Protein AF-0000000075830595 (afdb_homodimer)

Nearest PDB structures (foldseek):
  4n7w-assembly1_A  TM=6.187E-01  e=1.275E-03  Yersinia frederiksenii
  7awq-assembly1_A  TM=2.212E-01  e=4.517E-02  Homo sapiens
  7ngh-assembly1_C  TM=2.656E-01  e=3.595E-01  Thermococcus kodakarensis KOD1
  7awn-assembly1_A  TM=2.608E-01  e=2.580E-01  Homo sapiens
  5llm-assembly1_A  TM=1.905E-01  e=7.129E-02  Homo sapiens

Organism: Prymnesium parvum (NCBI:txid97485)

Sequence (900 aa):
MASAPPLSPPADGQSSLLIHAIEVAFYTNSQVLIYVAVGAYSVYSGVVDGGALRKLAGLVLNALFPALTFSMFVAYTAERVADWSPILVVALLHIYGGGLMGKLGAKLFRLRSPHEQLCILSVAFGNVASLPFVMIGPIVNNWRGAVEYRGQTITPSEAVQYAGGMIALYSGMWVINFFSVGKWYVSTIPELGEAAEDPQPREAAAPEGAAPPPLPLWKRLYKLTTSLVLEPTVFGTLLALLVGCVPALKDTACGTHENCDNGALRFIATSTKGLGDTGVTLSTIVLGAALMLSYKAARAKVAAARTAATEMAVTSERGAPSNELVESAETEERTMLHRRGARWWHLSEKQRAYIVIISIKLILLPAVAFPISYAAVEAGLIPKDDGLLQIIIYMQAAVPSSQTAVSFLAASGKPNLSQELSGLYLPQYVLSVFTIAFSIVSAISLIGESMASAPPLSPPADGQSSLLIHAIEVAFYTNSQVLIYVAVGAYSVYSGVVDGGALRKLAGLVLNALFPALTFSMFVAYTAERVADWSPILVVALLHIYGGGLMGKLGAKLFRLRSPHEQLCILSVAFGNVASLPFVMIGPIVNNWRGAVEYRGQTITPSEAVQYAGGMIALYSGMWVINFFSVGKWYVSTIPELGEAAEDPQPREAAAPEGAAPPPLPLWKRLYKLTTSLVLEPTVFGTLLALLVGCVPALKDTACGTHENCDNGALRFIATSTKGLGDTGVTLSTIVLGAALMLSYKAARAKVAAARTAATEMAVTSERGAPSNELVESAETEERTMLHRRGARWWHLSEKQRAYIVIISIKLILLPAVAFPISYAAVEAGLIPKDDGLLQIIIYMQAAVPSSQTAVSFLAASGKPNLSQELSGLYLPQYVLSVFTIAFSIVSAISLIGES

Foldseek 3Di:
DPDDDQDDQPPVQLVVLLVVLLVLLVVLLVLLVVLLVLLLVCVVVPVDDLVNLLVLLVCLQQPLLLLQLLLLLLLDAQVLCVQLVVLLVLLVCQLVVQLVLLQVLCVVLVFDAPLSLLSSQFRNFFPLQRSQLSSLLSCLSRPQLLQQAPNDGHDSVVSSSSLNSSSSSSVLSSQLCCLQVVLVSLVPGDFPPPPPPPVPPPPPPPPPDPPPPPPPPVVVVVVSVVVSCPRSNNVSNVNSNVQNHDVVNVCQQQNPDSVSPDHPNVVSSVVSNVSNVVSQSSLSSSLSNLQSVLVVVVVVVVVVVVVVVVVVVVVCVVPVPDPPVVVVVVCCVVVVQPPDDDVCSVDDSLRSSLVSSLCCQAPVQLVVSLVVLLVCCVVVVRPLSNLNSQLSSSLSSRGGGDSSSLSSCSNVPNSNVSSSSSVSRSVSSVVSSNSSSVSSSVSSVSSVVD/DPDDPQDDQPPVQLVVLLVVLLVLLVVLLVLLVVLLVLLLVCVVVPVDDLVNLLVLLVCLQQPLLLLQLLLLLLLDAPVLCVQLVVLLVLLVCQLVVQLVLLQVLCVVLVFDAPLSLLSSQFRNFFPLQRSQLSSLLSCLSRPQLLQQAPNDGHDSVVSSSSLNSSSSSSVLSSQLCCLQVVLVSLVPGDFPPPPPPPPPPPPPPPPPDPPPPDDPPVVVVVVSVVVSCPRSNNVSNVNSNVQNHDVVNVCQQQNPDSVSPDHPNVVSSVVSNVSNVVSQSSLSSSLSNLQSVLVVVVVVVVVVVVVVVVVVVVVCVVPPPDPPVVVVVVCCVVVVQPPDDDVCSVDDSLRSSLVSSLCCQAPVQLVVSLVVLLVCCVVVVRPLSGLNSQLSSSLSSRGGGDSSSLSSCSNVPRSNVSSSSSVSRSVSSVVSSNSSSVSSSVSSVSSVVD

Secondary structure (DSSP, 8-state):
----------SSHHHHHHHHHHHHHHHHHHHHHHHHHHHHHHHHTTSS-HHHHHHHHHHIIIIIHHHHHHHGGGG--HHHHHHTTHHHHHHHHHHHHHHHHHHHHHHHTTPPTTHHHHHHHHHHSB--SHHHHHHHHHHHHH-GGGSEETTEE--HHHHHHHHHHHHHHHHHHHHHHIIIIIHHHHHHSPPTTS------------S-S-------HHHHHHHHHHHHHTSHHHHHHHHHHHHHH-HHHHHHHHTTSTT-SS-TTHHHHHHHHHHHHHHHHHHHHHHHHHHHHHHHHHHHHHHHHHHHHHHHHHHHTSS---HHHHHHHHHHHHHHHHSSSSGGGGS-HHHHHHHHHHHIIIIIHHHHHHHHHHHHHHTTSS-TTBHHHHHHHHHHTS--B-THHHHHHHHTT-HHHHHHHHHHHHHHHHHHHHHHHHHHHHHHHHHHH-/----------SSHHHHHHHHHHHHHHHHHHHHHHHHHHHHHHHHTTSS-HHHHHHHHHHIIIIIHHHHHHHGGGG--HHHHHHTTHHHHHHHHHHHHHHHHHHHHHHHTTPPTTHHHHHHHHHHSB--SHHHHHHHHHHHHH-GGGSEETTEE--HHHHHHHHHHHHHHHHHHHHHHIIIIIHHHHHTSPPTTS------------S-S-------HHHHHHHHHHHHHTSHHHHHHHHHHHHHH-HHHHHHHHTTSTT-SS-TTHHHHHHHHHHHHHHHHHHHHHHHHHHHHHHHHHHHHHHHHHHHHHHHHHHHTTS---HHHHHHHHHHHHHHHHSS-SGGGGS-HHHHHHHHHHHIIIIIHHHHHHHHHHHHHHTTSS-TTBHHHHHHHHHHTT--B-THHHHHHHHTT-HHHHHHHHHHHHHHHHHHHHHHHHHHHHHHHHHHH-

Structure (mmCIF, N/CA/C/O backbone):
data_AF-0000000075830595-model_v1
#
loop_
_entity.id
_entity.type
_entity.pdbx_description
1 polymer Transporter
#
loop_
_atom_site.group_PDB
_atom_site.id
_atom_site.type_symbol
_atom_site.label_atom_id
_atom_site.label_alt_id
_atom_site.label_comp_id
_atom_site.label_asym_id
_atom_site.label_entity_id
_atom_site.label_seq_id
_atom_site.pdbx_PDB_ins_code
_atom_site.Cartn_x
_atom_site.Cartn_y
_atom_site.Cartn_z
_atom_site.occupancy
_atom_site.B_iso_or_equiv
_atom_site.auth_seq_id
_atom_site.auth_comp_id
_atom_site.auth_asym_id
_atom_site.auth_atom_id
_atom_site.pdbx_PDB_model_num
ATOM 1 N N . MET A 1 1 ? -21.125 -7.27 2.283 1 18.48 1 MET A N 1
ATOM 2 C CA . MET A 1 1 ? -20.875 -6.832 3.654 1 18.48 1 MET A CA 1
ATOM 3 C C . MET A 1 1 ? -22.188 -6.641 4.406 1 18.48 1 MET A C 1
ATOM 5 O O . MET A 1 1 ? -22.969 -5.738 4.086 1 18.48 1 MET A O 1
ATOM 9 N N . ALA A 1 2 ? -22.703 -7.691 4.836 1 24.12 2 ALA A N 1
ATOM 10 C CA . ALA A 1 2 ? -23.938 -7.625 5.594 1 24.12 2 ALA A CA 1
ATOM 11 C C . ALA A 1 2 ? -23.875 -6.555 6.68 1 24.12 2 ALA A C 1
ATOM 13 O O . ALA A 1 2 ? -22.844 -6.406 7.344 1 24.12 2 ALA A O 1
ATOM 14 N N . SER A 1 3 ? -24.703 -5.582 6.711 1 24.64 3 SER A N 1
ATOM 15 C CA . SER A 1 3 ? -24.953 -4.469 7.621 1 24.64 3 SER A CA 1
ATOM 16 C C . SER A 1 3 ? -25.234 -4.965 9.039 1 24.64 3 SER A C 1
ATOM 18 O O . SER A 1 3 ? -26.078 -5.832 9.242 1 24.64 3 SER A O 1
ATOM 20 N N . ALA A 1 4 ? -24.219 -5.016 9.922 1 29.58 4 ALA A N 1
ATOM 21 C CA . ALA A 1 4 ? -24.5 -5.281 11.336 1 29.58 4 ALA A CA 1
ATOM 22 C C . ALA A 1 4 ? -25.781 -4.574 11.773 1 29.58 4 ALA A C 1
ATOM 24 O O . ALA A 1 4 ? -26.125 -3.51 11.258 1 29.58 4 ALA A O 1
ATOM 25 N N . PRO A 1 5 ? -26.656 -5.273 12.367 1 30.08 5 PRO A N 1
ATOM 26 C CA . PRO A 1 5 ? -27.875 -4.629 12.875 1 30.08 5 PRO A CA 1
ATOM 27 C C . PRO A 1 5 ? -27.594 -3.336 13.633 1 30.08 5 PRO A C 1
ATOM 29 O O . PRO A 1 5 ? -26.5 -3.176 14.188 1 30.08 5 PRO A O 1
ATOM 32 N N . PRO A 1 6 ? -28.297 -2.207 13.469 1 30.95 6 PRO A N 1
ATOM 33 C CA . PRO A 1 6 ? -28.156 -0.933 14.172 1 30.95 6 PRO A CA 1
ATOM 34 C C . PRO A 1 6 ? -28.172 -1.095 15.695 1 30.95 6 PRO A C 1
ATOM 36 O O . PRO A 1 6 ? -28.984 -1.836 16.234 1 30.95 6 PRO A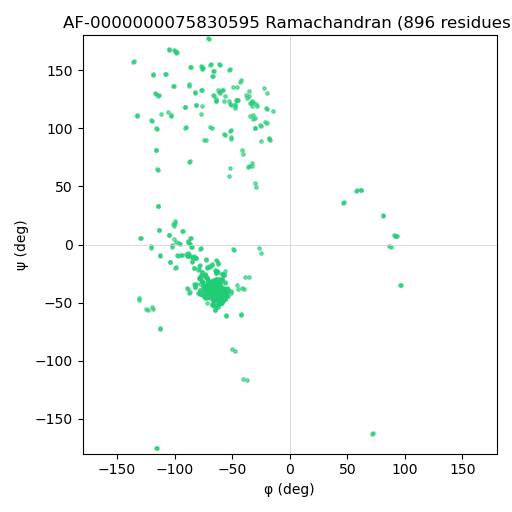 O 1
ATOM 39 N N . LEU A 1 7 ? -27.031 -1.136 16.391 1 31.28 7 LEU A N 1
ATOM 40 C CA . LEU A 1 7 ? -27.109 -1.092 17.844 1 31.28 7 LEU A CA 1
ATOM 41 C C . LEU A 1 7 ? -28.094 -0.018 18.297 1 31.28 7 LEU A C 1
ATOM 43 O O . LEU A 1 7 ? -28.188 1.039 17.672 1 31.28 7 LEU A O 1
ATOM 47 N N . SER A 1 8 ? -29.062 -0.325 19.062 1 31.56 8 SER A N 1
ATOM 48 C CA . SER A 1 8 ? -29.969 0.628 19.688 1 31.56 8 SER A CA 1
ATOM 49 C C . SER A 1 8 ? -29.203 1.777 20.328 1 31.56 8 SER A C 1
ATOM 51 O O . SER A 1 8 ? -28.172 1.56 20.969 1 31.56 8 SER A O 1
ATOM 53 N N . PRO A 1 9 ? -29.453 3.088 20 1 36.5 9 PRO A N 1
ATOM 54 C CA . PRO A 1 9 ? -28.797 4.262 20.578 1 36.5 9 PRO A CA 1
ATOM 55 C C . PRO A 1 9 ? -28.812 4.254 22.109 1 36.5 9 PRO A C 1
ATOM 57 O O . PRO A 1 9 ? -29.875 4.133 22.719 1 36.5 9 PRO A O 1
ATOM 60 N N . PRO A 1 10 ? -27.875 3.74 22.859 1 37.91 10 PRO A N 1
ATOM 61 C CA . PRO A 1 10 ? -28.125 3.867 24.297 1 37.91 10 PRO A CA 1
ATOM 62 C C . PRO A 1 10 ? -28.438 5.301 24.703 1 37.91 10 PRO A C 1
ATOM 64 O O . PRO A 1 10 ? -28.062 6.25 24.016 1 37.91 10 PRO A O 1
ATOM 67 N N . ALA A 1 11 ? -29.219 5.656 25.75 1 39.91 11 ALA A N 1
ATOM 68 C CA . ALA A 1 11 ? -29.641 6.887 26.406 1 39.91 11 ALA A CA 1
ATOM 69 C C . ALA A 1 11 ? -28.484 7.859 26.562 1 39.91 11 ALA A C 1
ATOM 71 O O . ALA A 1 11 ? -28.641 9.07 26.406 1 39.91 11 ALA A O 1
ATOM 72 N N . ASP A 1 12 ? -27.266 7.668 27.281 1 48.28 12 ASP A N 1
ATOM 73 C CA . ASP A 1 12 ? -26.281 8.719 27.531 1 48.28 12 ASP A CA 1
ATOM 74 C C . ASP A 1 12 ? -25.281 8.82 26.391 1 48.28 12 ASP A C 1
ATOM 76 O O . ASP A 1 12 ? -24.266 8.125 26.375 1 48.28 12 ASP A O 1
ATOM 80 N N . GLY A 1 13 ? -25.609 9.305 25.203 1 53.16 13 GLY A N 1
ATOM 81 C CA . GLY A 1 13 ? -25.156 9.422 23.828 1 53.16 13 GLY A CA 1
ATOM 82 C C . GLY A 1 13 ? -23.734 9.969 23.703 1 53.16 13 GLY A C 1
ATOM 83 O O . GLY A 1 13 ? -22.938 9.469 22.922 1 53.16 13 GLY A O 1
ATOM 84 N N . GLN A 1 14 ? -23.391 11.008 24.531 1 61.72 14 GLN A N 1
ATOM 85 C CA . GLN A 1 14 ? -22.094 11.672 24.422 1 61.72 14 GLN A CA 1
ATOM 86 C C . GLN A 1 14 ? -20.969 10.789 24.953 1 61.72 14 GLN A C 1
ATOM 88 O O . GLN A 1 14 ? -19.891 10.711 24.344 1 61.72 14 GLN A O 1
ATOM 93 N N . SER A 1 15 ? -21.203 10.172 26.172 1 63.78 15 SER A N 1
ATOM 94 C CA . SER A 1 15 ? -20.188 9.289 26.719 1 63.78 15 SER A CA 1
ATOM 95 C C . SER A 1 15 ? -19.922 8.102 25.797 1 63.78 15 SER A C 1
ATOM 97 O O . SER A 1 15 ? -18.766 7.688 25.625 1 63.78 15 SER A O 1
ATOM 99 N N . SER A 1 16 ? -20.984 7.703 25.281 1 74.19 16 SER A N 1
ATOM 100 C CA . SER A 1 16 ? -20.844 6.578 24.359 1 74.19 16 SER A CA 1
ATOM 101 C C . SER A 1 16 ? -20.078 6.98 23.109 1 74.19 16 SER A C 1
ATOM 103 O O . SER A 1 16 ? -19.219 6.227 22.641 1 74.19 16 SER A O 1
ATOM 105 N N . LEU A 1 17 ? -20.281 8.227 22.797 1 72.94 17 LEU A N 1
ATOM 106 C CA . LEU A 1 17 ? -19.578 8.711 21.609 1 72.94 17 LEU A CA 1
ATOM 107 C C . LEU A 1 17 ? -18.094 8.914 21.891 1 72.94 17 LEU A C 1
ATOM 109 O O . LEU A 1 17 ? -17.25 8.617 21.047 1 72.94 17 LEU A O 1
ATOM 113 N N . LEU A 1 18 ? -17.875 9.461 23.141 1 77.94 18 LEU A N 1
ATOM 114 C CA . LEU A 1 18 ? -16.484 9.68 23.5 1 77.94 18 LEU A CA 1
ATOM 115 C C . LEU A 1 18 ? -15.711 8.359 23.516 1 77.94 18 LEU A C 1
ATOM 117 O O . LEU A 1 18 ? -14.609 8.273 22.953 1 77.94 18 LEU A O 1
ATOM 121 N N . ILE A 1 19 ? -16.281 7.359 24.062 1 78.69 19 ILE A N 1
ATOM 122 C CA . ILE A 1 19 ? -15.625 6.059 24.172 1 78.69 19 ILE A CA 1
ATOM 123 C C . ILE A 1 19 ? -15.43 5.465 22.766 1 78.69 19 ILE A C 1
ATOM 125 O O . ILE A 1 19 ? -14.367 4.922 22.469 1 78.69 19 ILE A O 1
ATOM 129 N N . HIS A 1 20 ? -16.359 5.609 21.984 1 75.88 20 HIS A N 1
ATOM 130 C CA . HIS A 1 20 ? -16.266 5.086 20.625 1 75.88 20 HIS A CA 1
ATOM 131 C C . HIS A 1 20 ? -15.234 5.859 19.812 1 75.88 20 HIS A C 1
ATOM 133 O O . HIS A 1 20 ? -14.516 5.277 18.984 1 75.88 20 HIS A O 1
ATOM 139 N N . ALA A 1 21 ? -15.25 7.203 20.062 1 75.31 21 ALA A N 1
ATOM 140 C CA . ALA A 1 21 ? -14.266 8.023 19.359 1 75.31 21 ALA A CA 1
ATOM 141 C C . ALA A 1 21 ? -12.844 7.648 19.781 1 75.31 21 ALA A C 1
ATOM 143 O O . ALA A 1 21 ? -11.945 7.586 18.938 1 75.31 21 ALA A O 1
ATOM 144 N N . ILE A 1 22 ? -12.688 7.391 21.031 1 78.88 22 ILE A N 1
ATOM 145 C CA . ILE A 1 22 ? -11.375 6.973 21.531 1 78.88 22 ILE A CA 1
ATOM 146 C C . ILE A 1 22 ? -11.008 5.613 20.938 1 78.88 22 ILE A C 1
ATOM 148 O O . ILE A 1 22 ? -9.867 5.402 20.516 1 78.88 22 ILE A O 1
ATOM 152 N N . GLU A 1 23 ? -11.938 4.766 20.875 1 77.56 23 GLU A N 1
ATOM 153 C CA . GLU A 1 23 ? -11.703 3.43 20.344 1 77.56 23 GLU A CA 1
ATOM 154 C C . GLU A 1 23 ? -11.289 3.496 18.875 1 77.56 23 GLU A C 1
ATOM 156 O O . GLU A 1 23 ? -10.344 2.822 18.453 1 77.56 23 GLU A O 1
ATOM 161 N N . VAL A 1 24 ? -11.945 4.258 18.156 1 75 24 VAL A N 1
ATOM 162 C CA . VAL A 1 24 ? -11.664 4.367 16.734 1 75 24 VAL A CA 1
ATOM 163 C C . VAL A 1 24 ? -10.312 5.051 16.516 1 75 24 VAL A C 1
ATOM 165 O O . VAL A 1 24 ? -9.539 4.652 15.641 1 75 24 VAL A O 1
ATOM 168 N N . ALA A 1 25 ? -10.125 6.09 17.297 1 77.38 25 ALA A N 1
ATOM 169 C CA . ALA A 1 25 ? -8.828 6.766 17.203 1 77.38 25 ALA A CA 1
ATOM 170 C C . ALA A 1 25 ? -7.688 5.816 17.562 1 77.38 25 ALA A C 1
ATOM 172 O O . ALA A 1 25 ? -6.625 5.855 16.938 1 77.38 25 ALA A O 1
ATOM 173 N N . PHE A 1 26 ? -7.941 5.02 18.531 1 79.44 26 PHE A N 1
ATOM 174 C CA . PHE A 1 26 ? -6.941 4.039 18.938 1 79.44 26 PHE A CA 1
ATOM 175 C C . PHE A 1 26 ? -6.676 3.043 17.828 1 79.44 26 PHE A C 1
ATOM 177 O O . PHE A 1 26 ? -5.52 2.721 17.531 1 79.44 26 PHE A O 1
ATOM 184 N N . TYR A 1 27 ? -7.703 2.617 17.219 1 75.19 27 TYR A N 1
ATOM 185 C CA . TYR A 1 27 ? -7.578 1.65 16.125 1 75.19 27 TYR A CA 1
ATOM 186 C C . TYR A 1 27 ? -6.801 2.242 14.961 1 75.19 27 TYR A C 1
ATOM 188 O O . TYR A 1 27 ? -5.906 1.596 14.406 1 75.19 27 TYR A O 1
ATOM 196 N N . THR A 1 28 ? -7.16 3.41 14.617 1 73.81 28 THR A N 1
ATOM 197 C CA . THR A 1 28 ? -6.516 4.059 13.484 1 73.81 28 THR A CA 1
ATOM 198 C C . THR A 1 28 ? -5.039 4.312 13.773 1 73.81 28 THR A C 1
ATOM 200 O O . THR A 1 28 ? -4.188 4.078 12.914 1 73.81 28 THR A O 1
ATOM 203 N N . ASN A 1 29 ? -4.801 4.73 14.945 1 81.06 29 ASN A N 1
ATOM 204 C CA . ASN A 1 29 ? -3.414 5.02 15.297 1 81.06 29 ASN A CA 1
ATOM 205 C C . ASN A 1 29 ? -2.6 3.74 15.461 1 81.06 29 ASN A C 1
ATOM 207 O O . ASN A 1 29 ? -1.386 3.742 15.242 1 81.06 29 ASN A O 1
ATOM 211 N N . SER A 1 30 ? -3.275 2.695 15.828 1 82.81 30 SER A N 1
ATOM 212 C CA . SER A 1 30 ? -2.572 1.42 15.914 1 82.81 30 SER A CA 1
ATOM 213 C C . SER A 1 30 ? -2.117 0.943 14.539 1 82.81 30 SER A C 1
ATOM 215 O O . SER A 1 30 ? -1.038 0.366 14.406 1 82.81 30 SER A O 1
ATOM 217 N N . GLN A 1 31 ? -2.918 1.173 13.578 1 85 31 GLN A N 1
ATOM 218 C CA . GLN A 1 31 ? -2.521 0.842 12.211 1 85 31 GLN A CA 1
ATOM 219 C C . GLN A 1 31 ? -1.29 1.639 11.789 1 85 31 GLN A C 1
ATOM 221 O O . GLN A 1 31 ? -0.369 1.091 11.18 1 85 31 GLN A O 1
ATOM 226 N N . VAL A 1 32 ? -1.298 2.91 12.117 1 84.62 32 VAL A N 1
ATOM 227 C CA . VAL A 1 32 ? -0.16 3.773 11.82 1 84.62 32 VAL A CA 1
ATOM 228 C C . VAL A 1 32 ? 1.088 3.25 12.523 1 84.62 32 VAL A C 1
ATOM 230 O O . VAL A 1 32 ? 2.16 3.166 11.922 1 84.62 32 VAL A O 1
ATOM 233 N N . LEU A 1 33 ? 0.901 2.848 13.75 1 88.44 33 LEU A N 1
ATOM 234 C CA . LEU A 1 33 ? 2.031 2.381 14.547 1 88.44 33 LEU A CA 1
ATOM 235 C C . LEU A 1 33 ? 2.59 1.077 13.984 1 88.44 33 LEU A C 1
ATOM 237 O O . LEU A 1 33 ? 3.801 0.855 14.008 1 88.44 33 LEU A O 1
ATOM 241 N N . ILE A 1 34 ? 1.731 0.259 13.492 1 91.5 34 ILE A N 1
ATOM 242 C CA . ILE A 1 34 ? 2.184 -0.994 12.898 1 91.5 34 ILE A CA 1
ATOM 243 C C . ILE A 1 34 ? 2.975 -0.704 11.625 1 91.5 34 ILE A C 1
ATOM 245 O O . ILE A 1 34 ? 4.02 -1.315 11.383 1 91.5 34 ILE A O 1
ATOM 249 N N . TYR A 1 35 ? 2.486 0.161 10.797 1 93.19 35 TYR A N 1
ATOM 250 C CA . TYR A 1 35 ? 3.203 0.533 9.578 1 93.19 35 TYR A CA 1
ATOM 251 C C . TYR A 1 35 ? 4.562 1.142 9.914 1 93.19 35 TYR A C 1
ATOM 253 O O . TYR A 1 35 ? 5.555 0.863 9.234 1 93.19 35 TYR A O 1
ATOM 261 N N . VAL A 1 36 ? 4.562 1.998 10.992 1 92.31 36 VAL A N 1
ATOM 262 C CA . VAL A 1 36 ? 5.812 2.588 11.461 1 92.31 36 VAL A CA 1
ATOM 263 C C . VAL A 1 36 ? 6.77 1.484 11.906 1 92.31 36 VAL A C 1
ATOM 265 O O . VAL A 1 36 ? 7.961 1.527 11.602 1 92.31 36 VAL A O 1
ATOM 268 N N . ALA A 1 37 ? 6.254 0.519 12.625 1 94 37 ALA A N 1
ATOM 269 C CA . ALA A 1 37 ? 7.074 -0.592 13.094 1 94 37 ALA A CA 1
ATOM 270 C C . ALA A 1 37 ? 7.676 -1.366 11.93 1 94 37 ALA A C 1
ATOM 272 O O . ALA A 1 37 ? 8.828 -1.797 11.984 1 94 37 ALA A O 1
ATOM 273 N N . VAL A 1 38 ? 6.918 -1.574 10.922 1 94.69 38 VAL A N 1
ATOM 274 C CA . VAL A 1 38 ? 7.402 -2.273 9.734 1 94.69 38 VAL A CA 1
ATOM 275 C C . VAL A 1 38 ? 8.523 -1.469 9.086 1 94.69 38 VAL A C 1
ATOM 277 O O . VAL A 1 38 ? 9.539 -2.035 8.664 1 94.69 38 VAL A O 1
ATOM 280 N N . GLY A 1 39 ? 8.32 -0.15 8.969 1 94.88 39 GLY A N 1
ATOM 281 C CA . GLY A 1 39 ? 9.375 0.71 8.453 1 94.88 39 GLY A CA 1
ATOM 282 C C . GLY A 1 39 ? 10.641 0.656 9.281 1 94.88 39 GLY A C 1
ATOM 283 O O . GLY A 1 39 ? 11.742 0.512 8.742 1 94.88 39 GLY A O 1
ATOM 284 N N . ALA A 1 40 ? 10.438 0.721 10.594 1 95.19 40 ALA A N 1
ATOM 285 C CA . ALA A 1 40 ? 11.578 0.649 11.5 1 95.19 40 ALA A CA 1
ATOM 286 C C . ALA A 1 40 ? 12.289 -0.695 11.383 1 95.19 40 ALA A C 1
ATOM 288 O O . ALA A 1 40 ? 13.523 -0.753 11.359 1 95.19 40 ALA A O 1
ATOM 289 N N . TYR A 1 41 ? 11.547 -1.711 11.25 1 95.06 41 TYR A N 1
ATOM 290 C CA . TYR A 1 41 ? 12.109 -3.051 11.148 1 95.06 41 TYR A CA 1
ATOM 291 C C . TYR A 1 41 ? 12.883 -3.221 9.836 1 95.06 41 TYR A C 1
ATOM 293 O O . TYR A 1 41 ? 13.898 -3.908 9.797 1 95.06 41 TYR A O 1
ATOM 301 N N . SER A 1 42 ? 12.398 -2.688 8.812 1 94.5 42 SER A N 1
ATOM 302 C CA . SER A 1 42 ? 13.07 -2.816 7.523 1 94.5 42 SER A CA 1
ATOM 303 C C . SER A 1 42 ? 14.469 -2.211 7.566 1 94.5 42 SER A C 1
ATOM 305 O O . SER A 1 42 ? 15.383 -2.705 6.902 1 94.5 42 SER A O 1
ATOM 307 N N . VAL A 1 43 ? 14.625 -1.137 8.312 1 93.75 43 VAL A N 1
ATOM 308 C CA . VAL A 1 43 ? 15.938 -0.531 8.492 1 93.75 43 VAL A CA 1
ATOM 309 C C . VAL A 1 43 ? 16.766 -1.372 9.461 1 93.75 43 VAL A C 1
ATOM 311 O O . VAL A 1 43 ? 17.953 -1.607 9.227 1 93.75 43 VAL A O 1
ATOM 314 N N . TYR A 1 44 ? 16.141 -1.799 10.508 1 94 44 TYR A N 1
ATOM 315 C CA . TYR A 1 44 ? 16.812 -2.621 11.508 1 94 44 TYR A CA 1
ATOM 316 C C . TYR A 1 44 ? 17.391 -3.879 10.883 1 94 44 TYR A C 1
ATOM 318 O O . TYR A 1 44 ? 18.516 -4.27 11.203 1 94 44 TYR A O 1
ATOM 326 N N . SER A 1 45 ? 16.719 -4.516 9.938 1 92.38 45 SER A N 1
ATOM 327 C CA . SER A 1 45 ? 17.125 -5.766 9.305 1 92.38 45 SER A CA 1
ATOM 328 C C . SER A 1 45 ? 18.094 -5.512 8.141 1 92.38 45 SER A C 1
ATOM 330 O O . SER A 1 45 ? 18.609 -6.457 7.547 1 92.38 45 SER A O 1
ATOM 332 N N . GLY A 1 46 ? 18.25 -4.297 7.746 1 91.5 46 GLY A N 1
ATOM 333 C CA . GLY A 1 46 ? 19.203 -3.947 6.699 1 91.5 46 GLY A CA 1
ATOM 334 C C . GLY A 1 46 ? 18.594 -3.967 5.312 1 91.5 46 GLY A C 1
ATOM 335 O O . GLY A 1 46 ? 19.281 -3.76 4.316 1 91.5 46 GLY A O 1
ATOM 336 N N . VAL A 1 47 ? 17.344 -4.129 5.238 1 91.06 47 VAL A N 1
ATOM 337 C CA . VAL A 1 47 ? 16.656 -4.184 3.951 1 91.06 47 VAL A CA 1
ATOM 338 C C . VAL A 1 47 ? 16.625 -2.793 3.326 1 91.06 47 VAL A C 1
ATOM 340 O O . VAL A 1 47 ? 16.781 -2.645 2.113 1 91.06 47 VAL A O 1
ATOM 343 N N . VAL A 1 48 ? 16.312 -1.771 4.184 1 92.94 48 VAL A N 1
ATOM 344 C CA . VAL A 1 48 ? 16.234 -0.386 3.732 1 92.94 48 VAL A CA 1
ATOM 345 C C . VAL A 1 48 ? 17.344 0.439 4.387 1 92.94 48 VAL A C 1
ATOM 347 O O . VAL A 1 48 ? 17.562 0.329 5.594 1 92.94 48 VAL A O 1
ATOM 350 N N . ASP A 1 49 ? 18.062 1.133 3.535 1 93.25 49 ASP A N 1
ATOM 351 C CA . ASP A 1 49 ? 19.062 2.07 4.031 1 93.25 49 ASP A CA 1
ATOM 352 C C . ASP A 1 49 ? 18.719 3.506 3.652 1 93.25 49 ASP A C 1
ATOM 354 O O . ASP A 1 49 ? 17.609 3.77 3.148 1 93.25 49 ASP A O 1
ATOM 358 N N . GLY A 1 50 ? 19.641 4.449 3.971 1 90.88 50 GLY A N 1
ATOM 359 C CA . GLY A 1 50 ? 19.375 5.855 3.719 1 90.88 50 GLY A CA 1
ATOM 360 C C . GLY A 1 50 ? 19.094 6.156 2.26 1 90.88 50 GLY A C 1
ATOM 361 O O . GLY A 1 50 ? 18.172 6.922 1.94 1 90.88 50 GLY A O 1
ATOM 362 N N . GLY A 1 51 ? 19.875 5.578 1.389 1 90.69 51 GLY A N 1
ATOM 363 C CA . GLY A 1 51 ? 19.672 5.77 -0.039 1 90.69 51 GLY A CA 1
ATOM 364 C C . GLY A 1 51 ? 18.344 5.223 -0.532 1 90.69 51 GLY A C 1
ATOM 365 O O . GLY A 1 51 ? 17.656 5.875 -1.316 1 90.69 51 GLY A O 1
ATOM 366 N N . ALA A 1 52 ? 18.016 4.082 -0.068 1 91.81 52 ALA A N 1
ATOM 367 C CA . ALA A 1 52 ? 16.75 3.465 -0.444 1 91.81 52 ALA A CA 1
ATOM 368 C C . ALA A 1 52 ? 15.562 4.277 0.078 1 91.81 52 ALA A C 1
ATOM 370 O O . ALA A 1 52 ? 14.531 4.383 -0.588 1 91.81 52 ALA A O 1
ATOM 371 N N . LEU A 1 53 ? 15.75 4.754 1.257 1 93.81 53 LEU A N 1
ATOM 372 C CA . LEU A 1 53 ? 14.68 5.547 1.855 1 93.81 53 LEU A CA 1
ATOM 373 C C . LEU A 1 53 ? 14.375 6.773 1.005 1 93.81 53 LEU A C 1
ATOM 375 O O . LEU A 1 53 ? 13.211 7.121 0.806 1 93.81 53 LEU A O 1
ATOM 379 N N . ARG A 1 54 ? 15.375 7.453 0.569 1 92.88 54 ARG A N 1
ATOM 380 C CA . ARG A 1 54 ? 15.219 8.625 -0.282 1 92.88 54 ARG A CA 1
ATOM 381 C C . ARG A 1 54 ? 14.461 8.281 -1.559 1 92.88 54 ARG A C 1
ATOM 383 O O . ARG A 1 54 ? 13.555 9.016 -1.972 1 92.88 54 ARG A O 1
ATOM 390 N N . LYS A 1 55 ? 14.789 7.199 -2.145 1 92.5 55 LYS A N 1
ATOM 391 C CA . LYS A 1 55 ? 14.164 6.777 -3.395 1 92.5 55 LYS A CA 1
ATOM 392 C C . LYS A 1 55 ? 12.727 6.32 -3.16 1 92.5 55 LYS A C 1
ATOM 394 O O . LYS A 1 55 ? 11.844 6.566 -3.992 1 92.5 55 LYS A O 1
ATOM 399 N N . LEU A 1 56 ? 12.562 5.652 -2.094 1 93.25 56 LEU A N 1
ATOM 400 C CA . LEU A 1 56 ? 11.211 5.242 -1.727 1 93.25 56 LEU A CA 1
ATOM 401 C C . LEU A 1 56 ? 10.312 6.457 -1.514 1 93.25 56 LEU A C 1
ATOM 403 O O . LEU A 1 56 ? 9.172 6.484 -1.981 1 93.25 56 LEU A O 1
ATOM 407 N N . ALA A 1 57 ? 10.812 7.41 -0.785 1 93.75 57 ALA A N 1
ATOM 408 C CA . ALA A 1 57 ? 10.078 8.648 -0.562 1 93.75 57 ALA A CA 1
ATOM 409 C C . ALA A 1 57 ? 9.812 9.375 -1.879 1 93.75 57 ALA A C 1
ATOM 411 O O . ALA A 1 57 ? 8.742 9.961 -2.066 1 93.75 57 ALA A O 1
ATOM 412 N N . GLY A 1 58 ? 10.781 9.336 -2.74 1 92.75 58 GLY A N 1
ATOM 413 C CA . GLY A 1 58 ? 10.594 9.914 -4.062 1 92.75 58 GLY A CA 1
ATOM 414 C C . GLY A 1 58 ? 9.477 9.258 -4.852 1 92.75 58 GLY A C 1
ATOM 415 O O . GLY A 1 58 ? 8.703 9.938 -5.527 1 92.75 58 GLY A O 1
ATOM 416 N N . LEU A 1 59 ? 9.422 7.98 -4.789 1 94.31 59 LEU A N 1
ATOM 417 C CA . LEU A 1 59 ? 8.359 7.238 -5.457 1 94.31 59 LEU A CA 1
ATOM 418 C C . LEU A 1 59 ? 6.992 7.633 -4.914 1 94.31 59 LEU A C 1
ATOM 420 O O . LEU A 1 59 ? 6.043 7.82 -5.68 1 94.31 59 LEU A O 1
ATOM 424 N N . VAL A 1 60 ? 6.895 7.75 -3.615 1 94.38 60 VAL A N 1
ATOM 425 C CA . VAL A 1 60 ? 5.652 8.117 -2.947 1 94.38 60 VAL A CA 1
ATOM 426 C C . VAL A 1 60 ? 5.191 9.492 -3.436 1 94.38 60 VAL A C 1
ATOM 428 O O . VAL A 1 60 ? 4.043 9.648 -3.855 1 94.38 60 VAL A O 1
ATOM 431 N N . LEU A 1 61 ? 6.094 10.445 -3.459 1 91.88 61 LEU A N 1
ATOM 432 C CA . LEU A 1 61 ? 5.746 11.836 -3.699 1 91.88 61 LEU A CA 1
ATOM 433 C C . LEU A 1 61 ? 5.516 12.094 -5.184 1 91.88 61 LEU A C 1
ATOM 435 O O . LEU A 1 61 ? 4.676 12.922 -5.551 1 91.88 61 LEU A O 1
ATOM 439 N N . ASN A 1 62 ? 6.168 11.336 -6.031 1 90.81 62 ASN A N 1
ATOM 440 C CA . ASN A 1 62 ? 6.172 11.711 -7.441 1 90.81 62 ASN A CA 1
ATOM 441 C C . ASN A 1 62 ? 5.234 10.82 -8.258 1 90.81 62 ASN A C 1
ATOM 443 O O . ASN A 1 62 ? 4.863 11.172 -9.383 1 90.81 62 ASN A O 1
ATOM 447 N N . ALA A 1 63 ? 4.844 9.766 -7.707 1 93.81 63 ALA A N 1
ATOM 448 C CA . ALA A 1 63 ? 4.012 8.875 -8.508 1 93.81 63 ALA A CA 1
ATOM 449 C C . ALA A 1 63 ? 2.766 8.445 -7.742 1 93.81 63 ALA A C 1
ATOM 451 O O . ALA A 1 63 ? 1.65 8.523 -8.266 1 93.81 63 ALA A O 1
ATOM 452 N N . LEU A 1 64 ? 2.893 8.062 -6.52 1 95.31 64 LEU A N 1
ATOM 453 C CA . LEU A 1 64 ? 1.776 7.465 -5.789 1 95.31 64 LEU A CA 1
ATOM 454 C C . LEU A 1 64 ? 0.823 8.539 -5.281 1 95.31 64 LEU A C 1
ATOM 456 O O . LEU A 1 64 ? -0.397 8.391 -5.379 1 95.31 64 LEU A O 1
ATOM 460 N N . PHE A 1 65 ? 1.347 9.625 -4.781 1 93.38 65 PHE A N 1
ATOM 461 C CA . PHE A 1 65 ? 0.496 10.688 -4.25 1 93.38 65 PHE A CA 1
ATOM 462 C C . PHE A 1 65 ? -0.264 11.383 -5.375 1 93.38 65 PHE A C 1
ATOM 464 O O . PHE A 1 65 ? -1.44 11.719 -5.219 1 93.38 65 PHE A O 1
ATOM 471 N N . PRO A 1 66 ? 0.393 11.633 -6.559 1 93.81 66 PRO A N 1
ATOM 472 C CA . PRO A 1 66 ? -0.399 12.156 -7.676 1 93.81 66 PRO A CA 1
ATOM 473 C C . PRO A 1 66 ? -1.576 11.25 -8.031 1 93.81 66 PRO A C 1
ATOM 475 O O . PRO A 1 66 ? -2.666 11.742 -8.344 1 93.81 66 PRO A O 1
ATOM 478 N N . ALA A 1 67 ? -1.342 9.992 -7.953 1 94.56 67 ALA A N 1
ATOM 479 C CA . ALA A 1 67 ? -2.434 9.055 -8.203 1 94.56 67 ALA A CA 1
ATOM 480 C C . ALA A 1 67 ? -3.506 9.156 -7.125 1 94.56 67 ALA A C 1
ATOM 482 O O . ALA A 1 67 ? -4.699 9.078 -7.414 1 94.56 67 ALA A O 1
ATOM 483 N N . LEU A 1 68 ? -3.072 9.312 -5.926 1 92.56 68 LEU A N 1
ATOM 484 C CA . LEU A 1 68 ? -4 9.438 -4.809 1 92.56 68 LEU A CA 1
ATOM 485 C C . LEU A 1 68 ? -4.914 10.641 -4.992 1 92.56 68 LEU A C 1
ATOM 487 O O . LEU A 1 68 ? -6.137 10.523 -4.879 1 92.56 68 LEU A O 1
ATOM 491 N N . THR A 1 69 ? -4.344 11.758 -5.277 1 94.06 69 THR A N 1
ATOM 492 C CA . THR A 1 69 ? -5.129 12.984 -5.391 1 94.06 69 THR A CA 1
ATOM 493 C C . THR A 1 69 ? -6.039 12.93 -6.613 1 94.06 69 THR A C 1
ATOM 495 O O . THR A 1 69 ? -7.176 13.406 -6.57 1 94.06 69 THR A O 1
ATOM 498 N N . PHE A 1 70 ? -5.539 12.336 -7.668 1 94.88 70 PHE A N 1
ATOM 499 C CA . PHE A 1 70 ? -6.383 12.203 -8.844 1 94.88 70 PHE A CA 1
ATOM 500 C C . PHE A 1 70 ? -7.578 11.305 -8.555 1 94.88 70 PHE A C 1
ATOM 502 O O . PHE A 1 70 ? -8.68 11.547 -9.047 1 94.88 70 PHE A O 1
ATOM 509 N N . SER A 1 71 ? -7.398 10.289 -7.805 1 92.06 71 SER A N 1
ATOM 510 C CA . SER A 1 71 ? -8.453 9.32 -7.543 1 92.06 71 SER A CA 1
ATOM 511 C C . SER A 1 71 ? -9.625 9.961 -6.812 1 92.06 71 SER A C 1
ATOM 513 O O . SER A 1 71 ? -10.727 9.406 -6.781 1 92.06 71 SER A O 1
ATOM 515 N N . MET A 1 72 ? -9.453 11.117 -6.285 1 91.25 72 MET A N 1
ATOM 516 C CA . MET A 1 72 ? -10.492 11.781 -5.516 1 91.25 72 MET A CA 1
ATOM 517 C C . MET A 1 72 ? -11.547 12.391 -6.441 1 91.25 72 MET A C 1
ATOM 519 O O . MET A 1 72 ? -12.57 12.891 -5.977 1 91.25 72 MET A O 1
ATOM 523 N N . PHE A 1 73 ? -11.328 12.289 -7.762 1 91.94 73 PHE A N 1
ATOM 524 C CA . PHE A 1 73 ? -12.273 12.852 -8.719 1 91.94 73 PHE A CA 1
ATOM 525 C C . PHE A 1 73 ? -13.664 12.242 -8.531 1 91.94 73 PHE A C 1
ATOM 527 O O . PHE A 1 73 ? -14.672 12.891 -8.812 1 91.94 73 PHE A O 1
ATOM 534 N N . VAL A 1 74 ? -13.742 11.078 -8 1 87.12 74 VAL A N 1
ATOM 535 C CA . VAL A 1 74 ? -14.992 10.344 -7.824 1 87.12 74 VAL A CA 1
ATOM 536 C C . VAL A 1 74 ? -15.898 11.102 -6.859 1 87.12 74 VAL A C 1
ATOM 538 O O . VAL A 1 74 ? -17.125 11.055 -6.984 1 87.12 74 VAL A O 1
ATOM 541 N N . ALA A 1 75 ? -15.32 11.812 -5.957 1 86.31 75 ALA A N 1
ATOM 542 C CA . ALA A 1 75 ? -16.094 12.477 -4.906 1 86.31 75 ALA A CA 1
ATOM 543 C C . ALA A 1 75 ? -16.547 13.859 -5.355 1 86.31 75 ALA A C 1
ATOM 545 O O . ALA A 1 75 ? -17.422 14.469 -4.719 1 86.31 75 ALA A O 1
ATOM 546 N N . TYR A 1 76 ? -16.094 14.328 -6.48 1 90.25 76 TYR A N 1
ATOM 547 C CA . TYR A 1 76 ? -16.328 15.719 -6.863 1 90.25 76 TYR A CA 1
ATOM 548 C C . TYR A 1 76 ? -17.469 15.836 -7.859 1 90.25 76 TYR A C 1
ATOM 550 O O . TYR A 1 76 ? -17.656 14.953 -8.711 1 90.25 76 TYR A O 1
ATOM 558 N N . THR A 1 77 ? -18.312 16.766 -7.68 1 91.31 77 THR A N 1
ATOM 559 C CA . THR A 1 77 ? -19.219 17.359 -8.656 1 91.31 77 THR A CA 1
ATOM 560 C C . THR A 1 77 ? -19.219 18.891 -8.523 1 91.31 77 THR A C 1
ATOM 562 O O . THR A 1 77 ? -18.844 19.422 -7.477 1 91.31 77 THR A O 1
ATOM 565 N N . ALA A 1 78 ? -19.609 19.5 -9.609 1 93.12 78 ALA A N 1
ATOM 566 C CA . ALA A 1 78 ? -19.672 20.953 -9.547 1 93.12 78 ALA A CA 1
ATOM 567 C C . ALA A 1 78 ? -20.578 21.422 -8.414 1 93.12 78 ALA A C 1
ATOM 569 O O . ALA A 1 78 ? -20.266 22.391 -7.711 1 93.12 78 ALA A O 1
ATOM 570 N N . GLU A 1 79 ? -21.625 20.766 -8.227 1 92.81 79 GLU A N 1
ATOM 571 C CA . GLU A 1 79 ? -22.594 21.094 -7.184 1 92.81 79 GLU A CA 1
ATOM 572 C C . GLU A 1 79 ? -22.016 20.891 -5.793 1 92.81 79 GLU A C 1
ATOM 574 O O . GLU A 1 79 ? -22.156 21.734 -4.914 1 92.81 79 GLU A O 1
ATOM 579 N N . ARG A 1 80 ? -21.328 19.828 -5.625 1 91.06 80 ARG A N 1
ATOM 580 C CA . ARG A 1 80 ? -20.734 19.516 -4.324 1 91.06 80 ARG A CA 1
ATOM 581 C C . ARG A 1 80 ? -19.609 20.469 -3.98 1 91.06 80 ARG A C 1
ATOM 583 O O . ARG A 1 80 ? -19.484 20.906 -2.834 1 91.06 80 ARG A O 1
ATOM 590 N N . VAL A 1 81 ? -18.828 20.734 -4.957 1 94.12 81 VAL A N 1
ATOM 591 C CA . VAL A 1 81 ? -17.719 21.656 -4.73 1 94.12 81 VAL A CA 1
ATOM 592 C C . VAL A 1 81 ? -18.266 23.016 -4.324 1 94.12 81 VAL A C 1
ATOM 594 O O . VAL A 1 81 ? -17.719 23.672 -3.422 1 94.12 81 VAL A O 1
ATOM 597 N N . ALA A 1 82 ? -19.328 23.438 -4.949 1 94 82 ALA A N 1
ATOM 598 C CA . ALA A 1 82 ? -19.953 24.703 -4.598 1 94 82 ALA A CA 1
ATOM 599 C C . ALA A 1 82 ? -20.562 24.641 -3.199 1 94 82 ALA A C 1
ATOM 601 O O . ALA A 1 82 ? -20.375 25.562 -2.393 1 94 82 ALA A O 1
ATOM 602 N N . ASP A 1 83 ? -21.219 23.578 -2.924 1 92.44 83 ASP A N 1
ATOM 603 C CA . ASP A 1 83 ? -21.906 23.406 -1.646 1 92.44 83 ASP A CA 1
ATOM 604 C C . ASP A 1 83 ? -20.906 23.344 -0.491 1 92.44 83 ASP A C 1
ATOM 606 O O . ASP A 1 83 ? -21.188 23.828 0.606 1 92.44 83 ASP A O 1
ATOM 610 N N . TRP A 1 84 ? -19.781 22.719 -0.794 1 95.25 84 TRP A N 1
ATOM 611 C CA . TRP A 1 84 ? -18.797 22.516 0.263 1 95.25 84 TRP A CA 1
ATOM 612 C C . TRP A 1 84 ? -17.688 23.562 0.188 1 95.25 84 TRP A C 1
ATOM 614 O O . TRP A 1 84 ? -16.656 23.438 0.835 1 95.25 84 TRP A O 1
ATOM 624 N N . SER A 1 85 ? -17.891 24.672 -0.452 1 95.19 85 SER A N 1
ATOM 625 C CA . SER A 1 85 ? -16.875 25.656 -0.748 1 95.19 85 SER A CA 1
ATOM 626 C C . SER A 1 85 ? -16.328 26.281 0.53 1 95.19 85 SER A C 1
ATOM 628 O O . SER A 1 85 ? -15.164 26.719 0.571 1 95.19 85 SER A O 1
ATOM 630 N N . PRO A 1 86 ? -17.094 26.422 1.642 1 96.31 86 PRO A N 1
ATOM 631 C CA . PRO A 1 86 ? -16.5 26.969 2.865 1 96.31 86 PRO A CA 1
ATOM 632 C C . PRO A 1 86 ? -15.281 26.172 3.34 1 96.31 86 PRO A C 1
ATOM 634 O O . PRO A 1 86 ? -14.383 26.719 3.973 1 96.31 86 PRO A O 1
ATOM 637 N N . ILE A 1 87 ? -15.234 24.906 2.994 1 96.75 87 ILE A N 1
ATOM 638 C CA . ILE A 1 87 ? -14.141 24.031 3.4 1 96.75 87 ILE A CA 1
ATOM 639 C C . ILE A 1 87 ? -12.828 24.562 2.822 1 96.75 87 ILE A C 1
ATOM 641 O O . ILE A 1 87 ? -11.773 24.453 3.457 1 96.75 87 ILE A O 1
ATOM 645 N N . LEU A 1 88 ? -12.891 25.078 1.628 1 96.75 88 LEU A N 1
ATOM 646 C CA . LEU A 1 88 ? -11.695 25.578 0.958 1 96.75 88 LEU A CA 1
ATOM 647 C C . LEU A 1 88 ? -11.102 26.75 1.716 1 96.75 88 LEU A C 1
ATOM 649 O O . LEU A 1 88 ? -9.883 26.828 1.896 1 96.75 88 LEU A O 1
ATOM 653 N N . VAL A 1 89 ? -11.953 27.609 2.209 1 97.19 89 VAL A N 1
ATOM 654 C CA . VAL A 1 89 ? -11.516 28.781 2.953 1 97.19 89 VAL A CA 1
ATOM 655 C C . VAL A 1 89 ? -10.992 28.359 4.324 1 97.19 89 VAL A C 1
ATOM 657 O O . VAL A 1 89 ? -9.953 28.844 4.773 1 97.19 89 VAL A O 1
ATOM 660 N N . VAL A 1 90 ? -11.68 27.484 4.941 1 97.75 90 VAL A N 1
ATOM 661 C CA . VAL A 1 90 ? -11.289 27 6.262 1 97.75 90 VAL A CA 1
ATOM 662 C C . VAL A 1 90 ? -9.938 26.297 6.18 1 97.75 90 VAL A C 1
ATOM 664 O O . VAL A 1 90 ? -9.102 26.438 7.078 1 97.75 90 VAL A O 1
ATOM 667 N N . ALA A 1 91 ? -9.75 25.516 5.105 1 97.94 91 ALA A N 1
ATOM 668 C CA . ALA A 1 91 ? -8.469 24.844 4.91 1 97.94 91 ALA A CA 1
ATOM 669 C C . ALA A 1 91 ? -7.324 25.859 4.875 1 97.94 91 ALA A C 1
ATOM 671 O O . ALA A 1 91 ? -6.281 25.641 5.496 1 97.94 91 ALA A O 1
ATOM 672 N N . LEU A 1 92 ? -7.539 26.953 4.172 1 97.81 92 LEU A N 1
ATOM 673 C CA . LEU A 1 92 ? -6.523 28 4.09 1 97.81 92 LEU A CA 1
ATOM 674 C C . LEU A 1 92 ? -6.277 28.625 5.457 1 97.81 92 LEU A C 1
ATOM 676 O O . LEU A 1 92 ? -5.133 28.891 5.832 1 97.81 92 LEU A O 1
ATOM 680 N N . LEU A 1 93 ? -7.336 28.844 6.188 1 98 93 LEU A N 1
ATOM 681 C CA . LEU A 1 93 ? -7.211 29.438 7.52 1 98 93 LEU A CA 1
ATOM 682 C C . LEU A 1 93 ? -6.445 28.5 8.453 1 98 93 LEU A C 1
ATOM 684 O O . LEU A 1 93 ? -5.633 28.953 9.258 1 98 93 LEU A O 1
ATOM 688 N N . HIS A 1 94 ? -6.738 27.234 8.328 1 98.12 94 HIS A N 1
ATOM 689 C CA . HIS A 1 94 ? -6.039 26.266 9.164 1 98.12 94 HIS A CA 1
ATOM 690 C C . HIS A 1 94 ? -4.559 26.188 8.805 1 98.12 94 HIS A C 1
ATOM 692 O O . HIS A 1 94 ? -3.707 26.109 9.695 1 98.12 94 HIS A O 1
ATOM 698 N N . ILE A 1 95 ? -4.238 26.172 7.516 1 98.19 95 ILE A N 1
ATOM 699 C CA . ILE A 1 95 ? -2.857 26.031 7.062 1 98.19 95 ILE A CA 1
ATOM 700 C C . ILE A 1 95 ? -2.059 27.266 7.449 1 98.19 95 ILE A C 1
ATOM 702 O O . ILE A 1 95 ? -1.038 27.172 8.133 1 98.19 95 ILE A O 1
ATOM 706 N N . TYR A 1 96 ? -2.566 28.453 7.102 1 98 96 TYR A N 1
ATOM 707 C CA . TYR A 1 96 ? -1.806 29.672 7.316 1 98 96 TYR A CA 1
ATOM 708 C C . TYR A 1 96 ? -1.951 30.156 8.75 1 98 96 TYR A C 1
ATOM 710 O O . TYR A 1 96 ? -1.016 30.719 9.32 1 98 96 TYR A O 1
ATOM 718 N N . GLY A 1 97 ? -3.127 30 9.336 1 98 97 GLY A N 1
ATOM 719 C CA . GLY A 1 97 ? -3.26 30.266 10.758 1 98 97 GLY A CA 1
ATOM 720 C C . GLY A 1 97 ? -2.385 29.359 11.609 1 98 97 GLY A C 1
ATOM 721 O O . GLY A 1 97 ? -1.769 29.812 12.578 1 98 97 GLY A O 1
ATOM 722 N N . GLY A 1 98 ? -2.352 28.094 11.242 1 97.81 98 GLY A N 1
ATOM 723 C CA . GLY A 1 98 ? -1.459 27.172 11.922 1 97.81 98 GLY A CA 1
ATOM 724 C C . GLY A 1 98 ? 0.005 27.531 11.781 1 97.81 98 GLY A C 1
ATOM 725 O O . GLY A 1 98 ? 0.763 27.484 12.75 1 97.81 98 GLY A O 1
ATOM 726 N N . GLY A 1 99 ? 0.381 27.859 10.539 1 97.81 99 GLY A N 1
ATOM 727 C CA . GLY A 1 99 ? 1.743 28.312 10.328 1 97.81 99 GLY A CA 1
ATOM 728 C C . GLY A 1 99 ? 2.109 29.516 11.188 1 97.81 99 GLY A C 1
ATOM 729 O O . GLY A 1 99 ? 3.205 29.578 11.742 1 97.81 99 GLY A O 1
ATOM 730 N N . LEU A 1 100 ? 1.219 30.438 11.297 1 98 100 LEU A N 1
ATOM 731 C CA . LEU A 1 100 ? 1.441 31.625 12.117 1 98 100 LEU A CA 1
ATOM 732 C C . LEU A 1 100 ? 1.566 31.25 13.594 1 98 100 LEU A C 1
ATOM 734 O O . LEU A 1 100 ? 2.42 31.781 14.305 1 98 100 LEU A O 1
ATOM 738 N N . MET A 1 101 ? 0.742 30.359 14.016 1 98.25 101 MET A N 1
ATOM 739 C CA . MET A 1 101 ? 0.827 29.906 15.398 1 98.25 101 MET A CA 1
ATOM 740 C C . MET A 1 101 ? 2.146 29.172 15.648 1 98.25 101 MET A C 1
ATOM 742 O O . MET A 1 101 ? 2.729 29.297 16.734 1 98.25 101 MET A O 1
ATOM 746 N N . GLY A 1 102 ? 2.494 28.391 14.664 1 97.94 102 GLY A N 1
ATOM 747 C CA . GLY A 1 102 ? 3.795 27.75 14.773 1 97.94 102 GLY A CA 1
ATOM 748 C C . GLY A 1 102 ? 4.938 28.734 14.898 1 97.94 102 GLY A C 1
ATOM 749 O O . GLY A 1 102 ? 5.84 28.547 15.719 1 97.94 102 GLY A O 1
ATOM 750 N N . LYS A 1 103 ? 4.891 29.812 14.109 1 97.56 103 LYS A N 1
ATOM 751 C CA . LYS A 1 103 ? 5.914 30.844 14.148 1 97.56 103 LYS A CA 1
ATOM 752 C C . LYS A 1 103 ? 5.918 31.562 15.5 1 97.56 103 LYS A C 1
ATOM 754 O O . LYS A 1 103 ? 6.98 31.781 16.094 1 97.56 103 LYS A O 1
ATOM 759 N N . LEU A 1 104 ? 4.789 31.891 15.977 1 97.75 104 LEU A N 1
ATOM 760 C CA . LEU A 1 104 ? 4.664 32.562 17.266 1 97.75 104 LEU A CA 1
ATOM 761 C C . LEU A 1 104 ? 5.141 31.656 18.406 1 97.75 104 LEU A C 1
ATOM 763 O O . LEU A 1 104 ? 5.805 32.125 19.328 1 97.75 104 LEU A O 1
ATOM 767 N N . GLY A 1 105 ? 4.723 30.406 18.328 1 96.94 105 GLY A N 1
ATOM 768 C CA . GLY A 1 105 ? 5.211 29.453 19.328 1 96.94 105 GLY A CA 1
ATOM 769 C C . GLY A 1 105 ? 6.719 29.312 19.312 1 96.94 105 GLY A C 1
ATOM 770 O O . GLY A 1 105 ? 7.344 29.266 20.375 1 96.94 105 GLY A O 1
ATOM 771 N N . ALA A 1 106 ? 7.254 29.219 18.109 1 96.62 106 ALA A N 1
ATOM 772 C CA . ALA A 1 106 ? 8.711 29.109 17.984 1 96.62 106 ALA A CA 1
ATOM 773 C C . ALA A 1 106 ? 9.391 30.344 18.594 1 96.62 106 ALA A C 1
ATOM 775 O O . ALA A 1 106 ? 10.422 30.219 19.266 1 96.62 106 ALA A O 1
ATOM 776 N N . LYS A 1 107 ? 8.836 31.531 18.391 1 96.19 107 LYS A N 1
ATOM 777 C CA . LYS A 1 107 ? 9.406 32.781 18.922 1 96.19 107 LYS A CA 1
ATOM 778 C C . LYS A 1 107 ? 9.297 32.812 20.438 1 96.19 107 LYS A C 1
ATOM 780 O O . LYS A 1 107 ? 10.25 33.156 21.125 1 96.19 107 LYS A O 1
ATOM 785 N N . LEU A 1 108 ? 8.195 32.469 20.922 1 95.5 108 LEU A N 1
ATOM 786 C CA . LEU A 1 108 ? 7.93 32.5 22.359 1 95.5 108 LEU A CA 1
ATOM 787 C C . LEU A 1 108 ? 8.852 31.547 23.109 1 95.5 108 LEU A C 1
ATOM 789 O O . LEU A 1 108 ? 9.25 31.828 24.25 1 95.5 108 LEU A O 1
ATOM 793 N N . PHE A 1 109 ? 9.172 30.453 22.469 1 95.06 109 PHE A N 1
ATOM 794 C CA . PHE A 1 109 ? 9.977 29.453 23.141 1 95.06 109 PHE A CA 1
ATOM 795 C C . PHE A 1 109 ? 11.406 29.469 22.625 1 95.06 109 PHE A C 1
ATOM 797 O O . PHE A 1 109 ? 12.164 28.516 22.859 1 95.06 109 PHE A O 1
ATOM 804 N N . ARG A 1 110 ? 11.75 30.422 21.828 1 93.56 110 ARG A N 1
ATOM 805 C CA . ARG A 1 110 ? 13.109 30.734 21.391 1 93.56 110 ARG A CA 1
ATOM 806 C C . ARG A 1 110 ? 13.703 29.562 20.609 1 93.56 110 ARG A C 1
ATOM 808 O O . ARG A 1 110 ? 14.828 29.141 20.891 1 93.56 110 ARG A O 1
ATOM 815 N N . LEU A 1 111 ? 12.898 29.047 19.688 1 94.12 111 LEU A N 1
ATOM 816 C CA . LEU A 1 111 ? 13.414 28.016 18.797 1 94.12 111 LEU A CA 1
ATOM 817 C C . LEU A 1 111 ? 14.172 28.656 17.641 1 94.12 111 LEU A C 1
ATOM 819 O O . LEU A 1 111 ? 13.75 29.672 17.094 1 94.12 111 LEU A O 1
ATOM 823 N N . ARG A 1 112 ? 15.414 28.125 17.391 1 91.19 112 ARG A N 1
ATOM 824 C CA . ARG A 1 112 ? 16.25 28.594 16.297 1 91.19 112 ARG A CA 1
ATOM 825 C C . ARG A 1 112 ? 16.172 27.656 15.102 1 91.19 112 ARG A C 1
ATOM 827 O O . ARG A 1 112 ? 15.594 26.562 15.203 1 91.19 112 ARG A O 1
ATOM 834 N N . SER A 1 113 ? 16.641 28.031 13.992 1 91.25 113 SER A N 1
ATOM 835 C CA . SER A 1 113 ? 16.734 27.188 12.812 1 91.25 113 SER A CA 1
ATOM 836 C C . SER A 1 113 ? 17.578 25.953 13.086 1 91.25 113 SER A C 1
ATOM 838 O O . SER A 1 113 ? 18.641 26.047 13.719 1 91.25 113 SER A O 1
ATOM 840 N N . PRO A 1 114 ? 17.078 24.938 12.695 1 93.38 114 PRO A N 1
ATOM 841 C CA . PRO A 1 114 ? 15.938 24.656 11.805 1 93.38 114 PRO A CA 1
ATOM 842 C C . PRO A 1 114 ? 14.656 24.328 12.562 1 93.38 114 PRO A C 1
ATOM 844 O O . PRO A 1 114 ? 13.633 24.031 11.945 1 93.38 114 PRO A O 1
ATOM 847 N N . HIS A 1 115 ? 14.664 24.375 13.891 1 93.5 115 HIS A N 1
ATOM 848 C CA . HIS A 1 115 ? 13.531 23.953 14.703 1 93.5 115 HIS A CA 1
ATOM 849 C C . HIS A 1 115 ? 12.359 24.922 14.547 1 93.5 115 HIS A C 1
ATOM 851 O O . HIS A 1 115 ? 11.195 24.5 14.617 1 93.5 115 HIS A O 1
ATOM 857 N N . GLU A 1 116 ? 12.672 26.172 14.359 1 94.81 116 GLU A N 1
ATOM 858 C CA . GLU A 1 116 ? 11.617 27.141 14.078 1 94.81 116 GLU A CA 1
ATOM 859 C C . GLU A 1 116 ? 10.828 26.75 12.836 1 94.81 116 GLU A C 1
ATOM 861 O O . GLU A 1 116 ? 9.594 26.75 12.844 1 94.81 116 GLU A O 1
ATOM 866 N N . GLN A 1 117 ? 11.523 26.375 11.773 1 94.56 117 GLN A N 1
ATOM 867 C CA . GLN A 1 117 ? 10.883 26.016 10.508 1 94.56 117 GLN A CA 1
ATOM 868 C C . GLN A 1 117 ? 10.125 24.703 10.641 1 94.56 117 GLN A C 1
ATOM 870 O O . GLN A 1 117 ? 9.055 24.531 10.055 1 94.56 117 GLN A O 1
ATOM 875 N N . LEU A 1 118 ? 10.703 23.844 11.391 1 94.44 118 LEU A N 1
ATOM 876 C CA . LEU A 1 118 ? 10.016 22.578 11.617 1 94.44 118 LEU A CA 1
ATOM 877 C C . LEU A 1 118 ? 8.711 22.797 12.375 1 94.44 118 LEU A C 1
ATOM 879 O O . LEU A 1 118 ? 7.719 22.109 12.125 1 94.44 118 LEU A O 1
ATOM 883 N N . CYS A 1 119 ? 8.781 23.719 13.289 1 96.25 119 CYS A N 1
ATOM 884 C CA . CYS A 1 119 ? 7.582 24.047 14.047 1 96.25 119 CYS A CA 1
ATOM 885 C C . CYS A 1 119 ? 6.492 24.594 13.141 1 96.25 119 CYS A C 1
ATOM 887 O O . CYS A 1 119 ? 5.344 24.156 13.195 1 96.25 119 CYS A O 1
ATOM 889 N N . ILE A 1 120 ? 6.812 25.531 12.305 1 97.31 120 ILE A N 1
ATOM 890 C CA . ILE A 1 120 ? 5.871 26.141 11.375 1 97.31 120 ILE A CA 1
ATOM 891 C C . ILE A 1 120 ? 5.293 25.078 10.445 1 97.31 120 ILE A C 1
ATOM 893 O O . ILE A 1 120 ? 4.074 24.984 10.281 1 97.31 120 ILE A O 1
ATOM 897 N N . LEU A 1 121 ? 6.148 24.25 9.914 1 96.44 121 LEU A N 1
ATOM 898 C CA . LEU A 1 121 ? 5.758 23.219 8.961 1 96.44 121 LEU A CA 1
ATOM 899 C C . LEU A 1 121 ? 4.832 22.203 9.609 1 96.44 121 LEU A C 1
ATOM 901 O O . LEU A 1 121 ? 3.811 21.828 9.031 1 96.44 121 LEU A O 1
ATOM 905 N N . SER A 1 122 ? 5.117 21.781 10.797 1 97.5 122 SER A N 1
ATOM 906 C CA . SER A 1 122 ? 4.387 20.734 11.5 1 97.5 122 SER A CA 1
ATOM 907 C C . SER A 1 122 ? 2.998 21.203 11.906 1 97.5 122 SER A C 1
ATOM 909 O O . SER A 1 122 ? 2.047 20.422 11.914 1 97.5 122 SER A O 1
ATOM 911 N N . VAL A 1 123 ? 2.932 22.453 12.266 1 97.81 123 VAL A N 1
ATOM 912 C CA . VAL A 1 123 ? 1.648 22.969 12.727 1 97.81 123 VAL A CA 1
ATOM 913 C C . VAL A 1 123 ? 0.779 23.344 11.531 1 97.81 123 VAL A C 1
ATOM 915 O O . VAL A 1 123 ? -0.439 23.156 11.555 1 97.81 123 VAL A O 1
ATOM 918 N N . ALA A 1 124 ? 1.35 23.812 10.5 1 97.88 124 ALA A N 1
ATOM 919 C CA . ALA A 1 124 ? 0.619 24.281 9.32 1 97.88 124 ALA A CA 1
ATOM 920 C C . ALA A 1 124 ? -0.027 23.109 8.586 1 97.88 124 ALA A C 1
ATOM 922 O O . ALA A 1 124 ? -1.15 23.219 8.094 1 97.88 124 ALA A O 1
ATOM 923 N N . PHE A 1 125 ? 0.665 21.984 8.539 1 97.75 125 PHE A N 1
ATOM 924 C CA . PHE A 1 125 ? 0.212 20.906 7.672 1 97.75 125 PHE A CA 1
ATOM 925 C C . PHE A 1 125 ? -0.078 19.656 8.477 1 97.75 125 PHE A C 1
ATOM 927 O O . PHE A 1 125 ? 0.845 18.969 8.922 1 97.75 125 PHE A O 1
ATOM 934 N N . GLY A 1 126 ? -1.353 19.422 8.586 1 96.62 126 GLY A N 1
ATOM 935 C CA . GLY A 1 126 ? -1.793 18.266 9.367 1 96.62 126 GLY A CA 1
ATOM 936 C C . GLY A 1 126 ? -2.127 17.062 8.516 1 96.62 126 GLY A C 1
ATOM 937 O O . GLY A 1 126 ? -2.17 17.156 7.285 1 96.62 126 GLY A O 1
ATOM 938 N N . ASN A 1 127 ? -2.236 15.898 9.117 1 93 127 ASN A N 1
ATOM 939 C CA . ASN A 1 127 ? -2.703 14.672 8.477 1 93 127 ASN A CA 1
ATOM 940 C C . ASN A 1 127 ? -4.207 14.711 8.227 1 93 127 ASN A C 1
ATOM 942 O O . ASN A 1 127 ? -4.977 14.094 8.969 1 93 127 ASN A O 1
ATOM 946 N N . VAL A 1 128 ? -4.574 15.18 7.137 1 94.56 128 VAL A N 1
ATOM 947 C CA . VAL A 1 128 ? -5.953 15.609 6.934 1 94.56 128 VAL A CA 1
ATOM 948 C C . VAL A 1 128 ? -6.75 14.484 6.273 1 94.56 128 VAL A C 1
ATOM 950 O O . VAL A 1 128 ? -7.945 14.641 6.004 1 94.56 128 VAL A O 1
ATOM 953 N N . ALA A 1 129 ? -6.176 13.375 6.016 1 86.88 129 ALA A N 1
ATOM 954 C CA . ALA A 1 129 ? -6.875 12.336 5.266 1 86.88 129 ALA A CA 1
ATOM 955 C C . ALA A 1 129 ? -7.004 11.055 6.09 1 86.88 129 ALA A C 1
ATOM 957 O O . ALA A 1 129 ? -8.117 10.648 6.441 1 86.88 129 ALA A O 1
ATOM 958 N N . SER A 1 130 ? -5.965 10.5 6.621 1 78.88 130 SER A N 1
ATOM 959 C CA . SER A 1 130 ? -5.973 9.164 7.215 1 78.88 130 SER A CA 1
ATOM 960 C C . SER A 1 130 ? -6.91 9.102 8.414 1 78.88 130 SER A C 1
ATOM 962 O O . SER A 1 130 ? -7.848 8.297 8.438 1 78.88 130 SER A O 1
ATOM 964 N N . LEU A 1 131 ? -6.715 9.945 9.297 1 78.62 131 LEU A N 1
ATOM 965 C CA . LEU A 1 131 ? -7.488 9.898 10.531 1 78.62 131 LEU A CA 1
ATOM 966 C C . LEU A 1 131 ? -8.922 10.375 10.297 1 78.62 131 LEU A C 1
ATOM 968 O O . LEU A 1 131 ? -9.875 9.727 10.711 1 78.62 131 LEU A O 1
ATOM 972 N N . PRO A 1 132 ? -9.109 11.438 9.586 1 88.5 132 PRO A N 1
ATOM 973 C CA . PRO A 1 132 ? -10.484 11.875 9.32 1 88.5 132 PRO A CA 1
ATOM 974 C C . PRO A 1 132 ? -11.305 10.828 8.578 1 88.5 132 PRO A C 1
ATOM 976 O O . PRO A 1 132 ? -12.477 10.602 8.914 1 88.5 132 PRO A O 1
ATOM 979 N N . PHE A 1 133 ? -10.773 10.125 7.676 1 84.75 133 PHE A N 1
ATOM 980 C CA . PHE A 1 133 ? -11.523 9.133 6.91 1 84.75 133 PHE A CA 1
ATOM 981 C C . PHE A 1 133 ? -11.992 7.996 7.812 1 84.75 133 PHE A C 1
ATOM 983 O O . PHE A 1 133 ? -13.109 7.504 7.668 1 84.75 133 PHE A O 1
ATOM 990 N N . VAL A 1 134 ? -11.18 7.652 8.711 1 77.19 134 VAL A N 1
ATOM 991 C CA . VAL A 1 134 ? -11.547 6.512 9.539 1 77.19 134 VAL A CA 1
ATOM 992 C C . VAL A 1 134 ? -12.555 6.945 10.602 1 77.19 134 VAL A C 1
ATOM 994 O O . VAL A 1 134 ? -13.289 6.113 11.148 1 77.19 134 VAL A O 1
ATOM 997 N N . MET A 1 135 ? -12.664 8.195 10.883 1 83.56 135 MET A N 1
ATOM 998 C CA . MET A 1 135 ? -13.555 8.711 11.922 1 83.56 135 MET A CA 1
ATOM 999 C C . MET A 1 135 ? -14.969 8.906 11.391 1 83.56 135 MET A C 1
ATOM 1001 O O . MET A 1 135 ? -15.914 9.055 12.164 1 83.56 135 MET A O 1
ATOM 1005 N N . ILE A 1 136 ? -15.164 8.883 10.109 1 86.44 136 ILE A N 1
ATOM 1006 C CA . ILE A 1 136 ? -16.453 9.148 9.5 1 86.44 136 ILE A CA 1
ATOM 1007 C C . ILE A 1 136 ? -17.469 8.117 9.984 1 86.44 136 ILE A C 1
ATOM 1009 O O . ILE A 1 136 ? -18.594 8.469 10.383 1 86.44 136 ILE A O 1
ATOM 1013 N N . GLY A 1 137 ? -17.156 6.906 9.938 1 80 137 GLY A N 1
ATOM 1014 C CA . GLY A 1 137 ? -18.062 5.828 10.297 1 80 137 GLY A CA 1
ATOM 1015 C C . GLY A 1 137 ? -18.625 5.973 11.703 1 80 137 GLY A C 1
ATOM 1016 O O . GLY A 1 137 ? -19.844 6.062 11.875 1 80 137 GLY A O 1
ATOM 1017 N N . PRO A 1 138 ? -17.75 5.973 12.641 1 75.81 138 PRO A N 1
ATOM 1018 C CA . PRO A 1 138 ? -18.219 6.125 14.016 1 75.81 138 PRO A CA 1
ATOM 1019 C C . PRO A 1 138 ? -19.062 7.379 14.219 1 75.81 138 PRO A C 1
ATOM 1021 O O . PRO A 1 138 ? -20.031 7.359 14.992 1 75.81 138 PRO A O 1
ATOM 1024 N N . ILE A 1 139 ? -18.734 8.461 13.602 1 84.94 139 ILE A N 1
ATOM 1025 C CA . ILE A 1 139 ? -19.484 9.711 13.75 1 84.94 139 ILE A CA 1
ATOM 1026 C C . ILE A 1 139 ? -20.875 9.547 13.172 1 84.94 139 ILE A C 1
ATOM 1028 O O . ILE A 1 139 ? -21.875 9.867 13.828 1 84.94 139 ILE A O 1
ATOM 1032 N N . VAL A 1 140 ? -20.969 9.008 11.953 1 85.5 140 VAL A N 1
ATOM 1033 C CA . VAL A 1 140 ? -22.234 8.859 11.258 1 85.5 140 VAL A CA 1
ATOM 1034 C C . VAL A 1 140 ? -23.109 7.855 12 1 85.5 140 VAL A C 1
ATOM 1036 O O . VAL A 1 140 ? -24.328 8.039 12.086 1 85.5 140 VAL A O 1
ATOM 1039 N N . ASN A 1 141 ? -22.547 6.871 12.586 1 77.62 141 ASN A N 1
ATOM 1040 C CA . ASN A 1 141 ? -23.312 5.805 13.219 1 77.62 141 ASN A CA 1
ATOM 1041 C C . ASN A 1 141 ? -23.75 6.191 14.633 1 77.62 141 ASN A C 1
ATOM 1043 O O . ASN A 1 141 ? -24.688 5.605 15.18 1 77.62 141 ASN A O 1
ATOM 1047 N N . ASN A 1 142 ? -23.094 7.164 15.258 1 76.88 142 ASN A N 1
ATOM 1048 C CA . ASN A 1 142 ? -23.344 7.406 16.672 1 76.88 142 ASN A CA 1
ATOM 1049 C C . ASN A 1 142 ? -23.859 8.828 16.922 1 76.88 142 ASN A C 1
ATOM 1051 O O . ASN A 1 142 ? -24.156 9.195 18.047 1 76.88 142 ASN A O 1
ATOM 1055 N N . TRP A 1 143 ? -23.938 9.602 15.898 1 83.62 143 TRP A N 1
ATOM 1056 C CA . TRP A 1 143 ? -24.391 10.984 16.062 1 83.62 143 TRP A CA 1
ATOM 1057 C C . TRP A 1 143 ? -25.438 11.336 15.016 1 83.62 143 TRP A C 1
ATOM 1059 O O . TRP A 1 143 ? -25.141 11.438 13.828 1 83.62 143 TRP A O 1
ATOM 1069 N N . ARG A 1 144 ? -26.594 11.508 15.406 1 81.62 144 ARG A N 1
ATOM 1070 C CA . ARG A 1 144 ? -27.734 11.742 14.539 1 81.62 144 ARG A CA 1
ATOM 1071 C C . ARG A 1 144 ? -27.547 12.984 13.688 1 81.62 144 ARG A C 1
ATOM 1073 O O . ARG A 1 144 ? -28.031 13.055 12.555 1 81.62 144 ARG A O 1
ATOM 1080 N N . GLY A 1 145 ? -26.812 13.969 14.188 1 85.5 145 GLY A N 1
ATOM 1081 C CA . GLY A 1 145 ? -26.562 15.188 13.438 1 85.5 145 GLY A CA 1
ATOM 1082 C C . GLY A 1 145 ? -25.797 14.953 12.156 1 85.5 145 GLY A C 1
ATOM 1083 O O . GLY A 1 145 ? -25.828 15.781 11.242 1 85.5 145 GLY A O 1
ATOM 1084 N N . ALA A 1 146 ? -25.172 13.812 12.031 1 88.5 146 ALA A N 1
ATOM 1085 C CA . ALA A 1 146 ? -24.344 13.492 10.867 1 88.5 146 ALA A CA 1
ATOM 1086 C C . ALA A 1 146 ? -25.203 13.148 9.656 1 88.5 146 ALA A C 1
ATOM 1088 O O . ALA A 1 146 ? -24.75 13.258 8.516 1 88.5 146 ALA A O 1
ATOM 1089 N N . VAL A 1 147 ? -26.406 12.734 9.906 1 89.69 147 VAL A N 1
ATOM 1090 C CA . VAL A 1 147 ? -27.281 12.344 8.797 1 89.69 147 VAL A CA 1
ATOM 1091 C C . VAL A 1 147 ? -28.281 13.453 8.508 1 89.69 147 VAL A C 1
ATOM 1093 O O . VAL A 1 147 ? -29.094 13.328 7.59 1 89.69 147 VAL A O 1
ATOM 1096 N N . GLU A 1 148 ? -28.203 14.445 9.273 1 84.31 148 GLU A N 1
ATOM 1097 C CA . GLU A 1 148 ? -29.016 15.625 8.977 1 84.31 148 GLU A CA 1
ATOM 1098 C C . GLU A 1 148 ? -28.266 16.594 8.07 1 84.31 148 GLU A C 1
ATOM 1100 O O . GLU A 1 148 ? -27.359 17.297 8.516 1 84.31 148 GLU A O 1
ATOM 1105 N N . TYR A 1 149 ? -28.578 16.594 6.766 1 87.56 149 TYR A N 1
ATOM 1106 C CA . TYR A 1 149 ? -27.891 17.344 5.727 1 87.56 149 TYR A CA 1
ATOM 1107 C C . TYR A 1 149 ? -28.812 18.375 5.086 1 87.56 149 TYR A C 1
ATOM 1109 O O . TYR A 1 149 ? -29.641 18.031 4.238 1 87.56 149 TYR A O 1
ATOM 1117 N N . ARG A 1 150 ? -28.672 19.641 5.504 1 87.31 150 ARG A N 1
ATOM 1118 C CA . ARG A 1 150 ? -29.375 20.797 4.938 1 87.31 150 ARG A CA 1
ATOM 1119 C C . ARG A 1 150 ? -30.891 20.609 5.016 1 87.31 150 ARG A C 1
ATOM 1121 O O . ARG A 1 150 ? -31.594 20.75 4.016 1 87.31 150 ARG A O 1
ATOM 1128 N N . GLY A 1 151 ? -31.281 20.203 6.102 1 82.38 151 GLY A N 1
ATOM 1129 C CA . GLY A 1 151 ? -32.719 20.094 6.379 1 82.38 151 GLY A CA 1
ATOM 1130 C C . GLY A 1 151 ? -33.281 18.766 5.953 1 82.38 151 GLY A C 1
ATOM 1131 O O . GLY A 1 151 ? -34.469 18.5 6.176 1 82.38 151 GLY A O 1
ATOM 1132 N N . GLN A 1 152 ? -32.5 17.891 5.367 1 90 152 GLN A N 1
ATOM 1133 C CA . GLN A 1 152 ? -32.969 16.578 4.941 1 90 152 GLN A CA 1
ATOM 1134 C C . GLN A 1 152 ? -32.188 15.469 5.672 1 90 152 GLN A C 1
ATOM 1136 O O . GLN A 1 152 ? -31.031 15.633 6.016 1 90 152 GLN A O 1
ATOM 1141 N N . THR A 1 153 ? -32.906 14.383 5.918 1 90.06 153 THR A N 1
ATOM 1142 C CA . THR A 1 153 ? -32.281 13.211 6.5 1 90.06 153 THR A CA 1
ATOM 1143 C C . THR A 1 153 ? -31.766 12.273 5.406 1 90.06 153 THR A C 1
ATOM 1145 O O . THR A 1 153 ? -32.562 11.805 4.574 1 90.06 153 THR A O 1
ATOM 1148 N N . ILE A 1 154 ? -30.531 12.078 5.406 1 91.44 154 ILE A N 1
ATOM 1149 C CA . ILE A 1 154 ? -29.938 11.195 4.406 1 91.44 154 ILE A CA 1
ATOM 1150 C C . ILE A 1 154 ? -29.562 9.867 5.055 1 91.44 154 ILE A C 1
ATOM 1152 O O . ILE A 1 154 ? -29.609 9.727 6.277 1 91.44 154 ILE A O 1
ATOM 1156 N N . THR A 1 155 ? -29.266 8.922 4.191 1 91 155 THR A N 1
ATOM 1157 C CA . THR A 1 155 ? -28.875 7.605 4.691 1 91 155 THR A CA 1
ATOM 1158 C C . THR A 1 155 ? -27.438 7.629 5.219 1 91 155 THR A C 1
ATOM 1160 O O . THR A 1 155 ? -26.641 8.469 4.809 1 91 155 THR A O 1
ATOM 1163 N N . PRO A 1 156 ? -27.172 6.77 6.121 1 86.56 156 PRO A N 1
ATOM 1164 C CA . PRO A 1 156 ? -25.781 6.684 6.605 1 86.56 156 PRO A CA 1
ATOM 1165 C C . PRO A 1 156 ? -24.781 6.48 5.48 1 86.56 156 PRO A C 1
ATOM 1167 O O . PRO A 1 156 ? -23.688 7.059 5.512 1 86.56 156 PRO A O 1
ATOM 1170 N N . SER A 1 157 ? -25.156 5.691 4.508 1 84.88 157 SER A N 1
ATOM 1171 C CA . SER A 1 157 ? -24.281 5.457 3.371 1 84.88 157 SER A CA 1
ATOM 1172 C C . SER A 1 157 ? -24.016 6.75 2.605 1 84.88 157 SER A C 1
ATOM 1174 O O . SER A 1 157 ? -22.875 7.012 2.193 1 84.88 157 SER A O 1
ATOM 1176 N N . GLU A 1 158 ? -25 7.453 2.482 1 87.38 158 GLU A N 1
ATOM 1177 C CA . GLU A 1 158 ? -24.859 8.742 1.812 1 87.38 158 GLU A CA 1
ATOM 1178 C C . GLU A 1 158 ? -24 9.703 2.639 1 87.38 158 GLU A C 1
ATOM 1180 O O . GLU A 1 158 ? -23.172 10.43 2.092 1 87.38 158 GLU A O 1
ATOM 1185 N N . ALA A 1 159 ? -24.219 9.703 3.912 1 92.44 159 ALA A N 1
ATOM 1186 C CA . ALA A 1 159 ? -23.469 10.57 4.805 1 92.44 159 ALA A CA 1
ATOM 1187 C C . ALA A 1 159 ? -21.969 10.258 4.738 1 92.44 159 ALA A C 1
ATOM 1189 O O . ALA A 1 159 ? -21.141 11.164 4.723 1 92.44 159 ALA A O 1
ATOM 1190 N N . VAL A 1 160 ? -21.672 9.047 4.699 1 90.06 160 VAL A N 1
ATOM 1191 C CA . VAL A 1 160 ? -20.281 8.617 4.602 1 90.06 160 VAL A CA 1
ATOM 1192 C C . VAL A 1 160 ? -19.688 9.094 3.279 1 90.06 160 VAL A C 1
ATOM 1194 O O . VAL A 1 160 ? -18.547 9.57 3.24 1 90.06 160 VAL A O 1
ATOM 1197 N N . GLN A 1 161 ? -20.438 8.984 2.262 1 87.19 161 GLN A N 1
ATOM 1198 C CA . GLN A 1 161 ? -19.984 9.422 0.945 1 87.19 161 GLN A CA 1
ATOM 1199 C C . GLN A 1 161 ? -19.75 10.93 0.914 1 87.19 161 GLN A C 1
ATOM 1201 O O . GLN A 1 161 ? -18.734 11.398 0.385 1 87.19 161 GLN A O 1
ATOM 1206 N N . TYR A 1 162 ? -20.656 11.633 1.479 1 92.56 162 TYR A N 1
ATOM 1207 C CA . TYR A 1 162 ? -20.516 13.086 1.514 1 92.56 162 TYR A CA 1
ATOM 1208 C C . TYR A 1 162 ? -19.312 13.5 2.352 1 92.56 162 TYR A C 1
ATOM 1210 O O . TYR A 1 162 ? -18.531 14.359 1.938 1 92.56 162 TYR A O 1
ATOM 1218 N N . ALA A 1 163 ? -19.219 12.891 3.467 1 94.56 163 ALA A N 1
ATOM 1219 C CA . ALA A 1 163 ? -18.094 13.203 4.34 1 94.56 163 ALA A CA 1
ATOM 1220 C C . ALA A 1 163 ? -16.766 12.93 3.643 1 94.56 163 ALA A C 1
ATOM 1222 O O . ALA A 1 163 ? -15.812 13.711 3.758 1 94.56 163 ALA A O 1
ATOM 1223 N N . GLY A 1 164 ? -16.75 11.844 2.957 1 92.62 164 GLY A N 1
ATOM 1224 C CA . GLY A 1 164 ? -15.555 11.523 2.186 1 92.62 164 GLY A CA 1
ATOM 1225 C C . GLY A 1 164 ? -15.219 12.57 1.143 1 92.62 164 GLY A C 1
ATOM 1226 O O . GLY A 1 164 ? -14.047 12.922 0.957 1 92.62 164 GLY A O 1
ATOM 1227 N N . GLY A 1 165 ? -16.219 12.977 0.493 1 93.19 165 GLY A N 1
ATOM 1228 C CA . GLY A 1 165 ? -16.016 14.039 -0.48 1 93.19 165 GLY A CA 1
ATOM 1229 C C . GLY A 1 165 ? -15.547 15.336 0.144 1 93.19 165 GLY A C 1
ATOM 1230 O O . GLY A 1 165 ? -14.711 16.031 -0.427 1 93.19 165 GLY A O 1
ATOM 1231 N N . MET A 1 166 ? -16.031 15.688 1.298 1 96.38 166 MET A N 1
ATOM 1232 C CA . MET A 1 166 ? -15.633 16.891 2.006 1 96.38 166 MET A CA 1
ATOM 1233 C C . MET A 1 166 ? -14.18 16.812 2.443 1 96.38 166 MET A C 1
ATOM 1235 O O . MET A 1 166 ? -13.43 17.781 2.324 1 96.38 166 MET A O 1
ATOM 1239 N N . ILE A 1 167 ? -13.805 15.68 2.883 1 96.19 167 ILE A N 1
ATOM 1240 C CA . ILE A 1 167 ? -12.414 15.461 3.275 1 96.19 167 ILE A CA 1
ATOM 1241 C C . ILE A 1 167 ? -11.508 15.555 2.049 1 96.19 167 ILE A C 1
ATOM 1243 O O . ILE A 1 167 ? -10.422 16.125 2.117 1 96.19 167 ILE A O 1
ATOM 1247 N N . ALA A 1 168 ? -12.023 14.969 0.983 1 94.44 168 ALA A N 1
ATOM 1248 C CA . ALA A 1 168 ? -11.273 15.031 -0.266 1 94.44 168 ALA A CA 1
ATOM 1249 C C . ALA A 1 168 ? -11.062 16.484 -0.701 1 94.44 168 ALA A C 1
ATOM 1251 O O . ALA A 1 168 ? -9.984 16.844 -1.184 1 94.44 168 ALA A O 1
ATOM 1252 N N . LEU A 1 169 ? -12.055 17.234 -0.564 1 95.81 169 LEU A N 1
ATOM 1253 C CA . LEU A 1 169 ? -11.961 18.625 -0.961 1 95.81 169 LEU A CA 1
ATOM 1254 C C . LEU A 1 169 ? -10.984 19.391 -0.066 1 95.81 169 LEU A C 1
ATOM 1256 O O . LEU A 1 169 ? -10.18 20.188 -0.554 1 95.81 169 LEU A O 1
ATOM 1260 N N . TYR A 1 170 ? -11.078 19.234 1.213 1 97.44 170 TYR A N 1
ATOM 1261 C CA . TYR A 1 170 ? -10.109 19.812 2.139 1 97.44 170 TYR A CA 1
ATOM 1262 C C . TYR A 1 170 ? -8.695 19.391 1.774 1 97.44 170 TYR A C 1
ATOM 1264 O O . TYR A 1 170 ? -7.777 20.219 1.753 1 97.44 170 TYR A O 1
ATOM 1272 N N . SER A 1 171 ? -8.531 18.094 1.47 1 96.06 171 SER A N 1
ATOM 1273 C CA . SER A 1 171 ? -7.238 17.531 1.108 1 96.06 171 SER A CA 1
ATOM 1274 C C . SER A 1 171 ? -6.707 18.156 -0.179 1 96.06 171 SER A C 1
ATOM 1276 O O . SER A 1 171 ? -5.496 18.328 -0.34 1 96.06 171 SER A O 1
ATOM 1278 N N . GLY A 1 172 ? -7.664 18.359 -1.081 1 94.5 172 GLY A N 1
ATOM 1279 C CA . GLY A 1 172 ? -7.242 19.016 -2.309 1 94.5 172 GLY A CA 1
ATOM 1280 C C . GLY A 1 172 ? -6.586 20.359 -2.072 1 94.5 172 GLY A C 1
ATOM 1281 O O . GLY A 1 172 ? -5.531 20.656 -2.639 1 94.5 172 GLY A O 1
ATOM 1282 N N . MET A 1 173 ? -7.176 21.156 -1.243 1 95.44 173 MET A N 1
ATOM 1283 C CA . MET A 1 173 ? -6.617 22.453 -0.909 1 95.44 173 MET A CA 1
ATOM 1284 C C . MET A 1 173 ? -5.305 22.312 -0.148 1 95.44 173 MET A C 1
ATOM 1286 O O . MET A 1 173 ? -4.367 23.078 -0.362 1 95.44 173 MET A O 1
ATOM 1290 N N . TRP A 1 174 ? -5.281 21.375 0.711 1 96.62 174 TRP A N 1
ATOM 1291 C CA . TRP A 1 174 ? -4.066 21.062 1.456 1 96.62 174 TRP A CA 1
ATOM 1292 C C . TRP A 1 174 ? -2.932 20.688 0.511 1 96.62 174 TRP A C 1
ATOM 1294 O O . TRP A 1 174 ? -1.809 21.172 0.656 1 96.62 174 TRP A O 1
ATOM 1304 N N . VAL A 1 175 ? -3.213 19.875 -0.498 1 95.06 175 VAL A N 1
ATOM 1305 C CA . VAL A 1 175 ? -2.227 19.375 -1.447 1 95.06 175 VAL A CA 1
ATOM 1306 C C . VAL A 1 175 ? -1.662 20.531 -2.271 1 95.06 175 VAL A C 1
ATOM 1308 O O . VAL A 1 175 ? -0.446 20.641 -2.449 1 95.06 175 VAL A O 1
ATOM 1311 N N . ILE A 1 176 ? -2.504 21.359 -2.754 1 94 176 ILE A N 1
ATOM 1312 C CA . ILE A 1 176 ? -2.084 22.484 -3.57 1 94 176 ILE A CA 1
ATOM 1313 C C . ILE A 1 176 ? -1.123 23.375 -2.775 1 94 176 ILE A C 1
ATOM 1315 O O . ILE A 1 176 ? -0.079 23.781 -3.287 1 94 176 ILE A O 1
ATOM 1319 N N . ASN A 1 177 ? -1.402 23.578 -1.553 1 95.12 177 ASN A N 1
ATOM 1320 C CA . ASN A 1 177 ? -0.576 24.453 -0.728 1 95.12 177 ASN A CA 1
ATOM 1321 C C . ASN A 1 177 ? 0.705 23.75 -0.278 1 95.12 177 ASN A C 1
ATOM 1323 O O . ASN A 1 177 ? 1.766 24.375 -0.214 1 95.12 177 ASN A O 1
ATOM 1327 N N . PHE A 1 178 ? 0.631 22.516 0.044 1 95.5 178 PHE A N 1
ATOM 1328 C CA . PHE A 1 178 ? 1.809 21.797 0.521 1 95.5 178 PHE A CA 1
ATOM 1329 C C . PHE A 1 178 ? 2.84 21.656 -0.593 1 95.5 178 PHE A C 1
ATOM 1331 O O . PHE A 1 178 ? 4.031 21.875 -0.376 1 95.5 178 PHE A O 1
ATOM 1338 N N . PHE A 1 179 ? 2.387 21.312 -1.736 1 93.06 179 PHE A N 1
ATOM 1339 C CA . PHE A 1 179 ? 3.305 21.016 -2.828 1 93.06 179 PHE A CA 1
ATOM 1340 C C . PHE A 1 179 ? 3.652 22.281 -3.605 1 93.06 179 PHE A C 1
ATOM 1342 O O . PHE A 1 179 ? 4.316 22.219 -4.641 1 93.06 179 PHE A O 1
ATOM 1349 N N . SER A 1 180 ? 3.145 23.406 -3.162 1 89.5 180 SER A N 1
ATOM 1350 C CA . SER A 1 180 ? 3.617 24.703 -3.658 1 89.5 180 SER A CA 1
ATOM 1351 C C . SER A 1 180 ? 4.348 25.469 -2.57 1 89.5 180 SER A C 1
ATOM 1353 O O . SER A 1 180 ? 5.559 25.328 -2.396 1 89.5 180 SER A O 1
ATOM 1355 N N . VAL A 1 181 ? 3.576 25.969 -1.622 1 89.38 181 VAL A N 1
ATOM 1356 C CA . VAL A 1 181 ? 4.141 26.797 -0.561 1 89.38 181 VAL A CA 1
ATOM 1357 C C . VAL A 1 181 ? 4.965 25.922 0.387 1 89.38 181 VAL A C 1
ATOM 1359 O O . VAL A 1 181 ? 6.066 26.312 0.789 1 89.38 181 VAL A O 1
ATOM 1362 N N . GLY A 1 182 ? 4.465 24.812 0.739 1 90.81 182 GLY A N 1
ATOM 1363 C CA . GLY A 1 182 ? 5.18 23.906 1.628 1 90.81 182 GLY A CA 1
ATOM 1364 C C . GLY A 1 182 ? 6.492 23.406 1.05 1 90.81 182 GLY A C 1
ATOM 1365 O O . GLY A 1 182 ? 7.512 23.391 1.74 1 90.81 182 GLY A O 1
ATOM 1366 N N . LYS A 1 183 ? 6.395 23 -0.136 1 88.19 183 LYS A N 1
ATOM 1367 C CA . LYS A 1 183 ? 7.586 22.531 -0.831 1 88.19 183 LYS A CA 1
ATOM 1368 C C . LYS A 1 183 ? 8.656 23.625 -0.892 1 88.19 183 LYS A C 1
ATOM 1370 O O . LYS A 1 183 ? 9.836 23.359 -0.644 1 88.19 183 LYS A O 1
ATOM 1375 N N . TRP A 1 184 ? 8.312 24.812 -1.3 1 86.62 184 TRP A N 1
ATOM 1376 C CA . TRP A 1 184 ? 9.227 25.953 -1.309 1 86.62 184 TRP A CA 1
ATOM 1377 C C . TRP A 1 184 ? 9.797 26.203 0.083 1 86.62 184 TRP A C 1
ATOM 1379 O O . TRP A 1 184 ? 11.008 26.422 0.236 1 86.62 184 TRP A O 1
ATOM 1389 N N . TYR A 1 185 ? 8.961 26.188 1.016 1 89.31 185 TYR A N 1
ATOM 1390 C CA . TYR A 1 185 ? 9.367 26.438 2.393 1 89.31 185 TYR A CA 1
ATOM 1391 C C . TYR A 1 185 ? 10.391 25.406 2.863 1 89.31 185 TYR A C 1
ATOM 1393 O O . TYR A 1 185 ? 11.398 25.766 3.475 1 89.31 185 TYR A O 1
ATOM 1401 N N . VAL A 1 186 ? 10.211 24.172 2.574 1 89.06 186 VAL A N 1
ATOM 1402 C CA . VAL A 1 186 ? 11.109 23.094 2.969 1 89.06 186 VAL A CA 1
ATOM 1403 C C . VAL A 1 186 ? 12.477 23.281 2.311 1 89.06 186 VAL A C 1
ATOM 1405 O O . VAL A 1 186 ? 13.516 23.016 2.924 1 89.06 186 VAL A O 1
ATOM 1408 N N . SER A 1 187 ? 12.438 23.734 1.115 1 86.06 187 SER A N 1
ATOM 1409 C CA . SER A 1 187 ? 13.688 23.953 0.391 1 86.06 187 SER A CA 1
ATOM 1410 C C . SER A 1 187 ? 14.547 25.016 1.062 1 86.06 187 SER A C 1
ATOM 1412 O O . SER A 1 187 ? 15.766 25.047 0.888 1 86.06 187 SER A O 1
ATOM 1414 N N . THR A 1 188 ? 13.961 25.906 1.835 1 86 188 THR A N 1
ATOM 1415 C CA . THR A 1 188 ? 14.688 27 2.471 1 86 188 THR A CA 1
ATOM 1416 C C . THR A 1 188 ? 15.266 26.562 3.812 1 86 188 THR A C 1
ATOM 1418 O O . THR A 1 188 ? 16.094 27.25 4.391 1 86 188 THR A O 1
ATOM 1421 N N . ILE A 1 189 ? 14.898 25.391 4.305 1 90 189 ILE A N 1
ATOM 1422 C CA . ILE A 1 189 ? 15.352 24.938 5.613 1 90 189 ILE A CA 1
ATOM 1423 C C . ILE A 1 189 ? 16.75 24.344 5.496 1 90 189 ILE A C 1
ATOM 1425 O O . ILE A 1 189 ? 16.984 23.438 4.695 1 90 189 ILE A O 1
ATOM 1429 N N . PRO A 1 190 ? 17.688 24.875 6.164 1 87.5 190 PRO A N 1
ATOM 1430 C CA . PRO A 1 190 ? 19.016 24.266 6.148 1 87.5 190 P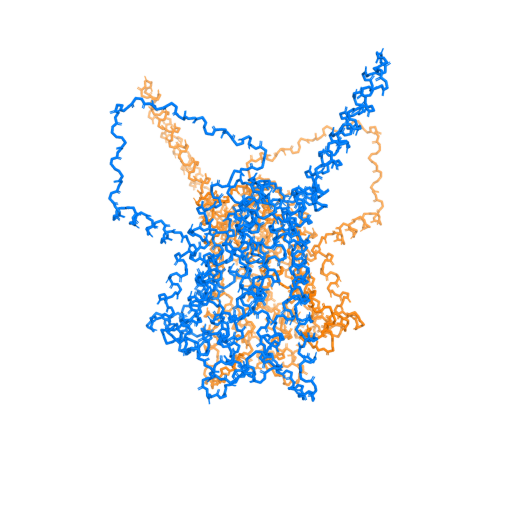RO A CA 1
ATOM 1431 C C . PRO A 1 190 ? 19.047 22.906 6.824 1 87.5 190 PRO A C 1
ATOM 1433 O O . PRO A 1 190 ? 18.281 22.656 7.754 1 87.5 190 PRO A O 1
ATOM 1436 N N . GLU A 1 191 ? 19.875 22.016 6.277 1 87.5 191 GLU A N 1
ATOM 1437 C CA . GLU A 1 191 ? 20.016 20.688 6.887 1 87.5 191 GLU A CA 1
ATOM 1438 C C . GLU A 1 191 ? 20.703 20.781 8.25 1 87.5 191 GLU A C 1
ATOM 1440 O O . GLU A 1 191 ? 21.391 21.75 8.531 1 87.5 191 GLU A O 1
ATOM 1445 N N . LEU A 1 192 ? 20.438 19.781 9.117 1 81.81 192 LEU A N 1
ATOM 1446 C CA . LEU A 1 192 ? 21.047 19.734 10.438 1 81.81 192 LEU A CA 1
ATOM 1447 C C . LEU A 1 192 ? 22.562 19.5 10.328 1 81.81 192 LEU A C 1
ATOM 1449 O O . LEU A 1 192 ? 23 18.594 9.609 1 81.81 192 LEU A O 1
ATOM 1453 N N . GLY A 1 193 ? 23.453 20.234 10.922 1 67.62 193 GLY A N 1
ATOM 1454 C CA . GLY A 1 193 ? 24.906 20.125 10.898 1 67.62 193 GLY A CA 1
ATOM 1455 C C . GLY A 1 193 ? 25.547 21.031 9.867 1 67.62 193 GLY A C 1
ATOM 1456 O O . GLY A 1 193 ? 26.766 21.25 9.906 1 67.62 193 GLY A O 1
ATOM 1457 N N . GLU A 1 194 ? 25 21.25 8.828 1 59.31 194 GLU A N 1
ATOM 1458 C CA . GLU A 1 194 ? 25.578 22.188 7.871 1 59.31 194 GLU A CA 1
ATOM 1459 C C . GLU A 1 194 ? 25.5 23.625 8.398 1 59.31 194 GLU A C 1
ATOM 1461 O O . GLU A 1 194 ? 24.484 24.016 8.984 1 59.31 194 GLU A O 1
ATOM 1466 N N . ALA A 1 195 ? 26.797 24.109 8.969 1 48.09 195 ALA A N 1
ATOM 1467 C CA . ALA A 1 195 ? 26.922 25.516 9.375 1 48.09 195 ALA A CA 1
ATOM 1468 C C . ALA A 1 195 ? 26.031 26.406 8.508 1 48.09 195 ALA A C 1
ATOM 1470 O O . ALA A 1 195 ? 25.938 26.203 7.297 1 48.09 195 ALA A O 1
ATOM 1471 N N . ALA A 1 196 ? 25.078 26.859 9.086 1 45.84 196 ALA A N 1
ATOM 1472 C CA . ALA A 1 196 ? 24.406 27.891 8.305 1 45.84 196 ALA A CA 1
ATOM 1473 C C . ALA A 1 196 ? 25.406 28.719 7.504 1 45.84 196 ALA A C 1
ATOM 1475 O O . ALA A 1 196 ? 26.328 29.297 8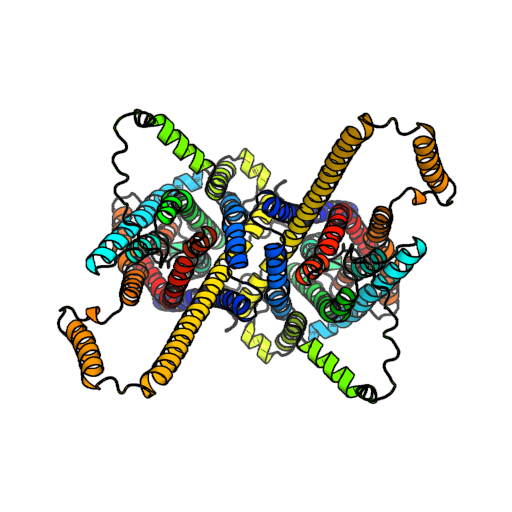.07 1 45.84 196 ALA A O 1
ATOM 1476 N N . GLU A 1 197 ? 26.109 28.203 6.473 1 38.75 197 GLU A N 1
ATOM 1477 C CA . GLU A 1 197 ? 26.969 29.188 5.828 1 38.75 197 GLU A CA 1
ATOM 1478 C C . GLU A 1 197 ? 26.453 30.609 6.027 1 38.75 197 GLU A C 1
ATOM 1480 O O . GLU A 1 197 ? 25.266 30.875 5.84 1 38.75 197 GLU A O 1
ATOM 1485 N N . ASP A 1 198 ? 27.078 31.25 6.922 1 34.44 198 ASP A N 1
ATOM 1486 C CA . ASP A 1 198 ? 26.844 32.688 6.91 1 34.44 198 ASP A CA 1
ATOM 1487 C C . ASP A 1 198 ? 26.547 33.188 5.496 1 34.44 198 ASP A C 1
ATOM 1489 O O . ASP A 1 198 ? 27.297 32.906 4.562 1 34.44 198 ASP A O 1
ATOM 1493 N N . PRO A 1 199 ? 25.422 33.375 5.203 1 38.22 199 PRO A N 1
ATOM 1494 C CA . PRO A 1 199 ? 25.438 34.031 3.889 1 38.22 199 PRO A CA 1
ATOM 1495 C C . PRO A 1 199 ? 26.641 34.938 3.688 1 38.22 199 PRO A C 1
ATOM 1497 O O . PRO A 1 199 ? 26.797 35.906 4.422 1 38.22 199 PRO A O 1
ATOM 1500 N N . GLN A 1 200 ? 27.812 34.469 3.605 1 34.12 200 GLN A N 1
ATOM 1501 C CA . GLN A 1 200 ? 28.766 35.5 3.195 1 34.12 200 GLN A CA 1
ATOM 1502 C C . GLN A 1 200 ? 28.078 36.562 2.354 1 34.12 200 GLN A C 1
ATOM 1504 O O . GLN A 1 200 ? 27.234 36.25 1.509 1 34.12 200 GLN A O 1
ATOM 1509 N N . PRO A 1 201 ? 28.125 37.688 2.852 1 30.12 201 PRO A N 1
ATOM 1510 C CA . PRO A 1 201 ? 27.672 38.688 1.872 1 30.12 201 PRO A CA 1
ATOM 1511 C C . PRO A 1 201 ? 28.188 38.406 0.465 1 30.12 201 PRO A C 1
ATOM 1513 O O . PRO A 1 201 ? 29.406 38.281 0.27 1 30.12 201 PRO A O 1
ATOM 1516 N N . ARG A 1 202 ? 27.688 37.531 -0.291 1 35 202 ARG A N 1
ATOM 1517 C CA . ARG A 1 202 ? 28.172 37.688 -1.656 1 35 202 ARG A CA 1
ATOM 1518 C C . ARG A 1 202 ? 28.781 39.062 -1.864 1 35 202 ARG A C 1
ATOM 1520 O O . ARG A 1 202 ? 28.156 40.094 -1.545 1 35 202 ARG A O 1
ATOM 1527 N N . GLU A 1 203 ? 30.062 39.281 -1.646 1 32.59 203 GLU A N 1
ATOM 1528 C CA . GLU A 1 203 ? 30.594 40.531 -2.172 1 32.59 203 GLU A CA 1
ATOM 1529 C C . GLU A 1 203 ? 29.625 41.156 -3.186 1 32.59 203 GLU A C 1
ATOM 1531 O O . GLU A 1 203 ? 29.109 40.438 -4.062 1 32.59 203 GLU A O 1
ATOM 1536 N N . ALA A 1 204 ? 29.062 42.25 -2.963 1 30.94 204 ALA A N 1
ATOM 1537 C CA . ALA A 1 204 ? 28.484 43.062 -4.012 1 30.94 204 ALA A CA 1
ATOM 1538 C C . ALA A 1 204 ? 29.219 42.875 -5.332 1 30.94 204 ALA A C 1
ATOM 1540 O O . ALA A 1 204 ? 30.359 43.344 -5.488 1 30.94 204 ALA A O 1
ATOM 1541 N N . ALA A 1 205 ? 29.438 41.625 -5.883 1 31.45 205 ALA A N 1
ATOM 1542 C CA . ALA A 1 205 ? 29.938 41.844 -7.234 1 31.45 205 ALA A CA 1
ATOM 1543 C C . ALA A 1 205 ? 29.578 43.219 -7.754 1 31.45 205 ALA A C 1
ATOM 1545 O O . ALA A 1 205 ? 28.516 43.781 -7.418 1 31.45 205 ALA A O 1
ATOM 1546 N N . ALA A 1 206 ? 30.484 44.031 -8.031 1 33.72 206 ALA A N 1
ATOM 1547 C CA . ALA A 1 206 ? 30.312 45.312 -8.727 1 33.72 206 ALA A CA 1
ATOM 1548 C C . ALA A 1 206 ? 29 45.344 -9.5 1 33.72 206 ALA A C 1
ATOM 1550 O O . ALA A 1 206 ? 28.5 44.281 -9.922 1 33.72 206 ALA A O 1
ATOM 1551 N N . PRO A 1 207 ? 28.109 46.375 -9.414 1 35.81 207 PRO A N 1
ATOM 1552 C CA . PRO A 1 207 ? 27.016 46.719 -10.32 1 35.81 207 PRO A CA 1
ATOM 1553 C C . PRO A 1 207 ? 27.266 46.25 -11.758 1 35.81 207 PRO A C 1
ATOM 1555 O O . PRO A 1 207 ? 26.625 46.75 -12.688 1 35.81 207 PRO A O 1
ATOM 1558 N N . GLU A 1 208 ? 28.422 45.688 -11.961 1 37.56 208 GLU A N 1
ATOM 1559 C CA . GLU A 1 208 ? 28.453 45.75 -13.414 1 37.56 208 GLU A CA 1
ATOM 1560 C C . GLU A 1 208 ? 27.141 45.25 -14.023 1 37.56 208 GLU A C 1
ATOM 1562 O O . GLU A 1 208 ? 26.578 45.906 -14.914 1 37.56 208 GLU A O 1
ATOM 1567 N N . GLY A 1 209 ? 27.109 43.875 -14.344 1 37 209 GLY A N 1
ATOM 1568 C CA . GLY A 1 209 ? 25.969 43.656 -15.227 1 37 209 GLY A CA 1
ATOM 1569 C C . GLY A 1 209 ? 24.641 43.656 -14.5 1 37 209 GLY A C 1
ATOM 1570 O O . GLY A 1 209 ? 24.578 43.344 -13.305 1 37 209 GLY A O 1
ATOM 1571 N N . ALA A 1 210 ? 23.672 44.5 -14.734 1 36.66 210 ALA A N 1
ATOM 1572 C CA . ALA A 1 210 ? 22.266 44.75 -14.391 1 36.66 210 ALA A CA 1
ATOM 1573 C C . ALA A 1 210 ? 21.562 43.469 -13.984 1 36.66 210 ALA A C 1
ATOM 1575 O O . ALA A 1 210 ? 21.703 42.438 -14.664 1 36.66 210 ALA A O 1
ATOM 1576 N N . ALA A 1 211 ? 21.594 43.125 -12.688 1 44.94 211 ALA A N 1
ATOM 1577 C CA . ALA A 1 211 ? 20.672 42.062 -12.273 1 44.94 211 ALA A CA 1
ATOM 1578 C C . ALA A 1 211 ? 19.531 41.906 -13.281 1 44.94 211 ALA A C 1
ATOM 1580 O O . ALA A 1 211 ? 19.031 42.906 -13.812 1 44.94 211 ALA A O 1
ATOM 1581 N N . PRO A 1 212 ? 19.547 40.875 -14.102 1 49.84 212 PRO A N 1
ATOM 1582 C CA . PRO A 1 212 ? 18.438 40.938 -15.047 1 49.84 212 PRO A CA 1
ATOM 1583 C C . PRO A 1 212 ? 17.188 41.562 -14.445 1 49.84 212 PRO A C 1
ATOM 1585 O O . PRO A 1 212 ? 16.984 41.531 -13.234 1 49.84 212 PRO A O 1
ATOM 1588 N N . PRO A 1 213 ? 16.578 42.625 -14.922 1 51.81 213 PRO A N 1
ATOM 1589 C CA . PRO A 1 213 ? 15.375 43.25 -14.383 1 51.81 213 PRO A CA 1
ATOM 1590 C C . PRO A 1 213 ? 14.406 42.219 -13.789 1 51.81 213 PRO A C 1
ATOM 1592 O O . PRO A 1 213 ? 14.352 41.094 -14.234 1 51.81 213 PRO A O 1
ATOM 1595 N N . PRO A 1 214 ? 14.047 42.344 -12.461 1 57.44 214 PRO A N 1
ATOM 1596 C CA . PRO A 1 214 ? 13.031 41.469 -11.898 1 57.44 214 PRO A CA 1
ATOM 1597 C C . PRO A 1 214 ? 11.969 41.062 -12.914 1 57.44 214 PRO A C 1
ATOM 1599 O O . PRO A 1 214 ? 11.547 41.875 -13.734 1 57.44 214 PRO A O 1
ATOM 1602 N N . LEU A 1 215 ? 12.039 39.875 -13.289 1 64.5 215 LEU A N 1
ATOM 1603 C CA . LEU A 1 215 ? 10.984 39.469 -14.211 1 64.5 215 LEU A CA 1
ATOM 1604 C C . LEU A 1 215 ? 9.664 40.156 -13.883 1 64.5 215 LEU A C 1
ATOM 1606 O O . LEU A 1 215 ? 9.383 40.438 -12.711 1 64.5 215 LEU A O 1
ATOM 1610 N N . PRO A 1 216 ? 9.023 40.812 -14.883 1 69.88 216 PRO A N 1
ATOM 1611 C CA . PRO A 1 216 ? 7.695 41.375 -14.625 1 69.88 216 PRO A CA 1
ATOM 1612 C C . PRO A 1 216 ? 6.789 40.438 -13.844 1 69.88 216 PRO A C 1
ATOM 1614 O O . PRO A 1 216 ? 6.973 39.219 -13.906 1 69.88 216 PRO A O 1
ATOM 1617 N N . LEU A 1 217 ? 6.016 40.906 -12.922 1 68.62 217 LEU A N 1
ATOM 1618 C CA . LEU A 1 217 ? 5.105 40.219 -12.031 1 68.62 217 LEU A CA 1
ATOM 1619 C C . LEU A 1 217 ? 4.375 39.094 -12.766 1 68.62 217 LEU A C 1
ATOM 1621 O O . LEU A 1 217 ? 4.199 38 -12.219 1 68.62 217 LEU A O 1
ATOM 1625 N N . TRP A 1 218 ? 4.062 39.469 -14.023 1 69.38 218 TRP A N 1
ATOM 1626 C CA . TRP A 1 218 ? 3.295 38.5 -14.781 1 69.38 218 TRP A CA 1
ATOM 1627 C C . TRP A 1 218 ? 4.148 37.281 -15.109 1 69.38 218 TRP A C 1
ATOM 1629 O O . TRP A 1 218 ? 3.648 36.156 -15.141 1 69.38 218 TRP A O 1
ATOM 1639 N N . LYS A 1 219 ? 5.395 37.312 -15.453 1 70.75 219 LYS A N 1
ATOM 1640 C CA . LYS A 1 219 ? 6.266 36.188 -15.773 1 70.75 219 LYS A CA 1
ATOM 1641 C C . LYS A 1 219 ? 6.562 35.344 -14.531 1 70.75 219 LYS A C 1
ATOM 1643 O O . LYS A 1 219 ? 6.66 34.125 -14.609 1 70.75 219 LYS A O 1
ATOM 1648 N N . ARG A 1 220 ? 6.598 36.188 -13.445 1 66.25 220 ARG A N 1
ATOM 1649 C CA . ARG A 1 220 ? 6.805 35.5 -12.18 1 66.25 220 ARG A CA 1
ATOM 1650 C C . ARG A 1 220 ? 5.59 34.656 -11.82 1 66.25 220 ARG A C 1
ATOM 1652 O O . ARG A 1 220 ? 5.73 33.5 -11.383 1 66.25 220 ARG A O 1
ATOM 1659 N N . LEU A 1 221 ? 4.527 35.281 -12.016 1 67.75 221 LEU A N 1
ATOM 1660 C CA . LEU A 1 221 ? 3.283 34.562 -11.727 1 67.75 221 LEU A CA 1
ATOM 1661 C C . LEU A 1 221 ? 3.107 33.375 -12.664 1 67.75 221 LEU A C 1
ATOM 1663 O O . LEU A 1 221 ? 2.641 32.312 -12.25 1 67.75 221 LEU A O 1
ATOM 1667 N N . TYR A 1 222 ? 3.496 33.625 -13.906 1 68.88 222 TYR A N 1
ATOM 1668 C CA . TYR A 1 222 ? 3.406 32.562 -14.891 1 68.88 222 TYR A CA 1
ATOM 1669 C C . TYR A 1 222 ? 4.324 31.406 -14.523 1 68.88 222 TYR A C 1
ATOM 1671 O O . TYR A 1 222 ? 3.914 30.234 -14.578 1 68.88 222 TYR A O 1
ATOM 1679 N N . LYS A 1 223 ? 5.434 31.75 -14.148 1 69.25 223 LYS A N 1
ATOM 1680 C CA . LYS A 1 223 ? 6.387 30.703 -13.781 1 69.25 223 LYS A CA 1
ATOM 1681 C C . LYS A 1 223 ? 5.926 29.953 -12.531 1 69.25 223 LYS A C 1
ATOM 1683 O O . LYS A 1 223 ? 6.07 28.734 -12.445 1 69.25 223 LYS A O 1
ATOM 1688 N N . LEU A 1 224 ? 5.406 30.719 -11.695 1 68.06 224 LEU A N 1
ATOM 1689 C CA . LEU A 1 224 ? 4.879 30.125 -10.477 1 68.06 224 LEU A CA 1
ATOM 1690 C C . LEU A 1 224 ? 3.703 29.203 -10.781 1 68.06 224 LEU A C 1
ATOM 1692 O O . LEU A 1 224 ? 3.645 28.078 -10.273 1 68.06 224 LEU A O 1
ATOM 1696 N N . THR A 1 225 ? 2.881 29.766 -11.609 1 69.5 225 THR A N 1
ATOM 1697 C CA . THR A 1 225 ? 1.687 29 -11.945 1 69.5 225 THR A CA 1
ATOM 1698 C C . THR A 1 225 ? 2.053 27.75 -12.734 1 69.5 225 THR A C 1
ATOM 1700 O O . THR A 1 225 ? 1.508 26.672 -12.492 1 69.5 225 THR A O 1
ATOM 1703 N N . THR A 1 226 ? 2.93 27.953 -13.57 1 70.62 226 THR A N 1
ATOM 1704 C CA . THR A 1 226 ? 3.312 26.812 -14.398 1 70.62 226 THR A CA 1
ATOM 1705 C C . THR A 1 226 ? 4.039 25.766 -13.57 1 70.62 226 THR A C 1
ATOM 1707 O O . THR A 1 226 ? 3.797 24.562 -13.727 1 70.62 226 THR A O 1
ATOM 1710 N N . SER A 1 227 ? 4.836 26.234 -12.711 1 75 227 SER A N 1
ATOM 1711 C CA . SER A 1 227 ? 5.559 25.297 -11.859 1 75 227 SER A CA 1
ATOM 1712 C C . SER A 1 227 ? 4.613 24.562 -10.922 1 75 227 SER A C 1
ATOM 1714 O O . SER A 1 227 ? 4.82 23.375 -10.617 1 75 227 SER A O 1
ATOM 1716 N N . LEU A 1 228 ? 3.615 25.328 -10.586 1 71.94 228 LEU A N 1
ATOM 1717 C CA . LEU A 1 228 ? 2.623 24.75 -9.688 1 71.94 228 LEU A CA 1
ATOM 1718 C C . LEU A 1 228 ? 1.793 23.688 -10.406 1 71.94 228 LEU A C 1
ATOM 1720 O O . LEU A 1 228 ? 1.562 22.609 -9.859 1 71.94 228 LEU A O 1
ATOM 1724 N N . VAL A 1 229 ? 1.456 24.078 -11.578 1 74.12 229 VAL A N 1
ATOM 1725 C CA . VAL A 1 229 ? 0.589 23.188 -12.336 1 74.12 229 VAL A CA 1
ATOM 1726 C C . VAL A 1 229 ? 1.38 21.969 -12.789 1 74.12 229 VAL A C 1
ATOM 1728 O O . VAL A 1 229 ? 0.819 20.875 -12.945 1 74.12 229 VAL A O 1
ATOM 1731 N N . LEU A 1 230 ? 2.586 22.188 -12.773 1 79.62 230 LEU A N 1
ATOM 1732 C CA . LEU A 1 230 ? 3.387 21.078 -13.297 1 79.62 230 LEU A CA 1
ATOM 1733 C C . LEU A 1 230 ? 3.85 20.156 -12.18 1 79.62 230 LEU A C 1
ATOM 1735 O O . LEU A 1 230 ? 4.422 19.094 -12.43 1 79.62 230 LEU A O 1
ATOM 1739 N N . GLU A 1 231 ? 3.582 20.672 -10.953 1 86.94 231 GLU A N 1
ATOM 1740 C CA . GLU A 1 231 ? 3.803 19.734 -9.844 1 86.94 231 GLU A CA 1
ATOM 1741 C C . GLU A 1 231 ? 2.855 18.547 -9.93 1 86.94 231 GLU A C 1
ATOM 1743 O O . GLU A 1 231 ? 1.636 18.719 -9.969 1 86.94 231 GLU A O 1
ATOM 1748 N N . PRO A 1 232 ? 3.383 17.328 -9.969 1 88.75 232 PRO A N 1
ATOM 1749 C CA . PRO A 1 232 ? 2.568 16.156 -10.289 1 88.75 232 PRO A CA 1
ATOM 1750 C C . PRO A 1 232 ? 1.362 16.016 -9.359 1 88.75 232 PRO A C 1
ATOM 1752 O O . PRO A 1 232 ? 0.268 15.672 -9.82 1 88.75 232 PRO A O 1
ATOM 1755 N N . THR A 1 233 ? 1.567 16.188 -8.148 1 92.44 233 THR A N 1
ATOM 1756 C CA . THR A 1 233 ? 0.477 15.984 -7.199 1 92.44 233 THR A CA 1
ATOM 1757 C C . THR A 1 233 ? -0.574 17.078 -7.348 1 92.44 233 THR A C 1
ATOM 1759 O O . THR A 1 233 ? -1.773 16.828 -7.242 1 92.44 233 THR A O 1
ATOM 1762 N N . VAL A 1 234 ? -0.129 18.312 -7.535 1 93.75 234 VAL A N 1
ATOM 1763 C CA . VAL A 1 234 ? -1.049 19.406 -7.781 1 93.75 234 VAL A CA 1
ATOM 1764 C C . VAL A 1 234 ? -1.797 19.172 -9.094 1 93.75 234 VAL A C 1
ATOM 1766 O O . VAL A 1 234 ? -3.014 19.375 -9.164 1 93.75 234 VAL A O 1
ATOM 1769 N N . PHE A 1 235 ? -1.057 18.797 -10.086 1 93.62 235 PHE A N 1
ATOM 1770 C CA . PHE A 1 235 ? -1.682 18.469 -11.359 1 93.62 235 PHE A CA 1
ATOM 1771 C C . PHE A 1 235 ? -2.738 17.391 -11.188 1 93.62 235 PHE A C 1
ATOM 1773 O O . PHE A 1 235 ? -3.83 17.469 -11.75 1 93.62 235 PHE A O 1
ATOM 1780 N N . GLY A 1 236 ? -2.377 16.328 -10.445 1 93.44 236 GLY A N 1
ATOM 1781 C CA . GLY A 1 236 ? -3.348 15.289 -10.164 1 93.44 236 GLY A CA 1
ATOM 1782 C C . GLY A 1 236 ? -4.613 15.805 -9.516 1 93.44 236 GLY A C 1
ATOM 1783 O O . GLY A 1 236 ? -5.719 15.383 -9.867 1 93.44 236 GLY A O 1
ATOM 1784 N N . THR A 1 237 ? -4.461 16.703 -8.594 1 93.94 237 THR A N 1
ATOM 1785 C CA . THR A 1 237 ? -5.594 17.281 -7.891 1 93.94 237 THR A CA 1
ATOM 1786 C C . THR A 1 237 ? -6.449 18.125 -8.844 1 93.94 237 THR A C 1
ATOM 1788 O O . THR A 1 237 ? -7.676 18.031 -8.82 1 93.94 237 THR A O 1
ATOM 1791 N N . LEU A 1 238 ? -5.824 18.969 -9.656 1 94.06 238 LEU A N 1
ATOM 1792 C CA . LEU A 1 238 ? -6.551 19.812 -10.602 1 94.06 238 LEU A CA 1
ATOM 1793 C C . LEU A 1 238 ? -7.273 18.953 -11.641 1 94.06 238 LEU A C 1
ATOM 1795 O O . LEU A 1 238 ? -8.406 19.266 -12.008 1 94.06 238 LEU A O 1
ATOM 1799 N N . LEU A 1 239 ? -6.586 17.922 -12.055 1 94.44 239 LEU A N 1
ATOM 1800 C CA . LEU A 1 239 ? -7.215 17.016 -13 1 94.44 239 LEU A CA 1
ATOM 1801 C C . LEU A 1 239 ? -8.414 16.312 -12.359 1 94.44 239 LEU A C 1
ATOM 1803 O O . LEU A 1 239 ? -9.406 16.047 -13.031 1 94.44 239 LEU A O 1
ATOM 1807 N N . ALA A 1 240 ? -8.258 15.93 -11.125 1 94.94 240 ALA A N 1
ATOM 1808 C CA . ALA A 1 240 ? -9.367 15.32 -10.398 1 94.94 240 ALA A CA 1
ATOM 1809 C C . ALA A 1 240 ? -10.578 16.25 -10.352 1 94.94 240 ALA A C 1
ATOM 1811 O O . ALA A 1 240 ? -11.711 15.82 -10.547 1 94.94 240 ALA A O 1
ATOM 1812 N N . LEU A 1 241 ? -10.328 17.531 -10.07 1 93.88 241 LEU A N 1
ATOM 1813 C CA . LEU A 1 241 ? -11.398 18.516 -10.039 1 93.88 241 LEU A CA 1
ATOM 1814 C C . LEU A 1 241 ? -12.031 18.672 -11.414 1 93.88 241 LEU A C 1
ATOM 1816 O O . LEU A 1 241 ? -13.258 18.766 -11.531 1 93.88 241 LEU A O 1
ATOM 1820 N N . LEU A 1 242 ? -11.195 18.688 -12.43 1 94.75 242 LEU A N 1
ATOM 1821 C CA . LEU A 1 242 ? -11.695 18.812 -13.797 1 94.75 242 LEU A CA 1
ATOM 1822 C C . LEU A 1 242 ? -12.586 17.641 -14.164 1 94.75 242 LEU A C 1
ATOM 1824 O O . LEU A 1 242 ? -13.719 17.828 -14.625 1 94.75 242 LEU A O 1
ATOM 1828 N N . VAL A 1 243 ? -12.117 16.453 -13.938 1 92.94 243 VAL A N 1
ATOM 1829 C CA . VAL A 1 243 ? -12.852 15.25 -14.297 1 92.94 243 VAL A CA 1
ATOM 1830 C C . VAL A 1 243 ? -14.117 15.141 -13.445 1 92.94 243 VAL A C 1
ATOM 1832 O O . VAL A 1 243 ? -15.172 14.75 -13.945 1 92.94 243 VAL A O 1
ATOM 1835 N N . GLY A 1 244 ? -14.008 15.422 -12.203 1 92.88 244 GLY A N 1
ATOM 1836 C CA . GLY A 1 244 ? -15.133 15.312 -11.289 1 92.88 244 GLY A CA 1
ATOM 1837 C C . GLY A 1 244 ? -16.219 16.344 -11.555 1 92.88 244 GLY A C 1
ATOM 1838 O O . GLY A 1 244 ? -17.406 16.062 -11.375 1 92.88 244 GLY A O 1
ATOM 1839 N N . CYS A 1 245 ? -15.852 17.578 -12.023 1 94.06 245 CYS A N 1
ATOM 1840 C CA . CYS A 1 245 ? -16.797 18.688 -12.125 1 94.06 245 CYS A CA 1
ATOM 1841 C C . CYS A 1 245 ? -17.359 18.797 -13.539 1 94.06 245 CYS A C 1
ATOM 1843 O O . CYS A 1 245 ? -18.297 19.562 -13.781 1 94.06 245 CYS A O 1
ATOM 1845 N N . VAL A 1 246 ? -16.812 18.078 -14.453 1 94.12 246 VAL A N 1
ATOM 1846 C CA . VAL A 1 246 ? -17.344 18.047 -15.812 1 94.12 246 VAL A CA 1
ATOM 1847 C C . VAL A 1 246 ? -18.125 16.75 -16.031 1 94.12 246 VAL A C 1
ATOM 1849 O O . VAL A 1 246 ? -17.531 15.68 -16.172 1 94.12 246 VAL A O 1
ATOM 1852 N N . PRO A 1 247 ? -19.422 16.891 -16.156 1 89.31 247 PRO A N 1
ATOM 1853 C CA . PRO A 1 247 ? -20.281 15.711 -16.188 1 89.31 247 PRO A CA 1
ATOM 1854 C C . PRO A 1 247 ? -19.906 14.742 -17.312 1 89.31 247 PRO A C 1
ATOM 1856 O O . PRO A 1 247 ? -19.906 13.523 -17.094 1 89.31 247 PRO A O 1
ATOM 1859 N N . ALA A 1 248 ? -19.562 15.211 -18.469 1 87.69 248 ALA A N 1
ATOM 1860 C CA . ALA A 1 248 ? -19.219 14.344 -19.578 1 87.69 248 ALA A CA 1
ATOM 1861 C C . ALA A 1 248 ? -18 13.484 -19.25 1 87.69 248 ALA A C 1
ATOM 1863 O O . ALA A 1 248 ? -17.953 12.297 -19.578 1 87.69 248 ALA A O 1
ATOM 1864 N N . LEU A 1 249 ? -17.078 14.062 -18.594 1 89.06 249 LEU A N 1
ATOM 1865 C CA . LEU A 1 249 ? -15.852 13.344 -18.234 1 89.06 249 LEU A CA 1
ATOM 1866 C C . LEU A 1 249 ? -16.125 12.359 -17.109 1 89.06 249 LEU A C 1
ATOM 1868 O O . LEU A 1 249 ? -15.609 11.234 -17.125 1 89.06 249 LEU A O 1
ATOM 1872 N N . LYS A 1 250 ? -16.828 12.797 -16.188 1 88.38 250 LYS A N 1
ATOM 1873 C CA . LYS A 1 250 ? -17.156 11.953 -15.047 1 88.38 250 LYS A CA 1
ATOM 1874 C C . LYS A 1 250 ? -17.969 10.727 -15.477 1 88.38 250 LYS A C 1
ATOM 1876 O O . LYS A 1 250 ? -17.703 9.617 -15.016 1 88.38 250 LYS A O 1
ATOM 1881 N N . ASP A 1 251 ? -18.875 10.945 -16.344 1 85.06 251 ASP A N 1
ATOM 1882 C CA . ASP A 1 251 ? -19.703 9.852 -16.828 1 85.06 251 ASP A CA 1
ATOM 1883 C C . ASP A 1 251 ? -18.859 8.828 -17.594 1 85.06 251 ASP A C 1
ATOM 1885 O O . ASP A 1 251 ? -19.125 7.625 -17.531 1 85.06 251 ASP A O 1
ATOM 1889 N N . THR A 1 252 ? -17.984 9.312 -18.297 1 81.81 252 THR A N 1
ATOM 1890 C CA . THR A 1 252 ? -17.109 8.414 -19.047 1 81.81 252 THR A CA 1
ATOM 1891 C C . THR A 1 252 ? -16.234 7.594 -18.094 1 81.81 252 THR A C 1
ATOM 1893 O O . THR A 1 252 ? -16.016 6.402 -18.328 1 81.81 252 THR A O 1
ATOM 1896 N N . ALA A 1 253 ? -15.781 8.242 -17.062 1 79.69 253 ALA A N 1
ATOM 1897 C CA . ALA A 1 253 ? -14.875 7.582 -16.125 1 79.69 253 ALA A CA 1
ATOM 1898 C C . ALA A 1 253 ? -15.641 6.652 -15.18 1 79.69 253 ALA A C 1
ATOM 1900 O O . ALA A 1 253 ? -15.18 5.547 -14.883 1 79.69 253 ALA A O 1
ATOM 1901 N N . CYS A 1 254 ? -16.734 7.062 -14.688 1 77.69 254 CYS A N 1
ATOM 1902 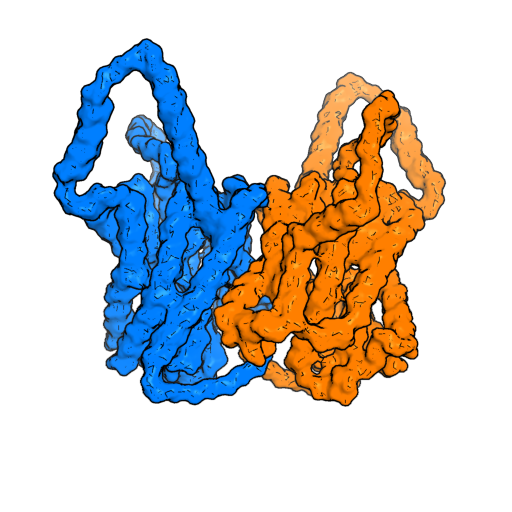C CA . CYS A 1 254 ? -17.422 6.344 -13.625 1 77.69 254 CYS A CA 1
ATOM 1903 C C . CYS A 1 254 ? -18.734 5.758 -14.125 1 77.69 254 CYS A C 1
ATOM 1905 O O . CYS A 1 254 ? -19.297 4.863 -13.492 1 77.69 254 CYS A O 1
ATOM 1907 N N . GLY A 1 255 ? -19.109 6.074 -15.164 1 73.06 255 GLY A N 1
ATOM 1908 C CA . GLY A 1 255 ? -20.453 5.73 -15.562 1 73.06 255 GLY A CA 1
ATOM 1909 C C . GLY A 1 255 ? -21.516 6.543 -14.852 1 73.06 255 GLY A C 1
ATOM 1910 O O . GLY A 1 255 ? -21.234 7.629 -14.336 1 73.06 255 GLY A O 1
ATOM 1911 N N . THR A 1 256 ? -22.719 6.059 -14.891 1 62.38 256 THR A N 1
ATOM 1912 C CA . THR A 1 256 ? -23.844 6.828 -14.367 1 62.38 256 THR A CA 1
ATOM 1913 C C . THR A 1 256 ? -24.031 6.578 -12.875 1 62.38 256 THR A C 1
ATOM 1915 O O . THR A 1 256 ? -24.875 7.211 -12.234 1 62.38 256 THR A O 1
ATOM 1918 N N . HIS A 1 257 ? -23.078 5.723 -12.43 1 59 257 HIS A N 1
ATOM 1919 C CA . HIS A 1 257 ? -23.312 5.395 -11.031 1 59 257 HIS A CA 1
ATOM 1920 C C . HIS A 1 257 ? -22.266 6.066 -10.133 1 59 257 HIS A C 1
ATOM 1922 O O . HIS A 1 257 ? -21.156 6.355 -10.57 1 59 257 HIS A O 1
ATOM 1928 N N . GLU A 1 258 ? -22.672 6.414 -8.992 1 56.16 258 GLU A N 1
ATOM 1929 C CA . GLU A 1 258 ? -21.906 7.188 -8.016 1 56.16 258 GLU A CA 1
ATOM 1930 C C . GLU A 1 258 ? -20.672 6.43 -7.566 1 56.16 258 GLU A C 1
ATOM 1932 O O . GLU A 1 258 ? -19.656 7.039 -7.207 1 56.16 258 GLU A O 1
ATOM 1937 N N . ASN A 1 259 ? -20.656 5.121 -7.68 1 58.44 259 ASN A N 1
ATOM 1938 C CA . ASN A 1 259 ? -19.531 4.359 -7.145 1 58.44 259 ASN A CA 1
ATOM 1939 C C . ASN A 1 259 ? -18.547 3.959 -8.242 1 58.44 259 ASN A C 1
ATOM 1941 O O . ASN A 1 259 ? -17.531 3.32 -7.973 1 58.44 259 ASN A O 1
ATOM 1945 N N . CYS A 1 260 ? -18.609 4.562 -9.391 1 57.28 260 CYS A N 1
ATOM 1946 C CA . CYS A 1 260 ? -17.75 4.355 -10.555 1 57.28 260 CYS A CA 1
ATOM 1947 C C . CYS A 1 260 ? -17.578 2.871 -10.852 1 57.28 260 CYS A C 1
ATOM 1949 O O . CYS A 1 260 ? -16.469 2.408 -11.117 1 57.28 260 CYS A O 1
ATOM 1951 N N . ASP A 1 261 ? -18.594 2.086 -10.664 1 61.44 261 ASP A N 1
ATOM 1952 C CA . ASP A 1 261 ? -18.484 0.644 -10.859 1 61.44 261 ASP A CA 1
ATOM 1953 C C . ASP A 1 261 ? -18.828 0.258 -12.297 1 61.44 261 ASP A C 1
ATOM 1955 O O . ASP A 1 261 ? -18.562 -0.868 -12.719 1 61.44 261 ASP A O 1
ATOM 1959 N N . ASN A 1 262 ? -19.281 1.149 -13.023 1 62.91 262 ASN A N 1
ATOM 1960 C CA . ASN A 1 262 ? -19.781 0.745 -14.336 1 62.91 262 ASN A CA 1
ATOM 1961 C C . ASN A 1 262 ? -19.203 1.625 -15.445 1 62.91 262 ASN A C 1
ATOM 1963 O O . ASN A 1 262 ? -19.609 1.514 -16.609 1 62.91 262 ASN A O 1
ATOM 1967 N N . GLY A 1 263 ? -18.375 2.42 -15.148 1 67.88 263 GLY A N 1
ATOM 1968 C CA . GLY A 1 263 ? -17.844 3.289 -16.188 1 67.88 263 GLY A CA 1
ATOM 1969 C C . GLY A 1 263 ? -16.859 2.586 -17.109 1 67.88 263 GLY A C 1
ATOM 1970 O O . GLY A 1 263 ? -16.312 1.543 -16.75 1 67.88 263 GLY A O 1
ATOM 1971 N N . ALA A 1 264 ? -16.781 3.037 -18.344 1 70.62 264 ALA A N 1
ATOM 1972 C CA . ALA A 1 264 ? -15.875 2.461 -19.344 1 70.62 264 ALA A CA 1
ATOM 1973 C C . ALA A 1 264 ? -14.422 2.545 -18.875 1 70.62 264 ALA A C 1
ATOM 1975 O O . ALA A 1 264 ? -13.609 1.685 -19.219 1 70.62 264 ALA A O 1
ATOM 1976 N N . LEU A 1 265 ? -14.18 3.57 -18.094 1 77.69 265 LEU A N 1
ATOM 1977 C CA . LEU A 1 265 ? -12.805 3.775 -17.656 1 77.69 265 LEU A CA 1
ATOM 1978 C C . LEU A 1 265 ? -12.68 3.592 -16.141 1 77.69 265 LEU A C 1
ATOM 1980 O O . LEU A 1 265 ? -11.859 4.246 -15.5 1 77.69 265 LEU A O 1
ATOM 1984 N N . ARG A 1 266 ? -13.438 2.742 -15.656 1 78.69 266 ARG A N 1
ATOM 1985 C CA . ARG A 1 266 ? -13.477 2.51 -14.219 1 78.69 266 ARG A CA 1
ATOM 1986 C C . ARG A 1 266 ? -12.133 1.979 -13.719 1 78.69 266 ARG A C 1
ATOM 1988 O O . ARG A 1 266 ? -11.789 2.154 -12.547 1 78.69 266 ARG A O 1
ATOM 1995 N N . PHE A 1 267 ? -11.43 1.356 -14.672 1 79 267 PHE A N 1
ATOM 1996 C CA . PHE A 1 267 ? -10.133 0.802 -14.281 1 79 267 PHE A CA 1
ATOM 1997 C C . PHE A 1 267 ? -9.172 1.909 -13.867 1 79 267 PHE A C 1
ATOM 1999 O O . PHE A 1 267 ? -8.273 1.685 -13.055 1 79 267 PHE A O 1
ATOM 2006 N N . ILE A 1 268 ? -9.43 3.053 -14.32 1 84.81 268 ILE A N 1
ATOM 2007 C CA . ILE A 1 268 ? -8.578 4.176 -13.938 1 84.81 268 ILE A CA 1
ATOM 2008 C C . ILE A 1 268 ? -8.852 4.555 -12.484 1 84.81 268 ILE A C 1
ATOM 2010 O O . ILE A 1 268 ? -7.914 4.789 -11.719 1 84.81 268 ILE A O 1
ATOM 2014 N N . ALA A 1 269 ? -10.102 4.586 -12.195 1 84.56 269 ALA A N 1
ATOM 2015 C CA . ALA A 1 269 ? -10.484 4.945 -10.828 1 84.56 269 ALA A CA 1
ATOM 2016 C C . ALA A 1 269 ? -9.945 3.93 -9.828 1 84.56 269 ALA A C 1
ATOM 2018 O O . ALA A 1 269 ? -9.391 4.305 -8.789 1 84.56 269 ALA A O 1
ATOM 2019 N N . THR A 1 270 ? -10.023 2.738 -10.164 1 83.44 270 THR A N 1
ATOM 2020 C CA . THR A 1 270 ? -9.609 1.681 -9.25 1 83.44 270 THR A CA 1
ATOM 2021 C C . THR A 1 270 ? -8.086 1.625 -9.148 1 83.44 270 THR A C 1
ATOM 2023 O O . THR A 1 270 ? -7.535 1.42 -8.062 1 83.44 270 THR A O 1
ATOM 2026 N N . SER A 1 271 ? -7.461 1.767 -10.25 1 89.25 271 SER A N 1
ATOM 2027 C CA . SER A 1 271 ? -6.004 1.717 -10.25 1 89.25 271 SER A CA 1
ATOM 2028 C C . SER A 1 271 ? -5.41 2.895 -9.484 1 89.25 271 SER A C 1
ATOM 2030 O O . SER A 1 271 ? -4.465 2.725 -8.711 1 89.25 271 SER A O 1
ATOM 2032 N N . THR A 1 272 ? -5.961 4.016 -9.75 1 91.88 272 THR A N 1
ATOM 2033 C CA . THR A 1 272 ? -5.418 5.191 -9.078 1 91.88 272 THR A CA 1
ATOM 2034 C C . THR A 1 272 ? -5.688 5.133 -7.574 1 91.88 272 THR A C 1
ATOM 2036 O O . THR A 1 272 ? -4.844 5.539 -6.773 1 91.88 272 THR A O 1
ATOM 2039 N N . LYS A 1 273 ? -6.785 4.652 -7.234 1 89.56 273 LYS A N 1
ATOM 2040 C CA . LYS A 1 273 ? -7.074 4.477 -5.816 1 89.56 273 LYS A CA 1
ATOM 2041 C C . LYS A 1 273 ? -6.113 3.48 -5.176 1 89.56 273 LYS A C 1
ATOM 2043 O O . LYS A 1 273 ? -5.598 3.721 -4.078 1 89.56 273 LYS A O 1
ATOM 2048 N N . GLY A 1 274 ? -5.898 2.396 -5.875 1 90.19 274 GLY A N 1
ATOM 2049 C CA . GLY A 1 274 ? -4.953 1.408 -5.379 1 90.19 274 GLY A CA 1
ATOM 2050 C C . GLY A 1 274 ? -3.549 1.958 -5.207 1 90.19 274 GLY A C 1
ATOM 2051 O O . GLY A 1 274 ? -2.9 1.717 -4.188 1 90.19 274 GLY A O 1
ATOM 2052 N N . LEU A 1 275 ? -3.119 2.674 -6.18 1 93.94 275 LEU A N 1
ATOM 2053 C CA . LEU A 1 275 ? -1.821 3.334 -6.102 1 93.94 275 LEU A CA 1
ATOM 2054 C C . LEU A 1 275 ? -1.783 4.328 -4.945 1 93.94 275 LEU A C 1
ATOM 2056 O O . LEU A 1 275 ? -0.798 4.391 -4.207 1 93.94 275 LEU A O 1
ATOM 2060 N N . GLY A 1 276 ? -2.818 5.074 -4.871 1 93.44 276 GLY A N 1
ATOM 2061 C CA . GLY A 1 276 ? -2.902 6.059 -3.803 1 93.44 276 GLY A CA 1
ATOM 2062 C C . GLY A 1 276 ? -2.842 5.441 -2.418 1 93.44 276 GLY A C 1
ATOM 2063 O O . GLY A 1 276 ? -2.094 5.906 -1.557 1 93.44 276 GLY A O 1
ATOM 2064 N N . ASP A 1 277 ? -3.6 4.41 -2.213 1 89.69 277 ASP A N 1
ATOM 2065 C CA . ASP A 1 277 ? -3.586 3.705 -0.936 1 89.69 277 ASP A CA 1
ATOM 2066 C C . ASP A 1 277 ? -2.193 3.164 -0.62 1 89.69 277 ASP A C 1
ATOM 2068 O O . ASP A 1 277 ? -1.759 3.189 0.534 1 89.69 277 ASP A O 1
ATOM 2072 N N . THR A 1 278 ? -1.574 2.691 -1.611 1 93.5 278 THR A N 1
ATOM 2073 C CA . THR A 1 278 ? -0.198 2.232 -1.463 1 93.5 278 THR A CA 1
ATOM 2074 C C . THR A 1 278 ? 0.708 3.373 -1.01 1 93.5 278 THR A C 1
ATOM 2076 O O . THR A 1 278 ? 1.592 3.176 -0.173 1 93.5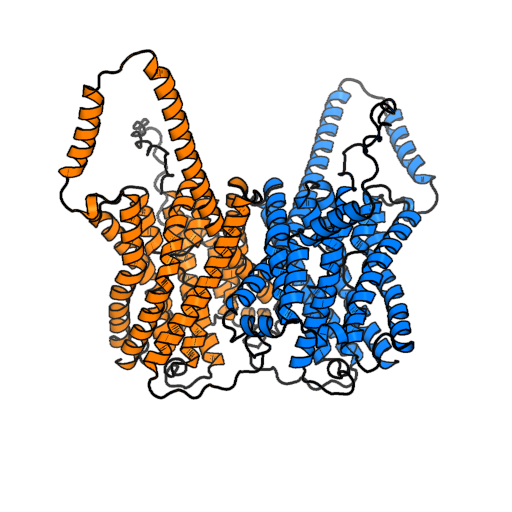 278 THR A O 1
ATOM 2079 N N . GLY A 1 279 ? 0.488 4.531 -1.604 1 93.81 279 GLY A N 1
ATOM 2080 C CA . GLY A 1 279 ? 1.269 5.699 -1.227 1 93.81 279 GLY A CA 1
ATOM 2081 C C . GLY A 1 279 ? 1.122 6.066 0.237 1 93.81 279 GLY A C 1
ATOM 2082 O O . GLY A 1 279 ? 2.104 6.418 0.896 1 93.81 279 GLY A O 1
ATOM 2083 N N . VAL A 1 280 ? -0.057 5.992 0.73 1 90.31 280 VAL A N 1
ATOM 2084 C CA . VAL A 1 280 ? -0.323 6.324 2.127 1 90.31 280 VAL A CA 1
ATOM 2085 C C . VAL A 1 280 ? 0.419 5.352 3.039 1 90.31 280 VAL A C 1
ATOM 2087 O O . VAL A 1 280 ? 1.098 5.77 3.982 1 90.31 280 VAL A O 1
ATOM 2090 N N . THR A 1 281 ? 0.321 4.109 2.775 1 91.94 281 THR A N 1
ATOM 2091 C CA . THR A 1 281 ? 0.987 3.08 3.562 1 91.94 281 THR A CA 1
ATOM 2092 C C . THR A 1 281 ? 2.502 3.24 3.492 1 91.94 281 THR A C 1
ATOM 2094 O O . THR A 1 281 ? 3.184 3.209 4.52 1 91.94 281 THR A O 1
ATOM 2097 N N . LEU A 1 282 ? 3.006 3.436 2.305 1 93.94 282 LEU A N 1
ATOM 2098 C CA . LEU A 1 282 ? 4.449 3.549 2.123 1 93.94 282 LEU A CA 1
ATOM 2099 C C . LEU A 1 282 ? 4.984 4.805 2.803 1 93.94 282 LEU A C 1
ATOM 2101 O O . LEU A 1 282 ? 6.109 4.809 3.311 1 93.94 282 LEU A O 1
ATOM 2105 N N . SER A 1 283 ? 4.219 5.867 2.705 1 92.81 283 SER A N 1
ATOM 2106 C CA . SER A 1 283 ? 4.645 7.094 3.375 1 92.81 283 SER A CA 1
ATOM 2107 C C . SER A 1 283 ? 4.789 6.879 4.879 1 92.81 283 SER A C 1
ATOM 2109 O O . SER A 1 283 ? 5.68 7.449 5.508 1 92.81 283 SER A O 1
ATOM 2111 N N . THR A 1 284 ? 3.955 6.086 5.469 1 91.44 284 THR A N 1
ATOM 2112 C CA . THR A 1 284 ? 4.031 5.785 6.891 1 91.44 284 THR A CA 1
ATOM 2113 C C . THR A 1 284 ? 5.207 4.859 7.188 1 91.44 284 THR A C 1
ATOM 2115 O O . THR A 1 284 ? 5.844 4.973 8.234 1 91.44 284 THR A O 1
ATOM 2118 N N . ILE A 1 285 ? 5.438 3.967 6.305 1 93.62 285 ILE A N 1
ATOM 2119 C CA . ILE A 1 285 ? 6.609 3.105 6.43 1 93.62 285 ILE A CA 1
ATOM 2120 C C . ILE A 1 285 ? 7.879 3.955 6.387 1 93.62 285 ILE A C 1
ATOM 2122 O O . ILE A 1 285 ? 8.828 3.703 7.133 1 93.62 285 ILE A O 1
ATOM 2126 N N . VAL A 1 286 ? 7.918 4.98 5.52 1 93.31 286 VAL A N 1
ATOM 2127 C CA . VAL A 1 286 ? 9.039 5.914 5.43 1 93.31 286 VAL A CA 1
ATOM 2128 C C . VAL A 1 286 ? 9.25 6.605 6.773 1 93.31 286 VAL A C 1
ATOM 2130 O O . VAL A 1 286 ? 10.383 6.793 7.211 1 93.31 286 VAL A O 1
ATOM 2133 N N . LEU A 1 287 ? 8.164 6.969 7.379 1 92.31 287 LEU A N 1
ATOM 2134 C CA . LEU A 1 287 ? 8.242 7.582 8.703 1 92.31 287 LEU A CA 1
ATOM 2135 C C . LEU A 1 287 ? 8.953 6.66 9.688 1 92.31 287 LEU A C 1
ATOM 2137 O O . LEU A 1 287 ? 9.844 7.098 10.422 1 92.31 287 LEU A O 1
ATOM 2141 N N . GLY A 1 288 ? 8.57 5.402 9.719 1 94.38 288 GLY A N 1
ATOM 2142 C CA . GLY A 1 288 ? 9.203 4.434 10.602 1 94.38 288 GLY A CA 1
ATOM 2143 C C . GLY A 1 288 ? 10.664 4.184 10.273 1 94.38 288 GLY A C 1
ATOM 2144 O O . GLY A 1 288 ? 11.492 4.043 11.172 1 94.38 288 GLY A O 1
ATOM 2145 N N . ALA A 1 289 ? 10.898 4.105 9.031 1 94.56 289 ALA A N 1
ATOM 2146 C CA . ALA A 1 289 ? 12.281 3.91 8.602 1 94.56 289 ALA A CA 1
ATOM 2147 C C . ALA A 1 289 ? 13.164 5.082 9.016 1 94.56 289 ALA A C 1
ATOM 2149 O O . ALA A 1 289 ? 14.281 4.891 9.492 1 94.56 289 ALA A O 1
ATOM 2150 N N . ALA A 1 290 ? 12.664 6.262 8.797 1 93 290 ALA A N 1
ATOM 2151 C CA . ALA A 1 290 ? 13.398 7.461 9.188 1 93 290 ALA A CA 1
ATOM 2152 C C . ALA A 1 290 ? 13.656 7.477 10.695 1 93 290 ALA A C 1
ATOM 2154 O O . ALA A 1 290 ? 14.719 7.902 11.148 1 93 290 ALA A O 1
ATOM 2155 N N . LEU A 1 291 ? 12.711 7.047 11.422 1 92.44 291 LEU A N 1
ATOM 2156 C CA . LEU A 1 291 ? 12.844 6.984 12.867 1 92.44 291 LEU A CA 1
ATOM 2157 C C . LEU A 1 291 ? 13.969 6.035 13.273 1 92.44 291 LEU A C 1
ATOM 2159 O O . LEU A 1 291 ? 14.773 6.359 14.156 1 92.44 291 LEU A O 1
ATOM 2163 N N . MET A 1 292 ? 13.938 4.871 12.648 1 94.19 292 MET A N 1
ATOM 2164 C CA . MET A 1 292 ? 14.953 3.883 12.992 1 94.19 292 MET A CA 1
ATOM 2165 C C . MET A 1 292 ? 16.344 4.363 12.57 1 94.19 292 MET A C 1
ATOM 2167 O O . MET A 1 292 ? 17.328 4.098 13.258 1 94.19 292 MET A O 1
ATOM 2171 N N . LEU A 1 293 ? 16.438 5.008 11.469 1 91.81 293 LEU A N 1
ATOM 2172 C CA . LEU A 1 293 ? 17.703 5.59 11.055 1 91.81 293 LEU A CA 1
ATOM 2173 C C . LEU A 1 293 ? 18.188 6.617 12.078 1 91.81 293 LEU A C 1
ATOM 2175 O O . LEU A 1 293 ? 19.391 6.703 12.359 1 91.81 293 LEU A O 1
ATOM 2179 N N . SER A 1 294 ? 17.266 7.398 12.562 1 89.31 294 SER A N 1
ATOM 2180 C CA . SER A 1 294 ? 17.578 8.359 13.602 1 89.31 294 SER A CA 1
ATOM 2181 C C . SER A 1 294 ? 18.125 7.668 14.852 1 89.31 294 SER A C 1
ATOM 2183 O O . SER A 1 294 ? 19.094 8.133 15.445 1 89.31 294 SER A O 1
ATOM 2185 N N . TYR A 1 295 ? 17.531 6.637 15.203 1 91.19 295 TYR A N 1
ATOM 2186 C CA . TYR A 1 295 ? 17.953 5.867 16.375 1 91.19 295 TYR A CA 1
ATOM 2187 C C . TYR A 1 295 ? 19.344 5.297 16.188 1 91.19 295 TYR A C 1
ATOM 2189 O O . TYR A 1 295 ? 20.188 5.383 17.078 1 91.19 295 TYR A O 1
ATOM 2197 N N . LYS A 1 296 ? 19.562 4.742 15.055 1 90.75 296 LYS A N 1
ATOM 2198 C CA . LYS A 1 296 ? 20.859 4.172 14.766 1 90.75 296 LYS A CA 1
ATOM 2199 C C . LYS A 1 296 ? 21.938 5.254 14.734 1 90.75 296 LYS A C 1
ATOM 2201 O O . LYS A 1 296 ? 23.062 5.031 15.188 1 90.75 296 LYS A O 1
ATOM 2206 N N . ALA A 1 297 ? 21.625 6.359 14.172 1 85.88 297 ALA A N 1
ATOM 2207 C CA . ALA A 1 297 ? 22.562 7.473 14.133 1 85.88 297 ALA A CA 1
ATOM 2208 C C . ALA A 1 297 ? 22.906 7.965 15.531 1 85.88 297 ALA A C 1
ATOM 2210 O O . ALA A 1 297 ? 24.062 8.289 15.828 1 85.88 297 ALA A O 1
ATOM 2211 N N . ALA A 1 298 ? 21.969 8.047 16.391 1 85.25 298 ALA A N 1
ATOM 2212 C CA . ALA A 1 298 ? 22.188 8.477 17.766 1 85.25 298 ALA A CA 1
ATOM 2213 C C . ALA A 1 298 ? 23.062 7.477 18.531 1 85.25 298 ALA A C 1
ATOM 2215 O O . ALA A 1 298 ? 23.938 7.871 19.297 1 85.25 298 ALA A O 1
ATOM 2216 N N . ARG A 1 299 ? 22.844 6.234 18.234 1 86.31 299 ARG A N 1
ATOM 2217 C CA . ARG A 1 299 ? 23.625 5.195 18.906 1 86.31 299 ARG A CA 1
ATOM 2218 C C . ARG A 1 299 ? 25.078 5.211 18.422 1 86.31 299 ARG A C 1
ATOM 2220 O O . ARG A 1 299 ? 26 4.977 19.203 1 86.31 299 ARG A O 1
ATOM 2227 N N . ALA A 1 300 ? 25.188 5.434 17.219 1 86 300 ALA A N 1
ATOM 2228 C CA . ALA A 1 300 ? 26.531 5.516 16.656 1 86 300 ALA A CA 1
ATOM 2229 C C . ALA A 1 300 ? 27.297 6.703 17.234 1 86 300 ALA A C 1
ATOM 2231 O O . ALA A 1 300 ? 28.5 6.617 17.469 1 86 300 ALA A O 1
ATOM 2232 N N . LYS A 1 301 ? 26.656 7.797 17.484 1 82 301 LYS A N 1
ATOM 2233 C CA . LYS A 1 301 ? 27.281 8.977 18.062 1 82 301 LYS A CA 1
ATOM 2234 C C . LYS A 1 301 ? 27.688 8.719 19.516 1 82 301 LYS A C 1
ATOM 2236 O O . LYS A 1 301 ? 28.766 9.148 19.938 1 82 301 LYS A O 1
ATOM 2241 N N . VAL A 1 302 ? 26.891 8.023 20.141 1 83.62 302 VAL A N 1
ATOM 2242 C CA . VAL A 1 302 ? 27.188 7.688 21.531 1 83.62 302 VAL A CA 1
ATOM 2243 C C . VAL A 1 302 ? 28.359 6.719 21.578 1 83.62 302 VAL A C 1
ATOM 2245 O O . VAL A 1 302 ? 29.266 6.871 22.422 1 83.62 302 VAL A O 1
ATOM 2248 N N . ALA A 1 303 ? 28.359 5.82 20.688 1 84.62 303 ALA A N 1
ATOM 2249 C CA . ALA A 1 303 ? 29.453 4.859 20.625 1 84.62 303 ALA A CA 1
ATOM 2250 C C . ALA A 1 303 ? 30.766 5.551 20.25 1 84.62 303 ALA A C 1
ATOM 2252 O O . ALA A 1 303 ? 31.812 5.234 20.812 1 84.62 303 ALA A O 1
ATOM 2253 N N . ALA A 1 304 ? 30.594 6.398 19.359 1 85.38 304 ALA A N 1
ATOM 2254 C CA . ALA A 1 304 ? 31.766 7.152 18.953 1 85.38 304 ALA A CA 1
ATOM 2255 C C . ALA A 1 304 ? 32.281 8.023 20.109 1 85.38 304 ALA A C 1
ATOM 2257 O O . ALA A 1 304 ? 33.5 8.164 20.281 1 85.38 304 ALA A O 1
ATOM 2258 N N . ALA A 1 305 ? 31.406 8.578 20.828 1 82.62 305 ALA A N 1
ATOM 2259 C CA . ALA A 1 305 ? 31.781 9.398 21.969 1 82.62 305 ALA A CA 1
ATOM 2260 C C . ALA A 1 305 ? 32.438 8.555 23.062 1 82.62 305 ALA A C 1
ATOM 2262 O O . ALA A 1 305 ? 33.375 9 23.703 1 82.62 305 ALA A O 1
ATOM 2263 N N . ARG A 1 306 ? 31.984 7.406 23.188 1 82.69 306 ARG A N 1
ATOM 2264 C CA . ARG A 1 306 ? 32.562 6.496 24.172 1 82.69 306 ARG A CA 1
ATOM 2265 C C . ARG A 1 306 ? 33.938 6.043 23.766 1 82.69 306 ARG A C 1
ATOM 2267 O O . ARG A 1 306 ? 34.844 5.941 24.609 1 82.69 306 ARG A O 1
ATOM 2274 N N . THR A 1 307 ? 33.969 5.727 22.547 1 84.94 307 THR A N 1
ATOM 2275 C CA . THR A 1 307 ? 35.281 5.324 22.047 1 84.94 307 THR A CA 1
ATOM 2276 C C . THR A 1 307 ? 36.281 6.473 22.156 1 84.94 307 THR A C 1
ATOM 2278 O O . THR A 1 307 ? 37.438 6.258 22.531 1 84.94 307 THR A O 1
ATOM 2281 N N . ALA A 1 308 ? 35.812 7.617 21.797 1 82.81 308 ALA A N 1
ATOM 2282 C CA . ALA A 1 308 ? 36.688 8.797 21.906 1 82.81 308 ALA A CA 1
ATOM 2283 C C . ALA A 1 308 ? 37.062 9.055 23.359 1 82.81 308 ALA A C 1
ATOM 2285 O O . ALA A 1 308 ? 38.219 9.43 23.656 1 82.81 308 ALA A O 1
ATOM 2286 N N . ALA A 1 309 ? 36.156 8.844 24.203 1 80.5 309 ALA A N 1
ATOM 2287 C CA . ALA A 1 309 ? 36.438 9.031 25.641 1 80.5 309 ALA A CA 1
ATOM 2288 C C . ALA A 1 309 ? 37.406 7.996 26.156 1 80.5 309 ALA A C 1
ATOM 2290 O O . ALA A 1 309 ? 38.281 8.312 26.953 1 80.5 309 ALA A O 1
ATOM 2291 N N . THR A 1 310 ? 37.281 6.844 25.688 1 78.56 310 THR A N 1
ATOM 2292 C CA . THR A 1 310 ? 38.188 5.773 26.094 1 78.56 310 THR A CA 1
ATOM 2293 C C . THR A 1 310 ? 39.594 6.02 25.547 1 78.56 310 THR A C 1
ATOM 2295 O O . THR A 1 310 ? 40.594 5.793 26.25 1 78.56 310 THR A O 1
ATOM 2298 N N . GLU A 1 311 ? 39.594 6.457 24.328 1 79.81 311 GLU A N 1
ATOM 2299 C CA . GLU A 1 311 ? 40.875 6.766 23.719 1 79.81 311 GLU A CA 1
ATOM 2300 C C . GLU A 1 311 ? 41.562 7.926 24.438 1 79.81 311 GLU A C 1
ATOM 2302 O O . GLU A 1 311 ? 42.781 7.91 24.641 1 79.81 311 GLU A O 1
ATOM 2307 N N . MET A 1 312 ? 40.844 8.906 24.781 1 75.19 312 MET A N 1
ATOM 2308 C CA . MET A 1 312 ? 41.375 10.055 25.516 1 75.19 312 MET A CA 1
ATOM 2309 C C . MET A 1 312 ? 41.844 9.633 26.906 1 75.19 312 MET A C 1
ATOM 2311 O O . MET A 1 312 ? 42.844 10.141 27.406 1 75.19 312 MET A O 1
ATOM 2315 N N . ALA A 1 313 ? 41.125 8.797 27.484 1 71.69 313 ALA A N 1
ATOM 2316 C CA . ALA A 1 313 ? 41.5 8.297 28.812 1 71.69 313 ALA A CA 1
ATOM 2317 C C . ALA A 1 313 ? 42.781 7.504 28.75 1 71.69 313 ALA A C 1
ATOM 2319 O O . ALA A 1 313 ? 43.656 7.617 29.641 1 71.69 313 ALA A O 1
ATOM 2320 N N . VAL A 1 314 ? 42.969 6.801 27.703 1 70.25 314 VAL A N 1
ATOM 2321 C CA . VAL A 1 314 ? 44.188 6.004 27.547 1 70.25 314 VAL A CA 1
ATOM 2322 C C . VAL A 1 314 ? 45.375 6.922 27.281 1 70.25 314 VAL A C 1
ATOM 2324 O O . VAL A 1 314 ? 46.469 6.699 27.812 1 70.25 314 VAL A O 1
ATOM 2327 N N . THR A 1 315 ? 45.094 7.973 26.562 1 65.62 315 THR A N 1
ATOM 2328 C CA . THR A 1 315 ? 46.188 8.898 26.25 1 65.62 315 THR A CA 1
ATOM 2329 C C . THR A 1 315 ? 46.5 9.773 27.453 1 65.62 315 THR A C 1
ATOM 2331 O O . THR A 1 315 ? 47.656 10.211 27.609 1 65.62 315 THR A O 1
ATOM 2334 N N . SER A 1 316 ? 45.5 10.102 28.188 1 59.88 316 SER A N 1
ATOM 2335 C CA . SER A 1 316 ? 45.719 10.938 29.375 1 59.88 316 SER A CA 1
ATOM 2336 C C . SER A 1 316 ? 46.375 10.148 30.484 1 59.88 316 SER A C 1
ATOM 2338 O O . SER A 1 316 ? 46.938 10.734 31.422 1 59.88 316 SER A O 1
ATOM 2340 N N . GLU A 1 317 ? 46.312 8.914 30.672 1 51.31 317 GLU A N 1
ATOM 2341 C CA . GLU A 1 317 ? 47.031 8.172 31.688 1 51.31 317 GLU A CA 1
ATOM 2342 C C . GLU A 1 317 ? 48.531 8.359 31.531 1 51.31 317 GLU A C 1
ATOM 2344 O O . GLU A 1 317 ? 49.312 7.988 32.406 1 51.31 317 GLU A O 1
ATOM 2349 N N . ARG A 1 318 ? 49.156 8.672 30.391 1 45.69 318 ARG A N 1
ATOM 2350 C CA . ARG A 1 318 ? 50.594 8.977 30.453 1 45.69 318 ARG A CA 1
ATOM 2351 C C . ARG A 1 318 ? 50.812 10.336 31.109 1 45.69 318 ARG A C 1
ATOM 2353 O O . ARG A 1 318 ? 51.906 10.617 31.594 1 45.69 318 ARG A O 1
ATOM 2360 N N . GLY A 1 319 ? 50.281 11.562 30.906 1 37.06 319 GLY A N 1
ATOM 2361 C CA . GLY A 1 319 ? 50.375 12.836 31.594 1 37.06 319 GLY A CA 1
ATOM 2362 C C . GLY A 1 319 ? 49.125 13.164 32.375 1 37.06 319 GLY A C 1
ATOM 2363 O O . GLY A 1 319 ? 48 12.984 31.906 1 37.06 319 GLY A O 1
ATOM 2364 N N . ALA A 1 320 ? 49.094 13.25 33.812 1 39.66 320 ALA A N 1
ATOM 2365 C CA . ALA A 1 320 ? 48.094 13.422 34.906 1 39.66 320 ALA A CA 1
ATOM 2366 C C . ALA A 1 320 ? 47.219 14.648 34.656 1 39.66 320 ALA A C 1
ATOM 2368 O O . ALA A 1 320 ? 47.719 15.781 34.75 1 39.66 320 ALA A O 1
ATOM 2369 N N . PRO A 1 321 ? 46.438 14.898 33.625 1 39.84 321 PRO A N 1
ATOM 2370 C CA . PRO A 1 321 ? 45.875 16.25 33.656 1 39.84 321 PRO A CA 1
ATOM 2371 C C . PRO A 1 321 ? 45.094 16.547 34.938 1 39.84 321 PRO A C 1
ATOM 2373 O O . PRO A 1 321 ? 44.562 15.633 35.562 1 39.84 321 PRO A O 1
ATOM 2376 N N . SER A 1 322 ? 45.406 17.688 35.656 1 38.84 322 SER A N 1
ATOM 2377 C CA . SER A 1 322 ? 44.906 18.141 36.969 1 38.84 322 SER A CA 1
ATOM 2378 C C . SER A 1 322 ? 43.406 18.141 37.031 1 38.84 322 SER A C 1
ATOM 2380 O O . SER A 1 322 ? 42.75 18.438 36.031 1 38.84 322 SER A O 1
ATOM 2382 N N . ASN A 1 323 ? 42.781 17.359 38 1 42.34 323 ASN A N 1
ATOM 2383 C CA . ASN A 1 323 ? 41.406 17.156 38.469 1 42.34 323 ASN A CA 1
ATOM 2384 C C . ASN A 1 323 ? 40.625 18.453 38.406 1 42.34 323 ASN A C 1
ATOM 2386 O O . ASN A 1 323 ? 39.375 18.438 38.438 1 42.34 323 ASN A O 1
ATOM 2390 N N . GLU A 1 324 ? 41.312 19.625 38.531 1 40.84 324 GLU A N 1
ATOM 2391 C CA . GLU A 1 324 ? 40.688 20.906 38.781 1 40.84 324 GLU A CA 1
ATOM 2392 C C . GLU A 1 324 ? 39.969 21.438 37.531 1 40.84 324 GLU A C 1
ATOM 2394 O O . GLU A 1 324 ? 38.906 22.031 37.625 1 40.84 324 GLU A O 1
ATOM 2399 N N . LEU A 1 325 ? 40.5 21.266 36.375 1 40.78 325 LEU A N 1
ATOM 2400 C CA . LEU A 1 325 ? 39.906 21.891 35.188 1 40.78 325 LEU A CA 1
ATOM 2401 C C . LEU A 1 325 ? 38.688 21.125 34.719 1 40.78 325 LEU A C 1
ATOM 2403 O O . LEU A 1 325 ? 37.75 21.703 34.125 1 40.78 325 LEU A O 1
ATOM 2407 N N . VAL A 1 326 ? 38.688 19.781 34.969 1 39.53 326 VAL A N 1
ATOM 2408 C CA . VAL A 1 326 ? 37.5 19.016 34.594 1 39.53 326 VAL A CA 1
ATOM 2409 C C . VAL A 1 326 ? 36.344 19.359 35.5 1 39.53 326 VAL A C 1
ATOM 2411 O O . VAL A 1 326 ? 35.188 19.484 35.062 1 39.53 326 VAL A O 1
ATOM 2414 N N . GLU A 1 327 ? 36.625 19.578 36.812 1 41.88 327 GLU A N 1
ATOM 2415 C CA . GLU A 1 327 ? 35.594 19.953 37.75 1 41.88 327 GLU A CA 1
ATOM 2416 C C . GLU A 1 327 ? 35.062 21.359 37.469 1 41.88 327 GLU A C 1
ATOM 2418 O O . GLU A 1 327 ? 33.875 21.609 37.562 1 41.88 327 GLU A O 1
ATOM 2423 N N . SER A 1 328 ? 35.938 22.297 37 1 41.72 328 SER A N 1
ATOM 2424 C CA . SER A 1 328 ? 35.531 23.672 36.75 1 41.72 328 SER A CA 1
ATOM 2425 C C . SER A 1 328 ? 34.719 23.766 35.438 1 41.72 328 SER A C 1
ATOM 2427 O O . SER A 1 328 ? 33.781 24.547 35.344 1 41.72 328 SER A O 1
ATOM 2429 N N . ALA A 1 329 ? 35.031 22.906 34.438 1 43.72 329 ALA A N 1
ATOM 2430 C CA . ALA A 1 329 ? 34.25 22.922 33.188 1 43.72 329 ALA A CA 1
ATOM 2431 C C . ALA A 1 329 ? 32.906 22.25 33.375 1 43.72 329 ALA A C 1
ATOM 2433 O O . ALA A 1 329 ? 31.891 22.688 32.844 1 43.72 329 ALA A O 1
ATOM 2434 N N . GLU A 1 330 ? 32.906 21.25 34.281 1 44.66 330 GLU A N 1
ATOM 2435 C CA . GLU A 1 330 ? 31.609 20.656 34.656 1 44.66 330 GLU A CA 1
ATOM 2436 C C . GLU A 1 330 ? 30.781 21.594 35.531 1 44.66 330 GLU A C 1
ATOM 2438 O O . GLU A 1 330 ? 29.562 21.688 35.375 1 44.66 330 GLU A O 1
ATOM 2443 N N . THR A 1 331 ? 31.484 22.297 36.344 1 43.56 331 THR A N 1
ATOM 2444 C CA . THR A 1 331 ? 30.797 23.281 37.188 1 43.56 331 THR A CA 1
ATOM 2445 C C . THR A 1 331 ? 30.375 24.5 36.375 1 43.56 331 THR A C 1
ATOM 2447 O O . THR A 1 331 ? 29.281 25.016 36.562 1 43.56 331 THR A O 1
ATOM 2450 N N . GLU A 1 332 ? 31.25 25.016 35.469 1 42 332 GLU A N 1
ATOM 2451 C CA . GLU A 1 332 ? 30.844 26.156 34.656 1 42 332 GLU A CA 1
ATOM 2452 C C . GLU A 1 332 ? 29.734 25.766 33.688 1 42 332 GLU A C 1
ATOM 2454 O O . GLU A 1 332 ? 28.797 26.547 33.469 1 42 332 GLU A O 1
ATOM 2459 N N . GLU A 1 333 ? 29.859 24.531 33.062 1 41.22 333 GLU A N 1
ATOM 2460 C CA . GLU A 1 333 ? 28.75 24.094 32.219 1 41.22 333 GLU A CA 1
ATOM 2461 C C . GLU A 1 333 ? 27.484 23.844 33.031 1 41.22 333 GLU A C 1
ATOM 2463 O O . GLU A 1 333 ? 26.375 24.125 32.562 1 41.22 333 GLU A O 1
ATOM 2468 N N . ARG A 1 334 ? 27.781 23.344 34.188 1 43.69 334 ARG A N 1
ATOM 2469 C CA . ARG A 1 334 ? 26.641 23.203 35.094 1 43.69 334 ARG A CA 1
ATOM 2470 C C . ARG A 1 334 ? 26.172 24.562 35.594 1 43.69 334 ARG A C 1
ATOM 2472 O O . ARG A 1 334 ? 24.984 24.797 35.75 1 43.69 334 ARG A O 1
ATOM 2479 N N . THR A 1 335 ? 27.125 25.406 35.969 1 37.88 335 THR A N 1
ATOM 2480 C CA . THR A 1 335 ? 26.797 26.719 36.5 1 37.88 335 THR A CA 1
ATOM 2481 C C . THR A 1 335 ? 26.141 27.578 35.406 1 37.88 335 THR A C 1
ATOM 2483 O O . THR A 1 335 ? 25.234 28.359 35.688 1 37.88 335 THR A O 1
ATOM 2486 N N . MET A 1 336 ? 26.734 27.594 34.219 1 38.25 336 MET A N 1
ATOM 2487 C CA . MET A 1 336 ? 26.078 28.375 33.156 1 38.25 336 MET A CA 1
ATOM 2488 C C . MET A 1 336 ? 24.688 27.828 32.844 1 38.25 336 MET A C 1
ATOM 2490 O O . MET A 1 336 ? 23.828 28.562 32.375 1 38.25 336 MET A O 1
ATOM 2494 N N . LEU A 1 337 ? 24.516 26.547 33.031 1 38 337 LEU A N 1
ATOM 2495 C CA . LEU A 1 337 ? 23.156 26.016 32.906 1 38 337 LEU A CA 1
ATOM 2496 C C . LEU A 1 337 ? 22.281 26.531 34.031 1 38 337 LEU A C 1
ATOM 2498 O O . LEU A 1 337 ? 21.062 26.672 33.875 1 38 337 LEU A O 1
ATOM 2502 N N . HIS A 1 338 ? 22.797 26.656 35.25 1 35.12 338 HIS A N 1
ATOM 2503 C CA . HIS A 1 338 ? 21.969 27.078 36.375 1 35.12 338 HIS A CA 1
ATOM 2504 C C . HIS A 1 338 ? 21.484 28.516 36.188 1 35.12 338 HIS A C 1
ATOM 2506 O O . HIS A 1 338 ? 20.516 28.953 36.812 1 35.12 338 HIS A O 1
ATOM 2512 N N . ARG A 1 339 ? 22.219 29.531 35.938 1 35.97 339 ARG A N 1
ATOM 2513 C CA . ARG A 1 339 ? 21.844 30.938 36.062 1 35.97 339 ARG A CA 1
ATOM 2514 C C . ARG A 1 339 ? 20.766 31.297 35.031 1 35.97 339 ARG A C 1
ATOM 2516 O O . ARG A 1 339 ? 20.281 32.438 35 1 35.97 339 ARG A O 1
ATOM 2523 N N . ARG A 1 340 ? 20.812 30.844 33.812 1 38.84 340 ARG A N 1
ATOM 2524 C CA . ARG A 1 340 ? 19.781 31.469 33 1 38.84 340 ARG A CA 1
ATOM 2525 C C . ARG A 1 340 ? 18.391 31.125 33.531 1 38.84 340 ARG A C 1
ATOM 2527 O O . ARG A 1 340 ? 18.141 30.016 34 1 38.84 340 ARG A O 1
ATOM 2534 N N . GLY A 1 341 ? 17.344 32.031 33.75 1 33.06 341 GLY A N 1
ATOM 2535 C CA . GLY A 1 341 ? 15.992 32.156 34.312 1 33.06 341 GLY A CA 1
ATOM 2536 C C . GLY A 1 341 ? 15.109 30.969 34 1 33.06 341 GLY A C 1
ATOM 2537 O O . GLY A 1 341 ? 14.914 30.094 34.844 1 33.06 341 GLY A O 1
ATOM 2538 N N . ALA A 1 342 ? 13.945 31.172 33.188 1 40.84 342 ALA A N 1
ATOM 2539 C CA . ALA A 1 342 ? 12.734 30.359 33.094 1 40.84 342 ALA A CA 1
ATOM 2540 C C . ALA A 1 342 ? 13.086 28.891 32.844 1 40.84 342 ALA A C 1
ATOM 2542 O O . ALA A 1 342 ? 13.969 28.562 32.062 1 40.84 342 ALA A O 1
ATOM 2543 N N . ARG A 1 343 ? 12.695 27.953 33.75 1 42.41 343 ARG A N 1
ATOM 2544 C CA . ARG A 1 343 ? 12.859 26.531 34.031 1 42.41 343 ARG A CA 1
ATOM 2545 C C . ARG A 1 343 ? 12.695 25.703 32.75 1 42.41 343 ARG A C 1
ATOM 2547 O O . ARG A 1 343 ? 12.734 24.469 32.812 1 42.41 343 ARG A O 1
ATOM 2554 N N . TRP A 1 344 ? 11.734 26.125 31.891 1 48.97 344 TRP A N 1
ATOM 2555 C CA . TRP A 1 344 ? 11.719 25.328 30.672 1 48.97 344 TRP A CA 1
ATOM 2556 C C . TRP A 1 344 ? 13.117 25.188 30.094 1 48.97 344 TRP A C 1
ATOM 2558 O O . TRP A 1 344 ? 13.312 24.531 29.062 1 48.97 344 TRP A O 1
ATOM 2568 N N . TRP A 1 345 ? 14.117 25.938 30.797 1 53.44 345 TRP A N 1
ATOM 2569 C CA . TRP A 1 345 ? 15.492 26.203 30.391 1 53.44 345 TRP A CA 1
ATOM 2570 C C . TRP A 1 345 ? 16.344 24.953 30.453 1 53.44 345 TRP A C 1
ATOM 2572 O O . TRP A 1 345 ? 17.438 24.906 29.906 1 53.44 345 TRP A O 1
ATOM 2582 N N . HIS A 1 346 ? 15.758 24 31.25 1 67.69 346 HIS A N 1
ATOM 2583 C CA . HIS A 1 346 ? 16.625 22.828 31.328 1 67.69 346 HIS A CA 1
ATOM 2584 C C . HIS A 1 346 ? 16.391 21.875 30.156 1 67.69 346 HIS A C 1
ATOM 2586 O O . HIS A 1 346 ? 17.141 20.938 29.953 1 67.69 346 HIS A O 1
ATOM 2592 N N . LEU A 1 347 ? 15.359 22.406 29.391 1 82.31 347 LEU A N 1
ATOM 2593 C CA . LEU A 1 347 ? 15.07 21.531 28.25 1 82.31 347 LEU A CA 1
ATOM 2594 C C . LEU A 1 347 ? 15.961 21.875 27.062 1 82.31 347 LEU A C 1
ATOM 2596 O O . LEU A 1 347 ? 16.266 23.031 26.828 1 82.31 347 LEU A O 1
ATOM 2600 N N . SER A 1 348 ? 16.422 20.859 26.453 1 87.44 348 SER A N 1
ATOM 2601 C CA . SER A 1 348 ? 17.141 21.062 25.203 1 87.44 348 SER A CA 1
ATOM 2602 C C . SER A 1 348 ? 16.25 21.703 24.156 1 87.44 348 SER A C 1
ATOM 2604 O O . SER A 1 348 ? 15.023 21.719 24.297 1 87.44 348 SER A O 1
ATOM 2606 N N . GLU A 1 349 ? 16.766 22.359 23.234 1 89.06 349 GLU A N 1
ATOM 2607 C CA . GLU A 1 349 ? 16 22.984 22.141 1 89.06 349 GLU A CA 1
ATOM 2608 C C . GLU A 1 349 ? 15.094 21.953 21.453 1 89.06 349 GLU A C 1
ATOM 2610 O O . GLU A 1 349 ? 13.961 22.281 21.078 1 89.06 349 GLU A O 1
ATOM 2615 N N . LYS A 1 350 ? 15.633 20.812 21.297 1 88.88 350 LYS A N 1
ATOM 2616 C CA . LYS A 1 350 ? 14.852 19.719 20.719 1 88.88 350 LYS A CA 1
ATOM 2617 C C . LYS A 1 350 ? 13.617 19.406 21.547 1 88.88 350 LYS A C 1
ATOM 2619 O O . LYS A 1 350 ? 12.523 19.234 21.016 1 88.88 350 LYS A O 1
ATOM 2624 N N . GLN A 1 351 ? 13.773 19.344 22.766 1 92.12 351 GLN A N 1
ATOM 2625 C CA . GLN A 1 351 ? 12.68 19.031 23.688 1 92.12 351 GLN A CA 1
ATOM 2626 C C . GLN A 1 351 ? 11.633 20.141 23.688 1 92.12 351 GLN A C 1
ATOM 2628 O O . GLN A 1 351 ? 10.43 19.875 23.688 1 92.12 351 GLN A O 1
ATOM 2633 N N . ARG A 1 352 ? 12.141 21.375 23.703 1 94 352 ARG A N 1
ATOM 2634 C CA . ARG A 1 352 ? 11.219 22.5 23.641 1 94 352 ARG A CA 1
ATOM 2635 C C . ARG A 1 352 ? 10.422 22.484 22.344 1 94 352 ARG A C 1
ATOM 2637 O O . ARG A 1 352 ? 9.211 22.734 22.359 1 94 352 ARG A O 1
ATOM 2644 N N . ALA A 1 353 ? 11.086 22.188 21.25 1 94.06 353 ALA A N 1
ATOM 2645 C CA . ALA A 1 353 ? 10.414 22.125 19.969 1 94.06 353 ALA A CA 1
ATOM 2646 C C . ALA A 1 353 ? 9.312 21.062 19.969 1 94.06 353 ALA A C 1
ATOM 2648 O O . ALA A 1 353 ? 8.219 21.297 19.453 1 94.06 353 ALA A O 1
ATOM 2649 N N . TYR A 1 354 ? 9.594 19.938 20.578 1 94.5 354 TYR A N 1
ATOM 2650 C CA . TYR A 1 354 ? 8.633 18.844 20.656 1 94.5 354 TYR A CA 1
ATOM 2651 C C . TYR A 1 354 ? 7.391 19.281 21.438 1 94.5 354 TYR A C 1
ATOM 2653 O O . TYR A 1 354 ? 6.262 19.078 20.969 1 94.5 354 TYR A O 1
ATOM 2661 N N . ILE A 1 355 ? 7.621 19.891 22.5 1 94.88 355 ILE A N 1
ATOM 2662 C CA . ILE A 1 355 ? 6.523 20.297 23.375 1 94.88 355 ILE A CA 1
ATOM 2663 C C . ILE A 1 355 ? 5.684 21.359 22.688 1 94.88 355 ILE A C 1
ATOM 2665 O O . ILE A 1 355 ? 4.453 21.312 22.719 1 94.88 355 ILE A O 1
ATOM 2669 N N . VAL A 1 356 ? 6.352 22.266 22.094 1 96.25 356 VAL A N 1
ATOM 2670 C CA . VAL A 1 356 ? 5.672 23.391 21.438 1 96.25 356 VAL A CA 1
ATOM 2671 C C . VAL A 1 356 ? 4.836 22.875 20.266 1 96.25 356 VAL A C 1
ATOM 2673 O O . VAL A 1 356 ? 3.66 23.219 20.141 1 96.25 356 VAL A O 1
ATOM 2676 N N . ILE A 1 357 ? 5.367 22 19.438 1 97.38 357 ILE A N 1
ATOM 2677 C CA . ILE A 1 357 ? 4.684 21.5 18.25 1 97.38 357 ILE A CA 1
ATOM 2678 C C . ILE A 1 357 ? 3.486 20.656 18.656 1 97.38 357 ILE A C 1
ATOM 2680 O O . ILE A 1 357 ? 2.379 20.844 18.156 1 97.38 357 ILE A O 1
ATOM 2684 N N . ILE A 1 358 ? 3.672 19.797 19.594 1 97.44 358 ILE A N 1
ATOM 2685 C CA . ILE A 1 358 ? 2.613 18.891 20.047 1 97.44 358 ILE A CA 1
ATOM 2686 C C . ILE A 1 358 ? 1.494 19.703 20.703 1 97.44 358 ILE A C 1
ATOM 2688 O O . ILE A 1 358 ? 0.314 19.484 20.406 1 97.44 358 ILE A O 1
ATOM 2692 N N . SER A 1 359 ? 1.849 20.641 21.531 1 97.31 359 SER A N 1
ATOM 2693 C CA . SER A 1 359 ? 0.859 21.438 22.25 1 97.31 359 SER A CA 1
ATOM 2694 C C . SER A 1 359 ? 0.058 22.312 21.297 1 97.31 359 SER A C 1
ATOM 2696 O O . SER A 1 359 ? -1.167 22.391 21.406 1 97.31 359 SER A O 1
ATOM 2698 N N . ILE A 1 360 ? 0.732 22.922 20.359 1 98.06 360 ILE A N 1
ATOM 2699 C CA . ILE A 1 360 ? 0.025 23.812 19.438 1 98.06 360 ILE A CA 1
ATOM 2700 C C . ILE A 1 360 ? -0.84 22.984 18.484 1 98.06 360 ILE A C 1
ATOM 2702 O O . ILE A 1 360 ? -2.02 23.297 18.297 1 98.06 360 ILE A O 1
ATOM 2706 N N . LYS A 1 361 ? -0.307 21.906 17.953 1 97.75 361 LYS A N 1
ATOM 2707 C CA . LYS A 1 361 ? -0.985 21.141 16.922 1 97.75 361 LYS A CA 1
ATOM 2708 C C . LYS A 1 361 ? -2.189 20.391 17.484 1 97.75 361 LYS A C 1
ATOM 2710 O O . LYS A 1 361 ? -3.248 20.344 16.859 1 97.75 361 LYS A O 1
ATOM 2715 N N . LEU A 1 362 ? -2.053 19.875 18.719 1 97.12 362 LEU A N 1
ATOM 2716 C CA . LEU A 1 362 ? -3.078 18.969 19.203 1 97.12 362 LEU A CA 1
ATOM 2717 C C . LEU A 1 362 ? -4.055 19.688 20.125 1 97.12 362 LEU A C 1
ATOM 2719 O O . LEU A 1 362 ? -5.184 19.234 20.328 1 97.12 362 LEU A O 1
ATOM 2723 N N . ILE A 1 363 ? -3.645 20.859 20.688 1 97 363 ILE A N 1
ATOM 2724 C CA . ILE A 1 363 ? -4.492 21.5 21.688 1 97 363 ILE A CA 1
ATOM 2725 C C . ILE A 1 363 ? -4.824 22.922 21.25 1 97 363 ILE A C 1
ATOM 2727 O O . ILE A 1 363 ? -5.996 23.281 21.094 1 97 363 ILE A O 1
ATOM 2731 N N . LEU A 1 364 ? -3.844 23.719 21 1 97.75 364 LEU A N 1
ATOM 2732 C CA . LEU A 1 364 ? -4.055 25.156 20.812 1 97.75 364 LEU A CA 1
ATOM 2733 C C . LEU A 1 364 ? -4.715 25.422 19.469 1 97.75 364 LEU A C 1
ATOM 2735 O O . LEU A 1 364 ? -5.551 26.328 19.344 1 97.75 364 LEU A O 1
ATOM 2739 N N . LEU A 1 365 ? -4.285 24.734 18.422 1 97.75 365 LEU A N 1
ATOM 2740 C CA . LEU A 1 365 ? -4.859 24.969 17.094 1 97.75 365 LEU A CA 1
ATOM 2741 C C . LEU A 1 365 ? -6.355 24.672 17.094 1 97.75 365 LEU A C 1
ATOM 2743 O O . LEU A 1 365 ? -7.164 25.5 16.672 1 97.75 365 LEU A O 1
ATOM 2747 N N . PRO A 1 366 ? -6.816 23.5 17.578 1 97.19 366 PRO A N 1
ATOM 2748 C CA . PRO A 1 366 ? -8.266 23.281 17.656 1 97.19 366 PRO A CA 1
ATOM 2749 C C . PRO A 1 366 ? -8.961 24.281 18.578 1 97.19 366 PRO A C 1
ATOM 2751 O O . PRO A 1 366 ? -10.078 24.703 18.281 1 97.19 366 PRO A O 1
ATOM 2754 N N . ALA A 1 367 ? -8.32 24.672 19.625 1 96.81 367 ALA A N 1
ATOM 2755 C CA . ALA A 1 367 ? -8.922 25.609 20.578 1 96.81 367 ALA A CA 1
ATOM 2756 C C . ALA A 1 367 ? -9.188 26.969 19.938 1 96.81 367 ALA A C 1
ATOM 2758 O O . ALA A 1 367 ? -10.141 27.656 20.297 1 96.81 367 ALA A O 1
ATOM 2759 N N . VAL A 1 368 ? -8.352 27.328 19 1 97.44 368 VAL A N 1
ATOM 2760 C CA . VAL A 1 368 ? -8.508 28.609 18.312 1 97.44 368 VAL A CA 1
ATOM 2761 C C . VAL A 1 368 ? -9.422 28.438 17.109 1 97.44 368 VAL A C 1
ATOM 2763 O O . VAL A 1 368 ? -10.234 29.312 16.812 1 97.44 368 VAL A O 1
ATOM 2766 N N . ALA A 1 369 ? -9.32 27.328 16.391 1 97.5 369 ALA A N 1
ATOM 2767 C CA . ALA A 1 369 ? -10.07 27.094 15.164 1 97.5 369 ALA A CA 1
ATOM 2768 C C . ALA A 1 369 ? -11.547 26.875 15.453 1 97.5 369 ALA A C 1
ATOM 2770 O O . ALA A 1 369 ? -12.406 27.266 14.656 1 97.5 369 ALA A O 1
ATOM 2771 N N . PHE A 1 370 ? -11.906 26.25 16.562 1 97.12 370 PHE A N 1
ATOM 2772 C CA . PHE A 1 370 ? -13.289 25.906 16.875 1 97.12 370 PHE A CA 1
ATOM 2773 C C . PHE A 1 370 ? -14.141 27.156 17.047 1 97.12 370 PHE A C 1
ATOM 2775 O O . PHE A 1 370 ? -15.18 27.297 16.391 1 97.12 370 PHE A O 1
ATOM 2782 N N . PRO A 1 371 ? -13.727 28.125 17.906 1 96.12 371 PRO A N 1
ATOM 2783 C CA . PRO A 1 371 ? -14.531 29.344 18.031 1 96.12 371 PRO A CA 1
ATOM 2784 C C . PRO A 1 371 ? -14.641 30.109 16.719 1 96.12 371 PRO A C 1
ATOM 2786 O O . PRO A 1 371 ? -15.68 30.719 16.438 1 96.12 371 PRO A O 1
ATOM 2789 N N . ILE A 1 372 ? -13.586 30.094 15.906 1 96.62 372 ILE A N 1
ATOM 2790 C CA . ILE A 1 372 ? -13.617 30.781 14.625 1 96.62 372 ILE A CA 1
ATOM 2791 C C . ILE A 1 372 ? -14.648 30.125 13.711 1 96.62 372 ILE A C 1
ATOM 2793 O O . ILE A 1 372 ? -15.445 30.812 13.07 1 96.62 372 ILE A O 1
ATOM 2797 N N . SER A 1 373 ? -14.641 28.797 13.641 1 96.38 373 SER A N 1
ATOM 2798 C CA . SER A 1 373 ? -15.617 28.078 12.828 1 96.38 373 SER A CA 1
ATOM 2799 C C . SER A 1 373 ? -17.031 28.266 13.367 1 96.38 373 SER A C 1
ATOM 2801 O O . SER A 1 373 ? -17.984 28.375 12.602 1 96.38 373 SER A O 1
ATOM 2803 N N . TYR A 1 374 ? -17.141 28.297 14.68 1 95.88 374 TYR A N 1
ATOM 2804 C CA . TYR A 1 374 ? -18.438 28.531 15.305 1 95.88 374 TYR A CA 1
ATOM 2805 C C . TYR A 1 374 ? -18.969 29.906 14.93 1 95.88 374 TYR A C 1
ATOM 2807 O O . TYR A 1 374 ? -20.156 30.062 14.609 1 95.88 374 TYR A O 1
ATOM 2815 N N . ALA A 1 375 ? -18.109 30.906 15 1 96.06 375 ALA A N 1
ATOM 2816 C CA . ALA A 1 375 ? -18.5 32.25 14.617 1 96.06 375 ALA A CA 1
ATOM 2817 C C . ALA A 1 375 ? -18.906 32.312 13.148 1 96.06 375 ALA A C 1
ATOM 2819 O O . ALA A 1 375 ? -19.812 33.062 12.781 1 96.06 375 ALA A O 1
ATOM 2820 N N . ALA A 1 376 ? -18.219 31.562 12.297 1 96.44 376 ALA A N 1
ATOM 2821 C CA . ALA A 1 376 ? -18.547 31.516 10.875 1 96.44 376 ALA A CA 1
ATOM 2822 C C . ALA A 1 376 ? -19.922 30.906 10.648 1 96.44 376 ALA A C 1
ATOM 2824 O O . ALA A 1 376 ? -20.656 31.297 9.734 1 96.44 376 ALA A O 1
ATOM 2825 N N . VAL A 1 377 ? -20.281 29.922 11.43 1 95.38 377 VAL A N 1
ATOM 2826 C CA . VAL A 1 377 ? -21.609 29.328 11.359 1 95.38 377 VAL A CA 1
ATOM 2827 C C . VAL A 1 377 ? -22.656 30.359 11.773 1 95.38 377 VAL A C 1
ATOM 2829 O O . VAL A 1 377 ? -23.672 30.531 11.094 1 95.38 377 VAL A O 1
ATOM 2832 N N . GLU A 1 378 ? -22.422 31.125 12.867 1 94.94 378 GLU A N 1
ATOM 2833 C CA . GLU A 1 378 ? -23.344 32.125 13.375 1 94.94 378 GLU A CA 1
ATOM 2834 C C . GLU A 1 378 ? -23.5 33.281 12.391 1 94.94 378 GLU A C 1
ATOM 2836 O O . GLU A 1 378 ? -24.578 33.875 12.281 1 94.94 378 GLU A O 1
ATOM 2841 N N . ALA A 1 379 ? -22.453 33.562 11.664 1 95.88 379 ALA A N 1
ATOM 2842 C CA . ALA A 1 379 ? -22.469 34.656 10.695 1 95.88 379 ALA A CA 1
ATOM 2843 C C . ALA A 1 379 ? -23.094 34.188 9.375 1 95.88 379 ALA A C 1
ATOM 2845 O O . ALA A 1 379 ? -23.312 35 8.477 1 95.88 379 ALA A O 1
ATOM 2846 N N . GLY A 1 380 ? -23.344 32.938 9.172 1 93.62 380 GLY A N 1
ATOM 2847 C CA . GLY A 1 380 ? -24 32.438 7.984 1 93.62 380 GLY A CA 1
ATOM 2848 C C . GLY A 1 380 ? -23.031 32.031 6.879 1 93.62 380 GLY A C 1
ATOM 2849 O O . GLY A 1 380 ? -23.453 31.75 5.758 1 93.62 380 GLY A O 1
ATOM 2850 N N . LEU A 1 381 ? -21.734 32.031 7.156 1 95.38 381 LEU A N 1
ATOM 2851 C CA . LEU A 1 381 ? -20.734 31.672 6.168 1 95.38 381 LEU A CA 1
ATOM 2852 C C . LEU A 1 381 ? -20.656 30.156 6 1 95.38 381 LEU A C 1
ATOM 2854 O O . LEU A 1 381 ? -20.25 29.672 4.941 1 95.38 381 LEU A O 1
ATOM 2858 N N . ILE A 1 382 ? -20.969 29.391 7.035 1 95.31 382 ILE A N 1
ATOM 2859 C CA . ILE A 1 382 ? -21.125 27.938 7.043 1 95.31 382 ILE A CA 1
ATOM 2860 C C . ILE A 1 382 ? -22.578 27.578 7.387 1 95.31 382 ILE A C 1
ATOM 2862 O O . ILE A 1 382 ? -23.141 28.094 8.352 1 95.31 382 ILE A O 1
ATOM 2866 N N . PRO A 1 383 ? -23.172 26.75 6.609 1 93.19 383 PRO A N 1
ATOM 2867 C CA . PRO A 1 383 ? -24.594 26.438 6.836 1 93.19 383 PRO A CA 1
ATOM 2868 C C . PRO A 1 383 ? -24.844 25.828 8.203 1 93.19 383 PRO A C 1
ATOM 2870 O O . PRO A 1 383 ? -24.234 24.812 8.555 1 93.19 383 PRO A O 1
ATOM 2873 N N . LYS A 1 384 ? -25.828 26.375 8.914 1 91.31 384 LYS A N 1
ATOM 2874 C CA . LYS A 1 384 ? -26.156 25.938 10.266 1 91.31 384 LYS A CA 1
ATOM 2875 C C . LYS A 1 384 ? -26.859 24.578 10.25 1 91.31 384 LYS A C 1
ATOM 2877 O O . LYS A 1 384 ? -26.766 23.812 11.219 1 91.31 384 LYS A O 1
ATOM 2882 N N . ASP A 1 385 ? -27.516 24.266 9.164 1 90.75 385 ASP A N 1
ATOM 2883 C CA . ASP A 1 385 ? -28.312 23.047 9.102 1 90.75 385 ASP A CA 1
ATOM 2884 C C . ASP A 1 385 ? -27.5 21.875 8.531 1 90.75 385 ASP A C 1
ATOM 2886 O O . ASP A 1 385 ? -28.062 20.828 8.219 1 90.75 385 ASP A O 1
ATOM 2890 N N . ASP A 1 386 ? -26.188 22.094 8.43 1 93.25 386 ASP A N 1
ATOM 2891 C CA . ASP A 1 386 ? -25.312 21.047 7.914 1 93.25 386 ASP A CA 1
ATOM 2892 C C . ASP A 1 386 ? -24.328 20.594 8.977 1 93.25 386 ASP A C 1
ATOM 2894 O O . ASP A 1 386 ? -23.156 21 8.953 1 93.25 386 ASP A O 1
ATOM 2898 N N . GLY A 1 387 ? -24.828 19.734 9.82 1 91.81 387 GLY A N 1
ATOM 2899 C CA . GLY A 1 387 ? -24 19.219 10.898 1 91.81 387 GLY A CA 1
ATOM 2900 C C . GLY A 1 387 ? -22.797 18.422 10.406 1 91.81 387 GLY A C 1
ATOM 2901 O O . GLY A 1 387 ? -21.734 18.438 11.031 1 91.81 387 GLY A O 1
ATOM 2902 N N . LEU A 1 388 ? -22.969 17.766 9.289 1 92.94 388 LEU A N 1
ATOM 2903 C CA . LEU A 1 388 ? -21.906 16.953 8.711 1 92.94 388 LEU A CA 1
ATOM 2904 C C . LEU A 1 388 ? -20.734 17.812 8.266 1 92.94 388 LEU A C 1
ATOM 2906 O O . LEU A 1 388 ? -19.578 17.516 8.57 1 92.94 388 LEU A O 1
ATOM 2910 N N . LEU A 1 389 ? -21.062 18.875 7.562 1 95.06 389 LEU A N 1
ATOM 2911 C CA . LEU A 1 389 ? -20.031 19.812 7.117 1 95.06 389 LEU A CA 1
ATOM 2912 C C . LEU A 1 389 ? -19.297 20.422 8.305 1 95.06 389 LEU A C 1
ATOM 2914 O O . LEU A 1 389 ? -18.062 20.531 8.281 1 95.06 389 LEU A O 1
ATOM 2918 N N . GLN A 1 390 ? -19.984 20.766 9.305 1 95.25 390 GLN A N 1
ATOM 2919 C CA . GLN A 1 390 ? -19.391 21.406 10.477 1 95.25 390 GLN A CA 1
ATOM 2920 C C . GLN A 1 390 ? -18.438 20.453 11.195 1 95.25 390 GLN A C 1
ATOM 2922 O O . GLN A 1 390 ? -17.328 20.844 11.547 1 95.25 390 GLN A O 1
ATOM 2927 N N . ILE A 1 391 ? -18.859 19.266 11.398 1 93.88 391 ILE A N 1
ATOM 2928 C CA . ILE A 1 391 ? -18.047 18.344 12.164 1 93.88 391 ILE A CA 1
ATOM 2929 C C . ILE A 1 391 ? -16.766 18.031 11.391 1 93.88 391 ILE A C 1
ATOM 2931 O O . ILE A 1 391 ? -15.695 17.844 11.992 1 93.88 391 ILE A O 1
ATOM 2935 N N . ILE A 1 392 ? -16.812 17.938 10.07 1 95.31 392 ILE A N 1
ATOM 2936 C CA . ILE A 1 392 ? -15.633 17.703 9.25 1 95.31 392 ILE A CA 1
ATOM 2937 C C . ILE A 1 392 ? -14.664 18.875 9.383 1 95.31 392 ILE A C 1
ATOM 2939 O O . ILE A 1 392 ? -13.453 18.672 9.516 1 95.31 392 ILE A O 1
ATOM 2943 N N . ILE A 1 393 ? -15.203 20.062 9.375 1 96.38 393 ILE A N 1
ATOM 2944 C CA . ILE A 1 393 ? -14.398 21.266 9.516 1 96.38 393 ILE A CA 1
ATOM 2945 C C . ILE A 1 393 ? -13.695 21.266 10.875 1 96.38 393 ILE A C 1
ATOM 2947 O O . ILE A 1 393 ? -12.484 21.516 10.961 1 96.38 393 ILE A O 1
ATOM 2951 N N . TYR A 1 394 ? -14.414 20.953 11.945 1 96 394 TYR A N 1
ATOM 2952 C CA . TYR A 1 394 ? -13.836 20.906 13.289 1 96 394 TYR A CA 1
ATOM 2953 C C . TYR A 1 394 ? -12.773 19.828 13.391 1 96 394 TYR A C 1
ATOM 2955 O O . TYR A 1 394 ? -11.695 20.062 13.945 1 96 394 TYR A O 1
ATOM 2963 N N . MET A 1 395 ? -13.047 18.75 12.836 1 94.31 395 MET A N 1
ATOM 2964 C CA . MET A 1 395 ? -12.141 17.594 12.914 1 94.31 395 MET A CA 1
ATOM 2965 C C . MET A 1 395 ? -10.828 17.906 12.211 1 94.31 395 MET A C 1
ATOM 2967 O O . MET A 1 395 ? -9.758 17.5 12.68 1 94.31 395 MET A O 1
ATOM 2971 N N . GLN A 1 396 ? -10.852 18.594 11.117 1 97.12 396 GLN A N 1
ATOM 2972 C CA . GLN A 1 396 ? -9.672 18.891 10.312 1 97.12 396 GLN A CA 1
ATOM 2973 C C . GLN A 1 396 ? -8.688 19.766 11.086 1 97.12 396 GLN A C 1
ATOM 2975 O O . GLN A 1 396 ? -7.488 19.766 10.805 1 97.12 396 GLN A O 1
ATOM 2980 N N . ALA A 1 397 ? -9.188 20.516 12.078 1 97 397 ALA A N 1
ATOM 2981 C CA . ALA A 1 397 ? -8.32 21.375 12.883 1 97 397 ALA A CA 1
ATOM 2982 C C . ALA A 1 397 ? -7.625 20.578 13.984 1 97 397 ALA A C 1
ATOM 2984 O O . ALA A 1 397 ? -6.656 21.062 14.578 1 97 397 ALA A O 1
ATOM 2985 N N . ALA A 1 398 ? -8.047 19.359 14.219 1 95.94 398 ALA A N 1
ATOM 2986 C CA . ALA A 1 398 ? -7.602 18.641 15.406 1 95.94 398 ALA A CA 1
ATOM 2987 C C . ALA A 1 398 ? -6.727 17.438 15.039 1 95.94 398 ALA A C 1
ATOM 2989 O O . ALA A 1 398 ? -6.402 16.609 15.891 1 95.94 398 ALA A O 1
ATOM 2990 N N . VAL A 1 399 ? -6.289 17.328 13.836 1 95.38 399 VAL A N 1
ATOM 2991 C CA . VAL A 1 399 ? -5.512 16.188 13.375 1 95.38 399 VAL A CA 1
ATOM 2992 C C . VAL A 1 399 ? -4.031 16.406 13.68 1 95.38 399 VAL A C 1
ATOM 2994 O O . VAL A 1 399 ? -3.586 17.547 13.836 1 95.38 399 VAL A O 1
ATOM 2997 N N . PRO A 1 400 ? -3.209 15.352 13.859 1 95.19 400 PRO A N 1
ATOM 2998 C CA . PRO A 1 400 ? -1.762 15.508 14.031 1 95.19 400 PRO A CA 1
ATOM 2999 C C . PRO A 1 400 ? -1.062 15.938 12.742 1 95.19 400 PRO A C 1
ATOM 3001 O O . PRO A 1 400 ? -1.709 16.078 11.703 1 95.19 400 PRO A O 1
ATOM 3004 N N . SER A 1 401 ? 0.261 16.156 12.836 1 96.56 401 SER A N 1
ATOM 3005 C CA . SER A 1 401 ? 1.054 16.625 11.703 1 96.56 401 SER A CA 1
ATOM 3006 C C . SER A 1 401 ? 1.118 15.562 10.602 1 96.56 401 SER A C 1
ATOM 3008 O O . SER A 1 401 ? 1.049 14.367 10.883 1 96.56 401 SER A O 1
ATOM 3010 N N . SER A 1 402 ? 1.222 15.969 9.414 1 94.88 402 SER A N 1
ATOM 3011 C CA . SER A 1 402 ? 1.249 15.07 8.266 1 94.88 402 SER A CA 1
ATOM 3012 C C . SER A 1 402 ? 2.609 14.398 8.125 1 94.88 402 SER A C 1
ATOM 3014 O O . SER A 1 402 ? 3.641 15.07 8.078 1 94.88 402 SER A O 1
ATOM 3016 N N . GLN A 1 403 ? 2.604 13.211 7.934 1 91.44 403 GLN A N 1
ATOM 3017 C CA . GLN A 1 403 ? 3.846 12.477 7.727 1 91.44 403 GLN A CA 1
ATOM 3018 C C . GLN A 1 403 ? 4.438 12.766 6.352 1 91.44 403 GLN A C 1
ATOM 3020 O O . GLN A 1 403 ? 5.598 12.445 6.086 1 91.44 403 GLN A O 1
ATOM 3025 N N . THR A 1 404 ? 3.656 13.375 5.52 1 92.19 404 THR A N 1
ATOM 3026 C CA . THR A 1 404 ? 4.148 13.75 4.199 1 92.19 404 THR A CA 1
ATOM 3027 C C . THR A 1 404 ? 5.395 14.625 4.316 1 92.19 404 THR A C 1
ATOM 3029 O O . THR A 1 404 ? 6.285 14.562 3.467 1 92.19 404 THR A O 1
ATOM 3032 N N . ALA A 1 405 ? 5.457 15.445 5.367 1 93.81 405 ALA A N 1
ATOM 3033 C CA . ALA A 1 405 ? 6.617 16.312 5.578 1 93.81 405 ALA A CA 1
ATOM 3034 C C . ALA A 1 405 ? 7.887 15.484 5.77 1 93.81 405 ALA A C 1
ATOM 3036 O O . ALA A 1 405 ? 8.961 15.859 5.293 1 93.81 405 ALA A O 1
ATOM 3037 N N . VAL A 1 406 ? 7.766 14.367 6.445 1 93.69 406 VAL A N 1
ATOM 3038 C CA . VAL A 1 406 ? 8.906 13.477 6.664 1 93.69 406 VAL A CA 1
ATOM 3039 C C . VAL A 1 406 ? 9.367 12.891 5.328 1 93.69 406 VAL A C 1
ATOM 3041 O O . VAL A 1 406 ? 10.562 12.867 5.039 1 93.69 406 VAL A O 1
ATOM 3044 N N . SER A 1 407 ? 8.438 12.445 4.562 1 92.5 407 SER A N 1
ATOM 3045 C CA . SER A 1 407 ? 8.75 11.891 3.248 1 92.5 407 SER A CA 1
ATOM 3046 C C . SER A 1 407 ? 9.375 12.938 2.34 1 92.5 407 SER A C 1
ATOM 3048 O O . SER A 1 407 ? 10.297 12.633 1.574 1 92.5 407 SER A O 1
ATOM 3050 N N . PHE A 1 408 ? 8.867 14.078 2.463 1 92.75 408 PHE A N 1
ATOM 3051 C CA . PHE A 1 408 ? 9.367 15.148 1.609 1 92.75 408 PHE A CA 1
ATOM 3052 C C . PHE A 1 408 ? 10.805 15.508 1.976 1 92.75 408 PHE A C 1
ATOM 3054 O O . PHE A 1 408 ? 11.641 15.703 1.096 1 92.75 408 PHE A O 1
ATOM 3061 N N . LEU A 1 409 ? 11.078 15.633 3.225 1 92.81 409 LEU A N 1
ATOM 3062 C CA . LEU A 1 409 ? 12.438 15.906 3.672 1 92.81 409 LEU A CA 1
ATOM 3063 C C . LEU A 1 409 ? 13.391 14.797 3.25 1 92.81 409 LEU A C 1
ATOM 3065 O O . LEU A 1 409 ? 14.5 15.062 2.795 1 92.81 409 LEU A O 1
ATOM 3069 N N . ALA A 1 410 ? 12.93 13.578 3.367 1 90.56 410 ALA A N 1
ATOM 3070 C CA . ALA A 1 410 ? 13.742 12.438 2.957 1 90.56 410 ALA A CA 1
ATOM 3071 C C . ALA A 1 410 ? 14.039 12.484 1.461 1 90.56 410 ALA A C 1
ATOM 3073 O O . ALA A 1 410 ? 15.18 12.281 1.043 1 90.56 410 ALA A O 1
ATOM 3074 N N . ALA A 1 411 ? 13.094 12.781 0.719 1 89.38 411 ALA A N 1
ATOM 3075 C CA . ALA A 1 411 ? 13.234 12.797 -0.735 1 89.38 411 ALA A CA 1
ATOM 3076 C C . ALA A 1 411 ? 14.078 13.977 -1.195 1 89.38 411 ALA A C 1
ATOM 3078 O O . ALA A 1 411 ? 14.711 13.922 -2.25 1 89.38 411 ALA A O 1
ATOM 3079 N N . SER A 1 412 ? 14.055 15.078 -0.424 1 88.81 412 SER A N 1
ATOM 3080 C CA . SER A 1 412 ? 14.742 16.312 -0.802 1 88.81 412 SER A CA 1
ATOM 3081 C C . SER A 1 412 ? 16.203 16.281 -0.361 1 88.81 412 SER A C 1
ATOM 3083 O O . SER A 1 412 ? 16.875 17.312 -0.386 1 88.81 412 SER A O 1
ATOM 3085 N N . GLY A 1 413 ? 16.609 15.227 0.123 1 86.06 413 GLY A N 1
ATOM 3086 C CA . GLY A 1 413 ? 18 15.094 0.51 1 86.06 413 GLY A CA 1
ATOM 3087 C C . GLY A 1 413 ? 18.312 15.703 1.863 1 86.06 413 GLY A C 1
ATOM 3088 O O . GLY A 1 413 ? 19.391 16.266 2.07 1 86.06 413 GLY A O 1
ATOM 3089 N N . LYS A 1 414 ? 17.375 15.812 2.688 1 92 414 LYS A N 1
ATOM 3090 C CA . LYS A 1 414 ? 17.562 16.297 4.055 1 92 414 LYS A CA 1
ATOM 3091 C C . LYS A 1 414 ? 17.266 15.195 5.07 1 92 414 LYS A C 1
ATOM 3093 O O . LYS A 1 414 ? 16.344 15.328 5.887 1 92 414 LYS A O 1
ATOM 3098 N N . PRO A 1 415 ? 18.062 14.156 5.027 1 89.75 415 PRO A N 1
ATOM 3099 C CA . PRO A 1 415 ? 17.781 12.961 5.828 1 89.75 415 PRO A CA 1
ATOM 3100 C C . PRO A 1 415 ? 17.797 13.234 7.328 1 89.75 415 PRO A C 1
ATOM 3102 O O . PRO A 1 415 ? 17.031 12.648 8.086 1 89.75 415 PRO A O 1
ATOM 3105 N N . ASN A 1 416 ? 18.688 14.141 7.809 1 91.12 416 ASN A N 1
ATOM 3106 C CA . ASN A 1 416 ? 18.766 14.406 9.242 1 91.12 416 ASN A CA 1
ATOM 3107 C C . ASN A 1 416 ? 17.516 15.117 9.75 1 91.12 416 ASN A C 1
ATOM 3109 O O . ASN A 1 416 ? 17.031 14.828 10.844 1 91.12 416 ASN A O 1
ATOM 3113 N N . LEU A 1 417 ? 17.047 16 8.977 1 92.75 417 LEU A N 1
ATOM 3114 C CA . LEU A 1 417 ? 15.812 16.672 9.336 1 92.75 417 LEU A CA 1
ATOM 3115 C C . LEU A 1 417 ? 14.633 15.711 9.32 1 92.75 417 LEU A C 1
ATOM 3117 O O . LEU A 1 417 ? 13.742 15.797 10.172 1 92.75 417 LEU A O 1
ATOM 3121 N N . SER A 1 418 ? 14.633 14.844 8.258 1 93 418 SER A N 1
ATOM 3122 C CA . SER A 1 418 ? 13.602 13.812 8.164 1 93 418 SER A CA 1
ATOM 3123 C C . SER A 1 418 ? 13.602 12.922 9.398 1 93 418 SER A C 1
ATOM 3125 O O . SER A 1 418 ? 12.539 12.602 9.945 1 93 418 SER A O 1
ATOM 3127 N N . GLN A 1 419 ? 14.727 12.578 9.836 1 92.25 419 GLN A N 1
ATOM 3128 C CA . GLN A 1 419 ? 14.898 11.727 11.016 1 92.25 419 GLN A CA 1
ATOM 3129 C C . GLN A 1 419 ? 14.43 12.445 12.273 1 92.25 419 GLN A C 1
ATOM 3131 O O . GLN A 1 419 ? 13.742 11.859 13.117 1 92.25 419 GLN A O 1
ATOM 3136 N N . GLU A 1 420 ? 14.781 13.688 12.43 1 91.38 420 GLU A N 1
ATOM 3137 C CA . GLU A 1 420 ? 14.375 14.469 13.594 1 91.38 420 GLU A CA 1
ATOM 3138 C C . GLU A 1 420 ? 12.859 14.633 13.641 1 91.38 420 GLU A C 1
ATOM 3140 O O . GLU A 1 420 ? 12.25 14.477 14.703 1 91.38 420 GLU A O 1
ATOM 3145 N N . LEU A 1 421 ? 12.344 14.961 12.562 1 93.38 421 LEU A N 1
ATOM 3146 C CA . LEU A 1 421 ? 10.906 15.172 12.484 1 93.38 421 LEU A CA 1
ATOM 3147 C C . LEU A 1 421 ? 10.148 13.883 12.789 1 93.38 421 LEU A C 1
ATOM 3149 O O . LEU A 1 421 ? 9.078 13.922 13.406 1 93.38 421 LEU A O 1
ATOM 3153 N N . SER A 1 422 ? 10.656 12.758 12.336 1 93.06 422 SER A N 1
ATOM 3154 C CA . SER A 1 422 ? 10.023 11.477 12.594 1 93.06 422 SER A CA 1
ATOM 3155 C C . SER A 1 422 ? 9.977 11.18 14.094 1 93.06 422 SER A C 1
ATOM 3157 O O . SER A 1 422 ? 9 10.609 14.586 1 93.06 422 SER A O 1
ATOM 3159 N N . GLY A 1 423 ? 10.969 11.555 14.797 1 91.69 423 GLY A N 1
ATOM 3160 C CA . GLY A 1 423 ? 10.992 11.375 16.234 1 91.69 423 GLY A CA 1
ATOM 3161 C C . GLY A 1 423 ? 9.922 12.18 16.953 1 91.69 423 GLY A C 1
ATOM 3162 O O . GLY A 1 423 ? 9.406 11.758 18 1 91.69 423 GLY A O 1
ATOM 3163 N N . LEU A 1 424 ? 9.68 13.25 16.406 1 92.81 424 LEU A N 1
ATOM 3164 C CA . LEU A 1 424 ? 8.664 14.141 16.953 1 92.81 424 LEU A CA 1
ATOM 3165 C C . LEU A 1 424 ? 7.262 13.625 16.641 1 92.81 424 LEU A C 1
ATOM 3167 O O . LEU A 1 424 ? 6.359 13.719 17.469 1 92.81 424 LEU A O 1
ATOM 3171 N N . TYR A 1 425 ? 7.051 13.039 15.484 1 93.38 425 TYR A N 1
ATOM 3172 C CA . TYR A 1 425 ? 5.715 12.695 15.008 1 93.38 425 TYR A CA 1
ATOM 3173 C C . TYR A 1 425 ? 5.188 11.445 15.703 1 93.38 425 TYR A C 1
ATOM 3175 O O . TYR A 1 425 ? 3.982 11.32 15.93 1 93.38 425 TYR A O 1
ATOM 3183 N N . LEU A 1 426 ? 6.043 10.602 16.156 1 89.94 426 LEU A N 1
ATOM 3184 C CA . LEU A 1 426 ? 5.578 9.367 16.781 1 89.94 426 LEU A CA 1
ATOM 3185 C C . LEU A 1 426 ? 4.805 9.656 18.062 1 89.94 426 LEU A C 1
ATOM 3187 O O . LEU A 1 426 ? 3.639 9.266 18.188 1 89.94 426 LEU A O 1
ATOM 3191 N N . PRO A 1 427 ? 5.406 10.352 19 1 91.94 427 PRO A N 1
ATOM 3192 C CA . PRO A 1 427 ? 4.621 10.648 20.203 1 91.94 427 PRO A CA 1
ATOM 3193 C C . PRO A 1 427 ? 3.389 11.5 19.906 1 91.94 427 PRO A C 1
ATOM 3195 O O . PRO A 1 427 ? 2.363 11.367 20.578 1 91.94 427 PRO A O 1
ATOM 3198 N N . GLN A 1 428 ? 3.459 12.328 18.969 1 94.81 428 GLN A N 1
ATOM 3199 C CA . GLN A 1 428 ? 2.307 13.148 18.609 1 94.81 428 GLN A CA 1
ATOM 3200 C C . GLN A 1 428 ? 1.132 12.273 18.172 1 94.81 428 GLN A C 1
ATOM 3202 O O . GLN A 1 428 ? -0.013 12.539 18.547 1 94.81 428 GLN A O 1
ATOM 3207 N N . TYR A 1 429 ? 1.393 11.273 17.406 1 90.19 429 TYR A N 1
ATOM 3208 C CA . TYR A 1 429 ? 0.344 10.383 16.938 1 90.19 429 TYR A CA 1
ATOM 3209 C C . TYR A 1 429 ? -0.239 9.562 18.078 1 90.19 429 TYR A C 1
ATOM 3211 O O . TYR A 1 429 ? -1.443 9.297 18.109 1 90.19 429 TYR A O 1
ATOM 3219 N N . VAL A 1 430 ? 0.572 9.227 19.016 1 89.69 430 VAL A N 1
ATOM 3220 C CA . VAL A 1 430 ? 0.088 8.492 20.188 1 89.69 430 VAL A CA 1
ATOM 3221 C C . VAL A 1 430 ? -0.837 9.383 21.016 1 89.69 430 VAL A C 1
ATOM 3223 O O . VAL A 1 430 ? -1.944 8.977 21.375 1 89.69 430 VAL A O 1
ATOM 3226 N N . LEU A 1 431 ? -0.463 10.578 21.203 1 92.88 431 LEU A N 1
ATOM 3227 C CA . LEU A 1 431 ? -1.238 11.508 22.031 1 92.88 431 LEU A CA 1
ATOM 3228 C C . LEU A 1 431 ? -2.508 11.945 21.297 1 92.88 431 LEU A C 1
ATOM 3230 O O . LEU A 1 431 ? -3.512 12.266 21.938 1 92.88 431 LEU A O 1
ATOM 3234 N N . SER A 1 432 ? -2.438 11.93 19.984 1 92.56 432 SER A N 1
ATOM 3235 C CA . SER A 1 432 ? -3.566 12.414 19.203 1 92.56 432 SER A CA 1
ATOM 3236 C C . SER A 1 432 ? -4.777 11.5 19.359 1 92.56 432 SER A C 1
ATOM 3238 O O . SER A 1 432 ? -5.906 11.906 19.047 1 92.56 432 SER A O 1
ATOM 3240 N N . VAL A 1 433 ? -4.617 10.266 19.844 1 87.75 433 VAL A N 1
ATOM 3241 C CA . VAL A 1 433 ? -5.715 9.344 20.094 1 87.75 433 VAL A CA 1
ATOM 3242 C C . VAL A 1 433 ? -6.715 9.977 21.062 1 87.75 433 VAL A C 1
ATOM 3244 O O . VAL A 1 433 ? -7.926 9.922 20.844 1 87.75 433 VAL A O 1
ATOM 3247 N N . PHE A 1 434 ? -6.211 10.656 22 1 90 434 PHE A N 1
ATOM 3248 C CA . PHE A 1 434 ? -7.055 11.25 23.047 1 90 434 PHE A CA 1
ATOM 3249 C C . PHE A 1 434 ? -7.547 12.625 22.625 1 90 434 PHE A C 1
ATOM 3251 O O . PHE A 1 434 ? -8.727 12.953 22.797 1 90 434 PHE A O 1
ATOM 3258 N N . THR A 1 435 ? -6.699 13.352 22.047 1 92.88 435 THR A N 1
ATOM 3259 C CA . THR A 1 435 ? -7.051 14.734 21.734 1 92.88 435 THR A CA 1
ATOM 3260 C C . THR A 1 435 ? -8.094 14.797 20.625 1 92.88 435 THR A C 1
ATOM 3262 O O . THR A 1 435 ? -8.977 15.656 20.656 1 92.88 435 THR A O 1
ATOM 3265 N N . ILE A 1 436 ? -7.988 13.922 19.703 1 89.5 436 ILE A N 1
ATOM 3266 C CA . ILE A 1 436 ? -8.953 13.969 18.609 1 89.5 436 ILE A CA 1
ATOM 3267 C C . ILE A 1 436 ? -10.328 13.531 19.109 1 89.5 436 ILE A C 1
ATOM 3269 O O . ILE A 1 436 ? -11.352 14.07 18.672 1 89.5 436 ILE A O 1
ATOM 3273 N N . ALA A 1 437 ? -10.391 12.516 19.938 1 87.88 437 ALA A N 1
ATOM 3274 C CA . ALA A 1 437 ? -11.656 12.086 20.531 1 87.88 437 ALA A CA 1
ATOM 3275 C C . ALA A 1 437 ? -12.312 13.227 21.297 1 87.88 437 ALA A C 1
ATOM 3277 O O . ALA A 1 437 ? -13.508 13.484 21.141 1 87.88 437 ALA A O 1
ATOM 3278 N N . PHE A 1 438 ? -11.516 13.875 22.047 1 90.31 438 PHE A N 1
ATOM 3279 C CA . PHE A 1 438 ? -12.023 15.008 22.812 1 90.31 438 PHE A CA 1
ATOM 3280 C C . PHE A 1 438 ? -12.516 16.109 21.891 1 90.31 438 PHE A C 1
ATOM 3282 O O . PHE A 1 438 ? -13.539 16.75 22.156 1 90.31 438 PHE A O 1
ATOM 3289 N N . SER A 1 439 ? -11.781 16.344 20.859 1 92.25 439 SER A N 1
ATOM 3290 C CA . SER A 1 439 ? -12.148 17.391 19.906 1 92.25 439 SER A CA 1
ATOM 3291 C C . SER A 1 439 ? -13.461 17.062 19.203 1 92.25 439 SER A C 1
ATOM 3293 O O . SER A 1 439 ? -14.273 17.953 18.953 1 92.25 439 SER A O 1
ATOM 3295 N N . ILE A 1 440 ? -13.664 15.859 18.875 1 88.94 440 ILE A N 1
ATOM 3296 C CA . ILE A 1 440 ? -14.883 15.453 18.188 1 88.94 440 ILE A CA 1
ATOM 3297 C C . ILE A 1 440 ? -16.094 15.633 19.109 1 88.94 440 ILE A C 1
ATOM 3299 O O . ILE A 1 440 ? -17.125 16.172 18.703 1 88.94 440 ILE A O 1
ATOM 3303 N N . VAL A 1 441 ? -15.953 15.25 20.359 1 87.62 441 VAL A N 1
ATOM 3304 C CA . VAL A 1 441 ? -17.031 15.406 21.328 1 87.62 441 VAL A CA 1
ATOM 3305 C C . VAL A 1 441 ? -17.312 16.891 21.562 1 87.62 441 VAL A C 1
ATOM 3307 O O . VAL A 1 441 ? -18.469 17.297 21.625 1 87.62 441 VAL A O 1
ATOM 3310 N N . SER A 1 442 ? -16.266 17.594 21.688 1 90.94 442 SER A N 1
ATOM 3311 C CA . SER A 1 442 ? -16.406 19.031 21.875 1 90.94 442 SER A CA 1
ATOM 3312 C C . SER A 1 442 ? -17.109 19.672 20.672 1 90.94 442 SER A C 1
ATOM 3314 O O . SER A 1 442 ? -17.938 20.562 20.828 1 90.94 442 SER A O 1
ATOM 3316 N N . ALA A 1 443 ? -16.734 19.25 19.484 1 92.25 443 ALA A N 1
ATOM 3317 C CA . ALA A 1 443 ? -17.328 19.766 18.25 1 92.25 443 ALA A CA 1
ATOM 3318 C C . ALA A 1 443 ? -18.828 19.469 18.219 1 92.25 443 ALA A C 1
ATOM 3320 O O . ALA A 1 443 ? -19.625 20.328 17.844 1 92.25 443 ALA A O 1
ATOM 3321 N N . ILE A 1 444 ? -19.219 18.328 18.547 1 89.44 444 ILE A N 1
ATOM 3322 C CA . ILE A 1 444 ? -20.625 17.922 18.531 1 89.44 444 ILE A CA 1
ATOM 3323 C C . ILE A 1 444 ? -21.406 18.766 19.531 1 89.44 444 ILE A C 1
ATOM 3325 O O . ILE A 1 444 ? -22.531 19.172 19.25 1 89.44 444 ILE A O 1
ATOM 3329 N N . SER A 1 445 ? -20.812 18.938 20.672 1 87.25 445 SER A N 1
ATOM 3330 C CA . SER A 1 445 ? -21.469 19.797 21.672 1 87.25 445 SER A CA 1
ATOM 3331 C C . SER A 1 445 ? -21.672 21.203 21.141 1 87.25 445 SER A C 1
ATOM 3333 O O . SER A 1 445 ? -22.703 21.828 21.406 1 87.25 445 SER A O 1
ATOM 3335 N N . LEU A 1 446 ? -20.719 21.688 20.438 1 88.88 446 LEU A N 1
ATOM 3336 C CA . LEU A 1 446 ? -20.797 23.031 19.859 1 88.88 446 LEU A CA 1
ATOM 3337 C C . LEU A 1 446 ? -21.875 23.094 18.781 1 88.88 446 LEU A C 1
ATOM 3339 O O . LEU A 1 446 ? -22.578 24.094 18.656 1 88.88 446 LEU A O 1
ATOM 3343 N N . ILE A 1 447 ? -21.953 22.062 17.969 1 89.94 447 ILE A N 1
ATOM 3344 C CA . ILE A 1 447 ? -22.922 22 16.875 1 89.94 447 ILE A CA 1
ATOM 3345 C C . ILE A 1 447 ? -24.344 21.938 17.453 1 89.94 447 ILE A C 1
ATOM 3347 O O . ILE A 1 447 ? -25.266 22.547 16.906 1 89.94 447 ILE A O 1
ATOM 3351 N N . GLY A 1 448 ? -24.547 21.141 18.484 1 80.56 448 GLY A N 1
ATOM 3352 C CA . GLY A 1 448 ? -25.844 21.062 19.141 1 80.56 448 GLY A CA 1
ATOM 3353 C C . GLY A 1 448 ? -26.297 22.375 19.734 1 80.56 448 GLY A C 1
ATOM 3354 O O . GLY A 1 448 ? -27.5 22.609 19.891 1 80.56 448 GLY A O 1
ATOM 3355 N N . GLU A 1 449 ? -25.344 23.109 20.156 1 68.69 449 GLU A N 1
ATOM 3356 C CA . GLU A 1 449 ? -25.656 24.406 20.75 1 68.69 449 GLU A CA 1
ATOM 3357 C C . GLU A 1 449 ? -25.953 25.453 19.688 1 68.69 449 GLU A C 1
ATOM 3359 O O . GLU A 1 449 ? -26.578 26.469 19.969 1 68.69 449 GLU A O 1
ATOM 3364 N N . SER A 1 450 ? -25.469 25.188 18.484 1 62.72 450 SER A N 1
ATOM 3365 C CA . SER A 1 450 ? -25.734 26.156 17.422 1 62.72 450 SER A CA 1
ATOM 3366 C C . SER A 1 450 ? -27.125 25.969 16.844 1 62.72 450 SER A C 1
ATOM 3368 O O . SER A 1 450 ? -27.641 24.859 16.766 1 62.72 450 SER A O 1
ATOM 3370 N N . MET B 1 1 ? -22.312 0.521 0.408 1 18.45 1 MET B N 1
ATOM 3371 C CA . MET B 1 1 ? -22.234 0.125 -0.996 1 18.45 1 MET B CA 1
ATOM 3372 C C . MET B 1 1 ? -23.547 -0.493 -1.454 1 18.45 1 MET B C 1
ATOM 3374 O O . MET B 1 1 ? -23.938 -1.573 -0.995 1 18.45 1 MET B O 1
ATOM 3378 N N . ALA B 1 2 ? -24.484 0.305 -1.744 1 23.52 2 ALA B N 1
ATOM 3379 C CA . ALA B 1 2 ? -25.766 -0.178 -2.234 1 23.52 2 ALA B CA 1
ATOM 3380 C C . ALA B 1 2 ? -25.578 -1.202 -3.35 1 23.52 2 ALA B C 1
ATOM 3382 O O . ALA B 1 2 ? -24.766 -1.006 -4.25 1 23.52 2 ALA B O 1
ATOM 3383 N N . SER B 1 3 ? -26 -2.35 -3.211 1 22.94 3 SER B N 1
ATOM 3384 C CA . SER B 1 3 ? -26.047 -3.484 -4.129 1 22.94 3 SER B CA 1
ATOM 3385 C C . SER B 1 3 ? -26.781 -3.135 -5.41 1 22.94 3 SER B C 1
ATOM 3387 O O . SER B 1 3 ? -27.906 -2.639 -5.367 1 22.94 3 SER B O 1
ATOM 3389 N N . ALA B 1 4 ? -26.094 -2.721 -6.441 1 28.83 4 ALA B N 1
ATOM 3390 C CA . ALA B 1 4 ? -26.766 -2.586 -7.727 1 28.83 4 ALA B CA 1
ATOM 3391 C C . ALA B 1 4 ? -27.828 -3.682 -7.914 1 28.83 4 ALA B C 1
ATOM 3393 O O . ALA B 1 4 ? -27.656 -4.797 -7.414 1 28.83 4 ALA B O 1
ATOM 3394 N N . PRO B 1 5 ? -28.984 -3.318 -8.32 1 29.31 5 PRO B N 1
ATOM 3395 C CA . PRO B 1 5 ? -30.031 -4.32 -8.562 1 29.31 5 PRO B CA 1
ATOM 3396 C C . PRO B 1 5 ? -29.547 -5.484 -9.422 1 29.31 5 PRO B C 1
ATOM 3398 O O . PRO B 1 5 ? -28.609 -5.32 -10.211 1 29.31 5 PRO B O 1
ATOM 3401 N N . PRO B 1 6 ? -29.828 -6.754 -9.141 1 30.3 6 PRO B N 1
ATOM 3402 C CA . PRO B 1 6 ? -29.484 -7.945 -9.914 1 30.3 6 PRO B CA 1
ATOM 3403 C C . PRO B 1 6 ? -29.891 -7.836 -11.383 1 30.3 6 PRO B C 1
ATOM 3405 O O . PRO B 1 6 ? -31 -7.375 -11.695 1 30.3 6 PRO B O 1
ATOM 3408 N N . LEU B 1 7 ? -29 -7.488 -12.297 1 31.06 7 LEU B N 1
ATOM 3409 C CA . LEU B 1 7 ? -29.406 -7.598 -13.695 1 31.06 7 LEU B CA 1
ATOM 3410 C C . LEU B 1 7 ? -30.109 -8.922 -13.961 1 31.06 7 LEU B C 1
ATOM 3412 O O . LEU B 1 7 ? -29.766 -9.945 -13.367 1 31.06 7 LEU B O 1
ATOM 3416 N N . SER B 1 8 ? -31.281 -8.938 -14.461 1 31.03 8 SER B N 1
ATOM 3417 C CA . SER B 1 8 ? -32 -10.133 -14.891 1 31.03 8 SER B CA 1
ATOM 3418 C C . SER B 1 8 ? -31.094 -11.047 -15.711 1 31.03 8 SER B C 1
ATOM 3420 O O . SER B 1 8 ? -30.344 -10.578 -16.562 1 31.03 8 SER B O 1
ATOM 3422 N N . PRO B 1 9 ? -30.906 -12.352 -15.359 1 36.59 9 PRO B N 1
ATOM 3423 C CA . PRO B 1 9 ? -30.094 -13.32 -16.109 1 36.59 9 PRO B CA 1
ATOM 3424 C C . PRO B 1 9 ? -30.453 -13.367 -17.594 1 36.59 9 PRO B C 1
ATOM 3426 O O . PRO B 1 9 ? -31.625 -13.562 -17.938 1 36.59 9 PRO B O 1
ATOM 3429 N N . PRO B 1 10 ? -29.875 -12.664 -18.5 1 38.12 10 PRO B N 1
ATOM 3430 C CA . PRO B 1 10 ? -30.391 -12.906 -19.844 1 38.12 10 PRO B CA 1
ATOM 3431 C C . PRO B 1 10 ? -30.391 -14.391 -20.219 1 38.12 10 PRO B C 1
ATOM 3433 O O . PRO B 1 10 ? -29.641 -15.18 -19.641 1 38.12 10 PRO B O 1
ATOM 3436 N N . ALA B 1 11 ? -31.25 -14.984 -21.047 1 39.97 11 ALA B N 1
ATOM 3437 C CA . ALA B 1 11 ? -31.438 -16.312 -21.609 1 39.97 11 ALA B CA 1
ATOM 3438 C C . ALA B 1 11 ? -30.109 -16.922 -22.047 1 39.97 11 ALA B C 1
ATOM 3440 O O . ALA B 1 11 ? -29.891 -18.125 -21.906 1 39.97 11 ALA B O 1
ATOM 3441 N N . ASP B 1 12 ? -29.203 -16.422 -23 1 48.41 12 ASP B N 1
ATOM 3442 C CA . ASP B 1 12 ? -28.031 -17.125 -23.5 1 48.41 12 ASP B CA 1
ATOM 3443 C C . ASP B 1 12 ? -26.828 -16.906 -22.609 1 48.41 12 ASP B C 1
ATOM 3445 O O . ASP B 1 12 ? -26.078 -15.938 -22.781 1 48.41 12 ASP B O 1
ATOM 3449 N N . GLY B 1 13 ? -26.719 -17.453 -21.406 1 52.97 13 GLY B N 1
ATOM 3450 C CA . GLY B 1 13 ? -25.969 -17.391 -20.172 1 52.97 13 GLY B CA 1
ATOM 3451 C C . GLY B 1 13 ? -24.469 -17.516 -20.375 1 52.97 13 GLY B C 1
ATOM 3452 O O . GLY B 1 13 ? -23.688 -16.781 -19.75 1 52.97 13 GLY B O 1
ATOM 3453 N N . GLN B 1 14 ? -24.016 -18.438 -21.297 1 61.91 14 GLN B N 1
ATOM 3454 C CA . GLN B 1 14 ? -22.594 -18.703 -21.484 1 61.91 14 GLN B CA 1
ATOM 3455 C C . GLN B 1 14 ? -21.906 -17.562 -22.219 1 61.91 14 GLN B C 1
ATOM 3457 O O . GLN B 1 14 ? -20.797 -17.156 -21.875 1 61.91 14 GLN B O 1
ATOM 3462 N N . SER B 1 15 ? -22.562 -17.078 -23.359 1 63.72 15 SER B N 1
ATOM 3463 C CA . SER B 1 15 ? -21.969 -15.961 -24.094 1 63.72 15 SER B CA 1
ATOM 3464 C C . SER B 1 15 ? -21.859 -14.711 -23.219 1 63.72 15 SER B C 1
ATOM 3466 O O . SER B 1 15 ? -20.875 -13.984 -23.281 1 63.72 15 SER B O 1
ATOM 3468 N N . SER B 1 16 ? -22.875 -14.617 -22.469 1 74.12 16 SER B N 1
ATOM 3469 C CA . SER B 1 16 ? -22.859 -13.477 -21.562 1 74.12 16 SER B CA 1
ATOM 3470 C C . SER B 1 16 ? -21.75 -13.602 -20.531 1 74.12 16 SER B C 1
ATOM 3472 O O . SER B 1 16 ? -21.062 -12.625 -20.219 1 74.12 16 SER B O 1
ATOM 3474 N N . LEU B 1 17 ? -21.516 -14.852 -20.219 1 73.25 17 LEU B N 1
ATOM 3475 C CA . LEU B 1 17 ? -20.469 -15.078 -19.219 1 73.25 17 LEU B CA 1
ATOM 3476 C C . LEU B 1 17 ? -19.094 -14.859 -19.828 1 73.25 17 LEU B C 1
ATOM 3478 O O . LEU B 1 17 ? -18.203 -14.312 -19.188 1 73.25 17 LEU B O 1
ATOM 3482 N N . LEU B 1 18 ? -19 -15.359 -21.109 1 78.19 18 LEU B N 1
ATOM 3483 C CA . LEU B 1 18 ? -17.719 -15.18 -21.766 1 78.19 18 LEU B CA 1
ATOM 3484 C C . LEU B 1 18 ? -17.375 -13.695 -21.906 1 78.19 18 LEU B C 1
ATOM 3486 O O . LEU B 1 18 ? -16.25 -13.289 -21.594 1 78.19 18 LEU B O 1
ATOM 3490 N N . ILE B 1 19 ? -18.297 -12.914 -22.297 1 78.69 19 ILE B N 1
ATOM 3491 C CA . ILE B 1 19 ? -18.078 -11.484 -22.5 1 78.69 19 ILE B CA 1
ATOM 3492 C C . ILE B 1 19 ? -17.781 -10.82 -21.156 1 78.69 19 ILE B C 1
ATOM 3494 O O . ILE B 1 19 ? -16.875 -9.984 -21.062 1 78.69 19 ILE B O 1
ATOM 3498 N N . HIS B 1 20 ? -18.422 -11.195 -20.203 1 75.94 20 HIS B N 1
ATOM 3499 C CA . HIS B 1 20 ? -18.188 -10.625 -18.875 1 75.94 20 HIS B CA 1
ATOM 3500 C C . HIS B 1 20 ? -16.844 -11.047 -18.328 1 75.94 20 HIS B C 1
ATOM 3502 O O . HIS B 1 20 ? -16.156 -10.258 -17.656 1 75.94 20 HIS B O 1
ATOM 3508 N N . ALA B 1 21 ? -16.531 -12.344 -18.625 1 75.5 21 ALA B N 1
ATOM 3509 C CA . ALA B 1 21 ? -15.219 -12.82 -18.172 1 75.5 21 ALA B CA 1
ATOM 3510 C C . ALA B 1 21 ? -14.094 -12.07 -18.875 1 75.5 21 ALA B C 1
ATOM 3512 O O . ALA B 1 21 ? -13.086 -11.727 -18.25 1 75.5 21 ALA B O 1
ATOM 3513 N N . ILE B 1 22 ? -14.289 -11.82 -20.125 1 78.94 22 ILE B N 1
ATOM 3514 C CA . ILE B 1 22 ? -13.297 -11.062 -20.875 1 78.94 22 ILE B CA 1
ATOM 3515 C C . ILE B 1 22 ? -13.211 -9.633 -20.344 1 78.94 22 ILE B C 1
ATOM 3517 O O . ILE B 1 22 ? -12.117 -9.094 -20.172 1 78.94 22 ILE B O 1
ATOM 3521 N N . GLU B 1 23 ? -14.312 -9.086 -20.047 1 77.5 23 GLU B N 1
ATOM 3522 C CA . GLU B 1 23 ? -14.359 -7.723 -19.516 1 77.5 23 GLU B CA 1
ATOM 3523 C C . GLU B 1 23 ? -13.641 -7.617 -18.188 1 77.5 23 GLU B C 1
ATOM 3525 O O . GLU B 1 23 ? -12.859 -6.691 -17.953 1 77.5 23 GLU B O 1
ATOM 3530 N N . VAL B 1 24 ? -13.875 -8.523 -17.375 1 75 24 VAL B N 1
ATOM 3531 C CA . VAL B 1 24 ? -13.273 -8.5 -16.047 1 75 24 VAL B CA 1
ATOM 3532 C C . VAL B 1 24 ? -11.773 -8.758 -16.141 1 75 24 VAL B C 1
ATOM 3534 O O . VAL B 1 24 ? -10.984 -8.133 -15.445 1 75 24 VAL B O 1
ATOM 3537 N N . ALA B 1 25 ? -11.469 -9.719 -16.969 1 77.31 25 ALA B N 1
ATOM 3538 C CA . ALA B 1 25 ? -10.047 -9.984 -17.188 1 77.31 25 ALA B CA 1
ATOM 3539 C C . ALA B 1 25 ? -9.328 -8.766 -17.75 1 77.31 25 ALA B C 1
ATOM 3541 O O . ALA B 1 25 ? -8.195 -8.469 -17.359 1 77.31 25 ALA B O 1
ATOM 3542 N N . PHE B 1 26 ? -9.992 -8.102 -18.625 1 79.38 26 PHE B N 1
ATOM 3543 C CA . PHE B 1 26 ? -9.43 -6.887 -19.203 1 79.38 26 PHE B CA 1
ATOM 3544 C C . PHE B 1 26 ? -9.227 -5.82 -18.125 1 79.38 26 PHE B C 1
ATOM 3546 O O . PHE B 1 26 ? -8.18 -5.172 -18.078 1 79.38 26 PHE B O 1
ATOM 3553 N N . TYR B 1 27 ? -10.188 -5.707 -17.297 1 74.94 27 TYR B N 1
ATOM 3554 C CA . TYR B 1 27 ? -10.117 -4.715 -16.234 1 74.94 27 TYR B CA 1
ATOM 3555 C C . TYR B 1 27 ? -8.969 -5.023 -15.281 1 74.94 27 TYR B C 1
ATOM 3557 O O . TYR B 1 27 ? -8.203 -4.129 -14.914 1 74.94 27 TYR B O 1
ATOM 3565 N N . THR B 1 28 ? -8.883 -6.227 -14.914 1 73.56 28 THR B N 1
ATOM 3566 C CA . THR B 1 28 ? -7.848 -6.629 -13.969 1 73.56 28 THR B CA 1
ATOM 3567 C C . THR B 1 28 ? -6.461 -6.449 -14.578 1 73.56 28 THR B C 1
ATOM 3569 O O . THR B 1 28 ? -5.547 -5.953 -13.914 1 73.56 28 THR B O 1
ATOM 3572 N N . ASN B 1 29 ? -6.379 -6.816 -15.781 1 80.62 29 ASN B N 1
ATOM 3573 C CA . ASN B 1 29 ? -5.082 -6.703 -16.438 1 80.62 29 ASN B CA 1
ATOM 3574 C C . ASN B 1 29 ? -4.723 -5.246 -16.719 1 80.62 29 ASN B C 1
ATOM 3576 O O . ASN B 1 29 ? -3.545 -4.891 -16.766 1 80.62 29 ASN B O 1
ATOM 3580 N N . SER B 1 30 ? -5.727 -4.438 -16.906 1 82.56 30 SER B N 1
ATOM 3581 C CA . SER B 1 30 ? -5.457 -3.016 -17.094 1 82.56 30 SER B CA 1
ATOM 3582 C C . SER B 1 30 ? -4.887 -2.393 -15.828 1 82.56 30 SER B C 1
ATOM 3584 O O . SER B 1 30 ? -4.012 -1.523 -15.898 1 82.56 30 SER B O 1
ATOM 3586 N N . GLN B 1 31 ? -5.367 -2.838 -14.719 1 85 31 GLN B N 1
ATOM 3587 C CA . GLN B 1 31 ? -4.809 -2.367 -13.453 1 85 31 GLN B CA 1
ATOM 3588 C C . GLN B 1 31 ? -3.34 -2.762 -13.32 1 85 31 GLN B C 1
ATOM 3590 O O . GLN B 1 31 ? -2.51 -1.951 -12.906 1 85 31 GLN B O 1
ATOM 3595 N N . VAL B 1 32 ? -3.043 -3.975 -13.68 1 84.5 32 VAL B N 1
ATOM 3596 C CA . VAL B 1 32 ? -1.668 -4.465 -13.648 1 84.5 32 VAL B CA 1
ATOM 3597 C C . VAL B 1 32 ? -0.799 -3.625 -14.586 1 84.5 32 VAL B C 1
ATOM 3599 O O . VAL B 1 32 ? 0.308 -3.221 -14.219 1 84.5 32 VAL B O 1
ATOM 3602 N N . LEU B 1 33 ? -1.347 -3.344 -15.742 1 88.31 33 LEU B N 1
ATOM 3603 C CA . LEU B 1 33 ? -0.592 -2.594 -16.75 1 88.31 33 LEU B CA 1
ATOM 3604 C C . LEU B 1 33 ? -0.326 -1.171 -16.266 1 88.31 33 LEU B C 1
ATOM 3606 O O . LEU B 1 33 ? 0.741 -0.612 -16.531 1 88.31 33 LEU B O 1
ATOM 3610 N N . ILE B 1 34 ? -1.262 -0.611 -15.57 1 91.38 34 ILE B N 1
ATOM 3611 C CA . ILE B 1 34 ? -1.074 0.736 -15.039 1 91.38 34 ILE B CA 1
ATOM 3612 C C . ILE B 1 34 ? 0.011 0.723 -13.969 1 91.38 34 ILE B C 1
ATOM 3614 O O . ILE B 1 34 ? 0.862 1.614 -13.922 1 91.38 34 ILE B O 1
ATOM 3618 N N . TYR B 1 35 ? -0.027 -0.225 -13.094 1 93.25 35 TYR B N 1
ATOM 3619 C CA . TYR B 1 35 ? 1 -0.34 -12.062 1 93.25 35 TYR B CA 1
ATOM 3620 C C . TYR B 1 35 ? 2.375 -0.542 -12.688 1 93.25 35 TYR B C 1
ATOM 3622 O O . TYR B 1 35 ? 3.363 0.033 -12.227 1 93.25 35 TYR B O 1
ATOM 3630 N N . VAL B 1 36 ? 2.406 -1.385 -13.758 1 92.25 36 VAL B N 1
ATOM 3631 C CA . VAL B 1 36 ? 3.645 -1.605 -14.5 1 92.25 36 VAL B CA 1
ATOM 3632 C C . VAL B 1 36 ? 4.129 -0.289 -15.102 1 92.25 36 VAL B C 1
ATOM 3634 O O . VAL B 1 36 ? 5.32 0.023 -15.047 1 92.25 36 VAL B O 1
ATOM 3637 N N . ALA B 1 37 ? 3.225 0.466 -15.672 1 94 37 ALA B N 1
ATOM 3638 C CA . ALA B 1 37 ? 3.572 1.752 -16.266 1 94 37 ALA B CA 1
ATOM 3639 C C . ALA B 1 37 ? 4.152 2.703 -15.227 1 94 37 ALA B C 1
ATOM 3641 O O . ALA B 1 37 ? 5.094 3.447 -15.508 1 94 37 ALA B O 1
ATOM 3642 N N . VAL B 1 38 ? 3.594 2.707 -14.07 1 94.62 38 VAL B N 1
ATOM 3643 C CA . VAL B 1 38 ? 4.09 3.551 -12.992 1 94.62 38 VAL B CA 1
ATOM 3644 C C . VAL B 1 38 ? 5.508 3.125 -12.609 1 94.62 38 VAL B C 1
ATOM 3646 O O . VAL B 1 38 ? 6.379 3.969 -12.391 1 94.62 38 VAL B O 1
ATOM 3649 N N . GLY B 1 39 ? 5.719 1.812 -12.492 1 94.88 39 GLY B N 1
ATOM 3650 C CA . GLY B 1 39 ? 7.059 1.307 -12.234 1 94.88 39 GLY B CA 1
ATOM 3651 C C . GLY B 1 39 ? 8.062 1.696 -13.305 1 94.88 39 GLY B C 1
ATOM 3652 O O . GLY B 1 39 ? 9.156 2.166 -12.992 1 94.88 39 GLY B O 1
ATOM 3653 N N . ALA B 1 40 ? 7.625 1.525 -14.555 1 95.12 40 ALA B N 1
ATOM 3654 C CA . ALA B 1 40 ? 8.484 1.896 -15.672 1 95.12 40 ALA B CA 1
ATOM 3655 C C . ALA B 1 40 ? 8.789 3.391 -15.664 1 95.12 40 ALA B C 1
ATOM 3657 O O . ALA B 1 40 ? 9.93 3.801 -15.883 1 95.12 40 ALA B O 1
ATOM 3658 N N . TYR B 1 41 ? 7.828 4.156 -15.344 1 95.06 41 TYR B N 1
ATOM 3659 C CA . TYR B 1 41 ? 7.992 5.605 -15.32 1 95.06 41 TYR B CA 1
ATOM 3660 C C . TYR B 1 41 ? 8.93 6.031 -14.195 1 95.06 41 TYR B C 1
ATOM 3662 O O . TYR B 1 41 ? 9.695 6.984 -14.344 1 95.06 41 TYR B O 1
ATOM 3670 N N . SER B 1 42 ? 8.844 5.406 -13.117 1 94.5 42 SER B N 1
ATOM 3671 C CA . SER B 1 42 ? 9.695 5.762 -11.992 1 94.5 42 SER B CA 1
ATOM 3672 C C . SER B 1 42 ? 11.172 5.586 -12.336 1 94.5 42 SER B C 1
ATOM 3674 O O . SER B 1 42 ? 12.023 6.344 -11.867 1 94.5 42 SER B O 1
ATOM 3676 N N . VAL B 1 43 ? 11.469 4.594 -13.117 1 93.75 43 VAL B N 1
ATOM 3677 C CA . VAL B 1 43 ? 12.828 4.387 -13.594 1 93.75 43 VAL B CA 1
ATOM 3678 C C . VAL B 1 43 ? 13.164 5.398 -14.688 1 93.75 43 VAL B C 1
ATOM 3680 O O . VAL B 1 43 ? 14.25 5.977 -14.695 1 93.75 43 VAL B O 1
ATOM 3683 N N . TYR B 1 44 ? 12.258 5.594 -15.586 1 94.25 44 TYR B N 1
ATOM 3684 C CA . TYR B 1 44 ? 12.438 6.543 -16.688 1 94.25 44 TYR B CA 1
ATOM 3685 C C . TYR B 1 44 ? 12.75 7.934 -16.156 1 94.25 44 TYR B C 1
ATOM 3687 O O . TYR B 1 44 ? 13.625 8.625 -16.688 1 94.25 44 TYR B O 1
ATOM 3695 N N . SER B 1 45 ? 12.133 8.383 -15.055 1 92.5 45 SER B N 1
ATOM 3696 C CA . SER B 1 45 ? 12.281 9.711 -14.477 1 92.5 45 SER B CA 1
ATOM 3697 C C . SER B 1 45 ? 13.492 9.789 -13.555 1 92.5 45 SER B C 1
ATOM 3699 O O . SER B 1 45 ? 13.828 10.859 -13.047 1 92.5 45 SER B O 1
ATOM 3701 N N . GLY B 1 46 ? 14.078 8.68 -13.242 1 91.5 46 GLY B N 1
ATOM 3702 C CA . GLY B 1 46 ? 15.281 8.656 -12.422 1 91.5 46 GLY B CA 1
ATOM 3703 C C . GLY B 1 46 ? 14.984 8.547 -10.938 1 91.5 46 GLY B C 1
ATOM 3704 O O . GLY B 1 46 ? 15.906 8.586 -10.117 1 91.5 46 GLY B O 1
ATOM 3705 N N . VAL B 1 47 ? 13.797 8.328 -10.602 1 91 47 VAL B N 1
ATOM 3706 C CA . VAL B 1 47 ? 13.406 8.227 -9.195 1 91 47 VAL B CA 1
ATOM 3707 C C . VAL B 1 47 ? 13.906 6.902 -8.625 1 91 47 VAL B C 1
ATOM 3709 O O . VAL B 1 47 ? 14.352 6.848 -7.473 1 91 47 VAL B O 1
ATOM 3712 N N . VAL B 1 48 ? 13.727 5.812 -9.43 1 92.94 48 VAL B N 1
ATOM 3713 C CA . VAL B 1 48 ? 14.141 4.477 -9.008 1 92.94 48 VAL B CA 1
ATOM 3714 C C . VAL B 1 48 ? 15.273 3.984 -9.906 1 92.94 48 VAL B C 1
ATOM 3716 O O . VAL B 1 48 ? 15.211 4.109 -11.133 1 92.94 48 VAL B O 1
ATOM 3719 N N . ASP B 1 49 ? 16.328 3.561 -9.242 1 93.12 49 ASP B N 1
ATOM 3720 C CA . ASP B 1 49 ? 17.438 2.936 -9.961 1 93.12 49 ASP B CA 1
ATOM 3721 C C . ASP B 1 49 ? 17.594 1.472 -9.555 1 93.12 49 ASP B C 1
ATOM 3723 O O . ASP B 1 49 ? 16.75 0.923 -8.844 1 93.12 49 ASP B O 1
ATOM 3727 N N . GLY B 1 50 ? 18.688 0.825 -10.094 1 90.75 50 GLY B N 1
ATOM 3728 C CA . GLY B 1 50 ? 18.875 -0.592 -9.836 1 90.75 50 GLY B CA 1
ATOM 3729 C C . GLY B 1 50 ? 19.016 -0.915 -8.359 1 90.75 50 GLY B C 1
ATOM 3730 O O . GLY B 1 50 ? 18.453 -1.9 -7.879 1 90.75 50 GLY B O 1
ATOM 3731 N N . GLY B 1 51 ? 19.766 -0.114 -7.664 1 90.62 51 GLY B N 1
ATOM 3732 C CA . GLY B 1 51 ? 19.922 -0.308 -6.23 1 90.62 51 GLY B CA 1
ATOM 3733 C C . GLY B 1 51 ? 18.625 -0.153 -5.457 1 90.62 51 GLY B C 1
ATOM 3734 O O . GLY B 1 51 ? 18.328 -0.954 -4.566 1 90.62 51 GLY B O 1
ATOM 3735 N N . ALA B 1 52 ? 17.891 0.824 -5.793 1 91.75 52 ALA B N 1
ATOM 3736 C CA . ALA B 1 52 ? 16.594 1.062 -5.145 1 91.75 52 ALA B CA 1
ATOM 3737 C C . ALA B 1 52 ? 15.617 -0.072 -5.434 1 91.75 52 ALA B C 1
ATOM 3739 O O . ALA B 1 52 ? 14.82 -0.449 -4.574 1 91.75 52 ALA B O 1
ATOM 3740 N N . LEU B 1 53 ? 15.688 -0.507 -6.641 1 93.75 53 LEU B N 1
ATOM 3741 C CA . LEU B 1 53 ? 14.797 -1.593 -7.031 1 93.75 53 LEU B CA 1
ATOM 3742 C C . LEU B 1 53 ? 15.039 -2.83 -6.172 1 93.75 53 LEU B C 1
ATOM 3744 O O . LEU B 1 53 ? 14.086 -3.494 -5.75 1 93.75 53 LEU B O 1
ATOM 3748 N N . ARG B 1 54 ? 16.25 -3.166 -5.973 1 92.88 54 ARG B N 1
ATOM 3749 C CA . ARG B 1 54 ? 16.625 -4.312 -5.145 1 92.88 54 ARG B CA 1
ATOM 3750 C C . ARG B 1 54 ? 16.078 -4.16 -3.727 1 92.88 54 ARG B C 1
ATOM 3752 O O . ARG B 1 54 ? 15.531 -5.109 -3.16 1 92.88 54 ARG B O 1
ATOM 3759 N N . LYS B 1 55 ? 16.203 -3.029 -3.197 1 92.5 55 LYS B N 1
ATOM 3760 C CA . LYS B 1 55 ? 15.75 -2.768 -1.833 1 92.5 55 LYS B CA 1
ATOM 3761 C C . LYS B 1 55 ? 14.227 -2.752 -1.747 1 92.5 55 LYS B C 1
ATOM 3763 O O . LYS B 1 55 ? 13.648 -3.217 -0.763 1 92.5 55 LYS B O 1
ATOM 3768 N N . LEU B 1 56 ? 13.648 -2.176 -2.742 1 93.38 56 LEU B N 1
ATOM 3769 C CA . LEU B 1 56 ? 12.195 -2.186 -2.807 1 93.38 56 LEU B CA 1
ATOM 3770 C C . LEU B 1 56 ? 11.664 -3.615 -2.867 1 93.38 56 LEU B C 1
ATOM 3772 O O . LEU B 1 56 ? 10.695 -3.953 -2.174 1 93.38 56 LEU B O 1
ATOM 3776 N N . ALA B 1 57 ? 12.258 -4.406 -3.705 1 93.88 57 ALA B N 1
ATOM 3777 C CA . ALA B 1 57 ? 11.883 -5.816 -3.809 1 93.88 57 ALA B CA 1
ATOM 3778 C C . ALA B 1 57 ? 12.117 -6.543 -2.486 1 93.88 57 ALA B C 1
ATOM 3780 O O . ALA B 1 57 ? 11.328 -7.406 -2.098 1 93.88 57 ALA B O 1
ATOM 3781 N N . GLY B 1 58 ? 13.188 -6.203 -1.849 1 92.81 58 GLY B N 1
ATOM 3782 C CA . GLY B 1 58 ? 13.461 -6.762 -0.535 1 92.81 58 GLY B CA 1
ATOM 3783 C C . GLY B 1 58 ? 12.391 -6.434 0.487 1 92.81 58 GLY B C 1
ATOM 3784 O O . GLY B 1 58 ? 12.008 -7.285 1.289 1 92.81 58 GLY B O 1
ATOM 3785 N N . LEU B 1 59 ? 11.945 -5.23 0.478 1 94.38 59 LEU B N 1
ATOM 3786 C CA . LEU B 1 59 ? 10.883 -4.805 1.378 1 94.38 59 LEU B CA 1
ATOM 3787 C C . LEU B 1 59 ? 9.602 -5.594 1.118 1 94.38 59 LEU B C 1
ATOM 3789 O O . LEU B 1 59 ? 8.93 -6.02 2.061 1 94.38 59 LEU B O 1
ATOM 3793 N N . VAL B 1 60 ? 9.273 -5.773 -0.133 1 94.44 60 VAL B N 1
ATOM 3794 C CA . VAL B 1 60 ? 8.086 -6.508 -0.538 1 94.44 60 VAL B CA 1
ATOM 3795 C C . VAL B 1 60 ? 8.148 -7.938 -0.005 1 94.44 60 VAL B C 1
ATOM 3797 O O . VAL B 1 60 ? 7.207 -8.406 0.64 1 94.44 60 VAL B O 1
ATOM 3800 N N . LEU B 1 61 ? 9.281 -8.586 -0.203 1 91.94 61 LEU B N 1
ATOM 3801 C CA . LEU B 1 61 ? 9.406 -10.016 0.063 1 91.94 61 LEU B CA 1
ATOM 3802 C C . LEU B 1 61 ? 9.57 -10.273 1.556 1 91.94 61 LEU B C 1
ATOM 3804 O O . LEU B 1 61 ? 9.102 -11.297 2.066 1 91.94 61 LEU B O 1
ATOM 3808 N N . ASN B 1 62 ? 10.141 -9.344 2.268 1 90.88 62 ASN B N 1
ATOM 3809 C CA . ASN B 1 62 ? 10.539 -9.656 3.635 1 90.88 62 ASN B CA 1
ATOM 3810 C C . ASN B 1 62 ? 9.578 -9.055 4.656 1 90.88 62 ASN B C 1
ATOM 3812 O O . ASN B 1 62 ? 9.562 -9.461 5.816 1 90.88 62 ASN B O 1
ATOM 3816 N N . ALA B 1 63 ? 8.797 -8.172 4.223 1 93.88 63 ALA B N 1
ATOM 3817 C CA . ALA B 1 63 ? 7.926 -7.535 5.207 1 93.88 63 ALA B CA 1
ATOM 3818 C C . ALA B 1 63 ? 6.477 -7.516 4.727 1 93.88 63 ALA B C 1
ATOM 3820 O O . ALA B 1 63 ? 5.566 -7.891 5.469 1 93.88 63 ALA B O 1
ATOM 3821 N N . LEU B 1 64 ? 6.223 -7.129 3.531 1 95.38 64 LEU B N 1
ATOM 3822 C CA . LEU B 1 64 ? 4.859 -6.902 3.068 1 95.38 64 LEU B CA 1
ATOM 3823 C C . LEU B 1 64 ? 4.172 -8.227 2.74 1 95.38 64 LEU B C 1
ATOM 3825 O O . LEU B 1 64 ? 3.006 -8.43 3.092 1 95.38 64 LEU B O 1
ATOM 3829 N N . PHE B 1 65 ? 4.875 -9.141 2.105 1 93.44 65 PHE B N 1
ATOM 3830 C CA . PHE B 1 65 ? 4.277 -10.414 1.735 1 93.44 65 PHE B CA 1
ATOM 3831 C C . PHE B 1 65 ? 4 -11.258 2.973 1 93.44 65 PHE B C 1
ATOM 3833 O O . PHE B 1 65 ? 2.967 -11.93 3.055 1 93.44 65 PHE B O 1
ATOM 3840 N N . PRO B 1 66 ? 4.926 -11.273 3.975 1 93.81 66 PRO B N 1
ATOM 3841 C CA . PRO B 1 66 ? 4.57 -11.961 5.219 1 93.81 66 PRO B CA 1
ATOM 3842 C C . PRO B 1 66 ? 3.283 -11.43 5.84 1 93.81 66 PRO B C 1
ATOM 3844 O O . PRO B 1 66 ? 2.471 -12.203 6.352 1 93.81 66 PRO B O 1
ATOM 3847 N N . ALA B 1 67 ? 3.123 -10.172 5.746 1 94.5 67 ALA B N 1
ATOM 3848 C CA . ALA B 1 67 ? 1.886 -9.578 6.25 1 94.5 67 ALA B CA 1
ATOM 3849 C C . ALA B 1 67 ? 0.688 -10.023 5.41 1 94.5 67 ALA B C 1
ATOM 3851 O O . ALA B 1 67 ? -0.393 -10.273 5.945 1 94.5 67 ALA B O 1
ATOM 3852 N N . LEU B 1 68 ? 0.886 -10.062 4.164 1 92.62 68 LEU B N 1
ATOM 3853 C CA . LEU B 1 68 ? -0.176 -10.484 3.258 1 92.62 68 LEU B CA 1
ATOM 3854 C C . LEU B 1 68 ? -0.645 -11.898 3.598 1 92.62 68 LEU B C 1
ATOM 3856 O O . LEU B 1 68 ? -1.845 -12.141 3.74 1 92.62 68 LEU B O 1
ATOM 3860 N N . THR B 1 69 ? 0.263 -12.805 3.719 1 94 69 THR B N 1
ATOM 3861 C CA . THR B 1 69 ? -0.095 -14.195 3.959 1 94 69 THR B CA 1
ATOM 3862 C C . THR B 1 69 ? -0.706 -14.367 5.348 1 94 69 THR B C 1
ATOM 3864 O O . THR B 1 69 ? -1.637 -15.156 5.527 1 94 69 THR B O 1
ATOM 3867 N N . PHE B 1 70 ? -0.173 -13.625 6.285 1 94.94 70 PHE B N 1
ATOM 3868 C CA . PHE B 1 70 ? -0.76 -13.703 7.617 1 94.94 70 PHE B CA 1
ATOM 3869 C C . PHE B 1 70 ? -2.195 -13.188 7.605 1 94.94 70 PHE B C 1
ATOM 3871 O O . PHE B 1 70 ? -3.057 -13.727 8.305 1 94.94 70 PHE B O 1
ATOM 3878 N N . SER B 1 71 ? -2.496 -12.188 6.859 1 92 71 SER B N 1
ATOM 3879 C CA . SER B 1 71 ? -3.818 -11.57 6.855 1 92 71 SER B CA 1
ATOM 3880 C C . SER B 1 71 ? -4.883 -12.547 6.363 1 92 71 SER B C 1
ATOM 3882 O O . SER B 1 71 ? -6.078 -12.328 6.57 1 92 71 SER B O 1
ATOM 3884 N N . MET B 1 72 ? -4.484 -13.609 5.801 1 91.38 72 MET B N 1
ATOM 3885 C CA . MET B 1 72 ? -5.43 -14.578 5.246 1 91.38 72 MET B CA 1
ATOM 3886 C C . MET B 1 72 ? -6.051 -15.422 6.348 1 91.38 72 MET B C 1
ATOM 3888 O O . MET B 1 72 ? -6.973 -16.203 6.094 1 91.38 72 MET B O 1
ATOM 3892 N N . PHE B 1 73 ? -5.605 -15.234 7.582 1 91.88 73 PHE B N 1
ATOM 3893 C CA . PHE B 1 73 ? -6.129 -16.016 8.695 1 91.88 73 PHE B CA 1
ATOM 3894 C C . PHE B 1 73 ? -7.641 -15.836 8.82 1 91.88 73 PHE B C 1
ATOM 3896 O O . PHE B 1 73 ? -8.344 -16.734 9.297 1 91.88 73 PHE B O 1
ATOM 3903 N N . VAL B 1 74 ? -8.156 -14.75 8.367 1 87.06 74 VAL B N 1
ATOM 3904 C CA . VAL B 1 74 ? -9.57 -14.414 8.484 1 87.06 74 VAL B CA 1
ATOM 3905 C C . VAL B 1 74 ? -10.406 -15.43 7.707 1 87.06 74 VAL B C 1
ATOM 3907 O O . VAL B 1 74 ? -11.539 -15.734 8.086 1 87.06 74 VAL B O 1
ATOM 3910 N N . ALA B 1 75 ? -9.859 -15.984 6.664 1 86.38 75 ALA B N 1
ATOM 3911 C CA . ALA B 1 75 ? -10.602 -16.875 5.773 1 86.38 75 ALA B CA 1
ATOM 3912 C C . ALA B 1 75 ? -10.555 -18.312 6.27 1 86.38 75 ALA B C 1
ATOM 3914 O O . ALA B 1 75 ? -11.32 -19.156 5.812 1 86.38 75 ALA B O 1
ATOM 3915 N N . TYR B 1 76 ? -9.75 -18.594 7.293 1 90.31 76 TYR B N 1
ATOM 3916 C CA . TYR B 1 76 ? -9.484 -19.984 7.668 1 90.31 76 TYR B CA 1
ATOM 3917 C C . TYR B 1 76 ? -10.32 -20.391 8.883 1 90.31 76 TYR B C 1
ATOM 3919 O O . TYR B 1 76 ? -10.562 -19.578 9.773 1 90.31 76 TYR B O 1
ATOM 3927 N N . THR B 1 77 ? -10.875 -21.516 8.844 1 91.38 77 THR B N 1
ATOM 3928 C CA . THR B 1 77 ? -11.336 -22.328 9.969 1 91.38 77 THR B CA 1
ATOM 3929 C C . THR B 1 77 ? -10.93 -23.781 9.797 1 91.38 77 THR B C 1
ATOM 3931 O O . THR B 1 77 ? -10.641 -24.219 8.68 1 91.38 77 THR B O 1
ATOM 3934 N N . ALA B 1 78 ? -10.891 -24.469 10.938 1 93.31 78 ALA B N 1
ATOM 3935 C CA . ALA B 1 78 ? -10.531 -25.875 10.844 1 93.31 78 ALA B CA 1
ATOM 3936 C C . ALA B 1 78 ? -11.484 -26.625 9.906 1 93.31 78 ALA B C 1
ATOM 3938 O O . ALA B 1 78 ? -11.055 -27.469 9.117 1 93.31 78 ALA B O 1
ATOM 3939 N N . GLU B 1 79 ? -12.703 -26.281 9.953 1 92.94 79 GLU B N 1
ATOM 3940 C CA . GLU B 1 79 ? -13.727 -26.906 9.125 1 92.94 79 GLU B CA 1
ATOM 3941 C C . GLU B 1 79 ? -13.531 -26.578 7.648 1 92.94 79 GLU B C 1
ATOM 3943 O O . GLU B 1 79 ? -13.602 -27.469 6.793 1 92.94 79 GLU B O 1
ATOM 3948 N N . ARG B 1 80 ? -13.227 -25.375 7.371 1 91.19 80 ARG B N 1
ATOM 3949 C CA . ARG B 1 80 ? -13.047 -24.938 5.988 1 91.19 80 ARG B CA 1
ATOM 3950 C C . ARG B 1 80 ? -11.781 -25.531 5.387 1 91.19 80 ARG B C 1
ATOM 3952 O O . ARG B 1 80 ? -11.781 -25.953 4.227 1 91.19 80 ARG B O 1
ATOM 3959 N N . VAL B 1 81 ? -10.781 -25.547 6.176 1 94.19 81 VAL B N 1
ATOM 3960 C CA . VAL B 1 81 ? -9.523 -26.109 5.688 1 94.19 81 VAL B CA 1
ATOM 3961 C C . VAL B 1 81 ? -9.719 -27.594 5.359 1 94.19 81 VAL B C 1
ATOM 3963 O O . VAL B 1 81 ? -9.211 -28.078 4.348 1 94.19 81 VAL B O 1
ATOM 3966 N N . ALA B 1 82 ? -10.461 -28.281 6.18 1 94.12 82 ALA B N 1
ATOM 3967 C CA . ALA B 1 82 ? -10.758 -29.688 5.922 1 94.12 82 ALA B CA 1
ATOM 3968 C C . ALA B 1 82 ? -11.633 -29.844 4.684 1 94.12 82 ALA B C 1
ATOM 3970 O O . ALA B 1 82 ? -11.359 -30.688 3.83 1 94.12 82 ALA B O 1
ATOM 3971 N N . ASP B 1 83 ? -12.617 -29 4.578 1 92.44 83 ASP B N 1
ATOM 3972 C CA . ASP B 1 83 ? -13.57 -29.078 3.475 1 92.44 83 ASP B CA 1
ATOM 3973 C C . ASP B 1 83 ? -12.891 -28.766 2.143 1 92.44 83 ASP B C 1
ATOM 3975 O O . ASP B 1 83 ? -13.242 -29.344 1.112 1 92.44 83 ASP B O 1
ATOM 3979 N N . TRP B 1 84 ? -11.945 -27.844 2.227 1 95.38 84 TRP B N 1
ATOM 3980 C CA . TRP B 1 84 ? -11.305 -27.391 0.995 1 95.38 84 TRP B CA 1
ATOM 3981 C C . TRP B 1 84 ? -9.961 -28.094 0.806 1 95.38 84 TRP B C 1
ATOM 3983 O O . TRP B 1 84 ? -9.156 -27.688 -0.041 1 95.38 84 TRP B O 1
ATOM 3993 N N . SER B 1 85 ? -9.695 -29.188 1.442 1 95.19 85 SER B N 1
ATOM 3994 C CA . SER B 1 85 ? -8.391 -29.844 1.491 1 95.19 85 SER B CA 1
ATOM 3995 C C . SER B 1 85 ? -7.965 -30.328 0.11 1 95.19 85 SER B C 1
ATOM 3997 O O . SER B 1 85 ? -6.77 -30.406 -0.182 1 95.19 85 SER B O 1
ATOM 3999 N N . PRO B 1 86 ? -8.867 -30.703 -0.829 1 96.31 86 PRO B N 1
ATOM 4000 C CA . PRO B 1 86 ? -8.414 -31.094 -2.164 1 96.31 86 PRO B CA 1
ATOM 4001 C C . PRO B 1 86 ? -7.605 -30 -2.857 1 96.31 86 PRO B C 1
ATOM 4003 O O . PRO B 1 86 ? -6.738 -30.297 -3.684 1 96.31 86 PRO B O 1
ATOM 4006 N N . ILE B 1 87 ? -7.852 -28.766 -2.486 1 96.75 87 ILE B N 1
ATOM 4007 C CA . ILE B 1 87 ? -7.164 -27.625 -3.09 1 96.75 87 ILE B CA 1
ATOM 4008 C C . ILE B 1 87 ? -5.664 -27.719 -2.814 1 96.75 87 ILE B C 1
ATOM 4010 O O . ILE B 1 87 ? -4.848 -27.328 -3.65 1 96.75 87 ILE B O 1
ATOM 4014 N N . LEU B 1 88 ? -5.324 -28.219 -1.651 1 96.75 88 LEU B N 1
ATOM 4015 C CA . LEU B 1 88 ? -3.924 -28.328 -1.261 1 96.75 88 LEU B CA 1
ATOM 4016 C C . LEU B 1 88 ? -3.184 -29.312 -2.16 1 96.75 88 LEU B C 1
ATOM 4018 O O . LEU B 1 88 ? -2.062 -29.047 -2.594 1 96.75 88 LEU B O 1
ATOM 4022 N N . VAL B 1 89 ? -3.846 -30.375 -2.484 1 97.12 89 VAL B N 1
ATOM 4023 C CA . VAL B 1 89 ? -3.254 -31.406 -3.338 1 97.12 89 VAL B CA 1
ATOM 4024 C C . VAL B 1 89 ? -3.17 -30.891 -4.773 1 97.12 89 VAL B C 1
ATOM 4026 O O . VAL B 1 89 ? -2.152 -31.078 -5.449 1 97.12 89 VAL B O 1
ATOM 4029 N N . VAL B 1 90 ? -4.199 -30.266 -5.211 1 97.69 90 VAL B N 1
ATOM 4030 C CA . VAL B 1 90 ? -4.246 -29.734 -6.57 1 97.69 90 VAL B CA 1
ATOM 4031 C C . VAL B 1 90 ? -3.164 -28.688 -6.754 1 97.69 90 VAL B C 1
ATOM 4033 O O . VAL B 1 90 ? -2.535 -28.594 -7.812 1 97.69 90 VAL B O 1
ATOM 4036 N N . ALA B 1 91 ? -2.986 -27.844 -5.711 1 97.94 91 ALA B N 1
ATOM 4037 C CA . ALA B 1 91 ? -1.94 -26.828 -5.766 1 97.94 91 ALA B CA 1
ATOM 4038 C C . ALA B 1 91 ? -0.571 -27.453 -5.996 1 97.94 91 ALA B C 1
ATOM 4040 O O . ALA B 1 91 ? 0.214 -26.969 -6.812 1 97.94 91 ALA B O 1
ATOM 4041 N N . LEU B 1 92 ? -0.312 -28.562 -5.309 1 97.81 92 LEU B N 1
ATOM 4042 C CA . LEU B 1 92 ? 0.956 -29.266 -5.473 1 97.81 92 LEU B CA 1
ATOM 4043 C C . LEU B 1 92 ? 1.079 -29.844 -6.879 1 97.81 92 LEU B C 1
ATOM 4045 O O . LEU B 1 92 ? 2.146 -29.766 -7.492 1 97.81 92 LEU B O 1
ATOM 4049 N N . LEU B 1 93 ? 0.004 -30.375 -7.383 1 97.94 93 LEU B N 1
ATOM 4050 C CA . LEU B 1 93 ? 0.012 -30.938 -8.727 1 97.94 93 LEU B CA 1
ATOM 4051 C C . LEU B 1 93 ? 0.26 -29.859 -9.773 1 97.94 93 LEU B C 1
ATOM 4053 O O . LEU B 1 93 ? 0.982 -30.094 -10.742 1 97.94 93 LEU B O 1
ATOM 4057 N N . HIS B 1 94 ? -0.355 -28.719 -9.555 1 98.12 94 HIS B N 1
ATOM 4058 C CA . HIS B 1 94 ? -0.161 -27.625 -10.484 1 98.12 94 HIS B CA 1
ATOM 4059 C C . HIS B 1 94 ? 1.276 -27.109 -10.445 1 98.12 94 HIS B C 1
ATOM 4061 O O . HIS B 1 94 ? 1.862 -26.812 -11.492 1 98.12 94 HIS B O 1
ATOM 4067 N N . ILE B 1 95 ? 1.847 -26.969 -9.242 1 98.19 95 ILE B N 1
ATOM 4068 C CA . ILE B 1 95 ? 3.189 -26.422 -9.086 1 98.19 95 ILE B CA 1
ATOM 4069 C C . ILE B 1 95 ? 4.215 -27.391 -9.664 1 98.19 95 ILE B C 1
ATOM 4071 O O . ILE B 1 95 ? 4.996 -27.031 -10.547 1 98.19 95 ILE B O 1
ATOM 4075 N N . TYR B 1 96 ? 4.148 -28.641 -9.266 1 98 96 TYR B N 1
ATOM 4076 C CA . TYR B 1 96 ? 5.168 -29.609 -9.672 1 98 96 TYR B CA 1
ATOM 4077 C C . TYR B 1 96 ? 4.871 -30.156 -11.062 1 98 96 TYR B C 1
ATOM 4079 O O . TYR B 1 96 ? 5.789 -30.453 -11.828 1 98 96 TYR B O 1
ATOM 4087 N N . GLY B 1 97 ? 3.602 -30.359 -11.383 1 97.94 97 GLY B N 1
ATOM 4088 C CA . GLY B 1 97 ? 3.254 -30.688 -12.758 1 97.94 97 GLY B CA 1
ATOM 4089 C C . GLY B 1 97 ? 3.637 -29.609 -13.742 1 97.94 97 GLY B C 1
ATOM 4090 O O . GLY B 1 97 ? 4.145 -29.906 -14.828 1 97.94 97 GLY B O 1
ATOM 4091 N N . GLY B 1 98 ? 3.389 -28.359 -13.344 1 97.81 98 GLY B N 1
ATOM 4092 C CA . GLY B 1 98 ? 3.816 -27.25 -14.172 1 97.81 98 GLY B CA 1
ATOM 4093 C C . GLY B 1 98 ? 5.324 -27.172 -14.344 1 97.81 98 GLY B C 1
ATOM 4094 O O . GLY B 1 98 ? 5.816 -26.938 -15.445 1 97.81 98 GLY B O 1
ATOM 4095 N N . GLY B 1 99 ? 6.027 -27.359 -13.227 1 97.81 99 GLY B N 1
ATOM 4096 C CA . GLY B 1 99 ? 7.477 -27.391 -13.312 1 97.81 99 GLY B CA 1
ATOM 4097 C C . GLY B 1 99 ? 7.984 -28.469 -14.266 1 97.81 99 GLY B C 1
ATOM 4098 O O . GLY B 1 99 ? 8.906 -28.219 -15.039 1 97.81 99 GLY B O 1
ATOM 4099 N N . LEU B 1 100 ? 7.395 -29.609 -14.219 1 98 100 LEU B N 1
ATOM 4100 C CA . LEU B 1 100 ? 7.77 -30.703 -15.109 1 98 100 LEU B CA 1
ATOM 4101 C C . LEU B 1 100 ? 7.469 -30.344 -16.562 1 98 100 LEU B C 1
ATOM 4103 O O . LEU B 1 100 ? 8.273 -30.625 -17.453 1 98 100 LEU B O 1
ATOM 4107 N N . MET B 1 101 ? 6.352 -29.734 -16.781 1 98.19 101 MET B N 1
ATOM 4108 C CA . MET B 1 101 ? 6.012 -29.312 -18.141 1 98.19 101 MET B CA 1
ATOM 4109 C C . MET B 1 101 ? 6.988 -28.25 -18.625 1 98.19 101 MET B C 1
ATOM 4111 O O . MET B 1 101 ? 7.34 -28.219 -19.812 1 98.19 101 MET B O 1
ATOM 4115 N N . GLY B 1 102 ? 7.301 -27.375 -17.703 1 97.94 102 GLY B N 1
ATOM 4116 C CA . GLY B 1 102 ? 8.312 -26.391 -18.062 1 97.94 102 GLY B CA 1
ATOM 4117 C C . GLY B 1 102 ? 9.641 -27.016 -18.453 1 97.94 102 GLY B C 1
ATOM 4118 O O . GLY B 1 102 ? 10.258 -26.609 -19.422 1 97.94 102 GLY B O 1
ATOM 4119 N N . LYS B 1 103 ? 10.055 -28.031 -17.703 1 97.56 103 LYS B N 1
ATOM 4120 C CA . LYS B 1 103 ? 11.297 -28.734 -18 1 97.56 103 LYS B CA 1
ATOM 4121 C C . LYS B 1 103 ? 11.227 -29.453 -19.344 1 97.56 103 LYS B C 1
ATOM 4123 O O . LYS B 1 103 ? 12.164 -29.391 -20.141 1 97.56 103 LYS B O 1
ATOM 4128 N N . LEU B 1 104 ? 10.164 -30.109 -19.594 1 97.75 104 LEU B N 1
ATOM 4129 C CA . LEU B 1 104 ? 9.969 -30.828 -20.844 1 97.75 104 LEU B CA 1
ATOM 4130 C C . LEU B 1 104 ? 9.922 -29.859 -22.016 1 97.75 104 LEU B C 1
ATOM 4132 O O . LEU B 1 104 ? 10.484 -30.141 -23.078 1 97.75 104 LEU B O 1
ATOM 4136 N N . GLY B 1 105 ? 9.18 -28.781 -21.828 1 96.94 105 GLY B N 1
ATOM 4137 C CA . GLY B 1 105 ? 9.156 -27.75 -22.859 1 96.94 105 GLY B CA 1
ATOM 4138 C C . GLY B 1 105 ? 10.531 -27.188 -23.172 1 96.94 105 GLY B C 1
ATOM 4139 O O . GLY B 1 105 ? 10.875 -26.984 -24.344 1 96.94 105 GLY B O 1
ATOM 4140 N N . ALA B 1 106 ? 11.258 -26.906 -22.078 1 96.62 106 ALA B N 1
ATOM 4141 C CA . ALA B 1 106 ? 12.609 -26.391 -22.281 1 96.62 106 ALA B CA 1
ATOM 4142 C C . ALA B 1 106 ? 13.477 -27.391 -23.047 1 96.62 106 ALA B C 1
ATOM 4144 O O . ALA B 1 106 ? 14.258 -26.984 -23.922 1 96.62 106 ALA B O 1
ATOM 4145 N N . LYS B 1 107 ? 13.352 -28.688 -22.766 1 96.19 107 LYS B N 1
ATOM 4146 C CA . LYS B 1 107 ? 14.117 -29.719 -23.453 1 96.19 107 LYS B CA 1
ATOM 4147 C C . LYS B 1 107 ? 13.711 -29.828 -24.922 1 96.19 107 LYS B C 1
ATOM 4149 O O . LYS B 1 107 ? 14.562 -29.938 -25.797 1 96.19 107 LYS B O 1
ATOM 4154 N N . LEU B 1 108 ? 12.469 -29.844 -25.141 1 95.5 108 LEU B N 1
ATOM 4155 C CA . LEU B 1 108 ? 11.938 -30 -26.5 1 95.5 108 LEU B CA 1
ATOM 4156 C C . LEU B 1 108 ? 12.367 -28.844 -27.391 1 95.5 108 LEU B C 1
ATOM 4158 O O . LEU B 1 108 ? 12.586 -29.031 -28.594 1 95.5 108 LEU B O 1
ATOM 4162 N N . PHE B 1 109 ? 12.477 -27.672 -26.781 1 94.94 109 PHE B N 1
ATOM 4163 C CA . PHE B 1 109 ? 12.805 -26.5 -27.594 1 94.94 109 PHE B CA 1
ATOM 4164 C C . PHE B 1 109 ? 14.258 -26.094 -27.375 1 94.94 109 PHE B C 1
ATOM 4166 O O . PHE B 1 109 ? 14.648 -24.969 -27.734 1 94.94 109 PHE B O 1
ATOM 4173 N N . ARG B 1 110 ? 15.016 -26.875 -26.688 1 93.44 110 ARG B N 1
ATOM 4174 C CA . ARG B 1 110 ? 16.453 -26.766 -26.547 1 93.44 110 ARG B CA 1
ATOM 4175 C C . ARG B 1 110 ? 16.844 -25.453 -25.875 1 93.44 110 ARG B C 1
ATOM 4177 O O . ARG B 1 110 ? 17.719 -24.734 -26.359 1 93.44 110 ARG B O 1
ATOM 4184 N N . LEU B 1 111 ? 16.141 -25.156 -24.797 1 93.94 111 LEU B N 1
ATOM 4185 C CA . LEU B 1 111 ? 16.516 -24 -24 1 93.94 111 LEU B CA 1
ATOM 4186 C C . LEU B 1 111 ? 17.656 -24.344 -23.047 1 93.94 111 LEU B C 1
ATOM 4188 O O . LEU B 1 111 ? 17.672 -25.438 -22.453 1 93.94 111 LEU B O 1
ATOM 4192 N N . ARG B 1 112 ? 18.734 -23.484 -23.047 1 91.06 112 ARG B N 1
ATOM 4193 C CA . ARG B 1 112 ? 19.891 -23.656 -22.172 1 91.06 112 ARG B CA 1
ATOM 4194 C C . ARG B 1 112 ? 19.781 -22.734 -20.953 1 91.06 112 ARG B C 1
ATOM 4196 O O . ARG B 1 112 ? 18.922 -21.875 -20.906 1 91.06 112 ARG B O 1
ATOM 4203 N N . SER B 1 113 ? 20.562 -22.953 -20 1 91.12 113 SER B N 1
ATOM 4204 C CA . SER B 1 113 ? 20.656 -22.078 -18.844 1 91.12 113 SER B CA 1
ATOM 4205 C C . SER B 1 113 ? 21.031 -20.656 -19.25 1 91.12 113 SER B C 1
ATOM 4207 O O . SER B 1 113 ? 21.906 -20.469 -20.094 1 91.12 113 SER B O 1
ATOM 4209 N N . PRO B 1 114 ? 20.344 -19.812 -18.734 1 93.25 114 PRO B N 1
ATOM 4210 C CA . PRO B 1 114 ? 19.391 -19.859 -17.609 1 93.25 114 PRO B CA 1
ATOM 4211 C C . PRO B 1 114 ? 17.938 -19.922 -18.078 1 93.25 114 PRO B C 1
ATOM 4213 O O . PRO B 1 114 ? 17.016 -19.922 -17.25 1 93.25 114 PRO B O 1
ATOM 4216 N N . HIS B 1 115 ? 17.672 -20.016 -19.375 1 93.38 115 HIS B N 1
ATOM 4217 C CA . HIS B 1 115 ? 16.328 -19.969 -19.906 1 93.38 115 HIS B CA 1
ATOM 4218 C C . HIS B 1 115 ? 15.539 -21.219 -19.531 1 93.38 115 HIS B C 1
ATOM 4220 O O . HIS B 1 115 ? 14.32 -21.156 -19.344 1 93.38 115 HIS B O 1
ATOM 4226 N N . GLU B 1 116 ? 16.234 -22.312 -19.453 1 94.81 116 GLU B N 1
ATOM 4227 C CA . GLU B 1 116 ? 15.578 -23.531 -18.984 1 94.81 116 GLU B CA 1
ATOM 4228 C C . GLU B 1 116 ? 14.992 -23.344 -17.594 1 94.81 116 GLU B C 1
ATOM 4230 O O . GLU B 1 116 ? 13.836 -23.703 -17.344 1 94.81 116 GLU B O 1
ATOM 4235 N N . GLN B 1 117 ? 15.766 -22.781 -16.688 1 94.56 117 GLN B N 1
ATOM 4236 C CA . GLN B 1 117 ? 15.32 -22.562 -15.312 1 94.56 117 GLN B CA 1
ATOM 4237 C C . GLN B 1 117 ? 14.203 -21.531 -15.242 1 94.56 117 GLN B C 1
ATOM 4239 O O . GLN B 1 117 ? 13.273 -21.672 -14.438 1 94.56 117 GLN B O 1
ATOM 4244 N N . LEU B 1 118 ? 14.344 -20.562 -16.078 1 94.44 118 LEU B N 1
ATOM 4245 C CA . LEU B 1 118 ? 13.289 -19.562 -16.109 1 94.44 118 LEU B CA 1
ATOM 4246 C C . LEU B 1 118 ? 11.977 -20.172 -16.594 1 94.44 118 LEU B C 1
ATOM 4248 O O . LEU B 1 118 ? 10.898 -19.781 -16.125 1 94.44 118 LEU B O 1
ATOM 4252 N N . CYS B 1 119 ? 12.117 -21.047 -17.531 1 96.25 119 CYS B N 1
ATOM 4253 C CA . CYS B 1 119 ? 10.93 -21.734 -18.031 1 96.25 119 CYS B CA 1
ATOM 4254 C C . CYS B 1 119 ? 10.258 -22.547 -16.938 1 96.25 119 CYS B C 1
ATOM 4256 O O . CYS B 1 119 ? 9.047 -22.453 -16.734 1 96.25 119 CYS B O 1
ATOM 4258 N N . ILE B 1 120 ? 11 -23.312 -16.219 1 97.31 120 ILE B N 1
ATOM 4259 C CA . ILE B 1 120 ? 10.492 -24.141 -15.133 1 97.31 120 ILE B CA 1
ATOM 4260 C C . ILE B 1 120 ? 9.844 -23.266 -14.062 1 97.31 120 ILE B C 1
ATOM 4262 O O . ILE B 1 120 ? 8.711 -23.516 -13.648 1 97.31 120 ILE B O 1
ATOM 4266 N N . LEU B 1 121 ? 10.516 -22.219 -13.688 1 96.44 121 LEU B N 1
ATOM 4267 C CA . LEU B 1 121 ? 10.055 -21.312 -12.648 1 96.44 121 LEU B CA 1
ATOM 4268 C C . LEU B 1 121 ? 8.758 -20.625 -13.062 1 96.44 121 LEU B C 1
ATOM 4270 O O . LEU B 1 121 ? 7.816 -20.531 -12.266 1 96.44 121 LEU B O 1
ATOM 4274 N N . SER B 1 122 ? 8.648 -20.172 -14.281 1 97.5 122 SER B N 1
ATOM 4275 C CA . SER B 1 122 ? 7.52 -19.391 -14.781 1 97.5 122 SER B CA 1
ATOM 4276 C C . SER B 1 122 ? 6.27 -20.266 -14.914 1 97.5 122 SER B C 1
ATOM 4278 O O . SER B 1 122 ? 5.156 -19.781 -14.695 1 97.5 122 SER B O 1
ATOM 4280 N N . VAL B 1 123 ? 6.496 -21.484 -15.273 1 97.81 123 VAL B N 1
ATOM 4281 C CA . VAL B 1 123 ? 5.348 -22.359 -15.477 1 97.81 123 VAL B CA 1
ATOM 4282 C C . VAL B 1 123 ? 4.895 -22.938 -14.141 1 97.81 123 VAL B C 1
ATOM 4284 O O . VAL B 1 123 ? 3.693 -23.125 -13.906 1 97.81 123 VAL B O 1
ATOM 4287 N N . ALA B 1 124 ? 5.785 -23.188 -13.266 1 97.81 124 ALA B N 1
ATOM 4288 C CA . ALA B 1 124 ? 5.477 -23.797 -11.969 1 97.81 124 ALA B CA 1
ATOM 4289 C C . ALA B 1 124 ? 4.684 -22.844 -11.086 1 97.81 124 ALA B C 1
ATOM 4291 O O . ALA B 1 124 ? 3.771 -23.266 -10.375 1 97.81 124 ALA B O 1
ATOM 4292 N N . PHE B 1 125 ? 5.016 -21.578 -11.148 1 97.75 125 PHE B N 1
ATOM 4293 C CA . PHE B 1 125 ? 4.457 -20.641 -10.172 1 97.75 125 PHE B CA 1
ATOM 4294 C C . PHE B 1 125 ? 3.654 -19.547 -10.859 1 97.75 125 PHE B C 1
ATOM 4296 O O . PHE B 1 125 ? 4.227 -18.641 -11.469 1 97.75 125 PHE B O 1
ATOM 4303 N N . GLY B 1 126 ? 2.377 -19.703 -10.703 1 96.62 126 GLY B N 1
ATOM 4304 C CA . GLY B 1 126 ? 1.472 -18.75 -11.344 1 96.62 126 GLY B CA 1
ATOM 4305 C C . GLY B 1 126 ? 0.994 -17.656 -10.406 1 96.62 126 GLY B C 1
ATOM 4306 O O . GLY B 1 126 ? 1.239 -17.719 -9.195 1 96.62 126 GLY B O 1
ATOM 4307 N N . ASN B 1 127 ? 0.421 -16.609 -10.93 1 92.94 127 ASN B N 1
ATOM 4308 C CA . ASN B 1 127 ? -0.229 -15.547 -10.164 1 92.94 127 ASN B CA 1
ATOM 4309 C C . ASN B 1 127 ? -1.571 -16 -9.602 1 92.94 127 ASN B C 1
ATOM 4311 O O . ASN B 1 127 ? -2.625 -15.656 -10.141 1 92.94 127 ASN B O 1
ATOM 4315 N N . VAL B 1 128 ? -1.531 -16.516 -8.484 1 94.62 128 VAL B N 1
ATOM 4316 C CA . VAL B 1 128 ? -2.654 -17.312 -8 1 94.62 128 VAL B CA 1
ATOM 4317 C C . VAL B 1 128 ? -3.58 -16.438 -7.156 1 94.62 128 VAL B C 1
ATOM 4319 O O . VAL B 1 128 ? -4.602 -16.906 -6.648 1 94.62 128 VAL B O 1
ATOM 4322 N N . ALA B 1 129 ? -3.305 -15.234 -6.988 1 86.88 129 ALA B N 1
ATOM 4323 C CA . ALA B 1 129 ? -4.098 -14.406 -6.078 1 86.88 129 ALA B CA 1
ATOM 4324 C C . ALA B 1 129 ? -4.758 -13.25 -6.816 1 86.88 129 ALA B C 1
ATOM 4326 O O . ALA B 1 129 ? -5.984 -13.195 -6.93 1 86.88 129 ALA B O 1
ATOM 4327 N N . SER B 1 130 ? -4.066 -12.414 -7.523 1 78.81 130 SER B N 1
ATOM 4328 C CA . SER B 1 130 ? -4.582 -11.156 -8.062 1 78.81 130 SER B CA 1
ATOM 4329 C C . SER B 1 130 ? -5.719 -11.406 -9.047 1 78.81 130 SER B C 1
ATOM 4331 O O . SER B 1 130 ? -6.828 -10.906 -8.859 1 78.81 130 SER B O 1
ATOM 4333 N N . LEU B 1 131 ? -5.469 -12.188 -9.977 1 78.56 131 LEU B N 1
ATOM 4334 C CA . LEU B 1 131 ? -6.457 -12.406 -11.031 1 78.56 131 LEU B CA 1
ATOM 4335 C C . LEU B 1 131 ? -7.613 -13.266 -10.523 1 78.56 131 LEU B C 1
ATOM 4337 O O . LEU B 1 131 ? -8.781 -12.922 -10.727 1 78.56 131 LEU B O 1
ATOM 4341 N N . PRO B 1 132 ? -7.344 -14.305 -9.812 1 88.5 132 PRO B N 1
ATOM 4342 C CA . PRO B 1 132 ? -8.453 -15.109 -9.289 1 88.5 132 PRO B CA 1
ATOM 4343 C C . PRO B 1 132 ? -9.375 -14.32 -8.367 1 88.5 132 PRO B C 1
ATOM 4345 O O . PRO B 1 132 ? -10.602 -14.453 -8.445 1 88.5 132 PRO B O 1
ATOM 4348 N N . PHE B 1 133 ? -8.898 -13.469 -7.574 1 85 133 PHE B N 1
ATOM 4349 C CA . PHE B 1 133 ? -9.727 -12.711 -6.648 1 85 133 PHE B CA 1
ATOM 4350 C C . PHE B 1 133 ? -10.68 -11.789 -7.402 1 85 133 PHE B C 1
ATOM 4352 O O . PHE B 1 133 ? -11.836 -11.633 -7.016 1 85 133 PHE B O 1
ATOM 4359 N N . VAL B 1 134 ? -10.203 -11.242 -8.43 1 77.25 134 VAL B N 1
ATOM 4360 C CA . VAL B 1 134 ? -11.047 -10.281 -9.133 1 77.25 134 VAL B CA 1
ATOM 4361 C C . VAL B 1 134 ? -12.078 -11.023 -9.977 1 77.25 134 VAL B C 1
ATOM 4363 O O . VAL B 1 134 ? -13.117 -10.461 -10.328 1 77.25 134 VAL B O 1
ATOM 4366 N N . MET B 1 135 ? -11.891 -12.266 -10.258 1 83.62 135 MET B N 1
ATOM 4367 C CA . MET B 1 135 ? -12.789 -13.055 -11.102 1 83.62 135 MET B CA 1
ATOM 4368 C C . MET B 1 135 ? -13.945 -13.625 -10.289 1 83.62 135 MET B C 1
ATOM 4370 O O . MET B 1 135 ? -14.945 -14.062 -10.852 1 83.62 135 MET B O 1
ATOM 4374 N N . ILE B 1 136 ? -13.859 -13.617 -8.992 1 86.56 136 ILE B N 1
ATOM 4375 C CA . ILE B 1 136 ? -14.875 -14.219 -8.133 1 86.56 136 ILE B CA 1
ATOM 4376 C C . ILE B 1 136 ? -16.219 -13.539 -8.367 1 86.56 136 ILE B C 1
ATOM 4378 O O . ILE B 1 136 ? -17.25 -14.211 -8.539 1 86.56 136 ILE B O 1
ATOM 4382 N N . GLY B 1 137 ? -16.266 -12.289 -8.367 1 80.25 137 GLY B N 1
ATOM 4383 C CA . GLY B 1 137 ? -17.5 -11.531 -8.508 1 80.25 137 GLY B CA 1
ATOM 4384 C C . GLY B 1 137 ? -18.281 -11.891 -9.758 1 80.25 137 GLY B C 1
ATOM 4385 O O . GLY B 1 137 ? -19.422 -12.336 -9.672 1 80.25 137 GLY B O 1
ATOM 4386 N N . PRO B 1 138 ? -17.656 -11.672 -10.875 1 76.06 138 PRO B N 1
ATOM 4387 C CA . PRO B 1 138 ? -18.328 -12.008 -12.125 1 76.06 138 PRO B CA 1
ATOM 4388 C C . PRO B 1 138 ? -18.797 -13.461 -12.172 1 76.06 138 PRO B C 1
ATOM 4390 O O . PRO B 1 138 ? -19.875 -13.75 -12.719 1 76.06 138 PRO B O 1
ATOM 4393 N N . ILE B 1 139 ? -18.047 -14.383 -11.641 1 85.19 139 ILE B N 1
ATOM 4394 C CA . ILE B 1 139 ? -18.422 -15.797 -11.656 1 85.19 139 ILE B CA 1
ATOM 4395 C C . ILE B 1 139 ? -19.656 -16.016 -10.797 1 85.19 139 ILE B C 1
ATOM 4397 O O . ILE B 1 139 ? -20.625 -16.625 -11.234 1 85.19 139 ILE B O 1
ATOM 4401 N N . VAL B 1 140 ? -19.641 -15.477 -9.578 1 85.75 140 VAL B N 1
ATOM 4402 C CA . VAL B 1 140 ? -20.734 -15.672 -8.625 1 85.75 140 VAL B CA 1
ATOM 4403 C C . VAL B 1 140 ? -22 -14.992 -9.133 1 85.75 140 VAL B C 1
ATOM 4405 O O . VAL B 1 140 ? -23.094 -15.516 -8.977 1 85.75 140 VAL B O 1
ATOM 4408 N N . ASN B 1 141 ? -21.859 -13.906 -9.805 1 78.06 141 ASN B N 1
ATOM 4409 C CA . ASN B 1 141 ? -23.016 -13.125 -10.234 1 78.06 141 ASN B CA 1
ATOM 4410 C C . ASN B 1 141 ? -23.609 -13.672 -11.531 1 78.06 141 ASN B C 1
ATOM 4412 O O . ASN B 1 141 ? -24.766 -13.398 -11.844 1 78.06 141 ASN B O 1
ATOM 4416 N N . ASN B 1 142 ? -22.844 -14.438 -12.312 1 77.25 142 ASN B N 1
ATOM 4417 C CA . ASN B 1 142 ? -23.328 -14.789 -13.648 1 77.25 142 ASN B CA 1
ATOM 4418 C C . ASN B 1 142 ? -23.438 -16.312 -13.82 1 77.25 142 ASN B C 1
ATOM 4420 O O . ASN B 1 142 ? -23.844 -16.781 -14.875 1 77.25 142 ASN B O 1
ATOM 4424 N N . TRP B 1 143 ? -23.078 -17.031 -12.828 1 84.06 143 TRP B N 1
ATOM 4425 C CA . TRP B 1 143 ? -23.141 -18.484 -12.922 1 84.06 143 TRP B CA 1
ATOM 4426 C C . TRP B 1 143 ? -23.797 -19.078 -11.695 1 84.06 143 TRP B C 1
ATOM 4428 O O . TRP B 1 143 ? -23.25 -19.062 -10.602 1 84.06 143 TRP B O 1
ATOM 4438 N N . ARG B 1 144 ? -24.906 -19.594 -11.844 1 81.81 144 ARG B N 1
ATOM 4439 C CA . ARG B 1 144 ? -25.734 -20.125 -10.766 1 81.81 144 ARG B CA 1
ATOM 4440 C C . ARG B 1 144 ? -25.016 -21.219 -10.008 1 81.81 144 ARG B C 1
ATOM 4442 O O . ARG B 1 144 ? -25.219 -21.406 -8.805 1 81.81 144 ARG B O 1
ATOM 4449 N N . GLY B 1 145 ? -24.156 -21.969 -10.68 1 85.75 145 GLY B N 1
ATOM 4450 C CA . GLY B 1 145 ? -23.422 -23.047 -10.031 1 85.75 145 GLY B CA 1
ATOM 4451 C C . GLY B 1 145 ? -22.5 -22.562 -8.93 1 85.75 145 GLY B C 1
ATOM 4452 O O . GLY B 1 145 ? -22.094 -23.328 -8.055 1 85.75 145 GLY B O 1
ATOM 4453 N N . ALA B 1 146 ? -22.219 -21.281 -8.898 1 88.69 146 ALA B N 1
ATOM 4454 C CA . ALA B 1 146 ? -21.297 -20.703 -7.93 1 88.69 146 ALA B CA 1
ATOM 4455 C C . ALA B 1 146 ? -21.953 -20.594 -6.555 1 88.69 146 ALA B C 1
ATOM 4457 O O . ALA B 1 146 ? -21.25 -20.531 -5.535 1 88.69 146 ALA B O 1
ATOM 4458 N N . VAL B 1 147 ? -23.25 -20.547 -6.527 1 89.94 147 VAL B N 1
ATOM 4459 C CA . VAL B 1 147 ? -23.938 -20.375 -5.25 1 89.94 147 VAL B CA 1
ATOM 4460 C C . VAL B 1 147 ? -24.5 -21.719 -4.785 1 89.94 147 VAL B C 1
ATOM 4462 O O . VAL B 1 147 ? -25.094 -21.812 -3.715 1 89.94 147 VAL B O 1
ATOM 4465 N N . GLU B 1 148 ? -24.281 -22.688 -5.582 1 84.56 148 GLU B N 1
ATOM 4466 C CA . GLU B 1 148 ? -24.641 -24.031 -5.16 1 84.56 148 GLU B CA 1
ATOM 4467 C C . GLU B 1 148 ? -23.469 -24.719 -4.453 1 84.56 148 GLU B C 1
ATOM 4469 O O . GLU B 1 148 ? -22.516 -25.156 -5.102 1 84.56 148 GLU B O 1
ATOM 4474 N N . TYR B 1 149 ? -23.484 -24.75 -3.115 1 87.56 149 TYR B N 1
ATOM 4475 C CA . TYR B 1 149 ? -22.406 -25.234 -2.268 1 87.56 149 TYR B CA 1
ATOM 4476 C C . TYR B 1 149 ? -22.828 -26.469 -1.477 1 87.56 149 TYR B C 1
ATOM 4478 O O . TYR B 1 149 ? -23.516 -26.344 -0.462 1 87.56 149 TYR B O 1
ATOM 4486 N N . ARG B 1 150 ? -22.438 -27.656 -1.971 1 87.56 150 ARG B N 1
ATOM 4487 C CA . ARG B 1 150 ? -22.641 -28.938 -1.303 1 87.56 150 ARG B CA 1
ATOM 4488 C C . ARG B 1 150 ? -24.125 -29.188 -1.05 1 87.56 150 ARG B C 1
ATOM 4490 O O . ARG B 1 150 ? -24.516 -29.516 0.073 1 87.56 150 ARG B O 1
ATOM 4497 N N . GLY B 1 151 ? -24.828 -28.969 -2.018 1 82.5 151 GLY B N 1
ATOM 4498 C CA . GLY B 1 151 ? -26.25 -29.281 -1.979 1 82.5 151 GLY B CA 1
ATOM 4499 C C . GLY B 1 151 ? -27.094 -28.172 -1.396 1 82.5 151 GLY B C 1
ATOM 4500 O O . GLY B 1 151 ? -28.328 -28.266 -1.352 1 82.5 151 GLY B O 1
ATOM 4501 N N . GLN B 1 152 ? -26.484 -27.078 -0.966 1 89.88 152 GLN B N 1
ATOM 4502 C CA . GLN B 1 152 ? -27.188 -25.938 -0.414 1 89.88 152 GLN B CA 1
ATOM 4503 C C . GLN B 1 152 ? -26.953 -24.688 -1.257 1 89.88 152 GLN B C 1
ATOM 4505 O O . GLN B 1 152 ? -25.891 -24.516 -1.849 1 89.88 152 GLN B O 1
ATOM 4510 N N . THR B 1 153 ? -28 -23.859 -1.31 1 90.19 153 THR B N 1
ATOM 4511 C CA . THR B 1 153 ? -27.875 -22.578 -1.98 1 90.19 153 THR B CA 1
ATOM 4512 C C . THR B 1 153 ? -27.438 -21.5 -0.995 1 90.19 153 THR B C 1
ATOM 4514 O O . THR B 1 153 ? -28.109 -21.25 0.001 1 90.19 153 THR B O 1
ATOM 4517 N N . ILE B 1 154 ? -26.328 -20.953 -1.249 1 91.5 154 ILE B N 1
ATOM 4518 C CA . ILE B 1 154 ? -25.812 -19.906 -0.374 1 91.5 154 ILE B CA 1
ATOM 4519 C C . ILE B 1 154 ? -25.984 -18.547 -1.047 1 91.5 154 ILE B C 1
ATOM 4521 O O . ILE B 1 154 ? -26.328 -18.469 -2.229 1 91.5 154 ILE B O 1
ATOM 4525 N N . THR B 1 155 ? -25.781 -17.516 -0.247 1 91.06 155 THR B N 1
ATOM 4526 C CA . THR B 1 155 ? -25.906 -16.172 -0.78 1 91.06 155 THR B CA 1
ATOM 4527 C C . THR B 1 155 ? -24.688 -15.789 -1.597 1 91.06 155 THR B C 1
ATOM 4529 O O . THR B 1 155 ? -23.594 -16.344 -1.393 1 91.06 155 THR B O 1
ATOM 4532 N N . PRO B 1 156 ? -24.859 -14.922 -2.516 1 86.62 156 PRO B N 1
ATOM 4533 C CA . PRO B 1 156 ? -23.703 -14.461 -3.277 1 86.62 156 PRO B CA 1
ATOM 4534 C C . PRO B 1 156 ? -22.578 -13.938 -2.383 1 86.62 156 PRO B C 1
ATOM 4536 O O . PRO B 1 156 ? -21.406 -14.172 -2.662 1 86.62 156 PRO B O 1
ATOM 4539 N N . SER B 1 157 ? -22.969 -13.258 -1.331 1 84.88 157 SER B N 1
ATOM 4540 C CA . SER B 1 157 ? -21.969 -12.742 -0.401 1 84.88 157 SER B CA 1
ATOM 4541 C C . SER B 1 157 ? -21.188 -13.875 0.258 1 84.88 157 SER B C 1
ATOM 4543 O O . SER B 1 157 ? -19.969 -13.789 0.414 1 84.88 157 SER B O 1
ATOM 4545 N N . GLU B 1 158 ? -21.875 -14.828 0.565 1 87.31 158 GLU B N 1
ATOM 4546 C CA . GLU B 1 158 ? -21.219 -15.992 1.153 1 87.31 158 GLU B CA 1
ATOM 4547 C C . GLU B 1 158 ? -20.328 -16.703 0.14 1 87.31 158 GLU B C 1
ATOM 4549 O O . GLU B 1 158 ? -19.219 -17.141 0.479 1 87.31 158 GLU B O 1
ATOM 4554 N N . ALA B 1 159 ? -20.797 -16.812 -1.066 1 92.5 159 ALA B N 1
ATOM 4555 C CA . ALA B 1 159 ? -20.031 -17.453 -2.123 1 92.5 159 ALA B CA 1
ATOM 4556 C C . ALA B 1 159 ? -18.719 -16.719 -2.361 1 92.5 159 ALA B C 1
ATOM 4558 O O . ALA B 1 159 ? -17.672 -17.344 -2.555 1 92.5 159 ALA B O 1
ATOM 4559 N N . VAL B 1 160 ? -18.781 -15.477 -2.336 1 90.12 160 VAL B N 1
ATOM 4560 C CA . VAL B 1 160 ? -17.578 -14.664 -2.52 1 90.12 160 VAL B CA 1
ATOM 4561 C C . VAL B 1 160 ? -16.609 -14.898 -1.366 1 90.12 160 VAL B C 1
ATOM 4563 O O . VAL B 1 160 ? -15.406 -15.031 -1.58 1 90.12 160 VAL B O 1
ATOM 4566 N N . GLN B 1 161 ? -17.125 -14.984 -0.215 1 87.31 161 GLN B N 1
ATOM 4567 C CA . GLN B 1 161 ? -16.297 -15.227 0.963 1 87.31 161 GLN B CA 1
ATOM 4568 C C . GLN B 1 161 ? -15.641 -16.609 0.897 1 87.31 161 GLN B C 1
ATOM 4570 O O . GLN B 1 161 ? -14.453 -16.734 1.188 1 87.31 161 GLN B O 1
ATOM 4575 N N . TYR B 1 162 ? -16.406 -17.547 0.513 1 92.69 162 TYR B N 1
ATOM 4576 C CA . TYR B 1 162 ? -15.867 -18.891 0.408 1 92.69 162 TYR B CA 1
ATOM 4577 C C . TYR B 1 162 ? -14.805 -18.984 -0.677 1 92.69 162 TYR B C 1
ATOM 4579 O O . TYR B 1 162 ? -13.734 -19.562 -0.464 1 92.69 162 TYR B O 1
ATOM 4587 N N . ALA B 1 163 ? -15.117 -18.406 -1.775 1 94.69 163 ALA B N 1
ATOM 4588 C CA . ALA B 1 163 ? -14.164 -18.406 -2.877 1 94.69 163 ALA B CA 1
ATOM 4589 C C . ALA B 1 163 ? -12.852 -17.75 -2.465 1 94.69 163 ALA B C 1
ATOM 4591 O O . ALA B 1 163 ? -11.766 -18.234 -2.803 1 94.69 163 ALA B O 1
ATOM 4592 N N . GLY B 1 164 ? -13.008 -16.688 -1.753 1 92.75 164 GLY B N 1
ATOM 4593 C CA . GLY B 1 164 ? -11.82 -16.016 -1.242 1 92.75 164 GLY B CA 1
ATOM 4594 C C . GLY B 1 164 ? -10.992 -16.891 -0.322 1 92.75 164 GLY B C 1
ATOM 4595 O O . GLY B 1 164 ? -9.758 -16.875 -0.391 1 92.75 164 GLY B O 1
ATOM 4596 N N . GLY B 1 165 ? -11.68 -17.547 0.501 1 93.31 165 GLY B N 1
ATOM 4597 C CA . GLY B 1 165 ? -10.984 -18.469 1.379 1 93.31 165 GLY B CA 1
ATOM 4598 C C . GLY B 1 165 ? -10.297 -19.609 0.632 1 93.31 165 GLY B C 1
ATOM 4599 O O . GLY B 1 165 ? -9.195 -20.016 0.996 1 93.31 165 GLY B O 1
ATOM 4600 N N . MET B 1 166 ? -10.898 -20.109 -0.399 1 96.38 166 MET B N 1
ATOM 4601 C CA . MET B 1 166 ? -10.328 -21.188 -1.214 1 96.38 166 MET B CA 1
ATOM 4602 C C . MET B 1 166 ? -9.078 -20.703 -1.943 1 96.38 166 MET B C 1
ATOM 4604 O O . MET B 1 166 ? -8.078 -21.422 -2.014 1 96.38 166 MET B O 1
ATOM 4608 N N . ILE B 1 167 ? -9.141 -19.516 -2.418 1 96.25 167 ILE B N 1
ATOM 4609 C CA . ILE B 1 167 ? -7.988 -18.922 -3.084 1 96.25 167 ILE B CA 1
ATOM 4610 C C . ILE B 1 167 ? -6.859 -18.719 -2.076 1 96.25 167 ILE B C 1
ATOM 4612 O O . ILE B 1 167 ? -5.691 -18.953 -2.385 1 96.25 167 ILE B O 1
ATOM 4616 N N . ALA B 1 168 ? -7.285 -18.266 -0.902 1 94.44 168 ALA B N 1
ATOM 4617 C CA . ALA B 1 168 ? -6.301 -18.078 0.159 1 94.44 168 ALA B CA 1
ATOM 4618 C C . ALA B 1 168 ? -5.602 -19.391 0.499 1 94.44 168 ALA B C 1
ATOM 4620 O O . ALA B 1 168 ? -4.391 -19.422 0.733 1 94.44 168 ALA B O 1
ATOM 4621 N N . LEU B 1 169 ? -6.344 -20.391 0.551 1 95.88 169 LEU B N 1
ATOM 4622 C CA . LEU B 1 169 ? -5.777 -21.688 0.881 1 95.88 169 LEU B CA 1
ATOM 4623 C C . LEU B 1 169 ? -4.832 -22.172 -0.219 1 95.88 169 LEU B C 1
ATOM 4625 O O . LEU B 1 169 ? -3.748 -22.688 0.067 1 95.88 169 LEU B O 1
ATOM 4629 N N . TYR B 1 170 ? -5.23 -22.094 -1.442 1 97.44 170 TYR B N 1
ATOM 4630 C CA . TYR B 1 170 ? -4.355 -22.391 -2.566 1 97.44 170 TYR B CA 1
ATOM 4631 C C . TYR B 1 170 ? -3.07 -21.578 -2.494 1 97.44 170 TYR B C 1
ATOM 4633 O O . TYR B 1 170 ? -1.976 -22.109 -2.689 1 97.44 170 TYR B O 1
ATOM 4641 N N . SER B 1 171 ? -3.219 -20.281 -2.188 1 96 171 SER B N 1
ATOM 4642 C CA . SER B 1 171 ? -2.092 -19.359 -2.092 1 96 171 SER B CA 1
ATOM 4643 C C . SER B 1 171 ? -1.146 -19.766 -0.963 1 96 171 SER B C 1
ATOM 4645 O O . SER B 1 171 ? 0.068 -19.578 -1.065 1 96 171 SER B O 1
ATOM 4647 N N . GLY B 1 172 ? -1.802 -20.219 0.117 1 94.44 172 GLY B N 1
ATOM 4648 C CA . GLY B 1 172 ? -0.96 -20.672 1.208 1 94.44 172 GLY B CA 1
ATOM 4649 C C . GLY B 1 172 ? -0.006 -21.781 0.799 1 94.44 172 GLY B C 1
ATOM 4650 O O . GLY B 1 172 ? 1.182 -21.734 1.127 1 94.44 172 GLY B O 1
ATOM 4651 N N . MET B 1 173 ? -0.507 -22.734 0.096 1 95.38 173 MET B N 1
ATOM 4652 C CA . MET B 1 173 ? 0.321 -23.828 -0.387 1 95.38 173 MET B CA 1
ATOM 4653 C C . MET B 1 173 ? 1.347 -23.328 -1.401 1 95.38 173 MET B C 1
ATOM 4655 O O . MET B 1 173 ? 2.49 -23.797 -1.409 1 95.38 173 MET B O 1
ATOM 4659 N N . TRP B 1 174 ? 0.92 -22.469 -2.225 1 96.62 174 TRP B N 1
ATOM 4660 C CA . TRP B 1 174 ? 1.805 -21.828 -3.197 1 96.62 174 TRP B CA 1
ATOM 4661 C C . TRP B 1 174 ? 2.955 -21.109 -2.5 1 96.62 174 TRP B C 1
ATOM 4663 O O . TRP B 1 174 ? 4.113 -21.266 -2.893 1 96.62 174 TRP B O 1
ATOM 4673 N N . VAL B 1 175 ? 2.67 -20.391 -1.427 1 95.06 175 VAL B N 1
ATOM 4674 C CA . VAL B 1 175 ? 3.645 -19.594 -0.691 1 95.06 175 VAL B CA 1
ATOM 4675 C C . VAL B 1 175 ? 4.676 -20.516 -0.037 1 95.06 175 VAL B C 1
ATOM 4677 O O . VAL B 1 175 ? 5.879 -20.266 -0.119 1 95.06 175 VAL B O 1
ATOM 4680 N N . ILE B 1 176 ? 4.227 -21.531 0.582 1 94 176 ILE B N 1
ATOM 4681 C CA . ILE B 1 176 ? 5.113 -22.469 1.259 1 94 176 ILE B CA 1
ATOM 4682 C C . ILE B 1 176 ? 6.102 -23.062 0.256 1 94 176 ILE B C 1
ATOM 4684 O O . ILE B 1 176 ? 7.305 -23.141 0.527 1 94 176 ILE B O 1
ATOM 4688 N N . ASN B 1 177 ? 5.656 -23.375 -0.882 1 95.06 177 ASN B N 1
ATOM 4689 C CA . ASN B 1 177 ? 6.512 -24 -1.887 1 95.06 177 ASN B CA 1
ATOM 4690 C C . ASN B 1 177 ? 7.414 -22.969 -2.57 1 95.06 177 ASN B C 1
ATOM 4692 O O . ASN B 1 177 ? 8.57 -23.266 -2.875 1 95.06 177 ASN B O 1
ATOM 4696 N N . PHE B 1 178 ? 6.922 -21.812 -2.84 1 95.5 178 PHE B N 1
ATOM 4697 C CA . PHE B 1 178 ? 7.715 -20.797 -3.529 1 95.5 178 PHE B CA 1
ATOM 4698 C C . PHE B 1 178 ? 8.867 -20.328 -2.65 1 95.5 178 PHE B C 1
ATOM 4700 O O . PHE B 1 178 ? 10 -20.203 -3.117 1 95.5 178 PHE B O 1
ATOM 4707 N N . PHE B 1 179 ? 8.578 -20.109 -1.429 1 93.06 179 PHE B N 1
ATOM 4708 C CA . PHE B 1 179 ? 9.57 -19.516 -0.542 1 93.06 179 PHE B CA 1
ATOM 4709 C C . PHE B 1 179 ? 10.43 -20.609 0.103 1 93.06 179 PHE B C 1
ATOM 4711 O O . PHE B 1 179 ? 11.25 -20.328 0.976 1 93.06 179 PHE B O 1
ATOM 4718 N N . SER B 1 180 ? 10.188 -21.859 -0.266 1 89.5 180 SER B N 1
ATOM 4719 C CA . SER B 1 180 ? 11.109 -22.938 0.079 1 89.5 180 SER B CA 1
ATOM 4720 C C . SER B 1 180 ? 11.789 -23.5 -1.162 1 89.5 180 SER B C 1
ATOM 4722 O O . SER B 1 180 ? 12.836 -23.016 -1.58 1 89.5 180 SER B O 1
ATOM 4724 N N . VAL B 1 181 ? 11.016 -24.219 -1.936 1 89.25 181 VAL B N 1
ATOM 4725 C CA . VAL B 1 181 ? 11.562 -24.891 -3.117 1 89.25 181 VAL B CA 1
ATOM 4726 C C . VAL B 1 181 ? 11.883 -23.844 -4.188 1 89.25 181 VAL B C 1
ATOM 4728 O O . VAL B 1 181 ? 12.938 -23.906 -4.824 1 89.25 181 VAL B O 1
ATOM 4731 N N . GLY B 1 182 ? 11.016 -22.922 -4.395 1 90.81 182 GLY B N 1
ATOM 4732 C CA . GLY B 1 182 ? 11.234 -21.875 -5.383 1 90.81 182 GLY B CA 1
ATOM 4733 C C . GLY B 1 182 ? 12.445 -21.016 -5.074 1 90.81 182 GLY B C 1
ATOM 4734 O O . GLY B 1 182 ? 13.25 -20.719 -5.961 1 90.81 182 GLY B O 1
ATOM 4735 N N . LYS B 1 183 ? 12.477 -20.625 -3.879 1 88.25 183 LYS B N 1
ATOM 4736 C CA . LYS B 1 183 ? 13.594 -19.797 -3.434 1 88.25 183 LYS B CA 1
ATOM 4737 C C . LYS B 1 183 ? 14.922 -20.531 -3.627 1 88.25 183 LYS B C 1
ATOM 4739 O O . LYS B 1 183 ? 15.898 -19.953 -4.105 1 88.25 183 LYS B O 1
ATOM 4744 N N . TRP B 1 184 ? 15.039 -21.766 -3.203 1 86.69 184 TRP B N 1
ATOM 4745 C CA . TRP B 1 184 ? 16.219 -22.594 -3.418 1 86.69 184 TRP B CA 1
ATOM 4746 C C . TRP B 1 184 ? 16.547 -22.719 -4.906 1 86.69 184 TRP B C 1
ATOM 4748 O O . TRP B 1 184 ? 17.703 -22.562 -5.312 1 86.69 184 TRP B O 1
ATOM 4758 N N . TYR B 1 185 ? 15.562 -22.969 -5.656 1 89.25 185 TYR B N 1
ATOM 4759 C CA . TYR B 1 185 ? 15.734 -23.141 -7.094 1 89.25 185 TYR B CA 1
ATOM 4760 C C . TYR B 1 185 ? 16.297 -21.875 -7.734 1 89.25 185 TYR B C 1
ATOM 4762 O O . TYR B 1 185 ? 17.203 -21.938 -8.555 1 89.25 185 TYR B O 1
ATOM 4770 N N . VAL B 1 186 ? 15.82 -20.719 -7.363 1 89.06 186 VAL B N 1
ATOM 4771 C CA . VAL B 1 186 ? 16.266 -19.438 -7.902 1 89.06 186 VAL B CA 1
ATOM 4772 C C . VAL B 1 186 ? 17.734 -19.219 -7.547 1 89.06 186 VAL B C 1
ATOM 4774 O O . VAL B 1 186 ? 18.5 -18.672 -8.352 1 89.06 186 VAL B O 1
ATOM 4777 N N . SER B 1 187 ? 18.078 -19.625 -6.391 1 86.19 187 SER B N 1
ATOM 4778 C CA . SER B 1 187 ? 19.469 -19.453 -5.949 1 86.19 187 SER B CA 1
ATOM 4779 C C . SER B 1 187 ? 20.438 -20.25 -6.812 1 86.19 187 SER B C 1
ATOM 4781 O O . SER B 1 187 ? 21.625 -19.922 -6.898 1 86.19 187 SER B O 1
ATOM 4783 N N . THR B 1 188 ? 19.984 -21.281 -7.48 1 86 188 THR B N 1
ATOM 4784 C CA . THR B 1 188 ? 20.844 -22.141 -8.289 1 86 188 THR B CA 1
ATOM 4785 C C . THR B 1 188 ? 20.969 -21.594 -9.703 1 86 188 THR B C 1
ATOM 4787 O O . THR B 1 188 ? 21.828 -22.047 -10.469 1 86 188 THR B O 1
ATOM 4790 N N . ILE B 1 189 ? 20.203 -20.609 -10.078 1 90.06 189 ILE B N 1
ATOM 4791 C CA . ILE B 1 189 ? 20.219 -20.078 -11.438 1 90.06 189 ILE B CA 1
ATOM 4792 C C . ILE B 1 189 ? 21.391 -19.109 -11.594 1 90.06 189 ILE B C 1
ATOM 4794 O O . ILE B 1 189 ? 21.5 -18.141 -10.836 1 90.06 189 ILE B O 1
ATOM 4798 N N . PRO B 1 190 ? 22.266 -19.359 -12.453 1 87.5 190 PRO B N 1
ATOM 4799 C CA . PRO B 1 190 ? 23.344 -18.391 -12.695 1 87.5 190 PRO B CA 1
ATOM 4800 C C . PRO B 1 190 ? 22.844 -17.094 -13.328 1 87.5 190 PRO B C 1
ATOM 4802 O O . PRO B 1 190 ? 21.859 -17.109 -14.078 1 87.5 190 PRO B O 1
ATOM 4805 N N . GLU B 1 191 ? 23.469 -15.992 -12.953 1 87.62 191 GLU B N 1
ATOM 4806 C CA . GLU B 1 191 ? 23.078 -14.711 -13.531 1 87.62 191 GLU B CA 1
ATOM 4807 C C . GLU B 1 191 ? 23.469 -14.633 -15.008 1 87.62 191 GLU B C 1
ATOM 4809 O O . GLU B 1 191 ? 24.344 -15.375 -15.461 1 87.62 191 GLU B O 1
ATOM 4814 N N . LEU B 1 192 ? 22.75 -13.797 -15.773 1 81.56 192 LEU B N 1
ATOM 4815 C CA . LEU B 1 192 ? 23.031 -13.602 -17.188 1 81.56 192 LEU B CA 1
ATOM 4816 C C . LEU B 1 192 ? 24.391 -12.945 -17.391 1 81.56 192 LEU B C 1
ATOM 4818 O O . LEU B 1 192 ? 24.688 -11.93 -16.75 1 81.56 192 LEU B O 1
ATOM 4822 N N . GLY B 1 193 ? 25.328 -13.406 -18.172 1 67.44 193 GLY B N 1
ATOM 4823 C CA . GLY B 1 193 ? 26.641 -12.867 -18.438 1 67.44 193 GLY B CA 1
ATOM 4824 C C . GLY B 1 193 ? 27.734 -13.508 -17.594 1 67.44 193 GLY B C 1
ATOM 4825 O O . GLY B 1 193 ? 28.922 -13.367 -17.891 1 67.44 193 GLY B O 1
ATOM 4826 N N . GLU B 1 194 ? 27.531 -13.852 -16.469 1 59.03 194 GLU B N 1
ATOM 4827 C CA . GLU B 1 194 ? 28.531 -14.562 -15.68 1 59.03 194 GLU B CA 1
ATOM 4828 C C . GLU B 1 194 ? 28.781 -15.961 -16.234 1 59.03 194 GLU B C 1
ATOM 4830 O O . GLU B 1 194 ? 27.828 -16.672 -16.594 1 59.03 194 GLU B O 1
ATOM 4835 N N . ALA B 1 195 ? 30.016 -16.094 -17.078 1 47.78 195 ALA B N 1
ATOM 4836 C CA . ALA B 1 195 ? 30.438 -17.406 -17.547 1 47.78 195 ALA B CA 1
ATOM 4837 C C . ALA B 1 195 ? 30.062 -18.484 -16.531 1 47.78 195 ALA B C 1
ATOM 4839 O O . ALA B 1 195 ? 30.172 -18.281 -15.328 1 47.78 195 ALA B O 1
ATOM 4840 N N . ALA B 1 196 ? 29.203 -19.25 -16.891 1 45.78 196 ALA B N 1
ATOM 4841 C CA . ALA B 1 196 ? 29.047 -20.406 -16.031 1 45.78 196 ALA B CA 1
ATOM 4842 C C . ALA B 1 196 ? 30.391 -20.875 -15.477 1 45.78 196 ALA B C 1
ATOM 4844 O O . ALA B 1 196 ? 31.312 -21.172 -16.25 1 45.78 196 ALA B O 1
ATOM 4845 N N . GLU B 1 197 ? 31.125 -20.109 -14.602 1 38.81 197 GLU B N 1
ATOM 4846 C CA . GLU B 1 197 ? 32.375 -20.766 -14.188 1 38.81 197 GLU B CA 1
ATOM 4847 C C . GLU B 1 197 ? 32.25 -22.281 -14.297 1 38.81 197 GLU B C 1
ATOM 4849 O O . GLU B 1 197 ? 31.25 -22.875 -13.859 1 38.81 197 GLU B O 1
ATOM 4854 N N . ASP B 1 198 ? 32.812 -22.766 -15.281 1 34.25 198 ASP B N 1
ATOM 4855 C CA . ASP B 1 198 ? 33.031 -24.203 -15.242 1 34.25 198 ASP B CA 1
ATOM 4856 C C . ASP B 1 198 ? 33.219 -24.688 -13.805 1 34.25 198 ASP B C 1
ATOM 4858 O O . ASP B 1 198 ? 34.031 -24.141 -13.062 1 34.25 198 ASP B O 1
ATOM 4862 N N . PRO B 1 199 ? 32.312 -25.188 -13.242 1 37.97 199 PRO B N 1
ATOM 4863 C CA . PRO B 1 199 ? 32.812 -25.734 -11.977 1 37.97 199 PRO B CA 1
ATOM 4864 C C . PRO B 1 199 ? 34.25 -26.234 -12.078 1 37.97 199 PRO B C 1
ATOM 4866 O O . PRO B 1 199 ? 34.562 -27.156 -12.852 1 37.97 199 PRO B O 1
ATOM 4869 N N . GLN B 1 200 ? 35.219 -25.406 -12.219 1 34.53 200 GLN B N 1
ATOM 4870 C CA . GLN B 1 200 ? 36.5 -26.078 -12.055 1 34.53 200 GLN B CA 1
ATOM 4871 C C . GLN B 1 200 ? 36.375 -27.266 -11.102 1 34.53 200 GLN B C 1
ATOM 4873 O O . GLN B 1 200 ? 35.656 -27.203 -10.094 1 34.53 200 GLN B O 1
ATOM 4878 N N . PRO B 1 201 ? 36.688 -28.391 -11.586 1 30.39 201 PRO B N 1
ATOM 4879 C CA . PRO B 1 201 ? 36.781 -29.422 -10.547 1 30.39 201 PRO B CA 1
ATOM 4880 C C . PRO B 1 201 ? 37.469 -28.922 -9.273 1 30.39 201 PRO B C 1
ATOM 4882 O O . PRO B 1 201 ? 38.594 -28.391 -9.344 1 30.39 201 PRO B O 1
ATOM 4885 N N . ARG B 1 202 ? 36.906 -28.266 -8.406 1 35.44 202 ARG B N 1
ATOM 4886 C CA . ARG B 1 202 ? 37.688 -28.172 -7.18 1 35.44 202 ARG B CA 1
ATOM 4887 C C . ARG B 1 202 ? 38.75 -29.25 -7.133 1 35.44 202 ARG B C 1
ATOM 4889 O O . ARG B 1 202 ? 38.469 -30.438 -7.332 1 35.44 202 ARG B O 1
ATOM 4896 N N . GLU B 1 203 ? 39.969 -29.016 -7.605 1 33.47 203 GLU B N 1
ATOM 4897 C CA . GLU B 1 203 ? 40.969 -30.016 -7.238 1 33.47 203 GLU B CA 1
ATOM 4898 C C . GLU B 1 203 ? 40.531 -30.828 -6.031 1 33.47 203 GLU B C 1
ATOM 4900 O O . GLU B 1 203 ? 40 -30.281 -5.055 1 33.47 203 GLU B O 1
ATOM 4905 N N . ALA B 1 204 ? 40.344 -32.125 -6.191 1 35.19 204 ALA B N 1
ATOM 4906 C CA . ALA B 1 204 ? 40.312 -33.062 -5.066 1 35.19 204 ALA B CA 1
ATOM 4907 C C . ALA B 1 204 ? 41.188 -32.562 -3.914 1 35.19 204 ALA B C 1
ATOM 4909 O O . ALA B 1 204 ? 42.406 -32.625 -3.984 1 35.19 204 ALA B O 1
ATOM 4910 N N . ALA B 1 205 ? 41.094 -31.359 -3.469 1 32.84 205 ALA B N 1
ATOM 4911 C CA . ALA B 1 205 ? 41.875 -31.203 -2.236 1 32.84 205 ALA B CA 1
ATOM 4912 C C . ALA B 1 205 ? 42.094 -32.562 -1.547 1 32.84 205 ALA B C 1
ATOM 4914 O O . ALA B 1 205 ? 41.25 -33.469 -1.681 1 32.84 205 ALA B O 1
ATOM 4915 N N . ALA B 1 206 ? 43.219 -32.844 -1.125 1 35.31 206 ALA B N 1
ATOM 4916 C CA . ALA B 1 206 ? 43.625 -34 -0.339 1 35.31 206 ALA B CA 1
ATOM 4917 C C . ALA B 1 206 ? 42.5 -34.438 0.595 1 35.31 206 ALA B C 1
ATOM 4919 O O . ALA B 1 206 ? 41.719 -33.625 1.066 1 35.31 206 ALA B O 1
ATOM 4920 N N . PRO B 1 207 ? 42.031 -35.812 0.478 1 34.22 207 PRO B N 1
ATOM 4921 C CA . PRO B 1 207 ? 41.219 -36.531 1.456 1 34.22 207 PRO B CA 1
ATOM 4922 C C . PRO B 1 207 ? 41.375 -35.969 2.873 1 34.22 207 PRO B C 1
ATOM 4924 O O . PRO B 1 207 ? 40.969 -36.625 3.838 1 34.22 207 PRO B O 1
ATOM 4927 N N . GLU B 1 208 ? 42.312 -35.062 2.98 1 37.69 208 GLU B N 1
ATOM 4928 C CA . GLU B 1 208 ? 42.562 -35.188 4.414 1 37.69 208 GLU B CA 1
ATOM 4929 C C . GLU B 1 208 ? 41.281 -35.125 5.211 1 37.69 208 GLU B C 1
ATOM 4931 O O . GLU B 1 208 ? 41.031 -35.938 6.094 1 37.69 208 GLU B O 1
ATOM 4936 N N . GLY B 1 209 ? 40.875 -33.812 5.633 1 36.75 209 GLY B N 1
ATOM 4937 C CA . GLY B 1 209 ? 39.938 -33.938 6.715 1 36.75 209 GLY B CA 1
ATOM 4938 C C . GLY B 1 209 ? 38.531 -34.344 6.238 1 36.75 209 GLY B C 1
ATOM 4939 O O . GLY B 1 209 ? 38.156 -34.031 5.102 1 36.75 209 GLY B O 1
ATOM 4940 N N . ALA B 1 210 ? 37.969 -35.531 6.523 1 36.72 210 ALA B N 1
ATOM 4941 C CA . ALA B 1 210 ? 36.656 -36.188 6.422 1 36.72 210 ALA B CA 1
ATOM 4942 C C . ALA B 1 210 ? 35.531 -35.156 6.234 1 36.72 210 ALA B C 1
ATOM 4944 O O . ALA B 1 210 ? 35.5 -34.125 6.938 1 36.72 210 ALA B O 1
ATOM 4945 N N . ALA B 1 211 ? 35.219 -34.844 4.977 1 44.59 211 ALA B N 1
ATOM 4946 C CA . ALA B 1 211 ? 33.969 -34.094 4.777 1 44.59 211 ALA B CA 1
ATOM 4947 C C . ALA B 1 211 ? 33.031 -34.281 5.973 1 44.59 211 ALA B C 1
ATOM 4949 O O . ALA B 1 211 ? 32.938 -35.375 6.547 1 44.59 211 ALA B O 1
ATOM 4950 N N . PRO B 1 212 ? 32.906 -33.281 6.809 1 49.91 212 PRO B N 1
ATOM 4951 C CA . PRO B 1 212 ? 32.062 -33.625 7.953 1 49.91 212 PRO B CA 1
ATOM 4952 C C . PRO B 1 212 ? 30.938 -34.625 7.582 1 49.91 212 PRO B C 1
ATOM 4954 O O . PRO B 1 212 ? 30.516 -34.656 6.426 1 49.91 212 PRO B O 1
ATOM 4957 N N . PRO B 1 213 ? 30.797 -35.812 8.102 1 51.88 213 PRO B N 1
ATOM 4958 C CA . PRO B 1 213 ? 29.75 -36.781 7.781 1 51.88 213 PRO B CA 1
ATOM 4959 C C . PRO B 1 213 ? 28.422 -36.094 7.41 1 51.88 213 PRO B C 1
ATOM 4961 O O . PRO B 1 213 ? 28.125 -35 7.887 1 51.88 213 PRO B O 1
ATOM 4964 N N . PRO B 1 214 ? 27.875 -36.375 6.199 1 56.84 214 PRO B N 1
ATOM 4965 C CA . PRO B 1 214 ? 26.562 -35.844 5.852 1 56.84 214 PRO B CA 1
ATOM 4966 C C . PRO B 1 214 ? 25.625 -35.75 7.055 1 56.84 214 PRO B C 1
ATOM 4968 O O . PRO B 1 214 ? 25.625 -36.625 7.918 1 56.84 214 PRO B O 1
ATOM 4971 N N . LEU B 1 215 ? 25.375 -34.594 7.414 1 64.25 215 LEU B N 1
ATOM 4972 C CA . LEU B 1 215 ? 24.453 -34.469 8.539 1 64.25 215 LEU B CA 1
ATOM 4973 C C . LEU B 1 215 ? 23.359 -35.531 8.453 1 64.25 215 LEU B C 1
ATOM 4975 O O . LEU B 1 215 ? 22.938 -35.906 7.355 1 64.25 215 LEU B O 1
ATOM 4979 N N . PRO B 1 216 ? 23.156 -36.344 9.539 1 68.88 216 PRO B N 1
ATOM 4980 C CA . PRO B 1 216 ? 22.031 -37.281 9.539 1 68.88 216 PRO B CA 1
ATOM 4981 C C . PRO B 1 216 ? 20.75 -36.656 8.992 1 68.88 216 PRO B C 1
ATOM 4983 O O . PRO B 1 216 ? 20.578 -35.438 9.047 1 68.88 216 PRO B O 1
ATOM 4986 N N . LEU B 1 217 ? 19.984 -37.406 8.25 1 68.38 217 LEU B N 1
ATOM 4987 C CA . LEU B 1 217 ? 18.734 -37.031 7.578 1 68.38 217 LEU B CA 1
ATOM 4988 C C . LEU B 1 217 ? 17.875 -36.156 8.477 1 68.38 217 LEU B C 1
ATOM 4990 O O . LEU B 1 217 ? 17.281 -35.188 8.016 1 68.38 217 LEU B O 1
ATOM 4994 N N . TRP B 1 218 ? 17.953 -36.562 9.758 1 68.88 218 TRP B N 1
ATOM 4995 C CA . TRP B 1 218 ? 17.109 -35.844 10.68 1 68.88 218 TRP B CA 1
ATOM 4996 C C . TRP B 1 218 ? 17.609 -34.406 10.867 1 68.88 218 TRP B C 1
ATOM 4998 O O . TRP B 1 218 ? 16.828 -33.469 11.039 1 68.88 218 TRP B O 1
ATOM 5008 N N . LYS B 1 219 ? 18.859 -34.094 10.93 1 69.44 219 LYS B N 1
ATOM 5009 C CA . LYS B 1 219 ? 19.406 -32.75 11.102 1 69.44 219 LYS B CA 1
ATOM 5010 C C . LYS B 1 219 ? 19.188 -31.922 9.852 1 69.44 219 LYS B C 1
ATOM 5012 O O . LYS B 1 219 ? 18.953 -30.719 9.945 1 69.44 219 LYS B O 1
ATOM 5017 N N . ARG B 1 220 ? 19.219 -32.719 8.773 1 66.06 220 ARG B N 1
ATOM 5018 C CA . ARG B 1 220 ? 18.953 -32.031 7.516 1 66.06 220 ARG B CA 1
ATOM 5019 C C . ARG B 1 220 ? 17.5 -31.578 7.43 1 66.06 220 ARG B C 1
ATOM 5021 O O . ARG B 1 220 ? 17.203 -30.453 7.004 1 66.06 220 ARG B O 1
ATOM 5028 N N . LEU B 1 221 ? 16.734 -32.5 7.789 1 67.5 221 LEU B N 1
ATOM 5029 C CA . LEU B 1 221 ? 15.305 -32.188 7.793 1 67.5 221 LEU B CA 1
ATOM 5030 C C . LEU B 1 221 ? 14.992 -31.062 8.781 1 67.5 221 LEU B C 1
ATOM 5032 O O . LEU B 1 221 ? 14.164 -30.188 8.492 1 67.5 221 LEU B O 1
ATOM 5036 N N . TYR B 1 222 ? 15.688 -31.172 9.906 1 68.62 222 TYR B N 1
ATOM 5037 C CA . TYR B 1 222 ? 15.5 -30.141 10.922 1 68.62 222 TYR B CA 1
ATOM 5038 C C . TYR B 1 222 ? 15.945 -28.781 10.406 1 68.62 222 TYR B C 1
ATOM 5040 O O . TYR B 1 222 ? 15.242 -27.781 10.586 1 68.62 222 TYR B O 1
ATOM 5048 N N . LYS B 1 223 ? 17 -28.812 9.805 1 68.94 223 LYS B N 1
ATOM 5049 C CA . LYS B 1 223 ? 17.516 -27.547 9.273 1 68.94 223 LYS B CA 1
ATOM 5050 C C . LYS B 1 223 ? 16.609 -27 8.172 1 68.94 223 LYS B C 1
ATOM 5052 O O . LYS B 1 223 ? 16.375 -25.797 8.094 1 68.94 223 LYS B O 1
ATOM 5057 N N . LEU B 1 224 ? 16.188 -27.906 7.453 1 67.75 224 LEU B N 1
ATOM 5058 C CA . LEU B 1 224 ? 15.266 -27.531 6.379 1 67.75 224 LEU B CA 1
ATOM 5059 C C . LEU B 1 224 ? 13.969 -26.984 6.945 1 67.75 224 LEU B C 1
ATOM 5061 O O . LEU B 1 224 ? 13.484 -25.938 6.5 1 67.75 224 LEU B O 1
ATOM 5065 N N . THR B 1 225 ? 13.531 -27.719 7.898 1 69.12 225 THR B N 1
ATOM 5066 C CA . THR B 1 225 ? 12.258 -27.312 8.5 1 69.12 225 THR B CA 1
ATOM 5067 C C . THR B 1 225 ? 12.406 -25.984 9.234 1 69.12 225 THR B C 1
ATOM 5069 O O . THR B 1 225 ? 11.531 -25.125 9.141 1 69.12 225 THR B O 1
ATOM 5072 N N . THR B 1 226 ? 13.461 -25.922 9.852 1 70.44 226 THR B N 1
ATOM 5073 C CA . THR B 1 226 ? 13.656 -24.688 10.617 1 70.44 226 THR B CA 1
ATOM 5074 C C . THR B 1 226 ? 13.859 -23.5 9.68 1 70.44 226 THR B C 1
ATOM 5076 O O . THR B 1 226 ? 13.328 -22.422 9.922 1 70.44 226 THR B O 1
ATOM 5079 N N . SER B 1 227 ? 14.57 -23.75 8.672 1 74.69 227 SER B N 1
ATOM 5080 C CA . SER B 1 227 ? 14.797 -22.672 7.715 1 74.69 227 SER B CA 1
ATOM 5081 C C . SER B 1 227 ? 13.508 -22.281 7.012 1 74.69 227 SER B C 1
ATOM 5083 O O . SER B 1 227 ? 13.297 -21.094 6.699 1 74.69 227 SER B O 1
ATOM 5085 N N . LEU B 1 228 ? 12.727 -23.312 6.875 1 71.81 228 LEU B N 1
ATOM 5086 C CA . LEU B 1 228 ? 11.445 -23.078 6.219 1 71.81 228 LEU B CA 1
ATOM 5087 C C . LEU B 1 228 ? 10.508 -22.281 7.121 1 71.81 228 LEU B C 1
ATOM 5089 O O . LEU B 1 228 ? 9.875 -21.312 6.676 1 71.81 228 LEU B O 1
ATOM 5093 N N . VAL B 1 229 ? 10.547 -22.719 8.312 1 73.62 229 VAL B N 1
ATOM 5094 C CA . VAL B 1 229 ? 9.633 -22.094 9.266 1 73.62 229 VAL B CA 1
ATOM 5095 C C . VAL B 1 229 ? 10.117 -20.672 9.586 1 73.62 229 VAL B C 1
ATOM 5097 O O . VAL B 1 229 ? 9.305 -19.797 9.883 1 73.62 229 VAL B O 1
ATOM 5100 N N . LEU B 1 230 ? 11.297 -20.531 9.305 1 79.56 230 LEU B N 1
ATOM 5101 C CA . LEU B 1 230 ? 11.836 -19.234 9.688 1 79.56 230 LEU B CA 1
ATOM 5102 C C . LEU B 1 230 ? 11.766 -18.25 8.523 1 79.56 230 LEU B C 1
ATOM 5104 O O . LEU B 1 230 ? 12.055 -17.062 8.68 1 79.56 230 LEU B O 1
ATOM 5108 N N . GLU B 1 231 ? 11.406 -18.844 7.359 1 87.06 231 GLU B N 1
ATOM 5109 C CA . GLU B 1 231 ? 11.117 -17.922 6.258 1 87.06 231 GLU B CA 1
ATOM 5110 C C . GLU B 1 231 ? 9.906 -17.062 6.57 1 87.06 231 GLU B C 1
ATOM 5112 O O . GLU B 1 231 ? 8.82 -17.578 6.867 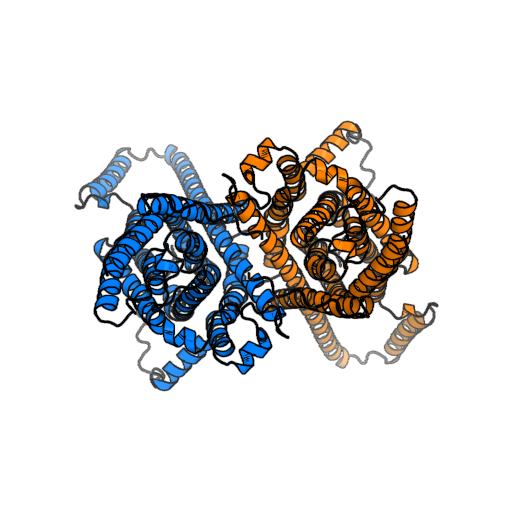1 87.06 231 GLU B O 1
ATOM 5117 N N . PRO B 1 232 ? 10.055 -15.75 6.543 1 88.88 232 PRO B N 1
ATOM 5118 C CA . PRO B 1 232 ? 9.016 -14.852 7.055 1 88.88 232 PRO B CA 1
ATOM 5119 C C . PRO B 1 232 ? 7.656 -15.086 6.398 1 88.88 232 PRO B C 1
ATOM 5121 O O . PRO B 1 232 ? 6.625 -15.062 7.078 1 88.88 232 PRO B O 1
ATOM 5124 N N . THR B 1 233 ? 7.652 -15.227 5.172 1 92.5 233 THR B N 1
ATOM 5125 C CA . THR B 1 233 ? 6.383 -15.391 4.473 1 92.5 233 THR B CA 1
ATOM 5126 C C . THR B 1 233 ? 5.75 -16.734 4.805 1 92.5 233 THR B C 1
ATOM 5128 O O . THR B 1 233 ? 4.527 -16.828 4.953 1 92.5 233 THR B O 1
ATOM 5131 N N . VAL B 1 234 ? 6.559 -17.781 4.859 1 93.81 234 VAL B N 1
ATOM 5132 C CA . VAL B 1 234 ? 6.07 -19.094 5.258 1 93.81 234 VAL B CA 1
ATOM 5133 C C . VAL B 1 234 ? 5.57 -19.047 6.699 1 93.81 234 VAL B C 1
ATOM 5135 O O . VAL B 1 234 ? 4.504 -19.578 7.016 1 93.81 234 VAL B O 1
ATOM 5138 N N . PHE B 1 235 ? 6.344 -18.438 7.523 1 93.62 235 PHE B N 1
ATOM 5139 C CA . PHE B 1 235 ? 5.93 -18.266 8.914 1 93.62 235 PHE B CA 1
ATOM 5140 C C . PHE B 1 235 ? 4.594 -17.547 8.992 1 93.62 235 PHE B C 1
ATOM 5142 O O . PHE B 1 235 ? 3.715 -17.922 9.766 1 93.62 235 PHE B O 1
ATOM 5149 N N . GLY B 1 236 ? 4.484 -16.453 8.227 1 93.44 236 GLY B N 1
ATOM 5150 C CA . GLY B 1 236 ? 3.219 -15.734 8.18 1 93.44 236 GLY B CA 1
ATOM 5151 C C . GLY B 1 236 ? 2.049 -16.625 7.785 1 93.44 236 GLY B C 1
ATOM 5152 O O . GLY B 1 236 ? 0.966 -16.516 8.367 1 93.44 236 GLY B O 1
ATOM 5153 N N . THR B 1 237 ? 2.254 -17.438 6.848 1 94 237 THR B N 1
ATOM 5154 C CA . THR B 1 237 ? 1.222 -18.359 6.371 1 94 237 THR B CA 1
ATOM 5155 C C . THR B 1 237 ? 0.86 -19.375 7.449 1 94 237 THR B C 1
ATOM 5157 O O . THR B 1 237 ? -0.32 -19.641 7.688 1 94 237 THR B O 1
ATOM 5160 N N . LEU B 1 238 ? 1.865 -20 8.086 1 94.06 238 LEU B N 1
ATOM 5161 C CA . LEU B 1 238 ? 1.623 -20.984 9.133 1 94.06 238 LEU B CA 1
ATOM 5162 C C . LEU B 1 238 ? 0.917 -20.328 10.328 1 94.06 238 LEU B C 1
ATOM 5164 O O . LEU B 1 238 ? 0.017 -20.938 10.914 1 94.06 238 LEU B O 1
ATOM 5168 N N . LEU B 1 239 ? 1.346 -19.141 10.641 1 94.44 239 LEU B N 1
ATOM 5169 C CA . LEU B 1 239 ? 0.688 -18.406 11.719 1 94.44 239 LEU B CA 1
ATOM 5170 C C . LEU B 1 239 ? -0.763 -18.094 11.359 1 94.44 239 LEU B C 1
ATOM 5172 O O . LEU B 1 239 ? -1.635 -18.109 12.234 1 94.44 239 LEU B O 1
ATOM 5176 N N . ALA B 1 240 ? -0.987 -17.734 10.117 1 95 240 ALA B N 1
ATOM 5177 C CA . ALA B 1 240 ? -2.354 -17.5 9.656 1 95 240 ALA B CA 1
ATOM 5178 C C . ALA B 1 240 ? -3.219 -18.734 9.836 1 95 240 ALA B C 1
ATOM 5180 O O . ALA B 1 240 ? -4.367 -18.641 10.273 1 95 240 ALA B O 1
ATOM 5181 N N . LEU B 1 241 ? -2.688 -19.875 9.5 1 94 241 LEU B N 1
ATOM 5182 C CA . LEU B 1 241 ? -3.41 -21.141 9.656 1 94 241 LEU B CA 1
ATOM 5183 C C . LEU B 1 241 ? -3.67 -21.422 11.133 1 94 241 LEU B C 1
ATOM 5185 O O . LEU B 1 241 ? -4.762 -21.875 11.5 1 94 241 LEU B O 1
ATOM 5189 N N . LEU B 1 242 ? -2.67 -21.172 11.938 1 94.75 242 LEU B N 1
ATOM 5190 C CA . LEU B 1 242 ? -2.814 -21.406 13.367 1 94.75 242 LEU B CA 1
ATOM 5191 C C . LEU B 1 242 ? -3.91 -20.516 13.953 1 94.75 242 LEU B C 1
ATOM 5193 O O . LEU B 1 242 ? -4.812 -21 14.633 1 94.75 242 LEU B O 1
ATOM 5197 N N . VAL B 1 243 ? -3.855 -19.25 13.688 1 92.94 243 VAL B N 1
ATOM 5198 C CA . VAL B 1 243 ? -4.812 -18.281 14.227 1 92.94 243 VAL B CA 1
ATOM 5199 C C . VAL B 1 243 ? -6.203 -18.562 13.664 1 92.94 243 VAL B C 1
ATOM 5201 O O . VAL B 1 243 ? -7.203 -18.484 14.383 1 92.94 243 VAL B O 1
ATOM 5204 N N . GLY B 1 244 ? -6.281 -18.859 12.398 1 92.81 244 GLY B N 1
ATOM 5205 C CA . GLY B 1 244 ? -7.555 -19.109 11.742 1 92.81 244 GLY B CA 1
ATOM 5206 C C . GLY B 1 244 ? -8.219 -20.391 12.195 1 92.81 244 GLY B C 1
ATOM 5207 O O . GLY B 1 244 ? -9.445 -20.484 12.273 1 92.81 244 GLY B O 1
ATOM 5208 N N . CYS B 1 245 ? -7.418 -21.453 12.57 1 94.12 245 CYS B N 1
ATOM 5209 C CA . CYS B 1 245 ? -7.969 -22.781 12.836 1 94.12 245 CYS B CA 1
ATOM 5210 C C . CYS B 1 245 ? -8.164 -23 14.328 1 94.12 245 CYS B C 1
ATOM 5212 O O . CYS B 1 245 ? -8.766 -24 14.734 1 94.12 245 CYS B O 1
ATOM 5214 N N . VAL B 1 246 ? -7.68 -22.125 15.117 1 94 246 VAL B N 1
ATOM 5215 C CA . VAL B 1 246 ? -7.906 -22.203 16.562 1 94 246 VAL B CA 1
ATOM 5216 C C . VAL B 1 246 ? -8.961 -21.188 16.969 1 94 246 VAL B C 1
ATOM 5218 O O . VAL B 1 246 ? -8.68 -19.984 17.016 1 94 246 VAL B O 1
ATOM 5221 N N . PRO B 1 247 ? -10.102 -21.688 17.375 1 89.25 247 PRO B N 1
ATOM 5222 C CA . PRO B 1 247 ? -11.234 -20.797 17.625 1 89.25 247 PRO B CA 1
ATOM 5223 C C . PRO B 1 247 ? -10.922 -19.719 18.656 1 89.25 247 PRO B C 1
ATOM 5225 O O . PRO B 1 247 ? -11.305 -18.562 18.484 1 89.25 247 PRO B O 1
ATOM 5228 N N . ALA B 1 248 ? -10.219 -20.047 19.688 1 87.56 248 ALA B N 1
ATOM 5229 C CA . ALA B 1 248 ? -9.906 -19.062 20.734 1 87.56 248 ALA B CA 1
ATOM 5230 C C . ALA B 1 248 ? -9.078 -17.922 20.188 1 87.56 248 ALA B C 1
ATOM 5232 O O . ALA B 1 248 ? -9.312 -16.75 20.531 1 87.56 248 ALA B O 1
ATOM 5233 N N . LEU B 1 249 ? -8.18 -18.219 19.344 1 89.06 249 LEU B N 1
ATOM 5234 C CA . LEU B 1 249 ? -7.32 -17.203 18.75 1 89.06 249 LEU B CA 1
ATOM 5235 C C . LEU B 1 249 ? -8.086 -16.375 17.734 1 89.06 249 LEU B C 1
ATOM 5237 O O . LEU B 1 249 ? -7.918 -15.148 17.672 1 89.06 249 LEU B O 1
ATOM 5241 N N . LYS B 1 250 ? -8.828 -17.031 16.969 1 88.38 250 LYS B N 1
ATOM 5242 C CA . LYS B 1 250 ? -9.617 -16.359 15.938 1 88.38 250 LYS B CA 1
ATOM 5243 C C . LYS B 1 250 ? -10.625 -15.398 16.562 1 88.38 250 LYS B C 1
ATOM 5245 O O . LYS B 1 250 ? -10.797 -14.273 16.078 1 88.38 250 LYS B O 1
ATOM 5250 N N . ASP B 1 251 ? -11.219 -15.82 17.594 1 84.88 251 ASP B N 1
ATOM 5251 C CA . ASP B 1 251 ? -12.203 -14.992 18.281 1 84.88 251 ASP B CA 1
ATOM 5252 C C . ASP B 1 251 ? -11.555 -13.75 18.891 1 84.88 251 ASP B C 1
ATOM 5254 O O . ASP B 1 251 ? -12.156 -12.672 18.906 1 84.88 251 ASP B O 1
ATOM 5258 N N . THR B 1 252 ? -10.445 -13.938 19.359 1 81.75 252 THR B N 1
ATOM 5259 C CA . THR B 1 252 ? -9.727 -12.805 19.938 1 81.75 252 THR B CA 1
ATOM 5260 C C . THR B 1 252 ? -9.344 -11.805 18.844 1 81.75 252 THR B C 1
ATOM 5262 O O . THR B 1 252 ? -9.422 -10.594 19.062 1 81.75 252 THR B O 1
ATOM 5265 N N . ALA B 1 253 ? -8.945 -12.32 17.719 1 79.62 253 ALA B N 1
ATOM 5266 C CA . ALA B 1 253 ? -8.484 -11.461 16.641 1 79.62 253 ALA B CA 1
ATOM 5267 C C . ALA B 1 253 ? -9.664 -10.82 15.906 1 79.62 253 ALA B C 1
ATOM 5269 O O . ALA B 1 253 ? -9.609 -9.648 15.539 1 79.62 253 ALA B O 1
ATOM 5270 N N . CYS B 1 254 ? -10.688 -11.539 15.641 1 77.44 254 CYS B N 1
ATOM 5271 C CA . CYS B 1 254 ? -11.758 -11.086 14.773 1 77.44 254 CYS B CA 1
ATOM 5272 C C . CYS B 1 254 ? -13.047 -10.875 15.555 1 77.44 254 CYS B C 1
ATOM 5274 O O . CYS B 1 254 ? -13.961 -10.195 15.086 1 77.44 254 CYS B O 1
ATOM 5276 N N . GLY B 1 255 ? -13.086 -11.234 16.641 1 72.5 255 GLY B N 1
ATOM 5277 C CA . GLY B 1 255 ? -14.359 -11.273 17.328 1 72.5 255 GLY B CA 1
ATOM 5278 C C . GLY B 1 255 ? -15.273 -12.383 16.828 1 72.5 255 GLY B C 1
ATOM 5279 O O . GLY B 1 255 ? -14.812 -13.359 16.25 1 72.5 255 GLY B O 1
ATOM 5280 N N . THR B 1 256 ? -16.516 -12.25 17.156 1 62 256 THR B N 1
ATOM 5281 C CA . THR B 1 256 ? -17.453 -13.328 16.859 1 62 256 THR B CA 1
ATOM 5282 C C . THR B 1 256 ? -18.016 -13.203 15.445 1 62 256 THR B C 1
ATOM 5284 O O . THR B 1 256 ? -18.75 -14.07 14.984 1 62 256 THR B O 1
ATOM 5287 N N . HIS B 1 257 ? -17.469 -12.117 14.836 1 58.44 257 HIS B N 1
ATOM 5288 C CA . HIS B 1 257 ? -18.062 -11.93 13.523 1 58.44 257 HIS B CA 1
ATOM 5289 C C . HIS B 1 257 ? -17.094 -12.305 12.414 1 58.44 257 HIS B C 1
ATOM 5291 O O . HIS B 1 257 ? -15.875 -12.242 12.602 1 58.44 257 HIS B O 1
ATOM 5297 N N . GLU B 1 258 ? -17.609 -12.805 11.375 1 55.75 258 GLU B N 1
ATOM 5298 C CA . GLU B 1 258 ? -16.875 -13.359 10.242 1 55.75 258 GLU B CA 1
ATOM 5299 C C . GLU B 1 258 ? -16.016 -12.289 9.562 1 55.75 258 GLU B C 1
ATOM 5301 O O . GLU B 1 258 ? -14.977 -12.602 8.984 1 55.75 258 GLU B O 1
ATOM 5306 N N . ASN B 1 259 ? -16.359 -11.039 9.711 1 57.88 259 ASN B N 1
ATOM 5307 C CA . ASN B 1 259 ? -15.633 -10.008 8.969 1 57.88 259 ASN B CA 1
ATOM 5308 C C . ASN B 1 259 ? -14.617 -9.297 9.852 1 57.88 259 ASN B C 1
ATOM 5310 O O . ASN B 1 259 ? -13.914 -8.398 9.391 1 57.88 259 ASN B O 1
ATOM 5314 N N . CYS B 1 260 ? -14.242 -9.852 10.961 1 56.94 260 CYS B N 1
ATOM 5315 C CA . CYS B 1 260 ? -13.266 -9.359 11.922 1 56.94 260 CYS B CA 1
ATOM 5316 C C . CYS B 1 260 ? -13.484 -7.883 12.219 1 56.94 260 CYS B C 1
ATOM 5318 O O . CYS B 1 260 ? -12.531 -7.102 12.266 1 56.94 260 CYS B O 1
ATOM 5320 N N . ASP B 1 261 ? -14.688 -7.441 12.258 1 61.03 261 ASP B N 1
ATOM 5321 C CA . ASP B 1 261 ? -14.977 -6.023 12.469 1 61.03 261 ASP B CA 1
ATOM 5322 C C . ASP B 1 261 ? -15.094 -5.703 13.961 1 61.03 261 ASP B C 1
ATOM 5324 O O . ASP B 1 261 ? -15.078 -4.535 14.352 1 61.03 261 ASP B O 1
ATOM 5328 N N . ASN B 1 262 ? -15.117 -6.664 14.727 1 62.47 262 ASN B N 1
ATOM 5329 C CA . ASN B 1 262 ? -15.422 -6.375 16.125 1 62.47 262 ASN B CA 1
ATOM 5330 C C . ASN B 1 262 ? -14.398 -7.008 17.062 1 62.47 262 ASN B C 1
ATOM 5332 O O . ASN B 1 262 ? -14.57 -6.977 18.281 1 62.47 262 ASN B O 1
ATOM 5336 N N . GLY B 1 263 ? -13.469 -7.543 16.578 1 67.19 263 GLY B N 1
ATOM 5337 C CA . GLY B 1 263 ? -12.508 -8.18 17.453 1 67.19 263 GLY B CA 1
ATOM 5338 C C . GLY B 1 263 ? -11.602 -7.195 18.156 1 67.19 263 GLY B C 1
ATOM 5339 O O . GLY B 1 263 ? -11.453 -6.051 17.719 1 67.19 263 GLY B O 1
ATOM 5340 N N . ALA B 1 264 ? -11.125 -7.562 19.344 1 70.12 264 ALA B N 1
ATOM 5341 C CA . ALA B 1 264 ? -10.242 -6.715 20.141 1 70.12 264 ALA B CA 1
ATOM 5342 C C . ALA B 1 264 ? -8.961 -6.398 19.375 1 70.12 264 ALA B C 1
ATOM 5344 O O . ALA B 1 264 ? -8.375 -5.324 19.562 1 70.12 264 ALA B O 1
ATOM 5345 N N . LEU B 1 265 ? -8.609 -7.348 18.531 1 77.44 265 LEU B N 1
ATOM 5346 C CA . LEU B 1 265 ? -7.355 -7.168 17.812 1 77.44 265 LEU B CA 1
ATOM 5347 C C . LEU B 1 265 ? -7.605 -7.008 16.312 1 77.44 265 LEU B C 1
ATOM 5349 O O . LEU B 1 265 ? -6.777 -7.41 15.5 1 77.44 265 LEU B O 1
ATOM 5353 N N . ARG B 1 266 ? -8.664 -6.426 16.016 1 78.56 266 ARG B N 1
ATOM 5354 C CA . ARG B 1 266 ? -9.062 -6.262 14.625 1 78.56 266 ARG B CA 1
ATOM 5355 C C . ARG B 1 266 ? -8.062 -5.387 13.875 1 78.56 266 ARG B C 1
ATOM 5357 O O . ARG B 1 266 ? -7.93 -5.496 12.648 1 78.56 266 ARG B O 1
ATOM 5364 N N . PHE B 1 267 ? -7.379 -4.555 14.68 1 78.62 267 PHE B N 1
ATOM 5365 C CA . PHE B 1 267 ? -6.414 -3.662 14.039 1 78.62 267 PHE B CA 1
ATOM 5366 C C . PHE B 1 267 ? -5.281 -4.457 13.406 1 78.62 267 PHE B C 1
ATOM 5368 O O . PHE B 1 267 ? -4.672 -4.008 12.43 1 78.62 267 PHE B O 1
ATOM 5375 N N . ILE B 1 268 ? -5.102 -5.613 13.867 1 84.75 268 ILE B N 1
ATOM 5376 C CA . ILE B 1 268 ? -4.062 -6.453 13.289 1 84.75 268 ILE B CA 1
ATOM 5377 C C . ILE B 1 268 ? -4.508 -6.949 11.914 1 84.75 268 ILE B C 1
ATOM 5379 O O . ILE B 1 268 ? -3.725 -6.934 10.953 1 84.75 268 ILE B O 1
ATOM 5383 N N . ALA B 1 269 ? -5.727 -7.348 11.883 1 84.38 269 ALA B N 1
ATOM 5384 C CA . ALA B 1 269 ? -6.266 -7.848 10.625 1 84.38 269 ALA B CA 1
ATOM 5385 C C . ALA B 1 269 ? -6.266 -6.758 9.555 1 84.38 269 ALA B C 1
ATOM 5387 O O . ALA B 1 269 ? -5.855 -6.996 8.414 1 84.38 269 ALA B O 1
ATOM 5388 N N . THR B 1 270 ? -6.621 -5.633 9.938 1 83.25 270 THR B N 1
AT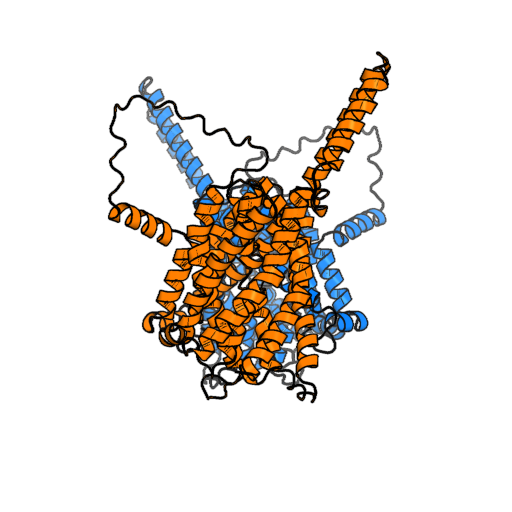OM 5389 C CA . THR B 1 270 ? -6.727 -4.531 8.984 1 83.25 270 THR B CA 1
ATOM 5390 C C . THR B 1 270 ? -5.34 -4.039 8.57 1 83.25 270 THR B C 1
ATOM 5392 O O . THR B 1 270 ? -5.109 -3.719 7.402 1 83.25 270 THR B O 1
ATOM 5395 N N . SER B 1 271 ? -4.484 -3.965 9.516 1 89.25 271 SER B N 1
ATOM 5396 C CA . SER B 1 271 ? -3.135 -3.498 9.219 1 89.25 271 SER B CA 1
ATOM 5397 C C . SER B 1 271 ? -2.396 -4.477 8.312 1 89.25 271 SER B C 1
ATOM 5399 O O . SER B 1 271 ? -1.72 -4.07 7.367 1 89.25 271 SER B O 1
ATOM 5401 N N . THR B 1 272 ? -2.547 -5.695 8.641 1 91.88 272 THR B N 1
ATOM 5402 C CA . THR B 1 272 ? -1.838 -6.688 7.844 1 91.88 272 THR B CA 1
ATOM 5403 C C . THR B 1 272 ? -2.416 -6.758 6.434 1 91.88 272 THR B C 1
ATOM 5405 O O . THR B 1 272 ? -1.679 -6.934 5.461 1 91.88 272 THR B O 1
ATOM 5408 N N . LYS B 1 273 ? -3.65 -6.629 6.352 1 89.56 273 LYS B N 1
ATOM 5409 C CA . LYS B 1 273 ? -4.27 -6.59 5.027 1 89.56 273 LYS B CA 1
ATOM 5410 C C . LYS B 1 273 ? -3.789 -5.383 4.23 1 89.56 273 LYS B C 1
ATOM 5412 O O . LYS B 1 273 ? -3.471 -5.5 3.045 1 89.56 273 LYS B O 1
ATOM 5417 N N . GLY B 1 274 ? -3.754 -4.254 4.898 1 90.12 274 GLY B N 1
ATOM 5418 C CA . GLY B 1 274 ? -3.256 -3.055 4.246 1 90.12 274 GLY B CA 1
ATOM 5419 C C . GLY B 1 274 ? -1.82 -3.186 3.771 1 90.12 274 GLY B C 1
ATOM 5420 O O . GLY B 1 274 ? -1.495 -2.803 2.645 1 90.12 274 GLY B O 1
ATOM 5421 N N . LEU B 1 275 ? -1.022 -3.725 4.594 1 93.88 275 LEU B N 1
ATOM 5422 C CA . LEU B 1 275 ? 0.367 -3.984 4.23 1 93.88 275 LEU B CA 1
ATOM 5423 C C . LEU B 1 275 ? 0.451 -4.965 3.064 1 93.88 275 LEU B C 1
ATOM 5425 O O . LEU B 1 275 ? 1.239 -4.766 2.137 1 93.88 275 LEU B O 1
ATOM 5429 N N . GLY B 1 276 ? -0.318 -5.969 3.189 1 93.5 276 GLY B N 1
ATOM 5430 C CA . GLY B 1 276 ? -0.335 -6.969 2.133 1 93.5 276 GLY B CA 1
ATOM 5431 C C . GLY B 1 276 ? -0.743 -6.402 0.784 1 93.5 276 GLY B C 1
ATOM 5432 O O . GLY B 1 276 ? -0.089 -6.664 -0.228 1 93.5 276 GLY B O 1
ATOM 5433 N N . ASP B 1 277 ? -1.793 -5.641 0.767 1 89.81 277 ASP B N 1
ATOM 5434 C CA . ASP B 1 277 ? -2.248 -5 -0.464 1 89.81 277 ASP B CA 1
ATOM 5435 C C . ASP B 1 277 ? -1.165 -4.094 -1.044 1 89.81 277 ASP B C 1
ATOM 5437 O O . ASP B 1 277 ? -0.991 -4.027 -2.264 1 89.81 277 ASP B O 1
ATOM 5441 N N . THR B 1 278 ? -0.512 -3.436 -0.185 1 93.5 278 THR B N 1
ATOM 5442 C CA . THR B 1 278 ? 0.612 -2.602 -0.599 1 93.5 278 THR B CA 1
ATOM 5443 C C . THR B 1 278 ? 1.695 -3.447 -1.264 1 93.5 278 THR B C 1
ATOM 5445 O O . THR B 1 278 ? 2.293 -3.029 -2.256 1 93.5 278 THR B O 1
ATOM 5448 N N . GLY B 1 279 ? 1.94 -4.602 -0.681 1 93.81 279 GLY B N 1
ATOM 5449 C CA . GLY B 1 279 ? 2.928 -5.508 -1.247 1 93.81 279 GLY B CA 1
ATOM 5450 C C . GLY B 1 279 ? 2.592 -5.949 -2.658 1 93.81 279 GLY B C 1
ATOM 5451 O O . GLY B 1 279 ? 3.471 -6.02 -3.52 1 93.81 279 GLY B O 1
ATOM 5452 N N . VAL B 1 280 ? 1.371 -6.23 -2.898 1 90.38 280 VAL B N 1
ATOM 5453 C CA . VAL B 1 280 ? 0.927 -6.668 -4.215 1 90.38 280 VAL B CA 1
ATOM 5454 C C . VAL B 1 280 ? 1.15 -5.551 -5.234 1 90.38 280 VAL B C 1
ATOM 5456 O O . VAL B 1 280 ? 1.706 -5.785 -6.309 1 90.38 280 VAL B O 1
ATOM 5459 N N . THR B 1 281 ? 0.755 -4.375 -4.914 1 92 281 THR B N 1
ATOM 5460 C CA . THR B 1 281 ? 0.917 -3.217 -5.789 1 92 281 THR B CA 1
ATOM 5461 C C . THR B 1 281 ? 2.395 -2.932 -6.039 1 92 281 THR B C 1
ATOM 5463 O O . THR B 1 281 ? 2.809 -2.734 -7.184 1 92 281 THR B O 1
ATOM 5466 N N . LEU B 1 282 ? 3.164 -2.949 -4.988 1 93.94 282 LEU B N 1
ATOM 5467 C CA . LEU B 1 282 ? 4.582 -2.635 -5.113 1 93.94 282 LEU B CA 1
ATOM 5468 C C . LEU B 1 282 ? 5.305 -3.703 -5.93 1 93.94 282 LEU B C 1
ATOM 5470 O O . LEU B 1 282 ? 6.25 -3.398 -6.66 1 93.94 282 LEU B O 1
ATOM 5474 N N . SER B 1 283 ? 4.918 -4.938 -5.715 1 92.75 283 SER B N 1
ATOM 5475 C CA . SER B 1 283 ? 5.531 -6.008 -6.496 1 92.75 283 SER B CA 1
ATOM 5476 C C . SER B 1 283 ? 5.293 -5.805 -7.988 1 92.75 283 SER B C 1
ATOM 5478 O O . SER B 1 283 ? 6.16 -6.113 -8.812 1 92.75 283 SER B O 1
ATOM 5480 N N . THR B 1 284 ? 4.168 -5.316 -8.375 1 91.62 284 THR B N 1
ATOM 5481 C CA . THR B 1 284 ? 3.855 -5.047 -9.773 1 91.62 284 THR B CA 1
ATOM 5482 C C . THR B 1 284 ? 4.629 -3.834 -10.273 1 91.62 284 THR B C 1
ATOM 5484 O O . THR B 1 284 ? 5.043 -3.793 -11.438 1 91.62 284 THR B O 1
ATOM 5487 N N . ILE B 1 285 ? 4.766 -2.887 -9.422 1 93.62 285 ILE B N 1
ATOM 5488 C CA . ILE B 1 285 ? 5.59 -1.729 -9.758 1 93.62 285 ILE B CA 1
ATOM 5489 C C . ILE B 1 285 ? 7.027 -2.174 -10.008 1 93.62 285 ILE B C 1
ATOM 5491 O O . ILE B 1 285 ? 7.688 -1.682 -10.922 1 93.62 285 ILE B O 1
ATOM 5495 N N . VAL B 1 286 ? 7.539 -3.119 -9.211 1 93.25 286 VAL B N 1
ATOM 5496 C CA . VAL B 1 286 ? 8.875 -3.682 -9.383 1 93.25 286 VAL B CA 1
ATOM 5497 C C . VAL B 1 286 ? 8.992 -4.324 -10.758 1 93.25 286 VAL B C 1
ATOM 5499 O O . VAL B 1 286 ? 10.016 -4.188 -11.43 1 93.25 286 VAL B O 1
ATOM 5502 N N . LEU B 1 287 ? 7.969 -5.004 -11.141 1 92.31 287 LEU B N 1
ATOM 5503 C CA . LEU B 1 287 ? 7.945 -5.609 -12.469 1 92.31 287 LEU B CA 1
ATOM 5504 C C . LEU B 1 287 ? 8.133 -4.555 -13.547 1 92.31 287 LEU B C 1
ATOM 5506 O O . LEU B 1 287 ? 8.938 -4.738 -14.469 1 92.31 287 LEU B O 1
ATOM 5510 N N . GLY B 1 288 ? 7.406 -3.465 -13.469 1 94.25 288 GLY B N 1
ATOM 5511 C CA . GLY B 1 288 ? 7.531 -2.383 -14.43 1 94.25 288 GLY B CA 1
ATOM 5512 C C . GLY B 1 288 ? 8.891 -1.711 -14.406 1 94.25 288 GLY B C 1
ATOM 5513 O O . GLY B 1 288 ? 9.438 -1.368 -15.453 1 94.25 288 GLY B O 1
ATOM 5514 N N . ALA B 1 289 ? 9.344 -1.533 -13.234 1 94.44 289 ALA B N 1
ATOM 5515 C CA . ALA B 1 289 ? 10.672 -0.932 -13.086 1 94.44 289 ALA B CA 1
ATOM 5516 C C . ALA B 1 289 ? 11.742 -1.813 -13.719 1 94.44 289 ALA B C 1
ATOM 5518 O O . ALA B 1 289 ? 12.641 -1.317 -14.406 1 94.44 289 ALA B O 1
ATOM 5519 N N . ALA B 1 290 ? 11.664 -3.076 -13.445 1 92.81 290 ALA B N 1
ATOM 5520 C CA . ALA B 1 290 ? 12.617 -4.023 -14.016 1 92.81 290 ALA B CA 1
ATOM 5521 C C . ALA B 1 290 ? 12.555 -4.016 -15.547 1 92.81 290 ALA B C 1
ATOM 5523 O O . ALA B 1 290 ? 13.578 -4.133 -16.219 1 92.81 290 ALA B O 1
ATOM 5524 N N . LEU B 1 291 ? 11.406 -3.9 -16.047 1 92.31 291 LEU B N 1
ATOM 5525 C CA . LEU B 1 291 ? 11.211 -3.85 -17.484 1 92.31 291 LEU B CA 1
ATOM 5526 C C . LEU B 1 291 ? 11.898 -2.633 -18.094 1 92.31 291 LEU B C 1
ATOM 5528 O O . LEU B 1 291 ? 12.562 -2.736 -19.125 1 92.31 291 LEU B O 1
ATOM 5532 N N . MET B 1 292 ? 11.664 -1.499 -17.438 1 94.06 292 MET B N 1
ATOM 5533 C CA . MET B 1 292 ? 12.258 -0.27 -17.953 1 94.06 292 MET B CA 1
ATOM 5534 C C . MET B 1 292 ? 13.781 -0.314 -17.828 1 94.06 292 MET B C 1
ATOM 5536 O O . MET B 1 292 ? 14.484 0.205 -18.703 1 94.06 292 MET B O 1
ATOM 5540 N N . LEU B 1 293 ? 14.273 -0.88 -16.797 1 91.69 293 LEU B N 1
ATOM 5541 C CA . LEU B 1 293 ? 15.719 -1.056 -16.672 1 91.69 293 LEU B CA 1
ATOM 5542 C C . LEU B 1 293 ? 16.266 -1.928 -17.797 1 91.69 293 LEU B C 1
ATOM 5544 O O . LEU B 1 293 ? 17.344 -1.669 -18.328 1 91.69 293 LEU B O 1
ATOM 5548 N N . SER B 1 294 ? 15.516 -2.943 -18.109 1 89.19 294 SER B N 1
ATOM 5549 C CA . SER B 1 294 ? 15.883 -3.807 -19.234 1 89.19 294 SER B CA 1
ATOM 5550 C C . SER B 1 294 ? 15.938 -3.027 -20.531 1 89.19 294 SER B C 1
ATOM 5552 O O . SER B 1 294 ? 16.859 -3.207 -21.344 1 89.19 294 SER B O 1
ATOM 5554 N N . TYR B 1 295 ? 15.008 -2.236 -20.75 1 91 295 TYR B N 1
ATOM 5555 C CA . TYR B 1 295 ? 14.93 -1.419 -21.953 1 91 295 TYR B CA 1
ATOM 5556 C C . TYR B 1 295 ? 16.109 -0.46 -22.031 1 91 295 TYR B C 1
ATOM 5558 O O . TYR B 1 295 ? 16.734 -0.326 -23.094 1 91 295 TYR B O 1
ATOM 5566 N N . LYS B 1 296 ? 16.375 0.164 -20.938 1 90.75 296 LYS B N 1
ATOM 5567 C CA . LYS B 1 296 ? 17.5 1.102 -20.906 1 90.75 296 LYS B CA 1
ATOM 5568 C C . LYS B 1 296 ? 18.828 0.382 -21.141 1 90.75 296 LYS B C 1
ATOM 5570 O O . LYS B 1 296 ? 19.719 0.911 -21.812 1 90.75 296 LYS B O 1
ATOM 5575 N N . ALA B 1 297 ? 18.953 -0.744 -20.562 1 85.56 297 ALA B N 1
ATOM 5576 C CA . ALA B 1 297 ? 20.172 -1.533 -20.75 1 85.56 297 ALA B CA 1
ATOM 5577 C C . ALA B 1 297 ? 20.344 -1.95 -22.203 1 85.56 297 ALA B C 1
ATOM 5579 O O . ALA B 1 297 ? 21.453 -1.934 -22.734 1 85.56 297 ALA B O 1
ATOM 5580 N N . ALA B 1 298 ? 19.312 -2.322 -22.844 1 85 298 ALA B N 1
ATOM 5581 C CA . ALA B 1 298 ? 19.359 -2.713 -24.25 1 85 298 ALA B CA 1
ATOM 5582 C C . ALA B 1 298 ? 19.719 -1.53 -25.141 1 85 298 ALA B C 1
ATOM 5584 O O . ALA B 1 298 ? 20.5 -1.677 -26.094 1 85 298 ALA B O 1
ATOM 5585 N N . ARG B 1 299 ? 19.219 -0.394 -24.781 1 86.25 299 ARG B N 1
ATOM 5586 C CA . ARG B 1 299 ? 19.516 0.807 -25.562 1 86.25 299 ARG B CA 1
ATOM 5587 C C . ARG B 1 299 ? 20.969 1.23 -25.391 1 86.25 299 ARG B C 1
ATOM 5589 O O . ARG B 1 299 ? 21.594 1.698 -26.344 1 86.25 299 ARG B O 1
ATOM 5596 N N . ALA B 1 300 ? 21.375 1.08 -24.219 1 86 300 ALA B N 1
ATOM 5597 C CA . ALA B 1 300 ? 22.766 1.414 -23.953 1 86 300 ALA B CA 1
ATOM 5598 C C . ALA B 1 300 ? 23.703 0.484 -24.719 1 86 300 ALA B C 1
ATOM 5600 O O . ALA B 1 300 ? 24.766 0.913 -25.203 1 86 300 ALA B O 1
ATOM 5601 N N . LYS B 1 301 ? 23.375 -0.733 -24.844 1 82 301 LYS B N 1
ATOM 5602 C CA . LYS B 1 301 ? 24.188 -1.702 -25.578 1 82 301 LYS B CA 1
ATOM 5603 C C . LYS B 1 301 ? 24.203 -1.382 -27.062 1 82 301 LYS B C 1
ATOM 5605 O O . LYS B 1 301 ? 25.25 -1.486 -27.719 1 82 301 LYS B O 1
ATOM 5610 N N . VAL B 1 302 ? 23.125 -0.979 -27.516 1 83.31 302 VAL B N 1
ATOM 5611 C CA . VAL B 1 302 ? 23.016 -0.624 -28.922 1 83.31 302 VAL B CA 1
ATOM 5612 C C . VAL B 1 302 ? 23.828 0.645 -29.203 1 83.31 302 VAL B C 1
ATOM 5614 O O . VAL B 1 302 ? 24.531 0.735 -30.203 1 83.31 302 VAL B O 1
ATOM 5617 N N . ALA B 1 303 ? 23.719 1.525 -28.281 1 84.56 303 ALA B N 1
ATOM 5618 C CA . ALA B 1 303 ? 24.484 2.766 -28.422 1 84.56 303 ALA B CA 1
ATOM 5619 C C . ALA B 1 303 ? 25.984 2.502 -28.344 1 84.56 303 ALA B C 1
ATOM 5621 O O . ALA B 1 303 ? 26.766 3.09 -29.109 1 84.56 303 ALA B O 1
ATOM 5622 N N . ALA B 1 304 ? 26.25 1.672 -27.484 1 85.62 304 ALA B N 1
ATOM 5623 C CA . ALA B 1 304 ? 27.656 1.308 -27.344 1 85.62 304 ALA B CA 1
ATOM 5624 C C . ALA B 1 304 ? 28.156 0.591 -28.594 1 85.62 304 ALA B C 1
ATOM 5626 O O . ALA B 1 304 ? 29.297 0.809 -29.031 1 85.62 304 ALA B O 1
ATOM 5627 N N . ALA B 1 305 ? 27.344 -0.215 -29.141 1 82.31 305 ALA B N 1
ATOM 5628 C CA . ALA B 1 305 ? 27.703 -0.933 -30.359 1 82.31 305 ALA B CA 1
ATOM 5629 C C . ALA B 1 305 ? 27.844 0.027 -31.547 1 82.31 305 ALA B C 1
ATOM 5631 O O . ALA B 1 305 ? 28.734 -0.137 -32.375 1 82.31 305 ALA B O 1
ATOM 5632 N N . ARG B 1 306 ? 27.062 0.986 -31.531 1 82.69 306 ARG B N 1
ATOM 5633 C CA . ARG B 1 306 ? 27.109 1.986 -32.594 1 82.69 306 ARG B CA 1
ATOM 5634 C C . ARG B 1 306 ? 28.375 2.84 -32.469 1 82.69 306 ARG B C 1
ATOM 5636 O O . ARG B 1 306 ? 29 3.164 -33.5 1 82.69 306 ARG B O 1
ATOM 5643 N N . THR B 1 307 ? 28.578 3.205 -31.281 1 84.44 307 THR B N 1
ATOM 5644 C CA . THR B 1 307 ? 29.781 3.984 -31.047 1 84.44 307 THR B CA 1
ATOM 5645 C C . THR B 1 307 ? 31.031 3.176 -31.406 1 84.44 307 THR B C 1
ATOM 5647 O O . THR B 1 307 ? 31.969 3.701 -32 1 84.44 307 THR B O 1
ATOM 5650 N N . ALA B 1 308 ? 31.016 1.971 -30.984 1 82.31 308 ALA B N 1
ATOM 5651 C CA . ALA B 1 308 ? 32.125 1.083 -31.312 1 82.31 308 ALA B CA 1
ATOM 5652 C C . ALA B 1 308 ? 32.281 0.904 -32.812 1 82.31 308 ALA B C 1
ATOM 5654 O O . ALA B 1 308 ? 33.375 0.873 -33.344 1 82.31 308 ALA B O 1
ATOM 5655 N N . ALA B 1 309 ? 31.188 0.833 -33.469 1 80.69 309 ALA B N 1
ATOM 5656 C CA . ALA B 1 309 ? 31.203 0.685 -34.938 1 80.69 309 ALA B CA 1
ATOM 5657 C C . ALA B 1 309 ? 31.719 1.95 -35.625 1 80.69 309 ALA B C 1
ATOM 5659 O O . ALA B 1 309 ? 32.469 1.877 -36.594 1 80.69 309 ALA B O 1
ATOM 5660 N N . THR B 1 310 ? 31.359 3.006 -35.094 1 78.94 310 THR B N 1
ATOM 5661 C CA . THR B 1 310 ? 31.812 4.281 -35.656 1 78.94 310 THR B CA 1
ATOM 5662 C C . THR B 1 310 ? 33.312 4.473 -35.406 1 78.94 310 THR B C 1
ATOM 5664 O O . THR B 1 310 ? 34.031 4.953 -36.281 1 78.94 310 THR B O 1
ATOM 5667 N N . GLU B 1 311 ? 33.656 4.074 -34.219 1 79.88 311 GLU B N 1
ATOM 5668 C CA . GLU B 1 311 ? 35.094 4.18 -33.906 1 79.88 311 GLU B CA 1
ATOM 5669 C C . GLU B 1 311 ? 35.906 3.242 -34.781 1 79.88 311 GLU B C 1
ATOM 5671 O O . GLU B 1 311 ? 37 3.604 -35.25 1 79.88 311 GLU B O 1
ATOM 5676 N N . MET B 1 312 ? 35.469 2.076 -35 1 74.19 312 MET B N 1
ATOM 5677 C CA . MET B 1 312 ? 36.125 1.109 -35.875 1 74.19 312 MET B CA 1
ATOM 5678 C C . MET B 1 312 ? 36.156 1.601 -37.312 1 74.19 312 MET B C 1
ATOM 5680 O O . MET B 1 312 ? 37.156 1.386 -38.031 1 74.19 312 MET B O 1
ATOM 5684 N N . ALA B 1 313 ? 35.156 2.146 -37.781 1 70.25 313 ALA B N 1
ATOM 5685 C CA . ALA B 1 313 ? 35.094 2.701 -39.125 1 70.25 313 ALA B CA 1
ATOM 5686 C C . ALA B 1 313 ? 36.094 3.834 -39.312 1 70.25 313 ALA B C 1
ATOM 5688 O O . ALA B 1 313 ? 36.75 3.938 -40.344 1 70.25 313 ALA B O 1
ATOM 5689 N N . VAL B 1 314 ? 36.25 4.629 -38.281 1 69.19 314 VAL B N 1
ATOM 5690 C CA . VAL B 1 314 ? 37.188 5.746 -38.344 1 69.19 314 VAL B CA 1
ATOM 5691 C C . VAL B 1 314 ? 38.625 5.219 -38.344 1 69.19 314 VAL B C 1
ATOM 5693 O O . VAL B 1 314 ? 39.469 5.727 -39.094 1 69.19 314 VAL B O 1
ATOM 5696 N N . THR B 1 315 ? 38.75 4.074 -37.656 1 65.81 315 THR B N 1
ATOM 5697 C CA . THR B 1 315 ? 40.094 3.512 -37.625 1 65.81 315 THR B CA 1
ATOM 5698 C C . THR B 1 315 ? 40.406 2.725 -38.875 1 65.81 315 THR B C 1
ATOM 5700 O O . THR B 1 315 ? 41.562 2.631 -39.281 1 65.81 315 THR B O 1
ATOM 5703 N N . SER B 1 316 ? 39.406 2.082 -39.406 1 59.66 316 SER B N 1
ATOM 5704 C CA . SER B 1 316 ? 39.594 1.301 -40.625 1 59.66 316 SER B CA 1
ATOM 5705 C C . SER B 1 316 ? 39.781 2.205 -41.844 1 59.66 316 SER B C 1
ATOM 5707 O O . SER B 1 316 ? 40.281 1.774 -42.875 1 59.66 316 SER B O 1
ATOM 5709 N N . GLU B 1 317 ? 39.25 3.35 -42 1 51.78 317 GLU B N 1
ATOM 5710 C CA . GLU B 1 317 ? 39.5 4.23 -43.156 1 51.78 317 GLU B CA 1
ATOM 5711 C C . GLU B 1 317 ? 40.969 4.516 -43.312 1 51.78 317 GLU B C 1
ATOM 5713 O O . GLU B 1 317 ? 41.406 5.043 -44.312 1 51.78 317 GLU B O 1
ATOM 5718 N N . ARG B 1 318 ? 41.875 4.43 -42.312 1 46.75 318 ARG B N 1
ATOM 5719 C CA . ARG B 1 318 ? 43.281 4.555 -42.625 1 46.75 318 ARG B CA 1
ATOM 5720 C C . ARG B 1 318 ? 43.781 3.295 -43.312 1 46.75 318 ARG B C 1
ATOM 5722 O O . ARG B 1 318 ? 44.844 3.322 -44 1 46.75 318 ARG B O 1
ATOM 5729 N N . GLY B 1 319 ? 43.594 1.96 -43.094 1 38.69 319 GLY B N 1
ATOM 5730 C CA . GLY B 1 319 ? 43.969 0.726 -43.75 1 38.69 319 GLY B CA 1
ATOM 5731 C C . GLY B 1 319 ? 42.781 -0.016 -44.344 1 38.69 319 GLY B C 1
ATOM 5732 O O . GLY B 1 319 ? 41.75 -0.136 -43.688 1 38.69 319 GLY B O 1
ATOM 5733 N N . ALA B 1 320 ? 42.531 -0.208 -45.781 1 40.12 320 ALA B N 1
ATOM 5734 C CA . ALA B 1 320 ? 41.531 -0.767 -46.688 1 40.12 320 ALA B CA 1
ATOM 5735 C C . ALA B 1 320 ? 41.188 -2.193 -46.281 1 40.12 320 ALA B C 1
ATOM 5737 O O . ALA B 1 320 ? 42 -3.104 -46.375 1 40.12 320 ALA B O 1
ATOM 5738 N N . PRO B 1 321 ? 40.594 -2.596 -45.188 1 41.31 321 PRO B N 1
ATOM 5739 C CA . PRO B 1 321 ? 40.5 -4.047 -45 1 41.31 321 PRO B CA 1
ATOM 5740 C C . PRO B 1 321 ? 39.781 -4.73 -46.156 1 41.31 321 PRO B C 1
ATOM 5742 O O . PRO B 1 321 ? 38.906 -4.125 -46.781 1 41.31 321 PRO B O 1
ATOM 5745 N N . SER B 1 322 ? 40.375 -5.754 -46.875 1 40.19 322 SER B N 1
ATOM 5746 C CA . SER B 1 322 ? 39.938 -6.445 -48.094 1 40.19 322 SER B CA 1
ATOM 5747 C C . SER B 1 322 ? 38.5 -6.973 -47.938 1 40.19 322 SER B C 1
ATOM 5749 O O . SER B 1 322 ? 38.094 -7.391 -46.844 1 40.19 322 SER B O 1
ATOM 5751 N N . ASN B 1 323 ? 37.562 -6.59 -48.844 1 43.19 323 ASN B N 1
ATOM 5752 C CA . ASN B 1 323 ? 36.156 -6.883 -49.125 1 43.19 323 ASN B CA 1
ATOM 5753 C C . ASN B 1 323 ? 35.844 -8.352 -48.906 1 43.19 323 ASN B C 1
ATOM 5755 O O . ASN B 1 323 ? 34.656 -8.711 -48.719 1 43.19 323 ASN B O 1
ATOM 5759 N N . GLU B 1 324 ? 36.844 -9.258 -49.062 1 41.5 324 GLU B N 1
ATOM 5760 C CA . GLU B 1 324 ? 36.625 -10.695 -49.156 1 41.5 324 GLU B CA 1
ATOM 5761 C C . GLU B 1 324 ? 36.312 -11.305 -47.812 1 41.5 324 GLU B C 1
ATOM 5763 O O . GLU B 1 324 ? 35.469 -12.211 -47.688 1 41.5 324 GLU B O 1
ATOM 5768 N N . LEU B 1 325 ? 36.906 -10.922 -46.75 1 41.72 325 LEU B N 1
ATOM 5769 C CA . LEU B 1 325 ? 36.75 -11.57 -45.438 1 41.72 325 LEU B CA 1
ATOM 5770 C C . LEU B 1 325 ? 35.406 -11.18 -44.812 1 41.72 325 LEU B C 1
ATOM 5772 O O . LEU B 1 325 ? 34.844 -11.945 -44.031 1 41.72 325 LEU B O 1
ATOM 5776 N N . VAL B 1 326 ? 34.938 -9.938 -45.125 1 42.38 326 VAL B N 1
ATOM 5777 C CA . VAL B 1 326 ? 33.656 -9.523 -44.625 1 42.38 326 VAL B CA 1
ATOM 5778 C C . VAL B 1 326 ? 32.531 -10.312 -45.312 1 42.38 326 VAL B C 1
ATOM 5780 O O . VAL B 1 326 ? 31.578 -10.734 -44.656 1 42.38 326 VAL B O 1
ATOM 5783 N N . GLU B 1 327 ? 32.719 -10.562 -46.594 1 43.53 327 GLU B N 1
ATOM 5784 C CA . GLU B 1 327 ? 31.703 -11.305 -47.344 1 43.53 327 GLU B CA 1
ATOM 5785 C C . GLU B 1 327 ? 31.656 -12.766 -46.906 1 43.53 327 GLU B C 1
ATOM 5787 O O . GLU B 1 327 ? 30.578 -13.352 -46.812 1 43.53 327 GLU B O 1
ATOM 5792 N N . SER B 1 328 ? 32.812 -13.383 -46.562 1 46.06 328 SER B N 1
ATOM 5793 C CA . SER B 1 328 ? 32.844 -14.781 -46.156 1 46.06 328 SER B CA 1
ATOM 5794 C C . SER B 1 328 ? 32.312 -14.984 -44.75 1 46.06 328 SER B C 1
ATOM 5796 O O . SER B 1 328 ? 31.609 -15.977 -44.5 1 46.06 328 SER B O 1
ATOM 5798 N N . ALA B 1 329 ? 32.469 -14.086 -43.781 1 43.56 329 ALA B N 1
ATOM 5799 C CA . ALA B 1 329 ? 31.953 -14.195 -42.406 1 43.56 329 ALA B CA 1
ATOM 5800 C C . ALA B 1 329 ? 30.438 -13.953 -42.375 1 43.56 329 ALA B C 1
ATOM 5802 O O . ALA B 1 329 ? 29.719 -14.602 -41.625 1 43.56 329 ALA B O 1
ATOM 5803 N N . GLU B 1 330 ? 29.953 -13.039 -43.25 1 45.69 330 GLU B N 1
ATOM 5804 C CA . GLU B 1 330 ? 28.516 -12.875 -43.406 1 45.69 330 GLU B CA 1
ATOM 5805 C C . GLU B 1 330 ? 27.875 -14.094 -44.062 1 45.69 330 GLU B C 1
ATOM 5807 O O . GLU B 1 330 ? 26.781 -14.516 -43.688 1 45.69 330 GLU B O 1
ATOM 5812 N N . THR B 1 331 ? 28.609 -14.68 -45.031 1 44.22 331 THR B N 1
ATOM 5813 C CA . THR B 1 331 ? 28.109 -15.867 -45.688 1 44.22 331 THR B CA 1
ATOM 5814 C C . THR B 1 331 ? 28.156 -17.078 -44.781 1 44.22 331 THR B C 1
ATOM 5816 O O . THR B 1 331 ? 27.234 -17.891 -44.75 1 44.22 331 THR B O 1
ATOM 5819 N N . GLU B 1 332 ? 29.25 -17.281 -43.969 1 42.78 332 GLU B N 1
ATOM 5820 C CA . GLU B 1 332 ? 29.312 -18.406 -43.031 1 42.78 332 GLU B CA 1
ATOM 5821 C C . GLU B 1 332 ? 28.281 -18.234 -41.906 1 42.78 332 GLU B C 1
ATOM 5823 O O . GLU B 1 332 ? 27.641 -19.203 -41.5 1 42.78 332 GLU B O 1
ATOM 5828 N N . GLU B 1 333 ? 28.109 -16.953 -41.375 1 42.19 333 GLU B N 1
ATOM 5829 C CA . GLU B 1 333 ? 27.062 -16.734 -40.375 1 42.19 333 GLU B CA 1
ATOM 5830 C C . GLU B 1 333 ? 25.672 -16.922 -41 1 42.19 333 GLU B C 1
ATOM 5832 O O . GLU B 1 333 ? 24.766 -17.438 -40.312 1 42.19 333 GLU B O 1
ATOM 5837 N N . ARG B 1 334 ? 25.625 -16.5 -42.219 1 44 334 ARG B N 1
ATOM 5838 C CA . ARG B 1 334 ? 24.359 -16.75 -42.906 1 44 334 ARG B CA 1
ATOM 5839 C C . ARG B 1 334 ? 24.203 -18.234 -43.25 1 44 334 ARG B C 1
ATOM 5841 O O . ARG B 1 334 ? 23.094 -18.781 -43.156 1 44 334 ARG B O 1
ATOM 5848 N N . THR B 1 335 ? 25.297 -18.828 -43.719 1 38.22 335 THR B N 1
ATOM 5849 C CA . THR B 1 335 ? 25.234 -20.234 -44.094 1 38.22 335 THR B CA 1
ATOM 5850 C C . THR B 1 335 ? 25.031 -21.125 -42.875 1 38.22 335 THR B C 1
ATOM 5852 O O . THR B 1 335 ? 24.328 -22.141 -42.938 1 38.22 335 THR B O 1
ATOM 5855 N N . MET B 1 336 ? 25.781 -20.844 -41.781 1 38.88 336 MET B N 1
ATOM 5856 C CA . MET B 1 336 ? 25.531 -21.625 -40.562 1 38.88 336 MET B CA 1
ATOM 5857 C C . MET B 1 336 ? 24.109 -21.438 -40.062 1 38.88 336 MET B C 1
ATOM 5859 O O . MET B 1 336 ? 23.562 -22.297 -39.375 1 38.88 336 MET B O 1
ATOM 5863 N N . LEU B 1 337 ? 23.562 -20.266 -40.281 1 38.16 337 LEU B N 1
ATOM 5864 C CA . LEU B 1 337 ? 22.141 -20.078 -39.969 1 38.16 337 LEU B CA 1
ATOM 5865 C C . LEU B 1 337 ? 21.266 -20.953 -40.875 1 38.16 337 LEU B C 1
ATOM 5867 O O . LEU B 1 337 ? 20.203 -21.391 -40.469 1 38.16 337 LEU B O 1
ATOM 5871 N N . HIS B 1 338 ? 21.578 -21.078 -42.156 1 35.47 338 HIS B N 1
ATOM 5872 C CA . HIS B 1 338 ? 20.734 -21.828 -43.062 1 35.47 338 HIS B CA 1
ATOM 5873 C C . HIS B 1 338 ? 20.719 -23.312 -42.719 1 35.47 338 HIS B C 1
ATOM 5875 O O . HIS B 1 338 ? 19.828 -24.047 -43.125 1 35.47 338 HIS B O 1
ATOM 5881 N N . ARG B 1 339 ? 21.75 -24.031 -42.562 1 36.25 339 ARG B N 1
ATOM 5882 C CA . ARG B 1 339 ? 21.766 -25.5 -42.469 1 36.25 339 ARG B CA 1
ATOM 5883 C C . ARG B 1 339 ? 21.016 -25.984 -41.25 1 36.25 339 ARG B C 1
ATOM 5885 O O . ARG B 1 339 ? 20.891 -27.203 -41.031 1 36.25 339 ARG B O 1
ATOM 5892 N N . ARG B 1 340 ? 21.078 -25.375 -40.094 1 38.88 340 ARG B N 1
ATOM 5893 C CA . ARG B 1 340 ? 20.375 -26.125 -39.062 1 38.88 340 ARG B CA 1
ATOM 5894 C C . ARG B 1 340 ? 18.875 -26.219 -39.375 1 38.88 340 ARG B C 1
ATOM 5896 O O . ARG B 1 340 ? 18.281 -25.25 -39.812 1 38.88 340 ARG B O 1
ATOM 5903 N N . GLY B 1 341 ? 18.109 -27.344 -39.469 1 33.16 341 GLY B N 1
ATOM 5904 C CA . GLY B 1 341 ? 16.781 -27.844 -39.75 1 33.16 341 GLY B CA 1
ATOM 5905 C C . GLY B 1 341 ? 15.672 -26.953 -39.219 1 33.16 341 GLY B C 1
ATOM 5906 O O . GLY B 1 341 ? 15.078 -26.188 -39.969 1 33.16 341 GLY B O 1
ATOM 5907 N N . ALA B 1 342 ? 14.789 -27.469 -38.219 1 40.66 342 ALA B N 1
ATOM 5908 C CA . ALA B 1 342 ? 13.453 -27 -37.844 1 40.66 342 ALA B CA 1
ATOM 5909 C C . ALA B 1 342 ? 13.438 -25.484 -37.656 1 40.66 342 ALA B C 1
ATOM 5911 O O . ALA B 1 342 ? 14.352 -24.922 -37.031 1 40.66 342 ALA B O 1
ATOM 5912 N N . ARG B 1 343 ? 12.672 -24.688 -38.438 1 41.84 343 ARG B N 1
ATOM 5913 C CA . ARG B 1 343 ? 12.414 -23.281 -38.719 1 41.84 343 ARG B CA 1
ATOM 5914 C C . ARG B 1 343 ? 12.266 -22.484 -37.438 1 41.84 343 ARG B C 1
ATOM 5916 O O . ARG B 1 343 ? 11.906 -21.297 -37.469 1 41.84 343 ARG B O 1
ATOM 5923 N N . TRP B 1 344 ? 11.688 -23.094 -36.375 1 48.81 344 TRP B N 1
ATOM 5924 C CA . TRP B 1 344 ? 11.688 -22.266 -35.188 1 48.81 344 TRP B CA 1
ATOM 5925 C C . TRP B 1 344 ? 13.07 -21.688 -34.938 1 48.81 344 TRP B C 1
ATOM 5927 O O . TRP B 1 344 ? 13.281 -20.969 -33.938 1 48.81 344 TRP B O 1
ATOM 5937 N N . TRP B 1 345 ? 14.094 -22.125 -35.844 1 53.41 345 TRP B N 1
ATOM 5938 C CA . TRP B 1 345 ? 15.539 -21.969 -35.75 1 53.41 345 TRP B CA 1
ATOM 5939 C C . TRP B 1 345 ? 15.945 -20.516 -35.938 1 53.41 345 TRP B C 1
ATOM 5941 O O . TRP B 1 345 ? 17.062 -20.109 -35.594 1 53.41 345 TRP B O 1
ATOM 5951 N N . HIS B 1 346 ? 14.945 -19.797 -36.562 1 67.69 346 HIS B N 1
ATOM 5952 C CA . HIS B 1 346 ? 15.391 -18.422 -36.781 1 67.69 346 HIS B CA 1
ATOM 5953 C C . HIS B 1 346 ? 15.133 -17.562 -35.531 1 67.69 346 HIS B C 1
ATOM 5955 O O . HIS B 1 346 ? 15.625 -16.438 -35.438 1 67.69 346 HIS B O 1
ATOM 5961 N N . LEU B 1 347 ? 14.508 -18.359 -34.594 1 82.69 347 LEU B N 1
ATOM 5962 C CA . LEU B 1 347 ? 14.219 -17.578 -33.375 1 82.69 347 LEU B CA 1
ATOM 5963 C C . LEU B 1 347 ? 15.398 -17.609 -32.406 1 82.69 347 LEU B C 1
ATOM 5965 O O . LEU B 1 347 ? 16.078 -18.641 -32.281 1 82.69 347 LEU B O 1
ATOM 5969 N N . SER B 1 348 ? 15.688 -16.484 -31.875 1 87.06 348 SER B N 1
ATOM 5970 C CA . SER B 1 348 ? 16.672 -16.453 -30.812 1 87.06 348 SER B CA 1
ATOM 5971 C C . SER B 1 348 ? 16.234 -17.297 -29.609 1 87.06 348 SER B C 1
ATOM 5973 O O . SER B 1 348 ? 15.07 -17.672 -29.5 1 87.06 348 SER B O 1
ATOM 5975 N N . GLU B 1 349 ? 17.109 -17.766 -28.859 1 89.06 349 GLU B N 1
ATOM 5976 C CA . GLU B 1 349 ? 16.797 -18.531 -27.656 1 89.06 349 GLU B CA 1
ATOM 5977 C C . GLU B 1 349 ? 15.805 -17.812 -26.766 1 89.06 349 GLU B C 1
ATOM 5979 O O . GLU B 1 349 ? 14.922 -18.422 -26.172 1 89.06 349 GLU B O 1
ATOM 5984 N N . LYS B 1 350 ? 16 -16.547 -26.672 1 88.69 350 LYS B N 1
ATOM 5985 C CA . LYS B 1 350 ? 15.086 -15.727 -25.906 1 88.69 350 LYS B CA 1
ATOM 5986 C C . LYS B 1 350 ? 13.664 -15.805 -26.453 1 88.69 350 LYS B C 1
ATOM 5988 O O . LYS B 1 350 ? 12.703 -15.938 -25.703 1 88.69 350 LYS B O 1
ATOM 5993 N N . GLN B 1 351 ? 13.539 -15.719 -27.688 1 92.06 351 GLN B N 1
ATOM 5994 C CA . GLN B 1 351 ? 12.234 -15.758 -28.328 1 92.06 351 GLN B CA 1
ATOM 5995 C C . GLN B 1 351 ? 11.578 -17.125 -28.156 1 92.06 351 GLN B C 1
ATOM 5997 O O . GLN B 1 351 ? 10.375 -17.219 -27.906 1 92.06 351 GLN B O 1
ATOM 6002 N N . ARG B 1 352 ? 12.398 -18.156 -28.328 1 93.94 352 ARG B N 1
ATOM 6003 C CA . ARG B 1 352 ? 11.875 -19.5 -28.109 1 93.94 352 ARG B CA 1
ATOM 6004 C C . ARG B 1 352 ? 11.391 -19.688 -26.688 1 93.94 352 ARG B C 1
ATOM 6006 O O . ARG B 1 352 ? 10.336 -20.266 -26.453 1 93.94 352 ARG B O 1
ATOM 6013 N N . ALA B 1 353 ? 12.172 -19.172 -25.75 1 94.06 353 ALA B N 1
ATOM 6014 C CA . ALA B 1 353 ? 11.797 -19.266 -24.344 1 94.06 353 ALA B CA 1
ATOM 6015 C C . ALA B 1 353 ? 10.461 -18.578 -24.094 1 94.06 353 ALA B C 1
ATOM 6017 O O . ALA B 1 353 ? 9.609 -19.094 -23.359 1 94.06 353 ALA B O 1
ATOM 6018 N N . TYR B 1 354 ? 10.266 -17.422 -24.688 1 94.44 354 TYR B N 1
ATOM 6019 C CA . TYR B 1 354 ? 9.031 -16.672 -24.531 1 94.44 354 TYR B CA 1
ATOM 6020 C C . TYR B 1 354 ? 7.832 -17.453 -25.047 1 94.44 354 TYR B C 1
ATOM 6022 O O . TYR B 1 354 ? 6.82 -17.578 -24.359 1 94.44 354 TYR B O 1
ATOM 6030 N N . ILE B 1 355 ? 7.992 -18 -26.172 1 94.88 355 ILE B N 1
ATOM 6031 C CA . ILE B 1 355 ? 6.902 -18.719 -26.812 1 94.88 355 ILE B CA 1
ATOM 6032 C C . ILE B 1 355 ? 6.562 -19.969 -26 1 94.88 355 ILE B C 1
ATOM 6034 O O 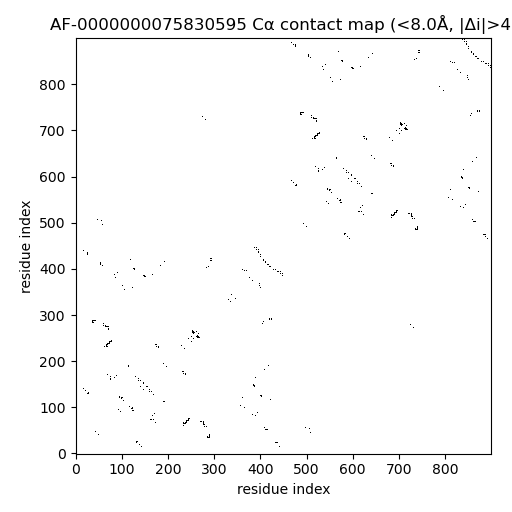. ILE B 1 355 ? 5.387 -20.281 -25.781 1 94.88 355 ILE B O 1
ATOM 6038 N N . VAL B 1 356 ? 7.574 -20.625 -25.594 1 96.25 356 VAL B N 1
ATOM 6039 C CA . VAL B 1 356 ? 7.391 -21.875 -24.859 1 96.25 356 VAL B CA 1
ATOM 6040 C C . VAL B 1 356 ? 6.703 -21.594 -23.516 1 96.25 356 VAL B C 1
ATOM 6042 O O . VAL B 1 356 ? 5.73 -22.266 -23.156 1 96.25 356 VAL B O 1
ATOM 6045 N N . ILE B 1 357 ? 7.121 -20.578 -22.781 1 97.38 357 ILE B N 1
ATOM 6046 C CA . ILE B 1 357 ? 6.586 -20.266 -21.469 1 97.38 357 ILE B CA 1
ATOM 6047 C C . ILE B 1 357 ? 5.137 -19.812 -21.594 1 97.38 357 ILE B C 1
ATOM 6049 O O . ILE B 1 357 ? 4.258 -20.281 -20.875 1 97.38 357 ILE B O 1
ATOM 6053 N N . ILE B 1 358 ? 4.871 -18.969 -22.516 1 97.44 358 ILE B N 1
ATOM 6054 C CA . ILE B 1 358 ? 3.529 -18.422 -22.703 1 97.44 358 ILE B CA 1
ATOM 6055 C C . ILE B 1 358 ? 2.576 -19.531 -23.141 1 97.44 358 ILE B C 1
ATOM 6057 O O . ILE B 1 358 ? 1.471 -19.656 -22.609 1 97.44 358 ILE B O 1
ATOM 6061 N N . SER B 1 359 ? 3.004 -20.359 -24.047 1 97.31 359 SER B N 1
ATOM 6062 C CA . SER B 1 359 ? 2.158 -21.422 -24.578 1 97.31 359 SER B CA 1
ATOM 6063 C C . SER B 1 359 ? 1.857 -22.469 -23.5 1 97.31 359 SER B C 1
ATOM 6065 O O . SER B 1 359 ? 0.715 -22.906 -23.359 1 97.31 359 SER B O 1
ATOM 6067 N N . ILE B 1 360 ? 2.859 -22.828 -22.734 1 98.06 360 ILE B N 1
ATOM 6068 C CA . ILE B 1 360 ? 2.645 -23.844 -21.719 1 98.06 360 ILE B CA 1
ATOM 6069 C C . ILE B 1 360 ? 1.796 -23.266 -20.594 1 98.06 360 ILE B C 1
ATOM 6071 O O . ILE B 1 360 ? 0.82 -23.891 -20.156 1 98.06 360 ILE B O 1
ATOM 6075 N N . LYS B 1 361 ? 2.088 -22.078 -20.141 1 97.75 361 LYS B N 1
ATOM 6076 C CA . LYS B 1 361 ? 1.448 -21.5 -18.969 1 97.75 361 LYS B CA 1
ATOM 6077 C C . LYS B 1 361 ? -0.01 -21.141 -19.25 1 97.75 361 LYS B C 1
ATOM 6079 O O . LYS B 1 361 ? -0.884 -21.391 -18.406 1 97.75 361 LYS B O 1
ATOM 6084 N N . LEU B 1 362 ? -0.281 -20.641 -20.469 1 97.06 362 LEU B N 1
ATOM 6085 C CA . LEU B 1 362 ? -1.606 -20.078 -20.703 1 97.06 362 LEU B CA 1
ATOM 6086 C C . LEU B 1 362 ? -2.498 -21.094 -21.422 1 97.06 362 LEU B C 1
ATOM 6088 O O . LEU B 1 362 ? -3.727 -20.984 -21.375 1 97.06 362 LEU B O 1
ATOM 6092 N N . ILE B 1 363 ? -1.893 -22.125 -22.078 1 97 363 ILE B N 1
ATOM 6093 C CA . ILE B 1 363 ? -2.711 -23 -22.906 1 97 363 ILE B CA 1
ATOM 6094 C C . ILE B 1 363 ? -2.52 -24.453 -22.469 1 97 363 ILE B C 1
ATOM 6096 O O . ILE B 1 363 ? -3.479 -25.125 -22.078 1 97 363 ILE B O 1
ATOM 6100 N N . LEU B 1 364 ? -1.317 -24.922 -22.453 1 97.75 364 LEU B N 1
ATOM 6101 C CA . LEU B 1 364 ? -1.061 -26.344 -22.266 1 97.75 364 LEU B CA 1
ATOM 6102 C C . LEU B 1 364 ? -1.319 -26.75 -20.812 1 97.75 364 LEU B C 1
ATOM 6104 O O . LEU B 1 364 ? -1.821 -27.859 -20.562 1 97.75 364 LEU B O 1
ATOM 6108 N N . LEU B 1 365 ? -0.907 -25.922 -19.859 1 97.75 365 LEU B N 1
ATOM 6109 C CA . LEU B 1 365 ? -1.101 -26.281 -18.453 1 97.75 365 LEU B CA 1
ATOM 6110 C C . LEU B 1 365 ? -2.584 -26.422 -18.125 1 97.75 365 LEU B C 1
ATOM 6112 O O . LEU B 1 365 ? -3.016 -27.438 -17.578 1 97.75 365 LEU B O 1
ATOM 6116 N N . PRO B 1 366 ? -3.447 -25.453 -18.469 1 97.25 366 PRO B N 1
ATOM 6117 C CA . PRO B 1 366 ? -4.879 -25.656 -18.234 1 97.25 366 PRO B CA 1
ATOM 6118 C C . PRO B 1 366 ? -5.438 -26.844 -19.016 1 97.25 366 PRO B C 1
ATOM 6120 O O . PRO B 1 366 ? -6.297 -27.578 -18.516 1 97.25 366 PRO B O 1
ATOM 6123 N N . ALA B 1 367 ? -4.949 -27.078 -20.203 1 96.88 367 ALA B N 1
ATOM 6124 C CA . ALA B 1 367 ? -5.438 -28.188 -21.031 1 96.88 367 ALA B CA 1
ATOM 6125 C C . ALA B 1 367 ? -5.156 -29.531 -20.391 1 96.88 367 ALA B C 1
ATOM 6127 O O . ALA B 1 367 ? -5.922 -30.484 -20.562 1 96.88 367 ALA B O 1
ATOM 6128 N N . VAL B 1 368 ? -4.062 -29.609 -19.641 1 97.5 368 VAL B N 1
ATOM 6129 C CA . VAL B 1 368 ? -3.697 -30.859 -18.984 1 97.5 368 VAL B CA 1
ATOM 6130 C C . VAL B 1 368 ? -4.352 -30.922 -17.609 1 97.5 368 VAL B C 1
ATOM 6132 O O . VAL B 1 368 ? -4.797 -31.984 -17.172 1 97.5 368 VAL B O 1
ATOM 6135 N N . ALA B 1 369 ? -4.438 -29.812 -16.906 1 97.5 369 ALA B N 1
ATOM 6136 C CA . ALA B 1 369 ? -4.945 -29.75 -15.539 1 97.5 369 ALA B CA 1
ATOM 6137 C C . ALA B 1 369 ? -6.453 -29.984 -15.5 1 97.5 369 ALA B C 1
ATOM 6139 O O . ALA B 1 369 ? -6.977 -30.578 -14.562 1 97.5 369 ALA B O 1
ATOM 6140 N N . PHE B 1 370 ? -7.203 -29.547 -16.5 1 97.12 370 PHE B N 1
ATOM 6141 C CA . PHE B 1 370 ? -8.664 -29.609 -16.5 1 97.12 370 PHE B CA 1
ATOM 6142 C C . PHE B 1 370 ? -9.133 -31.062 -16.516 1 97.12 370 PHE B C 1
ATOM 6144 O O . PHE B 1 370 ? -9.922 -31.484 -15.672 1 97.12 370 PHE B O 1
ATOM 6151 N N . PRO B 1 371 ? -8.625 -31.906 -17.484 1 96.19 371 PRO B N 1
ATOM 6152 C CA . PRO B 1 371 ? -9.055 -33.312 -17.469 1 96.19 371 PRO B CA 1
ATOM 6153 C C . PRO B 1 371 ? -8.656 -34.031 -16.172 1 96.19 371 PRO B C 1
ATOM 6155 O O . PRO B 1 371 ? -9.391 -34.906 -15.711 1 96.19 371 PRO B O 1
ATOM 6158 N N . ILE B 1 372 ? -7.512 -33.688 -15.609 1 96.62 372 ILE B N 1
ATOM 6159 C CA . ILE B 1 372 ? -7.074 -34.312 -14.367 1 96.62 372 ILE B CA 1
ATOM 6160 C C . ILE B 1 372 ? -8.039 -33.938 -13.242 1 96.62 372 ILE B C 1
ATOM 6162 O O . ILE B 1 372 ? -8.453 -34.812 -12.469 1 96.62 372 ILE B O 1
ATOM 6166 N N . SER B 1 373 ? -8.398 -32.688 -13.133 1 96.31 373 SER B N 1
ATOM 6167 C CA . SER B 1 373 ? -9.352 -32.25 -12.117 1 96.31 373 SER B CA 1
ATOM 6168 C C . SER B 1 373 ? -10.727 -32.844 -12.359 1 96.31 373 SER B C 1
ATOM 6170 O O . SER B 1 373 ? -11.43 -33.188 -11.406 1 96.31 373 SER B O 1
ATOM 6172 N N . TYR B 1 374 ? -11.109 -32.938 -13.617 1 95.94 374 TYR B N 1
ATOM 6173 C CA . TYR B 1 374 ? -12.383 -33.562 -13.961 1 95.94 374 TYR B CA 1
ATOM 6174 C C . TYR B 1 374 ? -12.414 -35.031 -13.523 1 95.94 374 TYR B C 1
ATOM 6176 O O . TYR B 1 374 ? -13.414 -35.5 -12.969 1 95.94 374 TYR B O 1
ATOM 6184 N N . ALA B 1 375 ? -11.328 -35.719 -13.797 1 96.06 375 ALA B N 1
ATOM 6185 C CA . ALA B 1 375 ? -11.219 -37.125 -13.383 1 96.06 375 ALA B CA 1
ATOM 6186 C C . ALA B 1 375 ? -11.273 -37.25 -11.859 1 96.06 375 ALA B C 1
ATOM 6188 O O . ALA B 1 375 ? -11.828 -38.219 -11.336 1 96.06 375 ALA B O 1
ATOM 6189 N N . ALA B 1 376 ? -10.68 -36.281 -11.141 1 96.38 376 ALA B N 1
ATOM 6190 C CA . ALA B 1 376 ? -10.703 -36.312 -9.68 1 96.38 376 ALA B CA 1
ATOM 6191 C C . ALA B 1 376 ? -12.125 -36.094 -9.156 1 96.38 376 ALA B C 1
ATOM 6193 O O . ALA B 1 376 ? -12.492 -36.656 -8.117 1 96.38 376 ALA B O 1
ATOM 6194 N N . VAL B 1 377 ? -12.898 -35.281 -9.82 1 95.44 377 VAL B N 1
ATOM 6195 C CA . VAL B 1 377 ? -14.297 -35.094 -9.453 1 95.44 377 VAL B CA 1
ATOM 6196 C C . VAL B 1 377 ? -15.07 -36.406 -9.672 1 95.44 377 VAL B C 1
ATOM 6198 O O . VAL B 1 377 ? -15.828 -36.812 -8.797 1 95.44 377 VAL B O 1
ATOM 6201 N N . GLU B 1 378 ? -14.852 -37.094 -10.805 1 95 378 GLU B N 1
ATOM 6202 C CA . GLU B 1 378 ? -15.539 -38.344 -11.133 1 95 378 GLU B CA 1
ATOM 6203 C C . GLU B 1 378 ? -15.141 -39.469 -10.172 1 95 378 GLU B C 1
ATOM 6205 O O . GLU B 1 378 ? -15.961 -40.344 -9.859 1 95 378 GLU B O 1
ATOM 6210 N N . ALA B 1 379 ? -13.938 -39.406 -9.688 1 95.88 379 ALA B N 1
ATOM 6211 C CA . ALA B 1 379 ? -13.438 -40.406 -8.766 1 95.88 379 ALA B CA 1
ATOM 6212 C C . ALA B 1 379 ? -13.883 -40.125 -7.332 1 95.88 379 ALA B C 1
ATOM 6214 O O . ALA B 1 379 ? -13.656 -40.938 -6.43 1 95.88 379 ALA B O 1
ATOM 6215 N N . GLY B 1 380 ? -14.422 -38.969 -7.055 1 93.69 380 GLY B N 1
ATOM 6216 C CA . GLY B 1 380 ? -14.938 -38.656 -5.734 1 93.69 380 GLY B CA 1
ATOM 6217 C C . GLY B 1 380 ? -13.914 -37.969 -4.852 1 93.69 380 GLY B C 1
ATOM 6218 O O . GLY B 1 380 ? -14.148 -37.75 -3.656 1 93.69 380 GLY B O 1
ATOM 6219 N N . LEU B 1 381 ? -12.766 -37.594 -5.391 1 95.31 381 LEU B N 1
ATOM 6220 C CA . LEU B 1 381 ? -11.719 -36.906 -4.629 1 95.31 381 LEU B CA 1
ATOM 6221 C C . LEU B 1 381 ? -12.039 -35.438 -4.441 1 95.31 381 LEU B C 1
ATOM 6223 O O . LEU B 1 381 ? -11.586 -34.812 -3.477 1 95.31 381 LEU B O 1
ATOM 6227 N N . ILE B 1 382 ? -12.789 -34.812 -5.344 1 95.31 382 ILE B N 1
ATOM 6228 C CA . ILE B 1 382 ? -13.352 -33.469 -5.281 1 95.31 382 ILE B CA 1
ATOM 6229 C C . ILE B 1 382 ? -14.875 -33.562 -5.305 1 95.31 382 ILE B C 1
ATOM 6231 O O . ILE B 1 382 ? -15.453 -34.25 -6.141 1 95.31 382 ILE B O 1
ATOM 6235 N N . PRO B 1 383 ? -15.5 -32.906 -4.422 1 93.25 383 PRO B N 1
ATOM 6236 C CA . PRO B 1 383 ? -16.953 -33.031 -4.332 1 93.25 383 PRO B CA 1
ATOM 6237 C C . PRO B 1 383 ? -17.672 -32.562 -5.602 1 93.25 383 PRO B C 1
ATOM 6239 O O . PRO B 1 383 ? -17.469 -31.422 -6.035 1 93.25 383 PRO B O 1
ATOM 6242 N N . LYS B 1 384 ? -18.594 -33.406 -6.09 1 91.31 384 LYS B N 1
ATOM 6243 C CA . LYS B 1 384 ? -19.312 -33.125 -7.332 1 91.31 384 LYS B CA 1
ATOM 6244 C C . LYS B 1 384 ? -20.344 -32.031 -7.133 1 91.31 384 LYS B C 1
ATOM 6246 O O . LYS B 1 384 ? -20.672 -31.297 -8.07 1 91.31 384 LYS B O 1
ATOM 6251 N N . ASP B 1 385 ? -20.812 -31.859 -5.918 1 90.81 385 ASP B N 1
ATOM 6252 C CA . ASP B 1 385 ? -21.891 -30.922 -5.645 1 90.81 385 ASP B CA 1
ATOM 6253 C C . ASP B 1 385 ? -21.344 -29.562 -5.227 1 90.81 385 ASP B C 1
ATOM 6255 O O . ASP B 1 385 ? -22.109 -28.688 -4.781 1 90.81 385 ASP B O 1
ATOM 6259 N N . ASP B 1 386 ? -20.031 -29.391 -5.41 1 93.25 386 ASP B N 1
ATOM 6260 C CA . ASP B 1 386 ? -19.406 -28.109 -5.059 1 93.25 386 ASP B CA 1
ATOM 6261 C C . ASP B 1 386 ? -18.828 -27.422 -6.293 1 93.25 386 ASP B C 1
ATOM 6263 O O . ASP B 1 386 ? -17.625 -27.469 -6.527 1 93.25 386 ASP B O 1
ATOM 6267 N N . GLY B 1 387 ? -19.734 -26.766 -6.988 1 91.88 387 GLY B N 1
ATOM 6268 C CA . GLY B 1 387 ? -19.328 -26.078 -8.203 1 91.88 387 GLY B CA 1
ATOM 6269 C C . GLY B 1 387 ? -18.344 -24.953 -7.953 1 91.88 387 GLY B C 1
ATOM 6270 O O . GLY B 1 387 ? -17.469 -24.688 -8.789 1 91.88 387 GLY B O 1
ATOM 6271 N N . LEU B 1 388 ? -18.453 -24.344 -6.797 1 92.94 388 LEU B N 1
ATOM 6272 C CA . LEU B 1 388 ? -17.562 -23.234 -6.434 1 92.94 388 LEU B CA 1
ATOM 6273 C C . LEU B 1 388 ? -16.125 -23.719 -6.27 1 92.94 388 LEU B C 1
ATOM 6275 O O . LEU B 1 388 ? -15.203 -23.109 -6.797 1 92.94 388 LEU B O 1
ATOM 6279 N N . LEU B 1 389 ? -15.984 -24.812 -5.551 1 95.06 389 LEU B N 1
ATOM 6280 C CA . LEU B 1 389 ? -14.656 -25.391 -5.359 1 95.06 389 LEU B CA 1
ATOM 6281 C C . LEU B 1 389 ? -14.039 -25.797 -6.691 1 95.06 389 LEU B C 1
ATOM 6283 O O . LEU B 1 389 ? -12.859 -25.547 -6.938 1 95.06 389 LEU B O 1
ATOM 6287 N N . GLN B 1 390 ? -14.797 -26.359 -7.547 1 95.25 390 GLN B N 1
ATOM 6288 C CA . GLN B 1 390 ? -14.305 -26.844 -8.836 1 95.25 390 GLN B CA 1
ATOM 6289 C C . GLN B 1 390 ? -13.836 -25.672 -9.711 1 95.25 390 GLN B C 1
ATOM 6291 O O . GLN B 1 390 ? -12.758 -25.734 -10.297 1 95.25 390 GLN B O 1
ATOM 6296 N N . ILE B 1 391 ? -14.617 -24.672 -9.781 1 93.88 391 ILE B N 1
ATOM 6297 C CA . ILE B 1 391 ? -14.273 -23.562 -10.672 1 93.88 391 ILE B CA 1
ATOM 6298 C C . ILE B 1 391 ? -13.008 -22.875 -10.18 1 93.88 391 ILE B C 1
ATOM 6300 O O . ILE B 1 391 ? -12.195 -22.406 -10.984 1 93.88 391 ILE B O 1
ATOM 6304 N N . ILE B 1 392 ? -12.812 -22.781 -8.859 1 95.31 392 ILE B N 1
ATOM 6305 C CA . ILE B 1 392 ? -11.609 -22.172 -8.312 1 95.31 392 ILE B CA 1
ATOM 6306 C C . ILE B 1 392 ? -10.391 -23.031 -8.672 1 95.31 392 ILE B C 1
ATOM 6308 O O . ILE B 1 392 ? -9.344 -22.5 -9.047 1 95.31 392 ILE B O 1
ATOM 6312 N N . ILE B 1 393 ? -10.547 -24.312 -8.602 1 96.38 393 ILE B N 1
ATOM 6313 C CA . ILE B 1 393 ? -9.477 -25.234 -8.945 1 96.38 393 ILE B CA 1
ATOM 6314 C C . ILE B 1 393 ? -9.109 -25.078 -10.414 1 96.38 393 ILE B C 1
ATOM 6316 O O . ILE B 1 393 ? -7.93 -24.969 -10.758 1 96.38 393 ILE B O 1
ATOM 6320 N N . TYR B 1 394 ? -10.094 -25.016 -11.312 1 96 394 TYR B N 1
ATOM 6321 C CA . TYR B 1 394 ? -9.844 -24.859 -12.734 1 96 394 TYR B CA 1
ATOM 6322 C C . TYR B 1 394 ? -9.18 -23.531 -13.031 1 96 394 TYR B C 1
ATOM 6324 O O . TYR B 1 394 ? -8.219 -23.453 -13.812 1 96 394 TYR B O 1
ATOM 6332 N N . MET B 1 395 ? -9.633 -22.531 -12.391 1 94.31 395 MET B N 1
ATOM 6333 C CA . MET B 1 395 ? -9.133 -21.188 -12.625 1 94.31 395 MET B CA 1
ATOM 6334 C C . MET B 1 395 ? -7.668 -21.078 -12.219 1 94.31 395 MET B C 1
ATOM 6336 O O . MET B 1 395 ? -6.883 -20.406 -12.891 1 94.31 395 MET B O 1
ATOM 6340 N N . GLN B 1 396 ? -7.27 -21.719 -11.164 1 97.12 396 GLN B N 1
ATOM 6341 C CA . GLN B 1 396 ? -5.914 -21.641 -10.641 1 97.12 396 GLN B CA 1
ATOM 6342 C C . GLN B 1 396 ? -4.902 -22.219 -11.625 1 97.12 396 GLN B C 1
ATOM 6344 O O . GLN B 1 396 ? -3.723 -21.859 -11.594 1 97.12 396 GLN B O 1
ATOM 6349 N N . ALA B 1 397 ? -5.355 -23.109 -12.508 1 97 397 ALA B N 1
ATOM 6350 C CA . ALA B 1 397 ? -4.469 -23.719 -13.5 1 97 397 ALA B CA 1
ATOM 6351 C C . ALA B 1 397 ? -4.277 -22.781 -14.703 1 97 397 ALA B C 1
ATOM 6353 O O . ALA B 1 397 ? -3.359 -22.984 -15.5 1 97 397 ALA B O 1
ATOM 6354 N N . ALA B 1 398 ? -5.07 -21.734 -14.805 1 95.94 398 ALA B N 1
ATOM 6355 C CA . ALA B 1 398 ? -5.117 -20.953 -16.047 1 95.94 398 ALA B CA 1
ATOM 6356 C C . ALA B 1 398 ? -4.566 -19.547 -15.828 1 95.94 398 ALA B C 1
ATOM 6358 O O . ALA B 1 398 ? -4.695 -18.688 -16.703 1 95.94 398 ALA B O 1
ATOM 6359 N N . VAL B 1 399 ? -3.92 -19.281 -14.734 1 95.31 399 VAL B N 1
ATOM 6360 C CA . VAL B 1 399 ? -3.43 -17.953 -14.414 1 95.31 399 VAL B CA 1
ATOM 6361 C C . VAL B 1 399 ? -2.047 -17.75 -15.031 1 95.31 399 VAL B C 1
ATOM 6363 O O . VAL B 1 399 ? -1.337 -18.719 -15.312 1 95.31 399 VAL B O 1
ATOM 6366 N N . PRO B 1 400 ? -1.615 -16.5 -15.352 1 95.06 400 PRO B N 1
ATOM 6367 C CA . PRO B 1 400 ? -0.254 -16.234 -15.82 1 95.06 400 PRO B CA 1
ATOM 6368 C C . PRO B 1 400 ? 0.794 -16.406 -14.727 1 95.06 400 PRO B C 1
ATOM 6370 O O . PRO B 1 400 ? 0.449 -16.703 -13.578 1 95.06 400 PRO B O 1
ATOM 6373 N N . SER B 1 401 ? 2.072 -16.234 -15.102 1 96.5 401 SER B N 1
ATOM 6374 C CA . SER B 1 401 ? 3.186 -16.406 -14.172 1 96.5 401 SER B CA 1
ATOM 6375 C C . SER B 1 401 ? 3.17 -15.359 -13.078 1 96.5 401 SER B C 1
ATOM 6377 O O . SER B 1 401 ? 2.699 -14.234 -13.289 1 96.5 401 SER B O 1
ATOM 6379 N N . SER B 1 402 ? 3.631 -15.688 -11.953 1 94.81 402 SER B N 1
ATOM 6380 C CA . SER B 1 402 ? 3.635 -14.789 -10.805 1 94.81 402 SER B CA 1
ATOM 6381 C C . SER B 1 402 ? 4.738 -13.742 -10.922 1 94.81 402 SER B C 1
ATOM 6383 O O . SER B 1 402 ? 5.906 -14.086 -11.117 1 94.81 402 SER B O 1
ATOM 6385 N N . GLN B 1 403 ? 4.441 -12.594 -10.695 1 91.38 403 GLN B N 1
ATOM 6386 C CA . GLN B 1 403 ? 5.434 -11.523 -10.734 1 91.38 403 GLN B CA 1
ATOM 6387 C C . GLN B 1 403 ? 6.359 -11.594 -9.523 1 91.38 403 GLN B C 1
ATOM 6389 O O . GLN B 1 403 ? 7.406 -10.945 -9.492 1 91.38 403 GLN B O 1
ATOM 6394 N N . THR B 1 404 ? 5.961 -12.383 -8.555 1 92.12 404 THR B N 1
ATOM 6395 C CA . THR B 1 404 ? 6.805 -12.562 -7.379 1 92.12 404 THR B CA 1
ATOM 6396 C C . THR B 1 404 ? 8.195 -13.047 -7.781 1 92.12 404 THR B C 1
ATOM 6398 O O . THR B 1 404 ? 9.188 -12.703 -7.133 1 92.12 404 THR B O 1
ATOM 6401 N N . ALA B 1 405 ? 8.281 -13.836 -8.852 1 93.81 405 ALA B N 1
ATOM 6402 C CA . ALA B 1 405 ? 9.57 -14.328 -9.32 1 93.81 405 ALA B CA 1
ATOM 6403 C C . ALA B 1 405 ? 10.477 -13.18 -9.75 1 93.81 405 ALA B C 1
ATOM 6405 O O . ALA B 1 405 ? 11.688 -13.219 -9.516 1 93.81 405 ALA B O 1
ATOM 6406 N N . VAL B 1 406 ? 9.906 -12.164 -10.359 1 93.62 406 VAL B N 1
ATOM 6407 C CA . VAL B 1 406 ? 10.664 -10.992 -10.773 1 93.62 406 VAL B CA 1
ATOM 6408 C C . VAL B 1 406 ? 11.203 -10.266 -9.555 1 93.62 406 VAL B C 1
ATOM 6410 O O . VAL B 1 406 ? 12.375 -9.883 -9.516 1 93.62 406 VAL B O 1
ATOM 6413 N N . SER B 1 407 ? 10.367 -10.078 -8.586 1 92.44 407 SER B N 1
ATOM 6414 C CA . SER B 1 407 ? 10.773 -9.422 -7.348 1 92.44 407 SER B CA 1
ATOM 6415 C C . SER B 1 407 ? 11.852 -10.219 -6.625 1 92.44 407 SER B C 1
ATOM 6417 O O . SER B 1 407 ? 12.781 -9.641 -6.059 1 92.44 407 SER B O 1
ATOM 6419 N N . PHE B 1 408 ? 11.68 -11.461 -6.676 1 92.88 408 PHE B N 1
ATOM 6420 C CA . PHE B 1 408 ? 12.641 -12.312 -5.984 1 92.88 408 PHE B CA 1
ATOM 6421 C C . PHE B 1 408 ? 14.008 -12.25 -6.652 1 92.88 408 PHE B C 1
ATOM 6423 O O . PHE B 1 408 ? 15.031 -12.164 -5.973 1 92.88 408 PHE B O 1
ATOM 6430 N N . LEU B 1 409 ? 14.039 -12.336 -7.938 1 92.88 409 LEU B N 1
ATOM 6431 C CA . LEU B 1 409 ? 15.297 -12.219 -8.664 1 92.88 409 LEU B CA 1
ATOM 6432 C C . LEU B 1 409 ? 15.953 -10.867 -8.414 1 92.88 409 LEU B C 1
ATOM 6434 O O . LEU B 1 409 ? 17.172 -10.789 -8.211 1 92.88 409 LEU B O 1
ATOM 6438 N N . ALA B 1 410 ? 15.156 -9.836 -8.391 1 90.56 410 ALA B N 1
ATOM 6439 C CA . ALA B 1 410 ? 15.672 -8.5 -8.125 1 90.56 410 ALA B CA 1
ATOM 6440 C C . ALA B 1 410 ? 16.266 -8.414 -6.723 1 90.56 410 ALA B C 1
ATOM 6442 O O . ALA B 1 410 ? 17.375 -7.883 -6.543 1 90.56 410 ALA B O 1
ATOM 6443 N N . ALA B 1 411 ? 15.617 -8.945 -5.812 1 89.31 411 ALA B N 1
ATOM 6444 C CA . ALA B 1 411 ? 16.047 -8.875 -4.418 1 89.31 411 ALA B CA 1
ATOM 6445 C C . ALA B 1 411 ? 17.281 -9.758 -4.18 1 89.31 411 ALA B C 1
ATOM 6447 O O . ALA B 1 411 ? 18.078 -9.492 -3.277 1 89.31 411 ALA B O 1
ATOM 6448 N N . SER B 1 412 ? 17.422 -10.828 -4.965 1 88.75 412 SER B N 1
ATOM 6449 C CA . SER B 1 412 ? 18.5 -11.797 -4.777 1 88.75 412 SER B CA 1
ATOM 6450 C C . SER B 1 412 ? 19.766 -11.367 -5.512 1 88.75 412 SER B C 1
ATOM 6452 O O . SER B 1 412 ? 20.688 -12.156 -5.664 1 88.75 412 SER B O 1
ATOM 6454 N N . GLY B 1 413 ? 19.734 -10.258 -6.039 1 86.12 413 GLY B N 1
ATOM 6455 C CA . GLY B 1 413 ? 20.922 -9.742 -6.703 1 86.12 413 GLY B CA 1
ATOM 6456 C C . GLY B 1 413 ? 21.109 -10.281 -8.109 1 86.12 413 GLY B C 1
ATOM 6457 O O . GLY B 1 413 ? 22.234 -10.5 -8.555 1 86.12 413 GLY B O 1
ATOM 6458 N N . LYS B 1 414 ? 20.078 -10.672 -8.719 1 92 414 LYS B N 1
ATOM 6459 C CA . LYS B 1 414 ? 20.125 -11.117 -10.102 1 92 414 LYS B CA 1
ATOM 6460 C C . LYS B 1 414 ? 19.312 -10.188 -11 1 92 414 LYS B C 1
ATOM 6462 O O . LYS B 1 414 ? 18.328 -10.609 -11.609 1 92 414 LYS B O 1
ATOM 6467 N N . PRO B 1 415 ? 19.766 -8.961 -11.102 1 89.75 415 PRO B N 1
ATOM 6468 C CA . PRO B 1 415 ? 18.984 -7.926 -11.789 1 89.75 415 PRO B CA 1
ATOM 6469 C C . PRO B 1 415 ? 18.781 -8.234 -13.273 1 89.75 415 PRO B C 1
ATOM 6471 O O . PRO B 1 415 ? 17.719 -7.918 -13.828 1 89.75 415 PRO B O 1
ATOM 6474 N N . ASN B 1 416 ? 19.75 -8.875 -13.961 1 91.12 416 ASN B N 1
ATOM 6475 C CA . ASN B 1 416 ? 19.609 -9.148 -15.383 1 91.12 416 ASN B CA 1
ATOM 6476 C C . ASN B 1 416 ? 18.531 -10.203 -15.641 1 91.12 416 ASN B C 1
ATOM 6478 O O . ASN B 1 416 ? 17.781 -10.102 -16.609 1 91.12 416 ASN B O 1
ATOM 6482 N N . LEU B 1 417 ? 18.516 -11.156 -14.805 1 92.75 417 LEU B N 1
ATOM 6483 C CA . LEU B 1 417 ? 17.484 -12.172 -14.93 1 92.75 417 LEU B CA 1
ATOM 6484 C C . LEU B 1 417 ? 16.109 -11.586 -14.641 1 92.75 417 LEU B C 1
ATOM 6486 O O . LEU B 1 417 ? 15.125 -11.953 -15.289 1 92.75 417 LEU B O 1
ATOM 6490 N N . SER B 1 418 ? 16.078 -10.719 -13.578 1 92.94 418 SER B N 1
ATOM 6491 C CA . SER B 1 418 ? 14.836 -10.023 -13.242 1 92.94 418 SER B CA 1
ATOM 6492 C C . SER B 1 418 ? 14.32 -9.211 -14.422 1 92.94 418 SER B C 1
ATOM 6494 O O . SER B 1 418 ? 13.125 -9.227 -14.719 1 92.94 418 SER B O 1
ATOM 6496 N N . GLN B 1 419 ? 15.18 -8.562 -15.07 1 92.19 419 GLN B N 1
ATOM 6497 C CA . GLN B 1 419 ? 14.852 -7.742 -16.234 1 92.19 419 GLN B CA 1
ATOM 6498 C C . GLN B 1 419 ? 14.359 -8.609 -17.391 1 92.19 419 GLN B C 1
ATOM 6500 O O . GLN B 1 419 ? 13.383 -8.266 -18.047 1 92.19 419 GLN B O 1
ATOM 6505 N N . GLU B 1 420 ? 15.008 -9.719 -17.625 1 91.19 420 GLU B N 1
ATOM 6506 C CA . GLU B 1 420 ? 14.617 -10.625 -18.703 1 91.19 420 GLU B CA 1
ATOM 6507 C C . GLU B 1 420 ? 13.234 -11.219 -18.453 1 91.19 420 GLU B C 1
ATOM 6509 O O . GLU B 1 420 ? 12.406 -11.281 -19.359 1 91.19 420 GLU B O 1
ATOM 6514 N N . LEU B 1 421 ? 13.07 -11.625 -17.297 1 93.19 421 LEU B N 1
ATOM 6515 C CA . LEU B 1 421 ? 11.805 -12.242 -16.938 1 93.19 421 LEU B CA 1
ATOM 6516 C C . LEU B 1 421 ? 10.656 -11.234 -17.047 1 93.19 421 LEU B C 1
ATOM 6518 O O . LEU B 1 421 ? 9.547 -11.594 -17.422 1 93.19 421 LEU B O 1
ATOM 6522 N N . SER B 1 422 ? 10.914 -10 -16.672 1 92.88 422 SER B N 1
ATOM 6523 C CA . SER B 1 422 ? 9.891 -8.961 -16.75 1 92.88 422 SER B CA 1
ATOM 6524 C C . SER B 1 422 ? 9.453 -8.734 -18.203 1 92.88 422 SER B C 1
ATOM 6526 O O . SER B 1 422 ? 8.273 -8.492 -18.469 1 92.88 422 SER B O 1
ATOM 6528 N N . GLY B 1 423 ? 10.344 -8.82 -19.109 1 91.38 423 GLY B N 1
ATOM 6529 C CA . GLY B 1 423 ? 10.016 -8.703 -20.516 1 91.38 423 GLY B CA 1
ATOM 6530 C C . GLY B 1 423 ? 9.094 -9.797 -21.016 1 91.38 423 GLY B C 1
ATOM 6531 O O . GLY B 1 423 ? 8.266 -9.57 -21.906 1 91.38 423 GLY B O 1
ATOM 6532 N N . LEU B 1 424 ? 9.297 -10.875 -20.453 1 92.56 424 LEU B N 1
ATOM 6533 C CA . LEU B 1 424 ? 8.484 -12.039 -20.812 1 92.56 424 LEU B CA 1
ATOM 6534 C C . LEU B 1 424 ? 7.094 -11.93 -20.203 1 92.56 424 LEU B C 1
ATOM 6536 O O . LEU B 1 424 ? 6.105 -12.312 -20.828 1 92.56 424 LEU B O 1
ATOM 6540 N N . TYR B 1 425 ? 6.965 -11.383 -19.016 1 93.12 425 TYR B N 1
ATOM 6541 C CA . TYR B 1 425 ? 5.719 -11.422 -18.25 1 93.12 425 TYR B CA 1
ATOM 6542 C C . TYR B 1 425 ? 4.723 -10.406 -18.797 1 93.12 425 TYR B C 1
ATOM 6544 O O . TYR B 1 425 ? 3.51 -10.633 -18.75 1 93.12 425 TYR B O 1
ATOM 6552 N N . LEU B 1 426 ? 5.18 -9.367 -19.391 1 89.69 426 LEU B N 1
ATOM 6553 C CA . LEU B 1 426 ? 4.258 -8.336 -19.859 1 89.69 426 LEU B CA 1
ATOM 6554 C C . LEU B 1 426 ? 3.35 -8.875 -20.953 1 89.69 426 LEU B C 1
ATOM 6556 O O . LEU B 1 426 ? 2.123 -8.844 -20.828 1 89.69 426 LEU B O 1
ATOM 6560 N N . PRO B 1 427 ? 3.914 -9.406 -22.031 1 91.69 427 PRO B N 1
ATOM 6561 C CA . PRO B 1 427 ? 3.014 -9.953 -23.047 1 91.69 427 PRO B CA 1
ATOM 6562 C C . PRO B 1 427 ? 2.168 -11.109 -22.516 1 91.69 427 PRO B C 1
ATOM 6564 O O . PRO B 1 427 ? 1.03 -11.297 -22.953 1 91.69 427 PRO B O 1
ATOM 6567 N N . GLN B 1 428 ? 2.664 -11.852 -21.656 1 94.62 428 GLN B N 1
ATOM 6568 C CA . GLN B 1 428 ? 1.899 -12.953 -21.078 1 94.62 428 GLN B CA 1
ATOM 6569 C C . GLN B 1 428 ? 0.643 -12.445 -20.375 1 94.62 428 GLN B C 1
ATOM 6571 O O . GLN B 1 428 ? -0.432 -13.031 -20.516 1 94.62 428 GLN B O 1
ATOM 6576 N N . TYR B 1 429 ? 0.749 -11.391 -19.672 1 90.19 429 TYR B N 1
ATOM 6577 C CA . TYR B 1 429 ? -0.388 -10.82 -18.953 1 90.19 429 TYR B CA 1
ATOM 6578 C C . TYR B 1 429 ? -1.406 -10.242 -19.922 1 90.19 429 TYR B C 1
ATOM 6580 O O . TYR B 1 429 ? -2.615 -10.336 -19.703 1 90.19 429 TYR B O 1
ATOM 6588 N N . VAL B 1 430 ? -0.947 -9.711 -21.016 1 89.44 430 VAL B N 1
ATOM 6589 C CA . VAL B 1 430 ? -1.854 -9.18 -22.031 1 89.44 430 VAL B CA 1
ATOM 6590 C C . VAL B 1 430 ? -2.635 -10.328 -22.672 1 89.44 430 VAL B C 1
ATOM 6592 O O . VAL B 1 430 ? -3.861 -10.266 -22.781 1 89.44 430 VAL B O 1
ATOM 6595 N N . LEU B 1 431 ? -1.972 -11.375 -22.969 1 92.75 431 LEU B N 1
ATOM 6596 C CA . LEU B 1 431 ? -2.602 -12.508 -23.625 1 92.75 431 LEU B CA 1
ATOM 6597 C C . LEU B 1 431 ? -3.512 -13.266 -22.672 1 92.75 431 LEU B C 1
ATOM 6599 O O . LEU B 1 431 ? -4.488 -13.891 -23.094 1 92.75 431 LEU B O 1
ATOM 6603 N N . SER B 1 432 ? -3.186 -13.18 -21.406 1 92.44 432 SER B N 1
ATOM 6604 C CA . SER B 1 432 ? -3.938 -13.945 -20.406 1 92.44 432 SER B CA 1
ATOM 6605 C C . SER B 1 432 ? -5.363 -13.43 -20.281 1 92.44 432 SER B C 1
ATOM 6607 O O . SER B 1 432 ? -6.238 -14.125 -19.766 1 92.44 432 SER B O 1
ATOM 6609 N N . VAL B 1 433 ? -5.668 -12.234 -20.75 1 87.62 433 VAL B N 1
ATOM 6610 C CA . VAL B 1 433 ? -7.016 -11.672 -20.75 1 87.62 433 VAL B CA 1
ATOM 6611 C C . VAL B 1 433 ? -7.965 -12.602 -21.5 1 87.62 433 VAL B C 1
ATOM 6613 O O . VAL B 1 433 ? -9.062 -12.891 -21.031 1 87.62 433 VAL B O 1
ATOM 6616 N N . PHE B 1 434 ? -7.5 -13.133 -22.547 1 89.75 434 PHE B N 1
ATOM 6617 C CA . PHE B 1 434 ? -8.328 -13.977 -23.406 1 89.75 434 PHE B CA 1
ATOM 6618 C C . PHE B 1 434 ? -8.305 -15.422 -22.922 1 89.75 434 PHE B C 1
ATOM 6620 O O . PHE B 1 434 ? -9.352 -16.078 -22.859 1 89.75 434 PHE B O 1
ATOM 6627 N N . THR B 1 435 ? -7.188 -15.859 -22.547 1 92.88 435 THR B N 1
ATOM 6628 C CA . THR B 1 435 ? -7.055 -17.281 -22.219 1 92.88 435 THR B CA 1
ATOM 6629 C C . THR B 1 435 ? -7.785 -17.594 -20.922 1 92.88 435 THR B C 1
ATOM 6631 O O . THR B 1 435 ? -8.367 -18.672 -20.781 1 92.88 435 THR B O 1
ATOM 6634 N N . ILE B 1 436 ? -7.754 -16.688 -20.016 1 89.56 436 ILE B N 1
ATOM 6635 C CA . ILE B 1 436 ? -8.414 -16.969 -18.734 1 89.56 436 ILE B CA 1
ATOM 6636 C C . ILE B 1 436 ? -9.93 -16.969 -18.938 1 89.56 436 ILE B C 1
ATOM 6638 O O . ILE B 1 436 ? -10.641 -17.766 -18.312 1 89.56 436 ILE B O 1
ATOM 6642 N N . ALA B 1 437 ? -10.461 -16.047 -19.703 1 87.69 437 ALA B N 1
ATOM 6643 C CA . ALA B 1 437 ? -11.891 -16.016 -20.016 1 87.69 437 ALA B CA 1
ATOM 6644 C C . ALA B 1 437 ? -12.336 -17.328 -20.656 1 87.69 437 ALA B C 1
ATOM 6646 O O . ALA B 1 437 ? -13.344 -17.906 -20.266 1 87.69 437 ALA B O 1
ATOM 6647 N N . PHE B 1 438 ? -11.555 -17.75 -21.578 1 90.31 438 PHE B N 1
ATOM 6648 C CA . PHE B 1 438 ? -11.859 -19 -22.25 1 90.31 438 PHE B CA 1
ATOM 6649 C C . PHE B 1 438 ? -11.805 -20.172 -21.266 1 90.31 438 PHE B C 1
ATOM 6651 O O . PHE B 1 438 ? -12.633 -21.078 -21.328 1 90.31 438 PHE B O 1
ATOM 6658 N N . SER B 1 439 ? -10.828 -20.156 -20.422 1 92.31 439 SER B N 1
ATOM 6659 C CA . SER B 1 439 ? -10.672 -21.219 -19.453 1 92.31 439 SER B CA 1
ATOM 6660 C C . SER B 1 439 ? -11.844 -21.266 -18.469 1 92.31 439 SER B C 1
ATOM 6662 O O . SER B 1 439 ? -12.297 -22.344 -18.094 1 92.31 439 SER B O 1
ATOM 6664 N N . ILE B 1 440 ? -12.32 -20.156 -18.078 1 88.94 440 ILE B N 1
ATOM 6665 C CA . ILE B 1 440 ? -13.438 -20.094 -17.141 1 88.94 440 ILE B CA 1
ATOM 6666 C C . ILE B 1 440 ? -14.703 -20.641 -17.797 1 88.94 440 ILE B C 1
ATOM 6668 O O . ILE B 1 440 ? -15.43 -21.438 -17.188 1 88.94 440 ILE B O 1
ATOM 6672 N N . VAL B 1 441 ? -14.953 -20.281 -19.031 1 87.62 441 VAL B N 1
ATOM 6673 C CA . VAL B 1 441 ? -16.125 -20.781 -19.75 1 87.62 441 VAL B CA 1
ATOM 6674 C C . VAL B 1 441 ? -16 -22.281 -19.969 1 87.62 441 VAL B C 1
ATOM 6676 O O . VAL B 1 441 ? -16.984 -23.016 -19.812 1 87.62 441 VAL B O 1
ATOM 6679 N N . SER B 1 442 ? -14.828 -22.672 -20.328 1 90.94 442 SER B N 1
ATOM 6680 C CA . SER B 1 442 ? -14.594 -24.094 -20.516 1 90.94 442 SER B CA 1
ATOM 6681 C C . SER B 1 442 ? -14.812 -24.859 -19.219 1 90.94 442 SER B C 1
ATOM 6683 O O . SER B 1 442 ? -15.367 -25.953 -19.219 1 90.94 442 SER B O 1
ATOM 6685 N N . ALA B 1 443 ? -14.336 -24.312 -18.125 1 92.38 443 ALA B N 1
ATOM 6686 C CA . ALA B 1 443 ? -14.5 -24.938 -16.812 1 92.38 443 ALA B CA 1
ATOM 6687 C C . ALA B 1 443 ? -15.977 -25.094 -16.453 1 92.38 443 ALA B C 1
ATOM 6689 O O . ALA B 1 443 ? -16.391 -26.125 -15.938 1 92.38 443 ALA B O 1
ATOM 6690 N N . ILE B 1 444 ? -16.734 -24.125 -16.656 1 89.5 444 ILE B N 1
ATOM 6691 C CA . ILE B 1 444 ? -18.156 -24.141 -16.344 1 89.5 444 ILE B CA 1
ATOM 6692 C C . ILE B 1 444 ? -18.859 -25.203 -17.172 1 89.5 444 ILE B C 1
ATOM 6694 O O . ILE B 1 444 ? -19.734 -25.906 -16.672 1 89.5 444 ILE B O 1
ATOM 6698 N N . SER B 1 445 ? -18.5 -25.234 -18.422 1 87.31 445 SER B N 1
ATOM 6699 C CA . SER B 1 445 ? -19.062 -26.266 -19.297 1 87.31 445 SER B CA 1
ATOM 6700 C C . SER B 1 445 ? -18.734 -27.672 -18.781 1 87.31 445 SER B C 1
ATOM 6702 O O . SER B 1 445 ? -19.562 -28.562 -18.844 1 87.31 445 SER B O 1
ATOM 6704 N N . LEU B 1 446 ? -17.547 -27.828 -18.281 1 89.06 446 LEU B N 1
ATOM 6705 C CA . LEU B 1 446 ? -17.125 -29.125 -17.75 1 89.06 446 LEU B CA 1
ATOM 6706 C C . LEU B 1 446 ? -17.875 -29.453 -16.469 1 89.06 446 LEU B C 1
ATOM 6708 O O . LEU B 1 446 ? -18.219 -30.609 -16.234 1 89.06 446 LEU B O 1
ATOM 6712 N N . ILE B 1 447 ? -18.094 -28.469 -15.625 1 89.94 447 ILE B N 1
ATOM 6713 C CA . ILE B 1 447 ? -18.781 -28.656 -14.352 1 89.94 447 ILE B CA 1
ATOM 6714 C C . ILE B 1 447 ? -20.25 -29.016 -14.609 1 89.94 447 ILE B C 1
ATOM 6716 O O . ILE B 1 447 ? -20.812 -29.844 -13.906 1 89.94 447 ILE B O 1
ATOM 6720 N N . GLY B 1 448 ? -20.891 -28.328 -15.555 1 80.56 448 GLY B N 1
ATOM 6721 C CA . GLY B 1 448 ? -22.266 -28.641 -15.914 1 80.56 448 GLY B CA 1
ATOM 6722 C C . GLY B 1 448 ? -22.422 -30.047 -16.453 1 80.56 448 GLY B C 1
ATOM 6723 O O . GLY B 1 448 ? -23.516 -30.625 -16.359 1 80.56 448 GLY B O 1
ATOM 6724 N N . GLU B 1 449 ? -21.422 -30.516 -17.078 1 68.31 449 GLU B N 1
ATOM 6725 C CA . GLU B 1 449 ? -21.469 -31.859 -17.641 1 68.31 449 GLU B CA 1
ATOM 6726 C C . GLU B 1 449 ? -21.219 -32.906 -16.547 1 68.31 449 GLU B C 1
ATOM 6728 O O . GLU B 1 449 ? -21.547 -34.094 -16.734 1 68.31 449 GLU B O 1
ATOM 6733 N N . SER B 1 450 ? -20.578 -32.469 -15.477 1 62.31 450 SER B N 1
ATOM 6734 C CA . SER B 1 450 ? -20.312 -33.438 -14.406 1 62.31 450 SER B CA 1
ATOM 6735 C C . SER B 1 450 ? -21.547 -33.656 -13.539 1 62.31 450 SER B C 1
ATOM 6737 O O . SER B 1 450 ? -22.344 -32.719 -13.344 1 62.31 450 SER B O 1
#

InterPro domains:
  IPR004776 Membrane transport PIN-like [PF03547] (31-438)
  IPR045033 Protein PIN-LIKES 1/3/4/5/7 [PTHR31651] (21-438)

Solvent-accessible surface area (backbone atoms only — not comparable to full-atom values): 45263 Å² total; per-residue (Å²): 127,83,75,72,76,80,75,76,80,64,89,72,47,64,63,53,40,38,52,50,35,33,50,50,34,43,40,55,44,47,33,51,50,50,35,20,49,51,16,21,45,33,33,74,74,60,48,39,49,74,70,36,46,23,31,50,27,33,44,29,59,64,50,18,39,14,27,31,39,27,37,47,17,71,56,40,33,54,66,52,51,61,71,49,41,56,43,53,55,49,43,49,47,47,29,55,50,24,26,50,49,18,45,51,49,20,58,76,67,66,45,53,86,50,50,24,56,49,27,19,51,42,31,23,39,46,34,54,51,71,59,54,61,66,48,42,57,62,45,48,76,62,31,73,53,35,26,30,53,69,85,38,81,53,50,63,67,52,34,48,52,49,50,49,27,53,40,45,49,33,40,45,53,48,43,47,42,40,68,38,59,43,46,56,52,55,70,69,52,66,52,74,83,58,69,71,66,62,76,60,71,68,68,75,65,69,78,66,78,70,67,73,72,74,67,56,68,66,57,49,48,45,49,50,48,49,53,39,52,60,28,52,37,36,32,20,31,53,48,11,49,49,37,15,44,33,65,75,49,30,36,46,35,15,21,95,46,84,80,31,81,66,15,88,38,20,48,54,50,52,36,22,39,52,40,15,54,32,20,56,51,49,41,37,18,47,39,16,26,30,30,38,51,38,52,52,53,53,49,50,51,51,50,50,49,49,51,49,48,51,51,49,51,61,60,37,71,77,54,81,74,70,73,61,61,59,51,48,50,52,43,45,56,47,45,61,60,61,67,61,76,72,74,77,60,80,46,50,70,67,54,49,47,44,52,50,38,46,44,38,27,50,45,49,42,30,62,55,48,44,59,53,53,50,50,35,31,76,71,62,70,34,68,77,50,24,43,41,62,50,49,53,57,48,47,61,41,30,32,44,56,29,59,63,58,32,29,47,29,27,44,68,72,25,55,63,48,15,14,53,51,27,59,49,47,53,61,38,49,62,54,37,23,55,42,35,20,52,47,49,50,52,40,51,54,52,54,71,72,96,128,83,73,71,76,80,74,77,80,64,88,72,45,64,64,52,39,36,53,49,34,32,51,50,33,45,42,54,43,47,32,50,49,49,36,19,49,51,17,22,45,34,34,74,74,62,47,40,50,75,70,37,45,22,31,52,27,34,43,30,58,66,49,18,39,15,27,32,40,27,38,46,18,70,55,40,31,54,66,52,51,62,74,50,41,55,43,54,55,50,42,50,48,46,30,54,49,23,26,50,48,18,44,50,48,21,59,77,68,66,46,54,87,52,50,24,57,49,27,18,53,42,32,23,39,46,33,55,50,71,60,55,63,68,47,43,57,62,45,48,75,60,32,73,52,35,26,30,53,68,84,36,80,53,50,63,69,54,35,48,51,49,51,50,26,52,40,45,50,35,40,45,53,49,43,46,42,40,68,40,59,44,47,55,54,57,71,69,51,66,53,74,83,58,70,73,68,64,75,61,72,68,70,78,61,74,78,64,80,69,67,74,74,76,67,55,67,65,56,48,49,47,50,48,49,48,52,40,53,62,29,51,37,35,32,19,30,54,48,10,49,51,35,15,44,32,65,73,50,30,35,46,34,16,21,96,43,84,77,31,81,66,15,86,38,21,46,54,49,53,37,22,38,52,39,15,54,33,21,56,52,50,40,39,18,46,38,15,25,30,31,38,52,39,51,52,52,53,50,48,51,50,49,48,50,49,50,50,50,50,53,47,50,63,58,39,73,78,53,83,75,70,72,62,62,59,52,50,53,51,45,47,57,48,45,61,60,61,68,62,74,75,74,75,62,80,45,52,69,67,54,47,47,44,52,50,38,44,45,36,26,48,46,50,41,29,64,55,46,44,59,53,52,50,50,34,32,76,71,62,69,36,68,77,51,24,42,42,62,49,49,54,57,50,45,60,40,31,31,43,55,29,57,63,58,32,29,48,30,27,43,70,71,25,55,60,48,16,14,52,49,26,60,48,47,52,60,39,49,62,52,37,23,56,41,34,22,52,47,49,51,51,40,50,55,52,54,70,72,94

pLDDT: mean 81.81, std 19.19, range [18.45, 98.25]

Radius of gyration: 31.53 Å; Cα contacts (8 Å, |Δi|>4): 1226; chains: 2; bounding box: 84×87×88 Å